Protein AF-A0A1V5LSP0-F1 (afdb_monomer)

Solvent-accessible surface area (backbone atoms only — not comparable to full-atom values): 58976 Å² total; per-residue (Å²): 106,69,56,71,67,40,45,65,32,50,76,68,56,72,33,45,42,66,52,48,55,48,39,50,50,51,32,50,50,46,52,75,67,46,90,52,98,79,43,70,65,44,68,56,27,50,60,49,43,65,68,49,28,74,51,46,77,42,59,65,34,43,52,50,34,53,50,49,37,61,77,66,66,50,91,67,58,68,72,57,53,54,51,51,53,52,44,36,53,51,34,68,76,53,71,60,82,82,79,64,68,86,62,90,72,53,74,62,57,54,49,52,53,46,50,59,33,48,79,65,73,30,54,68,42,46,40,18,41,35,44,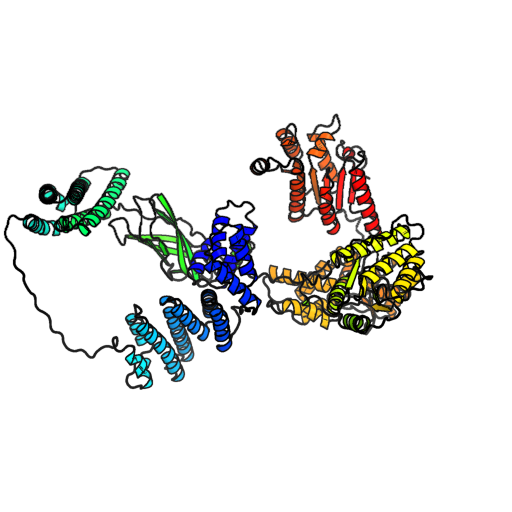38,32,18,70,72,65,66,42,63,64,36,32,52,54,31,19,56,43,22,52,74,71,68,35,58,66,58,19,49,53,30,47,48,50,52,48,52,53,49,51,56,50,49,55,64,73,35,74,85,51,78,79,51,73,68,55,50,52,55,50,50,55,49,53,41,50,46,45,50,46,36,66,75,68,69,50,87,62,54,68,58,54,46,56,52,49,47,69,75,46,51,75,59,64,39,84,89,42,76,86,24,51,64,48,43,65,65,45,54,90,77,49,87,71,87,82,79,87,91,84,88,87,88,91,87,89,86,88,88,86,81,89,84,49,74,67,49,60,43,54,56,48,48,63,56,47,72,71,39,63,35,56,77,58,42,51,86,43,44,70,61,49,51,55,53,47,51,61,50,32,76,74,44,58,69,71,58,22,55,50,43,50,51,46,48,51,48,53,54,52,60,55,43,60,82,76,54,90,60,55,74,72,58,45,43,53,51,48,38,54,48,35,50,50,52,45,52,44,48,53,49,31,78,73,33,80,90,36,48,81,46,45,61,55,55,51,37,51,50,46,22,49,49,47,49,33,66,75,68,66,69,66,52,67,74,38,68,48,78,55,39,69,58,54,42,47,59,82,45,56,68,54,56,51,27,42,40,38,33,26,78,27,60,53,50,38,29,62,30,34,34,40,43,34,53,87,76,36,38,38,48,77,45,67,22,77,43,71,66,43,53,49,78,36,73,48,78,46,58,30,38,24,37,41,46,68,64,97,80,57,66,58,45,67,29,42,34,43,36,36,28,27,48,73,73,49,66,78,44,73,50,77,48,78,35,51,34,43,50,32,48,44,72,55,56,31,44,77,69,77,46,64,98,70,60,68,82,73,83,56,68,55,103,62,66,63,50,74,91,82,45,66,67,50,61,71,58,69,64,62,68,59,52,49,47,49,48,56,47,65,71,67,75,52,85,79,87,44,40,44,32,44,24,29,60,68,66,49,48,64,65,31,48,50,49,52,49,39,54,58,35,48,77,66,66,31,48,58,42,72,34,75,44,79,94,52,47,66,89,84,41,55,74,39,44,50,49,19,54,52,38,43,49,49,48,56,51,42,37,76,78,40,62,90,53,68,83,67,71,57,42,57,68,79,47,92,59,43,66,61,44,46,54,50,45,44,46,59,51,31,67,70,42,58,93,44,48,46,33,40,37,33,36,50,45,60,48,70,59,37,81,82,34,43,70,59,45,40,47,53,43,49,38,40,72,70,66,38,31,40,51,40,34,29,27,58,61,51,70,67,58,53,39,68,40,35,70,87,42,80,57,57,68,43,78,42,80,49,66,62,41,53,66,72,38,47,43,41,41,66,41,58,69,34,73,84,68,73,56,46,74,48,68,63,26,44,54,41,47,32,49,35,33,45,21,32,51,43,53,47,29,44,50,51,37,52,49,50,53,46,24,46,76,66,75,48,53,62,56,46,42,65,59,49,54,54,52,40,54,54,50,30,69,43,64,66,66,40,45,77,32,82,62,11,57,71,79,38,53,74,68,56,51,52,40,53,38,58,53,33,68,75,46,54,92,89,43,66,62,40,40,53,71,59,48,34,72,72,56,33,61,69,51,50,51,51,39,40,75,62,64,46,34,44,81,50,96,79,24,35,25,59,56,14,50,29,56,39,49,27,42,41,52,68,65,68,49,71,93,56,73,77,75,75,67,74,60,38,35,19,25,39,41,33,38,47,73,64,41,69,84,65,60,56,98,88,60,51,71,43,55,32,47,36,27,44,52,56,50,47,44,74,69,19,43,69,73,42,44,42,35,23,34,48,59,88,79,42,99,52,42,69,60,53,47,50,36,37,47,75,45,66,34,48,75,50,61,80,52,75,69,58,62,67,74,49,85,82,72,88,85,63,67,35,58,54,53,45,54,47,50,57,50,52,39,51,74,74,67,51,44,49,30,41,35,40,35,44,74,63,80,82,51,48,69,57,52,50,55,43,46,75,73,70,32,32,39,38,37,30,35,61,71,88,44,91,57,68,39,51,52,53,46,52,48,34,51,48,50,34,50,50,30,46,75,58,47,40,97,61,63,51,54,47,83,43,49,36,67,68,36,45,42,80,95,81,75,84,82,133

Radius of gyration: 42.9 Å; Cα contacts (8 Å, |Δi|>4): 1505; chains: 1; bounding box: 105×69×134 Å

pLDDT: mean 80.92, std 13.51, range [28.81, 97.44]

Foldseek 3Di:
DLLVFLVVCLVVLNDAPLSLVVSLVVLVVLCVPCPDCPDPSVVVSLVSLLVRLLLDLDLVSLVVNVVSCVVVVPDDDPVVNVLSVVSSVVCVVPPQDDDDLPDDDDLVRLVVSCVVCVVSVSLSSNLNHLNSSCVVPVDLSSLCVNLVSCVVVVVLVSNLVSLVSSLVVLLVVQCVVQVPHDGDPVSLVVSLVSLLVNLVSCVVVVDPPSLVVCVVVCVSCVVLCPPVDPSSVSVCVSCVVNPDDPDDDDDDDDDDDDDDDDDDDLLVLLVVVLVQLVPQQALVSLLVCLVVVLVSLCVLLVVDDPVLVVLSVLLNVLSVLRNCLVVDPDDPVVNQVSLLVSLQSLLVSCVSCVPDVSCVSCNSVSVSSLSRSVSVCVVVVRFWDKDWDQAWPAAAAPPDQKGKTKIKIATQDDFKKAFKWKWKDLPPFWGFPGIWTDGMDGHGDIDMTITIIGGDQDPVQAWGWMKMWMFIDDRSDHRDIDIDTYTHGYDNVQVVCVVVVHHSAQQPQQFDFPDADDPVPGDPLLDFDPVVVLVVLCVQPVVPDQPLAAAEEAAWPQQRPRNVLNVSCVVCVVSLAHEFEAELPPQACVPDPLLRNQQVRQVRRVVRVCVVPVVCVPQHGQDSPDPCSLVVSLVSLQVQLVVCPPHAYEYEYEACLNCAAAPSQSVLVSLSVCSVVSSHGYHYYHHDDVVVSCVRYVPHPRDYDYDYSDADDLVRLVSSLDVVCVPSLAAEDSLLSVLQCQAQVRRSNSSSVLSSQQSVVCSVVVHRYRDSVSSVVVLLVLLQDCCNCCLILLDCLLDPPLLLVLLLQVLVVQDDPRQFDAAVVNCVRRHPVSVVSSVSSQQWDADVRHIGGSHPSPSSSSVVVVPPDPDVPPPPQFFEEAEFEAPLQCVVVQDDPFDLLLLLLLLVVVRCVRGHHPHAEYFYECVSDPHSVVNVVSNVVSPHDYDYDDPVRVVVCPDDDPCPRVVVSLVSVVVCCVPVNTLEYEYERDDPVCVVVVVVCVVVVHAYEYEDACPDDDRVVVLVVVQVVQVVVVVSRVHPDGSYYYHYSVCSSDDPDDDDD

Mean predicted aligned error: 21.15 Å

Secondary structure (DSSP, 8-state):
-HHHHHHHHHHTT-S-HHHHHHHHHHHHHHHHH-SSTT-HHHHHHHHHHHHHGGGS--HHHHHHHHHHHHHTT----HHHHHHHHHHHHHHHHSPPPPPPTTS---HHHHHHHHHHHHTTT-HHHHHHHHHHHHHHH--HHHHHHHHHHHHHTT-HHHHHHHHHHHHHHHHHHHHHHHTTSPPPHHHHHHHHHHHHHHHHHHHHHT-TTHHHHHHHHHHH-GGGG-TT-GGGHHHHHHSTTTS-PPPPPP------------TTSHHHHHHHHHHHHTT--SHHHHGGGHHHHHHHHHHHHTTS-HHHHHHHHHHHHHHHHHHHTTT----HHHHHHHHHHHHHHHHHHHHHHHH-GGGGGGHHHHHHHHHHHHHHHHHHT-S---EE-SB-SSPEESS-SEEEEEEEEEE-SSS-EEEEEEEEE-SSSEEESS-EEEEEE-TTEEEEEEEEEEE---TT-PPEEEEEEEEEEETTEEEEEEEEEEEE-EE-HHHHHHHTT--TTPPP-----SS---TTTS-GGGS---HHHHHHHHHHHHT----SS-EEEE--TTSSHHHHHHHHHHHHHTTTEEEEEEE-TT--TTTS-HHHHHHHHHHHHHHHHHHH-GGGTTPPPPPTT-TTHHHHHHHHHHHHHHHHTTSEEEEEEETGGGG-STT-HHHHHHHHHHHHTTS-EEEEEESS-HHHHHHHSTT-----EEEE--PPPHHHHHHHHHGGGTTTT-B--HHHHHHHHHHHTT-HHHHHHHHHHHHHHHHHHT-SB--HHHHHHHHHHHTT-HHHHHTTTT-TTT--HHHHHHHHHHHHT--TT---B-HHHHHHHH-HHHHHHHHHTTSEEEETTEEEES-HHHHHHHHHHHHS---SS------EEEEEEEHHHHHTTS-TT--HHHHHHHHHHHHHTTSEEEEEEEE--GGG-SSHHHHHHHHHHHTPEEE---HHHHHH-SS--S-HHHHHHHHHHHHHHHHT--SEEEEES--GGGHHHHHHHHHTT-EEEEEE-TTSTTHHHHHHHHHHHHHHHHHHTT-SS-SEEEEEHHHHHS-S-S---

Nearest PDB structures (foldseek):
  1in8-assembly1_A  TM=5.713E-01  e=1.793E-08  Thermotoga maritima
  1in4-assembly1_A  TM=5.780E-01  e=2.567E-08  Thermotoga maritima
  1in7-assembly1_A  TM=5.889E-01  e=1.078E-07  Thermotoga maritima
  1in6-assembly1_A  TM=5.739E-01  e=1.349E-07  Thermotoga maritima
  8efv-assembly1_D  TM=5.170E-01  e=1.015E-06  Thermus thermophilus HB8

Structure (mmCIF, N/CA/C/O backbone):
data_AF-A0A1V5LSP0-F1
#
_entry.id   AF-A0A1V5LSP0-F1
#
loop_
_atom_site.group_PDB
_atom_site.id
_atom_site.type_symbol
_atom_site.label_atom_id
_atom_site.label_alt_id
_atom_site.label_comp_id
_atom_site.label_asym_id
_atom_site.label_entity_id
_atom_site.label_seq_id
_atom_site.pdbx_PDB_ins_code
_atom_site.Cartn_x
_atom_site.Cartn_y
_atom_site.Cartn_z
_atom_site.occupancy
_atom_site.B_iso_or_equiv
_atom_site.auth_seq_id
_atom_site.auth_comp_id
_atom_site.auth_asym_id
_atom_site.auth_atom_id
_atom_site.pdbx_PDB_model_num
ATOM 1 N N . MET A 1 1 ? -0.555 7.282 19.817 1.00 49.41 1 MET A N 1
ATOM 2 C CA . MET A 1 1 ? -1.909 7.700 20.245 1.00 49.41 1 MET A CA 1
ATOM 3 C C . MET A 1 1 ? -2.986 6.861 19.567 1.00 49.41 1 MET A C 1
ATOM 5 O O . MET A 1 1 ? -3.633 6.109 20.279 1.00 49.41 1 MET A O 1
ATOM 9 N N . ALA A 1 2 ? -3.096 6.872 18.230 1.00 53.12 2 ALA A N 1
ATOM 10 C CA . ALA A 1 2 ? -4.055 6.049 17.473 1.00 53.12 2 ALA A CA 1
ATOM 11 C C . ALA A 1 2 ? -4.094 4.565 17.903 1.00 53.12 2 ALA A C 1
ATOM 13 O O . ALA A 1 2 ? -5.159 4.033 18.190 1.00 53.12 2 ALA A O 1
ATOM 14 N N . LEU A 1 3 ? -2.934 3.916 18.073 1.00 60.88 3 LEU A N 1
ATOM 15 C CA . LEU A 1 3 ? -2.883 2.522 18.538 1.00 60.88 3 LEU A CA 1
ATOM 16 C C . LEU A 1 3 ? -3.519 2.309 19.927 1.00 60.88 3 LEU A C 1
ATOM 18 O O . LEU A 1 3 ? -4.172 1.296 20.155 1.00 60.88 3 LEU A O 1
ATOM 22 N N . ASN A 1 4 ? -3.371 3.271 20.843 1.00 56.50 4 ASN A N 1
ATOM 23 C CA . ASN A 1 4 ? -3.965 3.200 22.182 1.00 56.50 4 ASN A CA 1
ATOM 24 C C . ASN A 1 4 ? -5.482 3.429 22.150 1.00 56.50 4 ASN A C 1
ATOM 26 O O . ASN A 1 4 ? -6.186 2.883 22.992 1.00 56.50 4 ASN A O 1
ATOM 30 N N . VAL A 1 5 ? -5.978 4.192 21.170 1.00 53.94 5 VAL A N 1
ATOM 31 C CA . VAL A 1 5 ? -7.415 4.404 20.932 1.00 53.94 5 VAL A CA 1
ATOM 32 C C . VAL A 1 5 ? -8.064 3.133 20.377 1.00 53.94 5 VAL A C 1
ATOM 34 O O . VAL A 1 5 ? -9.147 2.744 20.803 1.00 53.94 5 VAL A O 1
ATOM 37 N N . LEU A 1 6 ? -7.391 2.453 19.447 1.00 59.16 6 LEU A N 1
ATOM 38 C CA . LEU A 1 6 ? -7.971 1.321 18.716 1.00 59.16 6 LEU A CA 1
ATOM 39 C C . LEU A 1 6 ? -7.856 -0.004 19.470 1.00 59.16 6 LEU A C 1
ATOM 41 O O . LEU A 1 6 ? -8.764 -0.834 19.392 1.00 59.16 6 LEU A O 1
ATOM 45 N N . ARG A 1 7 ? -6.765 -0.195 20.225 1.00 64.69 7 ARG A N 1
ATOM 46 C CA . ARG A 1 7 ? -6.451 -1.454 20.917 1.00 64.69 7 ARG A CA 1
ATOM 47 C C . ARG A 1 7 ? -7.597 -1.982 21.792 1.00 64.69 7 ARG A C 1
ATOM 49 O O . ARG A 1 7 ? -7.926 -3.155 21.657 1.00 64.69 7 ARG A O 1
ATOM 56 N N . PRO A 1 8 ? -8.266 -1.185 22.646 1.00 60.09 8 PRO A N 1
ATOM 57 C CA . PRO A 1 8 ? -9.366 -1.695 23.470 1.00 60.09 8 PRO A CA 1
ATOM 58 C C . PRO A 1 8 ? -10.531 -2.254 22.637 1.00 60.09 8 PRO A C 1
ATOM 60 O O . PRO A 1 8 ? -11.122 -3.280 22.985 1.00 60.09 8 PRO A O 1
ATOM 63 N N . GLY A 1 9 ? -10.844 -1.610 21.509 1.00 60.53 9 GLY A N 1
ATOM 64 C CA . GLY A 1 9 ? -11.894 -2.051 20.593 1.00 60.53 9 GLY A CA 1
ATOM 65 C C . GLY A 1 9 ? -11.521 -3.330 19.839 1.00 60.53 9 GLY A C 1
ATOM 66 O O . GLY A 1 9 ? -12.354 -4.229 19.704 1.00 60.53 9 GLY A O 1
ATOM 67 N N . THR A 1 10 ? -10.267 -3.450 19.392 1.00 65.75 10 THR A N 1
ATOM 68 C CA . THR A 1 10 ? -9.785 -4.653 18.696 1.00 65.75 10 THR A CA 1
ATOM 69 C C . THR A 1 10 ? -9.657 -5.840 19.648 1.00 65.75 10 THR A C 1
ATOM 71 O O . THR A 1 10 ? -10.126 -6.928 19.321 1.00 65.75 10 THR A O 1
ATOM 74 N N . THR A 1 11 ? -9.128 -5.635 20.859 1.00 66.88 11 THR A N 1
ATOM 75 C CA . THR A 1 11 ? -8.982 -6.690 21.877 1.00 66.88 11 THR A CA 1
ATOM 76 C C . THR A 1 11 ? -10.339 -7.190 22.383 1.00 66.88 11 THR A C 1
ATOM 78 O O . THR A 1 11 ? -10.502 -8.380 22.643 1.00 66.88 11 THR A O 1
ATOM 81 N N . SER A 1 12 ? -11.345 -6.313 22.479 1.00 66.81 12 SER A N 1
ATOM 82 C CA . SER A 1 12 ? -12.712 -6.708 22.855 1.00 66.81 12 SER A CA 1
ATOM 83 C C . SER A 1 12 ? -13.528 -7.323 21.710 1.00 66.81 12 SER A C 1
ATOM 85 O O . SER A 1 12 ? -14.652 -7.761 21.956 1.00 66.81 12 SER A O 1
ATOM 87 N N . LEU A 1 13 ? -12.974 -7.391 20.488 1.00 67.62 13 LEU A N 1
ATOM 88 C CA . LEU A 1 13 ? -13.640 -7.880 19.267 1.00 67.62 13 LEU A CA 1
ATOM 89 C C . LEU A 1 13 ? -14.915 -7.092 18.911 1.00 67.62 13 LEU A C 1
ATOM 91 O O . LEU A 1 13 ? -15.842 -7.635 18.310 1.00 67.62 13 LEU A O 1
ATOM 95 N N . LYS A 1 14 ? -14.966 -5.818 19.314 1.00 62.19 14 LYS A N 1
ATOM 96 C CA . LYS A 1 14 ? -16.103 -4.906 19.098 1.00 62.19 14 LYS A CA 1
ATOM 97 C C . LYS A 1 14 ? -15.792 -3.780 18.115 1.00 62.19 14 LYS A C 1
ATOM 99 O O . LYS A 1 14 ? -16.703 -3.067 17.709 1.00 62.19 14 LYS A O 1
ATOM 104 N N . ALA A 1 15 ? -14.524 -3.590 17.754 1.00 62.12 15 ALA A N 1
ATOM 105 C CA . ALA A 1 15 ? -14.147 -2.620 16.735 1.00 62.12 15 ALA A CA 1
ATOM 106 C C . ALA A 1 15 ? -14.520 -3.115 15.324 1.00 62.12 15 ALA A C 1
ATOM 108 O O . ALA A 1 15 ? -14.471 -4.321 15.080 1.00 62.12 15 ALA A O 1
ATOM 109 N N . PRO A 1 16 ? -14.835 -2.197 14.392 1.00 66.19 16 PRO A N 1
ATOM 110 C CA . PRO A 1 16 ? -14.891 -2.479 12.962 1.00 66.19 16 PRO A CA 1
ATOM 111 C C . PRO A 1 16 ? -13.646 -3.218 12.457 1.00 66.19 16 PRO A C 1
ATOM 113 O O . PRO A 1 16 ? -12.538 -3.047 12.974 1.00 66.19 16 PRO A O 1
ATOM 116 N N . PHE A 1 17 ? -13.806 -4.009 11.401 1.00 68.19 17 PHE A N 1
ATOM 117 C CA . PHE A 1 17 ? -12.698 -4.718 10.769 1.00 68.19 17 PHE A CA 1
ATOM 118 C C . PHE A 1 17 ? -11.671 -3.744 10.186 1.00 68.19 17 PHE A C 1
ATOM 120 O O . PHE A 1 17 ? -10.469 -3.968 10.336 1.00 68.19 17 PHE A O 1
ATOM 127 N N . SER A 1 18 ? -12.126 -2.613 9.638 1.00 59.34 18 SER A N 1
ATOM 128 C CA . SER A 1 18 ? -11.239 -1.539 9.172 1.00 59.34 18 SER A CA 1
ATOM 129 C C . SER A 1 18 ? -10.341 -0.987 10.287 1.00 59.34 18 SER A C 1
ATOM 131 O O . SER A 1 18 ? -9.150 -0.786 10.075 1.00 59.34 18 SER A O 1
ATOM 133 N N . HIS A 1 19 ? -10.855 -0.850 11.515 1.00 64.88 19 HIS A N 1
ATOM 134 C CA . HIS A 1 19 ? -10.066 -0.370 12.657 1.00 64.88 19 HIS A CA 1
ATOM 135 C C . HIS A 1 19 ? -8.940 -1.336 13.025 1.00 64.88 19 HIS A C 1
ATOM 137 O O . HIS A 1 19 ? -7.864 -0.907 13.437 1.00 64.88 19 HIS A O 1
ATOM 143 N N . LEU A 1 20 ? -9.173 -2.641 12.874 1.00 67.50 20 LEU A N 1
ATOM 144 C CA . LEU A 1 20 ? -8.132 -3.638 13.073 1.00 67.50 20 LEU A CA 1
ATOM 145 C C . LEU A 1 20 ? -7.056 -3.533 11.978 1.00 67.50 20 LEU A C 1
ATOM 147 O O . LEU A 1 20 ? -5.871 -3.561 12.309 1.00 67.50 20 LEU A O 1
ATOM 151 N N . GLN A 1 21 ? -7.444 -3.383 10.705 1.00 63.09 21 GLN A N 1
ATOM 152 C CA . GLN A 1 21 ? -6.495 -3.191 9.592 1.00 63.09 21 GLN A CA 1
ATOM 153 C C . GLN A 1 21 ? -5.626 -1.958 9.831 1.00 63.09 21 GLN A C 1
ATOM 155 O O . GLN A 1 21 ? -4.400 -2.011 9.735 1.00 63.09 21 GLN A O 1
ATOM 160 N N . PHE A 1 22 ? -6.267 -0.865 10.222 1.00 61.72 22 PHE A N 1
ATOM 161 C CA . PHE A 1 22 ? -5.614 0.398 10.493 1.00 61.72 22 PHE A CA 1
ATOM 162 C C . PHE A 1 22 ? -4.706 0.347 11.732 1.00 61.72 22 PHE A C 1
ATOM 164 O O . PHE A 1 22 ? -3.578 0.840 11.695 1.00 61.72 22 PHE A O 1
ATOM 171 N N . ALA A 1 23 ? -5.125 -0.317 12.814 1.00 66.06 23 ALA A N 1
ATOM 172 C CA . ALA A 1 23 ? -4.285 -0.519 13.997 1.00 66.06 23 ALA A CA 1
ATOM 173 C C . ALA A 1 23 ? -3.028 -1.351 13.689 1.00 66.06 23 ALA A C 1
ATOM 175 O O . ALA A 1 23 ? -1.944 -1.049 14.202 1.00 66.06 23 ALA A O 1
ATOM 176 N N . LEU A 1 24 ? -3.150 -2.373 12.835 1.00 69.62 24 LEU A N 1
ATOM 177 C CA . LEU A 1 24 ? -2.006 -3.145 12.349 1.00 69.62 24 LEU A CA 1
ATOM 178 C C . LEU A 1 24 ? -1.078 -2.275 11.502 1.00 69.62 24 LEU A C 1
ATOM 180 O O . LEU A 1 24 ? 0.123 -2.255 11.762 1.00 69.62 24 LEU A O 1
ATOM 184 N N . TYR A 1 25 ? -1.628 -1.501 10.564 1.00 67.50 25 TYR A N 1
ATOM 185 C CA . TYR A 1 25 ? -0.852 -0.565 9.751 1.00 67.50 25 TYR A CA 1
ATOM 186 C C . TYR A 1 25 ? -0.081 0.433 10.625 1.00 67.50 25 TYR A C 1
ATOM 188 O O . TYR A 1 25 ? 1.133 0.565 10.493 1.00 67.50 25 TYR A O 1
ATOM 196 N N . CYS A 1 26 ? -0.752 1.074 11.585 1.00 62.91 26 CYS A N 1
ATOM 197 C CA . CYS A 1 26 ? -0.119 1.996 12.528 1.00 62.91 26 CYS A CA 1
ATOM 198 C C . CYS A 1 26 ? 1.015 1.334 13.305 1.00 62.91 26 CYS A C 1
ATOM 200 O O . CYS A 1 26 ? 2.066 1.936 13.493 1.00 62.91 26 CYS A O 1
ATOM 202 N N . SER A 1 27 ? 0.812 0.098 13.758 1.00 72.00 27 SER A N 1
ATOM 203 C CA . SER A 1 27 ? 1.843 -0.631 14.493 1.00 72.00 27 SER A CA 1
ATOM 204 C C . SER A 1 27 ? 3.057 -0.934 13.614 1.00 72.00 27 SER A C 1
ATOM 206 O O . SER A 1 27 ? 4.182 -0.787 14.082 1.00 72.00 27 SER A O 1
ATOM 208 N N . ILE A 1 28 ? 2.847 -1.283 12.339 1.00 69.69 28 ILE A N 1
ATOM 209 C CA . ILE A 1 28 ? 3.930 -1.481 11.365 1.00 69.69 28 ILE A CA 1
ATOM 210 C C . ILE A 1 28 ? 4.675 -0.165 11.130 1.00 69.69 28 ILE A C 1
ATOM 212 O O . ILE A 1 28 ? 5.893 -0.137 11.259 1.00 69.69 28 ILE A O 1
ATOM 216 N N . ARG A 1 29 ? 3.969 0.946 10.891 1.00 67.62 29 ARG A N 1
ATOM 217 C CA . ARG A 1 29 ? 4.595 2.266 10.695 1.00 67.62 29 ARG A CA 1
ATOM 218 C C . ARG A 1 29 ? 5.387 2.731 11.911 1.00 67.62 29 ARG A C 1
ATOM 220 O O . ARG A 1 29 ? 6.475 3.269 11.751 1.00 67.62 29 ARG A O 1
ATOM 227 N N . ILE A 1 30 ? 4.879 2.487 13.121 1.00 70.94 30 ILE A N 1
ATOM 228 C CA . ILE A 1 30 ? 5.608 2.768 14.366 1.00 70.94 30 ILE A CA 1
ATOM 229 C C . ILE A 1 30 ? 6.913 1.968 14.416 1.00 70.94 30 ILE A C 1
ATOM 231 O O . ILE A 1 30 ? 7.930 2.506 14.841 1.00 70.94 30 ILE A O 1
ATOM 235 N N . ILE A 1 31 ? 6.896 0.705 13.984 1.00 71.50 31 ILE A N 1
ATOM 236 C CA . ILE A 1 31 ? 8.101 -0.129 13.920 1.00 71.50 31 ILE A CA 1
ATOM 237 C C . ILE A 1 31 ? 9.068 0.370 12.843 1.00 71.50 31 ILE A C 1
ATOM 239 O O . ILE A 1 31 ? 10.255 0.489 13.128 1.00 71.50 31 ILE A O 1
ATOM 243 N N . GLU A 1 32 ? 8.577 0.705 11.649 1.00 65.81 32 GLU A N 1
ATOM 244 C CA . GLU A 1 32 ? 9.395 1.216 10.538 1.00 65.81 32 GLU A CA 1
ATOM 245 C C . GLU A 1 32 ? 10.066 2.557 10.867 1.00 65.81 32 GLU A C 1
ATOM 247 O O . GLU A 1 32 ? 11.209 2.784 10.487 1.00 65.81 32 GLU A O 1
ATOM 252 N N . GLN A 1 33 ? 9.364 3.447 11.574 1.00 62.88 33 GLN A N 1
ATOM 253 C CA . GLN A 1 33 ? 9.858 4.781 11.935 1.00 62.88 33 GLN A CA 1
ATOM 254 C C . GLN A 1 33 ? 10.711 4.793 13.208 1.00 62.88 33 GLN A C 1
ATOM 256 O O . GLN A 1 33 ? 11.392 5.783 13.488 1.00 62.88 33 GLN A O 1
ATOM 261 N N . ALA A 1 34 ? 10.672 3.731 14.015 1.00 68.50 34 ALA A N 1
ATOM 262 C CA . ALA A 1 34 ? 11.460 3.642 15.234 1.00 68.50 34 ALA A CA 1
ATOM 263 C C . ALA A 1 34 ? 12.937 3.376 14.898 1.00 68.50 34 ALA A C 1
ATOM 265 O O . ALA A 1 34 ? 13.427 2.256 15.012 1.00 68.50 34 ALA A O 1
ATOM 266 N N . ASN A 1 35 ? 13.675 4.439 14.565 1.00 47.28 35 ASN A N 1
ATOM 267 C CA . ASN A 1 35 ? 15.125 4.397 14.329 1.00 47.28 35 ASN A CA 1
ATOM 268 C C . ASN A 1 35 ? 15.955 3.998 15.569 1.00 47.28 35 ASN A C 1
ATOM 270 O O . ASN A 1 35 ? 17.159 3.807 15.456 1.00 47.28 35 ASN A O 1
ATOM 274 N N . ASN A 1 36 ? 15.336 3.823 16.743 1.00 51.22 36 ASN A N 1
ATOM 275 C CA . ASN A 1 36 ? 15.975 3.320 17.957 1.00 51.22 36 ASN A CA 1
ATOM 276 C C . ASN A 1 36 ? 15.036 2.350 18.690 1.00 51.22 36 ASN A C 1
ATOM 278 O O . ASN A 1 36 ? 13.905 2.705 19.029 1.00 51.22 36 ASN A O 1
ATOM 282 N N . ARG A 1 37 ? 15.530 1.140 18.994 1.00 53.00 37 ARG A N 1
ATOM 283 C CA . ARG A 1 37 ? 14.803 0.019 19.637 1.00 53.00 37 ARG A CA 1
ATOM 284 C C . ARG A 1 37 ? 14.240 0.309 21.048 1.00 53.00 37 ARG A C 1
ATOM 286 O O . ARG A 1 37 ? 13.671 -0.589 21.660 1.00 53.00 37 ARG A O 1
ATOM 293 N N . ASP A 1 38 ? 14.374 1.529 21.577 1.00 48.75 38 ASP A N 1
ATOM 294 C CA . ASP A 1 38 ? 14.086 1.858 22.986 1.00 48.75 38 ASP A CA 1
ATOM 295 C C . ASP A 1 38 ? 12.853 2.764 23.216 1.00 48.75 38 ASP A C 1
ATOM 297 O O . ASP A 1 38 ? 12.518 3.135 24.346 1.00 48.75 38 ASP A O 1
ATOM 301 N N . GLY A 1 39 ? 12.115 3.111 22.157 1.00 72.38 39 GLY A N 1
ATOM 302 C CA . GLY A 1 39 ? 10.894 3.914 22.273 1.00 72.38 39 GLY A CA 1
ATOM 303 C C . GLY A 1 39 ? 9.742 3.159 22.955 1.00 72.38 39 GLY A C 1
ATOM 304 O O . GLY A 1 39 ? 9.410 2.035 22.584 1.00 72.38 39 GLY A O 1
ATOM 305 N N . LYS A 1 40 ? 9.048 3.799 23.910 1.00 70.31 40 LYS A N 1
ATOM 306 C CA . LYS A 1 40 ? 7.802 3.277 24.522 1.00 70.31 40 LYS A CA 1
ATOM 307 C C . LYS A 1 40 ? 6.777 2.824 23.464 1.00 70.31 40 LYS A C 1
ATOM 309 O O . LYS A 1 40 ? 6.183 1.766 23.612 1.00 70.31 40 LYS A O 1
ATOM 314 N N . ALA A 1 41 ? 6.645 3.572 22.365 1.00 68.38 41 ALA A N 1
ATOM 315 C CA . ALA A 1 41 ? 5.748 3.238 21.256 1.00 68.38 41 ALA A CA 1
ATOM 316 C C . ALA A 1 41 ? 6.118 1.923 20.541 1.00 68.38 41 ALA A C 1
ATOM 318 O O . ALA A 1 41 ? 5.225 1.165 20.176 1.00 68.38 41 ALA A O 1
ATOM 319 N N . TYR A 1 42 ? 7.413 1.625 20.395 1.00 76.38 42 TYR A N 1
ATOM 320 C CA . TYR A 1 42 ? 7.903 0.370 19.818 1.00 76.38 42 TYR A CA 1
ATOM 321 C C . TYR A 1 42 ? 7.573 -0.823 20.728 1.00 76.38 42 TYR A C 1
ATOM 323 O O . TYR A 1 42 ? 7.005 -1.818 20.275 1.00 76.38 42 TYR A O 1
ATOM 331 N N . ARG A 1 43 ? 7.830 -0.677 22.040 1.00 77.31 43 ARG A N 1
ATOM 332 C CA . ARG A 1 43 ? 7.462 -1.676 23.063 1.00 77.31 43 ARG A CA 1
ATOM 333 C C . ARG A 1 43 ? 5.957 -1.929 23.135 1.00 77.31 43 ARG A C 1
ATOM 335 O O . ARG A 1 43 ? 5.552 -3.048 23.423 1.00 77.31 43 ARG A O 1
ATOM 342 N N . ASP A 1 44 ? 5.140 -0.919 22.850 1.00 73.62 44 ASP A N 1
ATOM 343 C CA . ASP A 1 44 ? 3.688 -1.068 22.804 1.00 73.62 44 ASP A CA 1
ATOM 344 C C . ASP A 1 44 ? 3.214 -1.709 21.485 1.00 73.62 44 ASP A C 1
ATOM 346 O O . ASP A 1 44 ? 2.279 -2.509 21.510 1.00 73.62 44 ASP A O 1
ATOM 350 N N . ALA A 1 45 ? 3.822 -1.390 20.338 1.00 80.31 45 ALA A N 1
ATOM 351 C CA . ALA A 1 45 ? 3.406 -1.884 19.019 1.00 80.31 45 ALA A CA 1
ATOM 352 C C . ALA A 1 45 ? 3.702 -3.378 18.799 1.00 80.31 45 ALA A C 1
ATOM 354 O O . ALA A 1 45 ? 2.885 -4.090 18.210 1.00 80.31 45 ALA A O 1
ATOM 355 N N . LEU A 1 46 ? 4.833 -3.869 19.307 1.00 83.12 46 LEU A N 1
ATOM 356 C CA . LEU A 1 46 ? 5.280 -5.252 19.116 1.00 83.12 46 LEU A CA 1
ATOM 357 C C . LEU A 1 46 ? 4.303 -6.309 19.674 1.00 83.12 46 LEU A C 1
ATOM 359 O O . LEU A 1 46 ? 3.870 -7.168 18.902 1.00 83.12 46 LEU A O 1
ATOM 363 N N . PRO A 1 47 ? 3.880 -6.254 20.957 1.00 82.88 47 PRO A N 1
ATOM 364 C CA . PRO A 1 47 ? 2.895 -7.193 21.493 1.00 82.88 47 PRO A CA 1
ATOM 365 C C . PRO A 1 47 ? 1.563 -7.136 20.746 1.00 82.88 47 PRO A C 1
ATOM 367 O O . PRO A 1 47 ? 0.924 -8.164 20.539 1.00 82.88 47 PRO A O 1
ATOM 370 N N . PHE A 1 48 ? 1.159 -5.943 20.296 1.00 84.44 48 PHE A N 1
ATOM 371 C CA . PHE A 1 48 ? -0.078 -5.775 19.542 1.00 84.44 48 PHE A CA 1
ATOM 372 C C . PHE A 1 48 ? -0.033 -6.532 18.210 1.00 84.44 48 PHE A C 1
ATOM 374 O O . PHE A 1 48 ? -0.949 -7.300 17.912 1.00 84.44 48 PHE A O 1
ATOM 381 N N . LEU A 1 49 ? 1.046 -6.370 17.437 1.00 84.31 49 LEU A N 1
ATOM 382 C CA . LEU A 1 49 ? 1.252 -7.107 16.188 1.00 84.31 49 LEU A CA 1
ATOM 383 C C . LEU A 1 49 ? 1.365 -8.613 16.425 1.00 84.31 49 LEU A C 1
ATOM 385 O O . LEU A 1 49 ? 0.750 -9.390 15.696 1.00 84.31 49 LEU A O 1
ATOM 389 N N . ALA A 1 50 ? 2.092 -9.029 17.464 1.00 83.75 50 ALA A N 1
ATOM 390 C CA . ALA A 1 50 ? 2.221 -10.436 17.828 1.00 83.75 50 ALA A CA 1
ATOM 391 C C . ALA A 1 50 ? 0.865 -11.074 18.188 1.00 83.75 50 ALA A C 1
ATOM 393 O O . ALA A 1 50 ? 0.621 -12.242 17.889 1.00 83.75 50 ALA A O 1
ATOM 394 N N . GLU A 1 51 ? -0.048 -10.323 18.794 1.00 85.12 51 GLU A N 1
ATOM 395 C CA . GLU A 1 51 ? -1.381 -10.824 19.125 1.00 85.12 51 GLU A CA 1
ATOM 396 C C . GLU A 1 51 ? -2.330 -10.830 17.910 1.00 85.12 51 GLU A C 1
ATOM 398 O O . GLU A 1 51 ? -3.123 -11.762 17.753 1.00 85.12 51 GLU A O 1
ATOM 403 N N . HIS A 1 52 ? -2.251 -9.820 17.035 1.00 86.00 52 HIS A N 1
ATOM 404 C CA . HIS A 1 52 ? -3.308 -9.541 16.056 1.00 86.00 52 HIS A CA 1
ATOM 405 C C . HIS A 1 52 ? -2.963 -9.902 14.601 1.00 86.00 52 HIS A C 1
ATOM 407 O O . HIS A 1 52 ? -3.883 -10.176 13.829 1.00 86.00 52 HIS A O 1
ATOM 413 N N . LEU A 1 53 ? -1.686 -9.973 14.203 1.00 84.31 53 LEU A N 1
ATOM 414 C CA . LEU A 1 53 ? -1.305 -10.401 12.844 1.00 84.31 53 LEU A CA 1
ATOM 415 C C . LEU A 1 53 ? -1.821 -11.805 12.475 1.00 84.31 53 LEU A C 1
ATOM 417 O O . LEU A 1 53 ? -2.338 -11.958 11.368 1.00 84.31 53 LEU A O 1
ATOM 421 N N . PRO A 1 54 ? -1.792 -12.823 13.365 1.00 85.81 54 PRO A N 1
ATOM 422 C CA . PRO A 1 54 ? -2.292 -14.162 13.035 1.00 85.81 54 PRO A CA 1
ATOM 423 C C . PRO A 1 54 ? -3.804 -14.234 12.791 1.00 85.81 54 PRO A C 1
ATOM 425 O O . PRO A 1 54 ? -4.315 -15.283 12.384 1.00 85.81 54 PRO A O 1
ATOM 428 N N . LEU A 1 55 ? -4.530 -13.153 13.088 1.00 84.12 55 LEU A N 1
ATOM 429 C CA . LEU A 1 55 ? -5.961 -13.038 12.833 1.00 84.12 55 LEU A CA 1
ATOM 430 C C . LEU A 1 55 ? -6.249 -12.682 11.366 1.00 84.12 55 LEU A C 1
ATOM 432 O O . LEU A 1 55 ? -7.389 -12.823 10.935 1.00 84.12 55 LEU A O 1
ATOM 436 N N . TYR A 1 56 ? -5.264 -12.255 10.574 1.00 81.56 56 TYR A N 1
ATOM 437 C CA . TYR A 1 56 ? -5.484 -11.964 9.156 1.00 81.56 56 TYR A CA 1
ATOM 438 C C . TYR A 1 56 ? -5.229 -13.189 8.286 1.00 81.56 56 TYR A C 1
ATOM 440 O O . TYR A 1 56 ? -4.145 -13.761 8.373 1.00 81.56 56 TYR A O 1
ATOM 448 N N . PRO A 1 57 ? -6.173 -13.573 7.406 1.00 80.12 57 PRO A N 1
ATOM 449 C CA . PRO A 1 57 ? -5.991 -14.671 6.461 1.00 80.12 57 PRO A CA 1
ATOM 450 C C . PRO A 1 57 ? -5.109 -14.272 5.266 1.00 80.12 57 PRO A C 1
ATOM 452 O O . PRO A 1 57 ? -5.431 -14.584 4.123 1.00 80.12 57 PRO A O 1
ATOM 455 N N . ASP A 1 58 ? -4.000 -13.581 5.524 1.00 75.38 58 ASP A N 1
ATOM 456 C CA . ASP A 1 58 ? -3.012 -13.189 4.522 1.00 75.38 58 ASP A CA 1
ATOM 457 C C . ASP A 1 58 ? -1.670 -13.869 4.848 1.00 75.38 58 ASP A C 1
ATOM 459 O O . ASP A 1 58 ? -1.161 -13.698 5.963 1.00 75.38 58 ASP A O 1
ATOM 463 N N . PRO A 1 59 ? -1.069 -14.634 3.914 1.00 65.75 59 PRO A N 1
ATOM 464 C CA . PRO A 1 59 ? 0.249 -15.238 4.103 1.00 65.75 59 PRO A CA 1
ATOM 465 C C . PRO A 1 59 ? 1.319 -14.260 4.603 1.00 65.75 59 PRO A C 1
ATOM 467 O O . PRO A 1 59 ? 2.146 -14.636 5.437 1.00 65.75 59 PRO A O 1
ATOM 470 N N . LEU A 1 60 ? 1.294 -13.005 4.142 1.00 65.88 60 LEU A N 1
ATOM 471 C CA . LEU A 1 60 ? 2.251 -11.975 4.543 1.00 65.88 60 LEU A CA 1
ATOM 472 C C . LEU A 1 60 ? 2.117 -11.617 6.024 1.00 65.88 60 LEU A C 1
ATOM 474 O O . LEU A 1 60 ? 3.132 -11.390 6.678 1.00 65.88 60 LEU A O 1
ATOM 478 N N . CYS A 1 61 ? 0.906 -11.634 6.586 1.00 72.38 61 CYS A N 1
ATOM 479 C CA . CYS A 1 61 ? 0.700 -11.372 8.011 1.00 72.38 61 CYS A CA 1
ATOM 480 C C . CYS A 1 61 ? 1.320 -12.465 8.889 1.00 72.38 61 CYS A C 1
ATOM 482 O O . CYS A 1 61 ? 1.923 -12.159 9.917 1.00 72.38 61 CYS A O 1
ATOM 484 N N . TYR A 1 62 ? 1.232 -13.732 8.479 1.00 76.31 62 TYR A N 1
ATOM 485 C CA . TYR A 1 62 ? 1.863 -14.837 9.205 1.00 76.31 62 TYR A CA 1
ATOM 486 C C . TYR A 1 62 ? 3.390 -14.816 9.079 1.00 76.31 62 TYR A C 1
ATOM 488 O O . TYR A 1 62 ? 4.083 -15.068 10.062 1.00 76.31 62 TYR A O 1
ATOM 496 N N . LEU A 1 63 ? 3.926 -14.479 7.901 1.00 67.25 63 LEU A N 1
ATOM 497 C CA . LEU A 1 63 ? 5.370 -14.306 7.707 1.00 67.25 63 LEU A CA 1
ATOM 498 C C . LEU A 1 63 ? 5.910 -13.143 8.547 1.00 67.25 63 LEU A C 1
ATOM 500 O O . LEU A 1 63 ? 6.889 -13.318 9.270 1.00 67.25 63 LEU A O 1
ATOM 504 N N . ALA A 1 64 ? 5.227 -11.996 8.523 1.00 71.62 64 ALA A N 1
ATOM 505 C CA . ALA A 1 64 ? 5.558 -10.845 9.357 1.00 71.62 64 ALA A CA 1
ATOM 506 C C . ALA A 1 64 ? 5.499 -11.200 10.847 1.00 71.62 64 ALA A C 1
ATOM 508 O O . ALA A 1 64 ? 6.389 -10.828 11.603 1.00 71.62 64 ALA A O 1
ATOM 509 N N . TRP A 1 65 ? 4.502 -11.979 11.273 1.00 89.06 65 TRP A N 1
ATOM 510 C CA . TRP A 1 65 ? 4.410 -12.455 12.650 1.00 89.06 65 TRP A CA 1
ATOM 511 C C . TRP A 1 65 ? 5.600 -13.338 13.053 1.00 89.06 65 TRP A C 1
ATOM 513 O O . TRP A 1 65 ? 6.145 -13.158 14.142 1.00 89.06 65 TRP A O 1
ATOM 523 N N . ILE A 1 66 ? 6.035 -14.264 12.188 1.00 79.94 66 ILE A N 1
ATOM 524 C CA . ILE A 1 66 ? 7.203 -15.125 12.450 1.00 79.94 66 ILE A CA 1
ATOM 525 C C . ILE A 1 66 ? 8.463 -14.268 12.600 1.00 79.94 66 ILE A C 1
ATOM 527 O O . ILE A 1 66 ? 9.224 -14.464 13.544 1.00 79.94 66 ILE A O 1
ATOM 531 N N . MET A 1 67 ? 8.660 -13.299 11.703 1.00 76.75 67 MET A N 1
ATOM 532 C CA . MET A 1 67 ? 9.800 -12.383 11.765 1.00 76.75 67 MET A CA 1
ATOM 533 C C . MET A 1 67 ? 9.775 -11.549 13.045 1.00 76.75 67 MET A C 1
ATOM 535 O O . MET A 1 67 ? 10.751 -11.541 13.783 1.00 76.75 67 MET A O 1
ATOM 539 N N . ILE A 1 68 ? 8.638 -10.922 13.356 1.00 80.00 68 ILE A N 1
ATOM 540 C CA . ILE A 1 68 ? 8.474 -10.063 14.534 1.00 80.00 68 ILE A CA 1
ATOM 541 C C . ILE A 1 68 ? 8.710 -10.844 15.826 1.00 80.00 68 ILE A C 1
ATOM 543 O O . ILE A 1 68 ? 9.444 -10.387 16.695 1.00 80.00 68 ILE A O 1
ATOM 547 N N . THR A 1 69 ? 8.105 -12.023 15.967 1.00 82.56 69 THR A N 1
ATOM 548 C CA . THR A 1 69 ? 8.246 -12.820 17.195 1.00 82.56 69 THR A CA 1
ATOM 549 C C . THR A 1 69 ? 9.659 -13.364 17.375 1.00 82.56 69 THR A C 1
ATOM 551 O O . THR A 1 69 ? 10.123 -13.456 18.510 1.00 82.56 69 THR A O 1
ATOM 554 N N . HIS A 1 70 ? 10.363 -13.662 16.279 1.00 78.06 70 HIS A N 1
ATOM 555 C CA . HIS A 1 70 ? 11.758 -14.087 16.314 1.00 78.06 70 HIS A CA 1
ATOM 556 C C . HIS A 1 70 ? 12.723 -12.929 16.611 1.00 78.06 70 HIS A C 1
ATOM 558 O O . HIS A 1 70 ? 13.539 -13.037 17.520 1.00 78.06 70 HIS A O 1
ATOM 564 N N . GLU A 1 71 ? 12.622 -11.819 15.876 1.00 75.62 71 GLU A N 1
ATOM 565 C CA . GLU A 1 71 ? 13.531 -10.672 15.998 1.00 75.62 71 GLU A CA 1
ATOM 566 C C . GLU A 1 71 ? 13.355 -9.901 17.308 1.00 75.62 71 GLU A C 1
ATOM 568 O O . GLU A 1 71 ? 14.327 -9.357 17.832 1.00 75.62 71 GLU A O 1
ATOM 573 N N . ALA A 1 72 ? 12.132 -9.847 17.841 1.00 74.69 72 ALA A N 1
ATOM 574 C CA . ALA A 1 72 ? 11.831 -9.156 19.091 1.00 74.69 72 ALA A CA 1
ATOM 575 C C . ALA A 1 72 ? 11.927 -10.058 20.335 1.00 74.69 72 ALA A C 1
ATOM 577 O O . ALA A 1 72 ? 11.542 -9.617 21.417 1.00 74.69 72 ALA A O 1
ATOM 578 N N . GLU A 1 73 ? 12.398 -11.304 20.186 1.00 79.81 73 GLU A N 1
ATOM 579 C CA . GLU A 1 73 ? 12.527 -12.294 21.270 1.00 79.81 73 GLU A CA 1
ATOM 580 C C . GLU A 1 73 ? 11.244 -12.441 22.113 1.00 79.81 73 GLU A C 1
ATOM 582 O O . GLU A 1 73 ? 11.282 -12.653 23.326 1.00 79.81 73 GLU A O 1
ATOM 587 N N . ILE A 1 74 ? 10.077 -12.318 21.472 1.00 81.12 74 ILE A N 1
ATOM 588 C CA . ILE A 1 74 ? 8.794 -12.467 22.159 1.00 81.12 74 ILE A CA 1
ATOM 589 C C . ILE A 1 74 ? 8.635 -13.946 22.502 1.00 81.12 74 ILE A C 1
ATOM 591 O O . ILE A 1 74 ? 8.639 -14.801 21.617 1.00 81.12 74 ILE A O 1
ATOM 595 N N . GLU A 1 75 ? 8.479 -14.257 23.788 1.00 78.38 75 GLU A N 1
ATOM 596 C CA . GLU A 1 75 ? 8.263 -15.631 24.228 1.00 78.38 75 GLU A CA 1
ATOM 597 C C . GLU A 1 75 ? 6.901 -16.119 23.720 1.00 78.38 75 GLU A C 1
ATOM 599 O O . GLU A 1 75 ? 5.842 -15.700 24.193 1.00 78.38 75 GLU A O 1
ATOM 604 N N . VAL A 1 76 ? 6.926 -16.996 22.715 1.00 81.44 76 VAL A N 1
ATOM 605 C CA . VAL A 1 76 ? 5.721 -17.611 22.165 1.00 81.44 76 VAL A CA 1
ATOM 606 C C . VAL A 1 76 ? 5.680 -19.082 22.545 1.00 81.44 76 VAL A C 1
ATOM 608 O O . VAL A 1 76 ? 6.622 -19.833 22.300 1.00 81.44 76 VAL A O 1
ATOM 611 N N . GLU A 1 77 ? 4.545 -19.516 23.090 1.00 82.19 77 GLU A N 1
ATOM 612 C CA . GLU A 1 77 ? 4.292 -20.926 23.361 1.00 82.19 77 GLU A CA 1
ATOM 613 C C . GLU A 1 77 ? 4.451 -21.756 22.073 1.00 82.19 77 GLU A C 1
ATOM 615 O O . GLU A 1 77 ? 3.847 -21.456 21.039 1.00 82.19 77 GLU A O 1
ATOM 620 N N . PHE A 1 78 ? 5.215 -22.848 22.137 1.00 71.44 78 PHE A N 1
ATOM 621 C CA . PHE A 1 78 ? 5.477 -23.728 20.990 1.00 71.44 78 PHE A CA 1
ATOM 622 C C . PHE A 1 78 ? 4.190 -24.197 20.280 1.00 71.44 78 PHE A C 1
ATOM 624 O O . PHE A 1 78 ? 4.125 -24.265 19.051 1.00 71.44 78 PHE A O 1
ATOM 631 N N . GLY A 1 79 ? 3.116 -24.445 21.038 1.00 72.44 79 GLY A N 1
ATOM 632 C CA . GLY A 1 79 ? 1.806 -24.791 20.480 1.00 72.44 79 GLY A CA 1
ATOM 633 C C . GLY A 1 79 ? 1.168 -23.666 19.654 1.00 72.44 79 GLY A C 1
ATOM 634 O O . GLY A 1 79 ? 0.475 -23.931 18.672 1.00 72.44 79 GLY A O 1
ATOM 635 N N . MET A 1 80 ? 1.403 -22.398 20.000 1.00 79.25 80 MET A N 1
ATOM 636 C CA . MET A 1 80 ? 0.964 -21.255 19.197 1.00 79.25 80 MET A CA 1
ATOM 637 C C . MET A 1 80 ? 1.776 -21.135 17.905 1.00 79.25 80 MET A C 1
ATOM 639 O O . MET A 1 80 ? 1.168 -20.972 16.849 1.00 79.25 80 MET A O 1
ATOM 643 N N . GLN A 1 81 ? 3.099 -21.308 17.957 1.00 76.69 81 GLN A N 1
ATOM 644 C CA . GLN A 1 81 ? 3.953 -21.302 16.760 1.00 76.69 81 GLN A CA 1
ATOM 645 C C . GLN A 1 81 ? 3.538 -22.383 15.753 1.00 76.69 81 GLN A C 1
ATOM 647 O O . GLN A 1 81 ? 3.347 -22.087 14.575 1.00 76.69 81 GLN A O 1
ATOM 652 N N . LEU A 1 82 ? 3.311 -23.618 16.216 1.00 73.88 82 LEU A N 1
ATOM 653 C CA . LEU A 1 82 ? 2.838 -24.708 15.356 1.00 73.88 82 LEU A CA 1
ATOM 654 C C . LEU A 1 82 ? 1.467 -24.415 14.736 1.00 73.88 82 LEU A C 1
ATOM 656 O O . LEU A 1 82 ? 1.259 -24.691 13.556 1.00 73.88 82 LEU A O 1
ATOM 660 N N . ARG A 1 83 ? 0.539 -23.825 15.502 1.00 81.88 83 ARG A N 1
ATOM 661 C CA . ARG A 1 83 ? -0.770 -23.410 14.972 1.00 81.88 83 ARG A CA 1
ATOM 662 C C . ARG A 1 83 ? -0.631 -22.334 13.899 1.00 81.88 83 ARG A C 1
ATOM 664 O O . ARG A 1 83 ? -1.301 -22.426 12.877 1.00 81.88 83 ARG A O 1
ATOM 671 N N . VAL A 1 84 ? 0.223 -21.334 14.111 1.00 80.19 84 VAL A N 1
ATOM 672 C CA . VAL A 1 84 ? 0.460 -20.259 13.137 1.00 80.19 84 VAL A CA 1
ATOM 673 C C . VAL A 1 84 ? 1.092 -20.804 11.854 1.00 80.19 84 VAL A C 1
ATOM 675 O O . VAL A 1 84 ? 0.618 -20.490 10.766 1.00 80.19 84 VAL A O 1
ATOM 678 N N . LEU A 1 85 ? 2.096 -21.675 11.967 1.00 73.38 85 LEU A N 1
ATOM 679 C CA . LEU A 1 85 ? 2.725 -22.321 10.811 1.00 73.38 85 LEU A CA 1
ATOM 680 C C . LEU A 1 85 ? 1.747 -23.217 10.043 1.00 73.38 85 LEU A C 1
ATOM 682 O O . LEU A 1 85 ? 1.710 -23.164 8.815 1.00 73.38 85 LEU A O 1
ATOM 686 N N . GLY A 1 86 ? 0.922 -23.995 10.751 1.00 74.88 86 GLY A N 1
ATOM 687 C CA . GLY A 1 86 ? -0.139 -24.792 10.133 1.00 74.88 86 GLY A CA 1
ATOM 688 C C . GLY A 1 86 ? -1.114 -23.923 9.337 1.00 74.88 86 GLY A C 1
ATOM 689 O O . GLY A 1 86 ? -1.370 -24.198 8.167 1.00 74.88 86 GLY A O 1
ATOM 690 N N . LYS A 1 87 ? -1.565 -22.808 9.927 1.00 81.06 87 LYS A N 1
ATOM 691 C CA . LYS A 1 87 ? -2.444 -21.840 9.256 1.00 81.06 87 LYS A CA 1
ATOM 692 C C . LYS A 1 87 ? -1.795 -21.199 8.032 1.00 81.06 87 LYS A C 1
ATOM 694 O O . LYS A 1 87 ? -2.450 -21.090 7.002 1.00 81.06 87 LYS A O 1
ATOM 699 N N . LEU A 1 88 ? -0.521 -20.813 8.107 1.00 76.38 88 LEU A N 1
ATOM 700 C CA . LEU A 1 88 ? 0.209 -20.277 6.955 1.00 76.38 88 LEU A CA 1
ATOM 701 C C . LEU A 1 88 ? 0.204 -21.275 5.787 1.00 76.38 88 LEU A C 1
ATOM 703 O O . LEU A 1 88 ? -0.095 -20.890 4.659 1.00 76.38 88 LEU A O 1
ATOM 707 N N . VAL A 1 89 ? 0.478 -22.557 6.050 1.00 72.94 89 VAL A N 1
ATOM 708 C CA . VAL A 1 89 ? 0.445 -23.608 5.018 1.00 72.94 89 VAL A CA 1
ATOM 709 C C . VAL A 1 89 ? -0.960 -23.765 4.431 1.00 72.94 89 VAL A C 1
ATOM 711 O O . VAL A 1 89 ? -1.106 -23.847 3.212 1.00 72.94 89 VAL A O 1
ATOM 714 N N . GLU A 1 90 ? -1.998 -23.762 5.267 1.00 80.00 90 GLU A N 1
ATOM 715 C CA . GLU A 1 90 ? -3.393 -23.862 4.819 1.00 80.00 90 GLU A CA 1
ATOM 716 C C . GLU A 1 90 ? -3.829 -22.666 3.958 1.00 80.00 90 GLU A C 1
ATOM 718 O O . GLU A 1 90 ? -4.487 -22.854 2.931 1.00 80.00 90 GLU A O 1
ATOM 723 N N . VAL A 1 91 ? -3.452 -21.442 4.342 1.00 73.44 91 VAL A N 1
ATOM 724 C CA . VAL A 1 91 ? -3.773 -20.216 3.593 1.00 73.44 91 VAL A CA 1
ATOM 725 C C . VAL A 1 91 ? -2.967 -20.139 2.293 1.00 73.44 91 VAL A C 1
ATOM 727 O O . VAL A 1 91 ? -3.511 -19.726 1.275 1.00 73.44 91 VAL A O 1
ATOM 730 N N . LEU A 1 92 ? -1.711 -20.596 2.273 1.00 65.75 92 LEU A N 1
ATOM 731 C CA . LEU A 1 92 ? -0.930 -20.706 1.034 1.00 65.75 92 LEU A CA 1
ATOM 732 C C . LEU A 1 92 ? -1.516 -21.746 0.070 1.00 65.75 92 LEU A C 1
ATOM 734 O O . LEU A 1 92 ? -1.541 -21.516 -1.138 1.00 65.75 92 LEU A O 1
ATOM 738 N N . ALA A 1 93 ? -1.991 -22.881 0.590 1.00 73.81 93 ALA A N 1
ATOM 739 C CA . ALA A 1 93 ? -2.578 -23.946 -0.221 1.00 73.81 93 ALA A CA 1
ATOM 740 C C . ALA A 1 93 ? -3.954 -23.563 -0.788 1.00 73.81 93 ALA A C 1
ATOM 742 O O . ALA A 1 93 ? -4.296 -23.949 -1.905 1.00 73.81 93 ALA A O 1
ATOM 743 N N . SER A 1 94 ? -4.746 -22.808 -0.027 1.00 77.50 94 SER A N 1
ATOM 744 C CA . SER A 1 94 ? -6.050 -22.308 -0.454 1.00 77.50 94 SER A CA 1
ATOM 745 C C . SER A 1 94 ? -6.260 -20.889 0.081 1.00 77.50 94 SER A C 1
ATOM 747 O O . SER A 1 94 ? -6.853 -20.739 1.159 1.00 77.50 94 SER A O 1
ATOM 749 N N . PRO A 1 95 ? -5.828 -19.865 -0.682 1.00 78.75 95 PRO A N 1
ATOM 750 C CA . PRO A 1 95 ? -5.981 -18.464 -0.307 1.00 78.75 95 PRO A CA 1
ATOM 751 C C . PRO A 1 95 ? -7.440 -18.103 -0.045 1.00 78.75 95 PRO A C 1
ATOM 753 O O . PRO A 1 95 ? -8.339 -18.566 -0.749 1.00 78.75 95 PRO A O 1
ATOM 756 N N . ILE A 1 96 ? -7.670 -17.263 0.963 1.00 81.81 96 ILE A N 1
ATOM 757 C CA . ILE A 1 96 ? -8.993 -16.723 1.273 1.00 81.81 96 ILE A CA 1
ATOM 758 C C . ILE A 1 96 ? -9.032 -15.289 0.767 1.00 81.81 96 ILE A C 1
ATOM 760 O O . ILE A 1 96 ? -8.244 -14.449 1.195 1.00 81.81 96 ILE A O 1
ATOM 764 N N . THR A 1 97 ? -9.961 -14.988 -0.132 1.00 76.00 97 THR A N 1
ATOM 765 C CA . THR A 1 97 ? -10.211 -13.606 -0.543 1.00 76.00 97 THR A CA 1
ATOM 766 C C . THR A 1 97 ? -11.189 -12.972 0.436 1.00 76.00 97 THR A C 1
ATOM 768 O O . THR A 1 97 ? -12.333 -13.410 0.536 1.00 76.00 97 THR A O 1
ATOM 771 N N . MET A 1 98 ? -10.743 -11.944 1.161 1.00 81.12 98 MET A N 1
ATOM 772 C CA . MET A 1 98 ? -11.616 -11.175 2.048 1.00 81.12 98 MET A CA 1
ATOM 773 C C . MET A 1 98 ? -12.628 -10.373 1.215 1.00 81.12 98 MET A C 1
ATOM 775 O O . MET A 1 98 ? -12.207 -9.576 0.372 1.00 81.12 98 MET A O 1
ATOM 779 N N . PRO A 1 99 ? -13.946 -10.544 1.423 1.00 78.00 99 PRO A N 1
ATOM 780 C CA . PRO A 1 99 ? -14.940 -9.740 0.734 1.00 78.00 99 PRO A CA 1
ATOM 781 C C . PRO A 1 99 ? -14.882 -8.274 1.197 1.00 78.00 99 PRO A C 1
ATOM 783 O O . PRO A 1 99 ? -14.593 -7.972 2.358 1.00 78.00 99 PRO A O 1
ATOM 786 N N . LEU A 1 100 ? -15.176 -7.355 0.275 1.00 70.50 100 LEU A N 1
ATOM 787 C CA . LEU A 1 100 ? -15.268 -5.920 0.536 1.00 70.50 100 LEU A CA 1
ATOM 788 C C . LEU A 1 100 ? -16.456 -5.611 1.455 1.00 70.50 100 LEU A C 1
ATOM 790 O O . LEU A 1 100 ? -17.581 -6.024 1.190 1.00 70.50 100 LEU A O 1
ATOM 794 N N . LEU A 1 101 ? -16.248 -4.792 2.485 1.00 73.25 101 LEU A N 1
ATOM 795 C CA . LEU A 1 101 ? -17.303 -4.425 3.442 1.00 73.25 101 LEU A CA 1
ATOM 796 C C . LEU A 1 101 ? -18.480 -3.654 2.812 1.00 73.25 101 LEU A C 1
ATOM 798 O O . LEU A 1 101 ? -19.569 -3.612 3.377 1.00 73.25 101 LEU A O 1
ATOM 802 N N . THR A 1 102 ? -18.275 -3.050 1.640 1.00 71.12 102 THR A N 1
ATOM 803 C CA . THR A 1 102 ? -19.298 -2.322 0.871 1.00 71.12 102 THR A CA 1
ATOM 804 C C . THR A 1 102 ? -20.048 -3.202 -0.133 1.00 71.12 102 THR A C 1
ATOM 806 O O . THR A 1 102 ? -21.021 -2.751 -0.744 1.00 71.12 102 THR A O 1
ATOM 809 N N . GLY A 1 103 ? -19.620 -4.454 -0.321 1.00 72.00 103 GLY A N 1
ATOM 810 C CA . GLY A 1 103 ? -20.231 -5.383 -1.264 1.00 72.00 103 GLY A CA 1
ATOM 811 C C . GLY A 1 103 ? -21.638 -5.821 -0.848 1.00 72.00 103 GLY A C 1
ATOM 812 O O . GLY A 1 103 ? -21.995 -5.854 0.329 1.00 72.00 103 GLY A O 1
ATOM 813 N N . ARG A 1 104 ? -22.469 -6.201 -1.822 1.00 82.56 104 ARG A N 1
ATOM 814 C CA . ARG A 1 104 ? -23.737 -6.894 -1.553 1.00 82.56 104 ARG A CA 1
ATOM 815 C C . ARG A 1 104 ? -23.535 -8.383 -1.763 1.00 82.56 104 ARG A C 1
ATOM 817 O O . ARG A 1 104 ? -23.360 -8.803 -2.901 1.00 82.56 104 ARG A O 1
ATOM 824 N N . TYR A 1 105 ? -23.596 -9.145 -0.679 1.00 90.62 105 TYR A N 1
ATOM 825 C CA . TYR A 1 105 ? -23.435 -10.593 -0.705 1.00 90.62 105 TYR A CA 1
ATOM 826 C C . TYR A 1 105 ? -24.771 -11.283 -0.467 1.00 90.62 105 TYR A C 1
ATOM 828 O O . TYR A 1 105 ? -25.607 -10.819 0.311 1.00 90.62 105 TYR A O 1
ATOM 836 N N . SER A 1 106 ? -24.974 -12.394 -1.159 1.00 92.94 106 SER A N 1
ATOM 837 C CA . SER A 1 106 ? -26.072 -13.310 -0.897 1.00 92.94 106 SER A CA 1
ATOM 838 C C . SER A 1 106 ? -25.879 -14.039 0.434 1.00 92.94 106 SER A C 1
ATOM 840 O O . SER A 1 106 ? -24.763 -14.204 0.932 1.00 92.94 106 SER A O 1
ATOM 842 N N . ASP A 1 107 ? -26.981 -14.541 0.991 1.00 92.56 107 ASP A N 1
ATOM 843 C CA . ASP A 1 107 ? -26.967 -15.345 2.217 1.00 92.56 107 ASP A CA 1
ATOM 844 C C . ASP A 1 107 ? -26.036 -16.566 2.101 1.00 92.56 107 ASP A C 1
ATOM 846 O O . ASP A 1 107 ? -25.400 -16.956 3.083 1.00 92.56 107 ASP A O 1
ATOM 850 N N . GLN A 1 108 ? -25.937 -17.152 0.900 1.00 91.62 108 GLN A N 1
ATOM 851 C CA . GLN A 1 108 ? -25.059 -18.289 0.633 1.00 91.62 108 GLN A CA 1
ATOM 852 C C . GLN A 1 108 ? -23.588 -17.870 0.640 1.00 91.62 108 GLN A C 1
ATOM 854 O O . GLN A 1 108 ? -22.801 -18.503 1.332 1.00 91.62 108 GLN A O 1
ATOM 859 N N . GLU A 1 109 ? -23.223 -16.778 -0.037 1.00 91.25 109 GLU A N 1
ATOM 860 C CA . GLU A 1 109 ? -21.838 -16.279 -0.054 1.00 91.25 109 GLU A CA 1
ATOM 861 C C . GLU A 1 109 ? -21.338 -15.931 1.352 1.00 91.25 109 GLU A C 1
ATOM 863 O O . GLU A 1 109 ? -20.210 -16.269 1.707 1.00 91.25 109 GLU A O 1
ATOM 868 N N . LEU A 1 110 ? -22.187 -15.318 2.187 1.00 92.81 110 LEU A N 1
ATOM 869 C CA . LEU A 1 110 ? -21.852 -15.037 3.588 1.00 92.81 110 LEU A CA 1
ATOM 870 C C . LEU A 1 110 ? -21.651 -16.321 4.402 1.00 92.81 110 LEU A C 1
ATOM 872 O O . LEU A 1 110 ? -20.760 -16.383 5.249 1.00 92.81 110 LEU A O 1
ATOM 876 N N . THR A 1 111 ? -22.467 -17.345 4.149 1.00 92.56 111 THR A N 1
ATOM 877 C CA . THR A 1 111 ? -22.367 -18.642 4.833 1.00 92.56 111 THR A CA 1
ATOM 878 C C . THR A 1 111 ? -21.110 -19.396 4.400 1.00 92.56 111 THR A C 1
ATOM 880 O O . THR A 1 111 ? -20.377 -19.899 5.251 1.00 92.56 111 THR A O 1
ATOM 883 N N . ASP A 1 112 ? -20.815 -19.417 3.100 1.00 91.56 112 ASP A N 1
ATOM 884 C CA . ASP A 1 112 ? -19.620 -20.049 2.539 1.00 91.56 112 ASP A CA 1
ATOM 885 C C . ASP A 1 112 ? -18.354 -19.363 3.055 1.00 91.56 112 ASP A C 1
ATOM 887 O O . ASP A 1 112 ? -17.400 -20.029 3.460 1.00 91.56 112 ASP A O 1
ATOM 891 N N . PHE A 1 113 ? -18.351 -18.029 3.094 1.00 93.25 113 PHE A N 1
ATOM 892 C CA . PHE A 1 113 ? -17.234 -17.257 3.624 1.00 93.25 113 PHE A CA 1
ATOM 893 C C . PHE A 1 113 ? -17.041 -17.486 5.129 1.00 93.25 113 PHE A C 1
ATOM 895 O O . PHE A 1 113 ? -15.916 -17.733 5.571 1.00 93.25 113 PHE A O 1
ATOM 902 N N . SER A 1 114 ? -18.132 -17.512 5.906 1.00 94.75 114 SER A N 1
ATOM 903 C CA . SER A 1 114 ? -18.091 -17.918 7.314 1.00 94.75 114 SER A CA 1
ATOM 904 C C . SER A 1 114 ? -17.434 -19.287 7.454 1.00 94.75 114 SER A C 1
ATOM 906 O O . SER A 1 114 ? -16.435 -19.431 8.154 1.00 94.75 114 SER A O 1
ATOM 908 N N . GLN A 1 115 ? -17.927 -20.289 6.725 1.00 93.25 115 GLN A N 1
ATOM 909 C CA . GLN A 1 115 ? -17.424 -21.654 6.813 1.00 93.25 115 GLN A CA 1
ATOM 910 C C . GLN A 1 115 ? -15.935 -21.738 6.462 1.00 93.25 115 GLN A C 1
ATOM 912 O O . GLN A 1 115 ? -15.185 -22.390 7.187 1.00 93.25 115 GLN A O 1
ATOM 917 N N . GLN A 1 116 ? -15.486 -21.032 5.423 1.00 91.12 116 GLN A N 1
ATOM 918 C CA . GLN A 1 116 ? -14.074 -20.975 5.040 1.00 91.12 116 GLN A CA 1
ATOM 919 C C . GLN A 1 116 ? -13.173 -20.459 6.170 1.00 91.12 116 GLN A C 1
ATOM 921 O O . GLN A 1 116 ? -12.107 -21.041 6.406 1.00 91.12 116 GLN A O 1
ATOM 926 N N . LEU A 1 117 ? -13.584 -19.405 6.879 1.00 89.81 117 LEU A N 1
ATOM 927 C CA . LEU A 1 117 ? -12.829 -18.866 8.014 1.00 89.81 117 LEU A CA 1
ATOM 928 C C . LEU A 1 117 ? -12.866 -19.810 9.221 1.00 89.81 117 LEU A C 1
ATOM 930 O O . LEU A 1 117 ? -11.832 -20.080 9.834 1.00 89.81 117 LEU A O 1
ATOM 934 N N . LEU A 1 118 ? -14.035 -20.369 9.530 1.00 89.56 118 LEU A N 1
ATOM 935 C CA . LEU A 1 118 ? -14.220 -21.269 10.671 1.00 89.56 118 LEU A CA 1
ATOM 936 C C . LEU A 1 118 ? -13.430 -22.568 10.524 1.00 89.56 118 LEU A C 1
ATOM 938 O O . LEU A 1 118 ? -12.794 -23.010 11.478 1.00 89.56 118 LEU A O 1
ATOM 942 N N . THR A 1 119 ? -13.384 -23.149 9.322 1.00 89.38 119 THR A N 1
ATOM 943 C CA . THR A 1 119 ? -12.584 -24.361 9.065 1.00 89.38 119 THR A CA 1
ATOM 944 C C . THR A 1 119 ? -11.086 -24.161 9.291 1.00 89.38 119 THR A C 1
ATOM 946 O O . THR A 1 119 ? -10.379 -25.139 9.499 1.00 89.38 119 THR A O 1
ATOM 949 N N . ARG A 1 120 ? -10.617 -22.908 9.297 1.00 85.69 120 ARG A N 1
ATOM 950 C CA . ARG A 1 120 ? -9.213 -22.523 9.511 1.00 85.69 120 ARG A CA 1
ATOM 951 C C . ARG A 1 120 ? -8.974 -21.907 10.897 1.00 85.69 120 ARG A C 1
ATOM 953 O O . ARG A 1 120 ? -7.914 -21.339 11.167 1.00 85.69 120 ARG A O 1
ATOM 960 N N . GLY A 1 121 ? -9.967 -21.981 11.790 1.00 85.62 121 GLY A N 1
ATOM 961 C CA . GLY A 1 121 ? -9.895 -21.430 13.146 1.00 85.62 121 GLY A CA 1
ATOM 962 C C . GLY A 1 121 ? -9.688 -19.913 13.174 1.00 85.62 121 GLY A C 1
ATOM 963 O O . GLY A 1 121 ? -8.873 -19.415 13.961 1.00 85.62 121 GLY A O 1
ATOM 964 N N . LEU A 1 122 ? -10.337 -19.190 12.254 1.00 87.94 122 LEU A N 1
ATOM 965 C CA . LEU A 1 122 ? -10.344 -17.724 12.151 1.00 87.94 122 LEU A CA 1
ATOM 966 C C . LEU A 1 122 ? -11.669 -17.133 12.658 1.00 87.94 122 LEU A C 1
ATOM 968 O O . LEU A 1 122 ? -12.232 -16.206 12.075 1.00 87.94 122 LEU A O 1
ATOM 972 N N . ASP A 1 123 ? -12.175 -17.675 13.764 1.00 89.12 123 ASP A N 1
ATOM 973 C CA . ASP A 1 123 ? -13.455 -17.306 14.375 1.00 89.12 123 ASP A CA 1
ATOM 974 C C . ASP A 1 123 ? -13.507 -15.823 14.763 1.00 89.12 123 ASP A C 1
ATOM 976 O O . ASP A 1 123 ? -14.478 -15.128 14.467 1.00 89.12 123 ASP A O 1
ATOM 980 N N . LYS A 1 124 ? -12.414 -15.311 15.345 1.00 87.12 124 LYS A N 1
ATOM 981 C CA . LYS A 1 124 ? -12.282 -13.896 15.724 1.00 87.12 124 LYS A CA 1
ATOM 982 C C . LYS A 1 124 ? -12.367 -12.973 14.508 1.00 87.12 124 LYS A C 1
ATOM 984 O O . LYS A 1 124 ? -13.066 -11.966 14.546 1.00 87.12 124 LYS A O 1
ATOM 989 N N . THR A 1 125 ? -11.689 -13.332 13.422 1.00 86.06 125 THR A N 1
ATOM 990 C CA . THR A 1 125 ? -11.697 -12.587 12.157 1.00 86.06 125 THR A CA 1
ATOM 991 C C . THR A 1 125 ? -13.095 -12.542 11.571 1.00 86.06 125 THR A C 1
ATOM 993 O O . THR A 1 125 ? -13.573 -11.472 11.200 1.00 86.06 125 THR A O 1
ATOM 996 N N . TRP A 1 126 ? -13.770 -13.695 11.545 1.00 92.81 126 TRP A N 1
ATOM 997 C CA . TRP A 1 126 ? -15.153 -13.787 11.104 1.00 92.81 126 TRP A CA 1
ATOM 998 C C . TRP A 1 126 ? -16.058 -12.879 11.933 1.00 92.81 126 TRP A C 1
ATOM 1000 O O . TRP A 1 126 ? -16.815 -12.105 11.359 1.00 92.81 126 TRP A O 1
ATOM 1010 N N . ARG A 1 127 ? -15.947 -12.928 13.265 1.00 89.19 127 ARG A N 1
ATOM 1011 C CA . ARG A 1 127 ? -16.768 -12.125 14.178 1.00 89.19 127 ARG A CA 1
ATOM 1012 C C . ARG A 1 127 ? -16.600 -10.624 13.955 1.00 89.19 127 ARG A C 1
ATOM 1014 O O . ARG A 1 127 ? -17.601 -9.919 13.864 1.00 89.19 127 ARG A O 1
ATOM 1021 N N . ILE A 1 128 ? -15.361 -10.147 13.852 1.00 83.62 128 ILE A N 1
ATOM 1022 C CA . ILE A 1 128 ? -15.071 -8.727 13.611 1.00 83.62 128 ILE A CA 1
ATOM 1023 C C . ILE A 1 128 ? -15.605 -8.306 12.235 1.00 83.62 128 ILE A C 1
ATOM 1025 O O . ILE A 1 128 ? -16.263 -7.275 12.110 1.00 83.62 128 ILE A O 1
ATOM 1029 N N . TRP A 1 129 ? -15.358 -9.117 11.202 1.00 89.75 129 TRP A N 1
ATOM 1030 C CA . TRP A 1 129 ? -15.777 -8.797 9.839 1.00 89.75 129 TRP A CA 1
ATOM 1031 C C . TRP A 1 129 ? -17.302 -8.780 9.690 1.00 89.75 129 TRP A C 1
ATOM 1033 O O . TRP A 1 129 ? -17.853 -7.829 9.140 1.00 89.75 129 TRP A O 1
ATOM 1043 N N . ILE A 1 130 ? -18.003 -9.796 10.207 1.00 93.06 130 ILE A N 1
ATOM 1044 C CA . ILE A 1 130 ? -19.460 -9.895 10.058 1.00 93.06 130 ILE A CA 1
ATOM 1045 C C . ILE A 1 130 ? -20.192 -8.817 10.857 1.00 93.06 130 ILE A C 1
ATOM 1047 O O . ILE A 1 130 ? -21.238 -8.355 10.409 1.00 93.06 130 ILE A O 1
ATOM 1051 N N . TYR A 1 131 ? -19.632 -8.380 11.989 1.00 87.81 131 TYR A N 1
ATOM 1052 C CA . TYR A 1 131 ? -20.143 -7.235 12.739 1.00 87.81 131 TYR A CA 1
ATOM 1053 C C . TYR A 1 131 ? -20.106 -5.953 11.903 1.00 87.81 131 TYR A C 1
ATOM 1055 O O . TYR A 1 131 ? -21.139 -5.316 11.701 1.00 87.81 131 TYR A O 1
ATOM 1063 N N . ASP A 1 132 ? -18.931 -5.615 11.366 1.00 80.94 132 ASP A N 1
ATOM 1064 C CA . ASP A 1 132 ? -18.721 -4.409 10.557 1.00 80.94 132 ASP A CA 1
ATOM 1065 C C . ASP A 1 132 ? -19.599 -4.431 9.294 1.00 80.94 132 ASP A C 1
ATOM 1067 O O . ASP A 1 132 ? -20.291 -3.465 8.960 1.00 80.94 132 ASP A O 1
ATOM 1071 N N . TYR A 1 133 ? -19.672 -5.591 8.637 1.00 85.44 133 TYR A N 1
ATOM 1072 C CA . TYR A 1 133 ? -20.553 -5.794 7.494 1.00 85.44 133 TYR A CA 1
ATOM 1073 C C . TYR A 1 133 ? -22.039 -5.608 7.848 1.00 85.44 133 TYR A C 1
ATOM 1075 O O . TYR A 1 133 ? -22.785 -4.961 7.101 1.00 85.44 133 TYR A O 1
ATOM 1083 N N . ALA A 1 134 ? -22.489 -6.157 8.981 1.00 86.50 134 ALA A N 1
ATOM 1084 C CA . ALA A 1 134 ? -23.873 -6.055 9.436 1.00 86.50 134 ALA A CA 1
ATOM 1085 C C . ALA A 1 134 ? -24.262 -4.610 9.787 1.00 86.50 134 ALA A C 1
ATOM 1087 O O . ALA A 1 134 ? -25.344 -4.164 9.393 1.00 86.50 134 ALA A O 1
ATOM 1088 N N . GLU A 1 135 ? -23.375 -3.865 10.452 1.00 81.25 135 GLU A N 1
ATOM 1089 C CA . GLU A 1 135 ? -23.563 -2.444 10.771 1.00 81.25 135 GLU A CA 1
ATOM 1090 C C . GLU A 1 135 ? -23.689 -1.586 9.503 1.00 81.25 135 GLU A C 1
ATOM 1092 O O . GLU A 1 135 ? -24.629 -0.798 9.382 1.00 81.25 135 GLU A O 1
ATOM 1097 N N . ARG A 1 136 ? -22.810 -1.784 8.511 1.00 77.88 136 ARG A N 1
ATOM 1098 C CA . ARG A 1 136 ? -22.792 -0.970 7.279 1.00 77.88 136 ARG A CA 1
ATOM 1099 C C . ARG A 1 136 ? -23.953 -1.251 6.335 1.00 77.88 136 ARG A C 1
ATOM 1101 O O . ARG A 1 136 ? -24.490 -0.336 5.713 1.00 77.88 136 ARG A O 1
ATOM 1108 N N . THR A 1 137 ? -24.318 -2.519 6.174 1.00 79.56 137 THR A N 1
ATOM 1109 C CA . THR A 1 137 ? -25.303 -2.928 5.158 1.00 79.56 137 THR A CA 1
ATOM 1110 C C . THR A 1 137 ? -26.713 -3.072 5.714 1.00 79.56 137 THR A C 1
ATOM 1112 O O . THR A 1 137 ? -27.682 -3.066 4.950 1.00 79.56 137 THR A O 1
ATOM 1115 N N . ASN A 1 138 ? -26.839 -3.206 7.037 1.00 80.19 138 ASN A N 1
ATOM 1116 C CA . ASN A 1 138 ? -28.081 -3.512 7.737 1.00 80.19 138 ASN A CA 1
ATOM 1117 C C . ASN A 1 138 ? -28.807 -4.757 7.178 1.00 80.19 138 ASN A C 1
ATOM 1119 O O . ASN A 1 138 ? -30.038 -4.852 7.194 1.00 80.19 138 ASN A O 1
ATOM 1123 N N . VAL A 1 139 ? -28.048 -5.718 6.641 1.00 87.56 139 VAL A N 1
ATOM 1124 C CA . VAL A 1 139 ? -28.577 -6.973 6.096 1.00 87.56 139 VAL A CA 1
ATOM 1125 C C . VAL A 1 139 ? -28.950 -7.907 7.247 1.00 87.56 139 VAL A C 1
ATOM 1127 O O . VAL A 1 139 ? -28.119 -8.252 8.083 1.00 87.56 139 VAL A O 1
ATOM 1130 N N . PHE A 1 140 ? -30.205 -8.370 7.284 1.00 89.06 140 PHE A N 1
ATOM 1131 C CA . PHE A 1 140 ? -30.701 -9.225 8.373 1.00 89.06 140 PHE A CA 1
ATOM 1132 C C . PHE A 1 140 ? -29.901 -10.517 8.546 1.00 89.06 140 PHE A C 1
ATOM 1134 O O . PHE A 1 140 ? -29.660 -10.933 9.677 1.00 89.06 140 PHE A O 1
ATOM 1141 N N . LYS A 1 141 ? -29.483 -11.141 7.438 1.00 92.44 141 LYS A N 1
ATOM 1142 C CA . LYS A 1 141 ? -28.680 -12.363 7.488 1.00 92.44 141 LYS A CA 1
ATOM 1143 C C . LYS A 1 141 ? -27.318 -12.126 8.137 1.00 92.44 141 LYS A C 1
ATOM 1145 O O . LYS A 1 141 ? -26.860 -12.970 8.897 1.00 92.44 141 LYS A O 1
ATOM 1150 N N . ALA A 1 142 ? -26.705 -10.968 7.899 1.00 92.50 142 ALA A N 1
ATOM 1151 C CA . ALA A 1 142 ? -25.439 -10.608 8.524 1.00 92.50 142 ALA A CA 1
ATOM 1152 C C . ALA A 1 142 ? -25.585 -10.472 10.048 1.00 92.50 142 ALA A C 1
ATOM 1154 O O . ALA A 1 142 ? -24.797 -11.051 10.788 1.00 92.50 142 ALA A O 1
ATOM 1155 N N . TRP A 1 143 ? -26.649 -9.816 10.522 1.00 93.88 143 TRP A N 1
ATOM 1156 C CA . TRP A 1 143 ? -26.958 -9.729 11.955 1.00 93.88 143 TRP A CA 1
ATOM 1157 C C . TRP A 1 143 ? -27.263 -11.088 12.602 1.00 93.88 143 TRP A C 1
ATOM 1159 O O . TRP A 1 143 ? -26.883 -11.323 13.747 1.00 93.88 143 TRP A O 1
ATOM 1169 N N . GLU A 1 144 ? -27.934 -11.994 11.885 1.00 93.50 144 GLU A N 1
ATOM 1170 C CA . GLU A 1 144 ? -28.172 -13.368 12.351 1.00 93.50 144 GLU A CA 1
ATOM 1171 C C . GLU A 1 144 ? -26.846 -14.119 12.518 1.00 93.50 144 GLU A C 1
ATOM 1173 O O . GLU A 1 144 ? -26.573 -14.672 13.581 1.00 93.50 144 GLU A O 1
ATOM 1178 N N . LEU A 1 145 ? -25.995 -14.079 11.493 1.00 94.19 145 LEU A N 1
ATOM 1179 C CA . LEU A 1 145 ? -24.681 -14.716 11.510 1.00 94.19 145 LEU A CA 1
ATOM 1180 C C . LEU A 1 145 ? -23.743 -14.109 12.567 1.00 94.19 145 LEU A C 1
ATOM 1182 O O . LEU A 1 145 ? -22.951 -14.833 13.173 1.00 94.19 145 LEU A O 1
ATOM 1186 N N . TYR A 1 146 ? -23.843 -12.801 12.818 1.00 94.19 146 TYR A N 1
ATOM 1187 C CA . TYR A 1 146 ? -23.122 -12.138 13.901 1.00 94.19 146 TYR A CA 1
ATOM 1188 C C . TYR A 1 146 ? -23.616 -12.604 15.276 1.00 94.19 146 TYR A C 1
ATOM 1190 O O . TYR A 1 146 ? -22.798 -12.969 16.118 1.00 94.19 146 TYR A O 1
ATOM 1198 N N . SER A 1 147 ? -24.934 -12.710 15.484 1.00 94.62 147 SER A N 1
ATOM 1199 C CA . SER A 1 147 ? -25.496 -13.285 16.715 1.00 94.62 147 SER A CA 1
ATOM 1200 C C . SER A 1 147 ? -24.983 -14.704 16.963 1.00 94.62 147 SER A C 1
ATOM 1202 O O . SER A 1 147 ? -24.595 -15.035 18.081 1.00 94.62 147 SER A O 1
ATOM 1204 N N . GLU A 1 148 ? -24.954 -15.546 15.929 1.00 93.88 148 GLU A N 1
ATOM 1205 C CA . GLU A 1 148 ? -24.434 -16.915 16.016 1.00 93.88 148 GLU A CA 1
ATOM 1206 C C . GLU A 1 148 ? -22.926 -16.952 16.310 1.00 93.88 148 GLU A C 1
ATOM 1208 O O . GLU A 1 148 ? -22.451 -17.843 17.018 1.00 93.88 148 GLU A O 1
ATOM 1213 N N . ALA A 1 149 ? -22.152 -16.000 15.780 1.00 92.19 149 ALA A N 1
ATOM 1214 C CA . ALA A 1 149 ? -20.737 -15.850 16.114 1.00 92.19 149 ALA A CA 1
ATOM 1215 C C . ALA A 1 149 ? -20.545 -15.441 17.586 1.00 92.19 149 ALA A C 1
ATOM 1217 O O . ALA A 1 149 ? -19.752 -16.062 18.289 1.00 92.19 149 ALA A O 1
ATOM 1218 N N . CYS A 1 150 ? -21.322 -14.473 18.079 1.00 89.94 150 CYS A N 1
ATOM 1219 C CA . CYS A 1 150 ? -21.307 -14.055 19.481 1.00 89.94 150 CYS A CA 1
ATOM 1220 C C . CYS A 1 150 ? -21.685 -15.192 20.441 1.00 89.94 150 CYS A C 1
ATOM 1222 O O . CYS A 1 150 ? -21.007 -15.385 21.448 1.00 89.94 150 CYS A O 1
ATOM 1224 N N . GLU A 1 151 ? -22.716 -15.987 20.126 1.00 91.44 151 GLU A N 1
ATOM 1225 C CA . GLU A 1 151 ? -23.101 -17.138 20.959 1.00 91.44 151 GLU A CA 1
ATOM 1226 C C . GLU A 1 151 ? -21.979 -18.177 21.065 1.00 91.44 151 GLU A C 1
ATOM 1228 O O . GLU A 1 151 ? -21.737 -18.703 22.153 1.00 91.44 151 GLU A O 1
ATOM 1233 N N . ARG A 1 152 ? -21.268 -18.453 19.964 1.00 90.56 152 ARG A N 1
ATOM 1234 C CA . ARG A 1 152 ? -20.132 -19.392 19.961 1.00 90.56 152 ARG A CA 1
ATOM 1235 C C . ARG A 1 152 ? -18.962 -18.906 20.809 1.00 90.56 152 ARG A C 1
ATOM 1237 O O . ARG A 1 152 ? -18.337 -19.719 21.483 1.00 90.56 152 ARG A O 1
ATOM 1244 N N . ASP A 1 153 ? -18.733 -17.599 20.833 1.00 85.31 153 ASP A N 1
ATOM 1245 C CA . ASP A 1 153 ? -17.700 -16.954 21.648 1.00 85.31 153 ASP A CA 1
ATOM 1246 C C . ASP A 1 153 ? -18.137 -16.702 23.105 1.00 85.31 153 ASP A C 1
ATOM 1248 O O . ASP A 1 153 ? -17.415 -16.050 23.862 1.00 85.31 153 ASP A O 1
ATOM 1252 N N . ALA A 1 154 ? -19.318 -17.187 23.507 1.00 89.25 154 ALA A N 1
ATOM 1253 C CA . ALA A 1 154 ? -19.945 -16.915 24.802 1.00 89.25 154 ALA A CA 1
ATOM 1254 C C . ALA A 1 154 ? -20.181 -15.414 25.100 1.00 89.25 154 ALA A C 1
ATOM 1256 O O . ALA A 1 154 ? -20.406 -15.032 26.250 1.00 89.25 154 ALA A O 1
ATOM 1257 N N . ASP A 1 155 ? -20.203 -14.561 24.071 1.00 87.81 155 ASP A N 1
ATOM 1258 C CA . ASP A 1 155 ? -20.613 -13.156 24.158 1.00 87.81 155 ASP A CA 1
ATOM 1259 C C . ASP A 1 155 ? -22.139 -13.052 24.084 1.00 87.81 155 ASP A C 1
ATOM 1261 O O . ASP A 1 155 ? -22.739 -12.708 23.062 1.00 87.81 155 ASP A O 1
ATOM 1265 N N . LEU A 1 156 ? -22.784 -13.401 25.195 1.00 92.31 156 LEU A N 1
ATOM 1266 C CA . LEU A 1 156 ? -24.242 -13.448 25.268 1.00 92.31 156 LEU A CA 1
ATOM 1267 C C . LEU A 1 156 ? -24.874 -12.059 25.085 1.00 92.31 156 LEU A C 1
ATOM 1269 O O . LEU A 1 156 ? -25.964 -11.964 24.533 1.00 92.31 156 LEU A O 1
ATOM 1273 N N . ASP A 1 157 ? -24.195 -10.994 25.518 1.00 87.25 157 ASP A N 1
ATOM 1274 C CA . ASP A 1 157 ? -24.666 -9.612 25.364 1.00 87.25 157 ASP A CA 1
ATOM 1275 C C . ASP A 1 157 ? -24.654 -9.179 23.890 1.00 87.25 157 ASP A C 1
ATOM 1277 O O . ASP A 1 157 ? -25.644 -8.642 23.393 1.00 87.25 157 ASP A O 1
ATOM 1281 N N . GLY A 1 158 ? -23.578 -9.482 23.154 1.00 86.56 158 GLY A N 1
ATOM 1282 C CA . GLY A 1 158 ? -23.503 -9.220 21.713 1.00 86.56 158 GLY A CA 1
ATOM 1283 C C . GLY A 1 158 ? -24.552 -9.993 20.906 1.00 86.56 158 GLY A C 1
ATOM 1284 O O . GLY A 1 158 ? -25.204 -9.424 20.024 1.00 86.56 158 GLY A O 1
ATOM 1285 N N . ALA A 1 159 ? -24.784 -11.265 21.246 1.00 92.25 159 ALA A N 1
ATOM 1286 C CA . ALA A 1 159 ? -25.826 -12.078 20.615 1.00 92.25 159 ALA A CA 1
ATOM 1287 C C . ALA A 1 159 ? -27.227 -11.490 20.846 1.00 92.25 159 ALA A C 1
ATOM 1289 O O . ALA A 1 159 ? -28.024 -11.337 19.918 1.00 92.25 159 ALA A O 1
ATOM 1290 N N . GLU A 1 160 ? -27.504 -11.093 22.085 1.00 94.19 160 GLU A N 1
ATOM 1291 C CA . GLU A 1 160 ? -28.768 -10.487 22.481 1.00 94.19 160 GLU A CA 1
ATOM 1292 C C . GLU A 1 160 ? -29.047 -9.184 21.727 1.00 94.19 160 GLU A C 1
ATOM 1294 O O . GLU A 1 160 ? -30.098 -9.051 21.086 1.00 94.19 160 GLU A O 1
ATOM 1299 N N . LYS A 1 161 ? -28.069 -8.271 21.716 1.00 90.75 161 LYS A N 1
ATOM 1300 C CA . LYS A 1 161 ? -28.153 -6.979 21.023 1.00 90.75 161 LYS A CA 1
ATOM 1301 C C . LYS A 1 161 ? -28.411 -7.153 19.531 1.00 90.75 161 LYS A C 1
ATOM 1303 O O . LYS A 1 161 ? -29.248 -6.453 18.963 1.00 90.75 161 LYS A O 1
ATOM 1308 N N . SER A 1 162 ? -27.757 -8.129 18.910 1.00 91.19 162 SER A N 1
ATOM 1309 C CA . SER A 1 162 ? -27.932 -8.455 17.490 1.00 91.19 162 SER A CA 1
ATOM 1310 C C . SER A 1 162 ? -29.356 -8.919 17.181 1.00 91.19 162 SER A C 1
ATOM 1312 O O . SER A 1 162 ? -29.998 -8.421 16.252 1.00 91.19 162 SER A O 1
ATOM 1314 N N . LEU A 1 163 ? -29.899 -9.827 17.997 1.00 93.75 163 LEU A N 1
ATOM 1315 C CA . LEU A 1 163 ? -31.276 -10.307 17.854 1.00 93.75 163 LEU A CA 1
ATOM 1316 C C . LEU A 1 163 ? -32.297 -9.182 18.066 1.00 93.75 163 LEU A C 1
ATOM 1318 O O . LEU A 1 163 ? -33.270 -9.088 17.309 1.00 93.75 163 LEU A O 1
ATOM 1322 N N . ARG A 1 164 ? -32.069 -8.295 19.043 1.00 93.00 164 ARG A N 1
ATOM 1323 C CA . ARG A 1 164 ? -32.903 -7.100 19.239 1.00 93.00 164 ARG A CA 1
ATOM 1324 C C . ARG A 1 164 ? -32.859 -6.171 18.035 1.00 93.00 164 ARG A C 1
ATOM 1326 O O . ARG A 1 164 ? -33.918 -5.776 17.547 1.00 93.00 164 ARG A O 1
ATOM 1333 N N . ARG A 1 165 ? -31.667 -5.889 17.505 1.00 91.50 165 ARG A N 1
ATOM 1334 C CA . ARG A 1 165 ? -31.460 -5.012 16.344 1.00 91.50 165 ARG A CA 1
ATOM 1335 C C . ARG A 1 165 ? -32.236 -5.492 15.119 1.00 91.50 165 ARG A C 1
ATOM 1337 O O . ARG A 1 165 ? -32.874 -4.678 14.444 1.00 91.50 165 ARG A O 1
ATOM 1344 N N . ILE A 1 166 ? -32.261 -6.807 14.872 1.00 92.19 166 ILE A N 1
ATOM 1345 C CA . ILE A 1 166 ? -33.071 -7.431 13.810 1.00 92.19 166 ILE A CA 1
ATOM 1346 C C . ILE A 1 166 ? -34.558 -7.118 14.016 1.00 92.19 166 ILE A C 1
ATOM 1348 O O . ILE A 1 166 ? -35.228 -6.646 13.092 1.00 92.19 166 ILE A O 1
ATOM 1352 N N . ILE A 1 167 ? -35.082 -7.368 15.221 1.00 92.56 167 ILE A N 1
ATOM 1353 C CA . ILE A 1 167 ? -36.501 -7.169 15.548 1.00 92.56 167 ILE A CA 1
ATOM 1354 C C . ILE A 1 167 ? -36.878 -5.688 15.430 1.00 92.56 167 ILE A C 1
ATOM 1356 O O . ILE A 1 167 ? -37.869 -5.353 14.783 1.00 92.56 167 ILE A O 1
ATOM 1360 N N . GLU A 1 168 ? -36.083 -4.791 16.005 1.00 90.50 168 GLU A N 1
ATOM 1361 C CA . GLU A 1 168 ? -36.317 -3.344 15.986 1.00 90.50 168 GLU A CA 1
ATOM 1362 C C . GLU A 1 168 ? -36.314 -2.781 14.565 1.00 90.50 168 GLU A C 1
ATOM 1364 O O . GLU A 1 168 ? -37.219 -2.032 14.187 1.00 90.50 168 GLU A O 1
ATOM 1369 N N . THR A 1 169 ? -35.356 -3.206 13.741 1.00 87.38 169 THR A N 1
ATOM 1370 C CA . THR A 1 169 ? -35.268 -2.806 12.331 1.00 87.38 169 THR A CA 1
ATOM 1371 C C . THR A 1 169 ? -36.488 -3.288 11.544 1.00 87.38 169 THR A C 1
ATOM 1373 O O . THR A 1 169 ? -37.057 -2.529 10.752 1.00 87.38 169 THR A O 1
ATOM 1376 N N . GLN A 1 170 ? -36.964 -4.513 11.797 1.00 87.50 170 GLN A N 1
ATOM 1377 C CA . GLN A 1 170 ? -38.193 -5.023 11.181 1.00 87.50 170 GLN A CA 1
ATOM 1378 C C . GLN A 1 170 ? -39.433 -4.253 11.632 1.00 87.50 170 GLN A C 1
ATOM 1380 O O . GLN A 1 170 ? -40.261 -3.898 10.791 1.00 87.50 170 GLN A O 1
ATOM 1385 N N . ILE A 1 171 ? -39.554 -3.944 12.926 1.00 86.94 171 ILE A N 1
ATOM 1386 C CA . ILE A 1 171 ? -40.657 -3.133 13.459 1.00 86.94 171 ILE A CA 1
ATOM 1387 C C . ILE A 1 171 ? -40.657 -1.751 12.801 1.00 86.94 171 ILE A C 1
ATOM 1389 O O . ILE A 1 171 ? -41.702 -1.290 12.337 1.00 86.94 171 ILE A O 1
ATOM 1393 N N . ALA A 1 172 ? -39.499 -1.094 12.723 1.00 85.69 172 ALA A N 1
ATOM 1394 C CA . ALA A 1 172 ? -39.368 0.227 12.118 1.00 85.69 172 ALA A CA 1
ATOM 1395 C C . ALA A 1 172 ? -39.711 0.215 10.618 1.00 85.69 172 ALA A C 1
ATOM 1397 O O . ALA A 1 172 ? -40.384 1.130 10.134 1.00 85.69 172 ALA A O 1
ATOM 1398 N N . SER A 1 173 ? -39.282 -0.818 9.886 1.00 83.62 173 SER A N 1
ATOM 1399 C CA . SER A 1 173 ? -39.593 -1.003 8.463 1.00 83.62 173 SER A CA 1
ATOM 1400 C C . SER A 1 173 ? -41.088 -1.247 8.232 1.00 83.62 173 SER A C 1
ATOM 1402 O O . SER A 1 173 ? -41.723 -0.555 7.433 1.00 83.62 173 SER A O 1
ATOM 1404 N N . ALA A 1 174 ? -41.697 -2.151 9.000 1.00 83.12 174 ALA A N 1
ATOM 1405 C CA . ALA A 1 174 ? -43.109 -2.483 8.853 1.00 83.12 174 ALA A CA 1
ATOM 1406 C C . ALA A 1 174 ? -44.031 -1.327 9.272 1.00 83.12 174 ALA A C 1
ATOM 1408 O O . ALA A 1 174 ? -45.021 -1.055 8.595 1.00 83.12 174 ALA A O 1
ATOM 1409 N N . LYS A 1 175 ? -43.685 -0.570 10.325 1.00 82.62 175 LYS A N 1
ATOM 1410 C CA . LYS A 1 175 ? -44.423 0.649 10.708 1.00 82.62 175 LYS A CA 1
ATOM 1411 C C . LYS A 1 175 ? -44.384 1.713 9.609 1.00 82.62 175 LYS A C 1
ATOM 1413 O O . LYS A 1 175 ? -45.408 2.344 9.341 1.00 82.62 175 LYS A O 1
ATOM 1418 N N . ARG A 1 176 ? -43.236 1.884 8.937 1.00 81.12 176 ARG A N 1
ATOM 1419 C CA . ARG A 1 176 ? -43.110 2.778 7.771 1.00 81.12 176 ARG A CA 1
ATOM 1420 C C . ARG A 1 176 ? -43.973 2.309 6.599 1.00 81.12 176 ARG A C 1
ATOM 1422 O O . ARG A 1 176 ? -44.663 3.129 5.994 1.00 81.12 176 ARG A O 1
ATOM 1429 N N . ALA A 1 177 ? -43.981 1.009 6.310 1.00 78.25 177 ALA A N 1
ATOM 1430 C CA . ALA A 1 177 ? -44.785 0.431 5.234 1.00 78.25 177 ALA A CA 1
ATOM 1431 C C . ALA A 1 177 ? -46.298 0.525 5.505 1.00 78.25 177 ALA A C 1
ATOM 1433 O O . ALA A 1 177 ? -47.078 0.809 4.596 1.00 78.25 177 ALA A O 1
ATOM 1434 N N . ALA A 1 178 ? -46.719 0.340 6.758 1.00 80.00 178 ALA A N 1
ATOM 1435 C CA . ALA A 1 178 ? -48.128 0.265 7.122 1.00 80.00 178 ALA A CA 1
ATOM 1436 C C . ALA A 1 178 ? -48.849 1.629 7.157 1.00 80.00 178 ALA A C 1
ATOM 1438 O O . ALA A 1 178 ? -50.076 1.658 7.082 1.00 80.00 178 ALA A O 1
ATOM 1439 N N . ARG A 1 179 ? -48.133 2.764 7.254 1.00 79.81 179 ARG A N 1
ATOM 1440 C CA . ARG A 1 179 ? -48.709 4.133 7.316 1.00 79.81 179 ARG A CA 1
ATOM 1441 C C . ARG A 1 179 ? -49.905 4.259 8.285 1.00 79.81 179 ARG A C 1
ATOM 1443 O O . ARG A 1 179 ? -50.923 4.861 7.953 1.00 79.81 179 ARG A O 1
ATOM 1450 N N . GLY A 1 180 ? -49.806 3.648 9.468 1.00 72.56 180 GLY A N 1
ATOM 1451 C CA . GLY A 1 180 ? -50.869 3.661 10.486 1.00 72.56 180 GLY A CA 1
ATOM 1452 C C . GLY A 1 180 ? -51.964 2.596 10.321 1.00 72.56 180 GLY A C 1
ATOM 1453 O O . GLY A 1 180 ? -52.917 2.588 11.095 1.00 72.56 180 GLY A O 1
ATOM 1454 N N . ARG A 1 181 ? -51.848 1.687 9.345 1.00 75.12 181 ARG A N 1
ATOM 1455 C CA . ARG A 1 181 ? -52.680 0.476 9.242 1.00 75.12 181 ARG A CA 1
ATOM 1456 C C . ARG A 1 181 ? -52.121 -0.648 10.133 1.00 75.12 181 ARG A C 1
ATOM 1458 O O . ARG A 1 181 ? -50.932 -0.620 10.454 1.00 75.12 181 ARG A O 1
ATOM 1465 N N . PRO A 1 182 ? -52.945 -1.635 10.529 1.00 75.75 182 PRO A N 1
ATOM 1466 C CA . PRO A 1 182 ? -52.451 -2.845 11.184 1.00 75.75 182 PRO A CA 1
ATOM 1467 C C . PRO A 1 182 ? -51.432 -3.582 10.299 1.00 75.75 182 PRO A C 1
ATOM 1469 O O . PRO A 1 182 ? -51.505 -3.514 9.068 1.00 75.75 182 PRO A O 1
ATOM 1472 N N . LEU A 1 183 ? -50.476 -4.261 10.940 1.00 79.62 183 LEU A N 1
ATOM 1473 C CA . LEU A 1 183 ? -49.407 -5.007 10.271 1.00 79.62 183 LEU A CA 1
ATOM 1474 C C . LEU A 1 183 ? -49.985 -6.083 9.342 1.00 79.62 183 LEU A C 1
ATOM 1476 O O . LEU A 1 183 ? -51.010 -6.699 9.639 1.00 79.62 183 LEU A O 1
ATOM 1480 N N . SER A 1 184 ? -49.320 -6.331 8.210 1.00 84.19 184 SER A N 1
ATOM 1481 C CA . SER A 1 184 ? -49.724 -7.426 7.328 1.00 84.19 184 SER A CA 1
ATOM 1482 C C . SER A 1 184 ? -49.459 -8.781 7.998 1.00 84.19 184 SER A C 1
ATOM 1484 O O . SER A 1 184 ? -48.537 -8.918 8.806 1.00 84.19 184 SER A O 1
ATOM 1486 N N . GLN A 1 185 ? -50.217 -9.820 7.625 1.00 82.00 185 GLN A N 1
ATOM 1487 C CA . GLN A 1 185 ? -49.953 -11.181 8.121 1.00 82.00 185 GLN A CA 1
ATOM 1488 C C . GLN A 1 185 ? -48.530 -11.661 7.784 1.00 82.00 185 GLN A C 1
ATOM 1490 O O . GLN A 1 185 ? -47.942 -12.431 8.542 1.00 82.00 185 GLN A O 1
ATOM 1495 N N . GLN A 1 186 ? -47.956 -11.197 6.668 1.00 82.81 186 GLN A N 1
ATOM 1496 C CA . GLN A 1 186 ? -46.596 -11.546 6.263 1.00 82.81 186 GLN A CA 1
ATOM 1497 C C . GLN A 1 186 ? -45.542 -10.881 7.166 1.00 82.81 186 GLN A C 1
ATOM 1499 O O . GLN A 1 186 ? -44.560 -11.529 7.536 1.00 82.81 186 GLN A O 1
ATOM 1504 N N . ASP A 1 187 ? -45.766 -9.630 7.574 1.00 83.31 187 ASP A N 1
ATOM 1505 C CA . ASP A 1 187 ? -44.896 -8.922 8.522 1.00 83.31 187 ASP A CA 1
ATOM 1506 C C . ASP A 1 187 ? -44.989 -9.537 9.920 1.00 83.31 187 ASP A C 1
ATOM 1508 O O . ASP A 1 187 ? -43.961 -9.809 10.542 1.00 83.31 187 ASP A O 1
ATOM 1512 N N . GLN A 1 188 ? -46.206 -9.855 10.378 1.00 85.62 188 GLN A N 1
ATOM 1513 C CA . GLN A 1 188 ? -46.426 -10.565 11.641 1.00 85.62 188 GLN A CA 1
ATOM 1514 C C . GLN A 1 188 ? -45.728 -11.930 11.648 1.00 85.62 188 GLN A C 1
ATOM 1516 O O . GLN A 1 188 ? -45.096 -12.290 12.639 1.00 85.62 188 GLN A O 1
ATOM 1521 N N . PHE A 1 189 ? -45.782 -12.681 10.542 1.00 86.56 189 PHE A N 1
ATOM 1522 C CA . PHE A 1 189 ? -45.090 -13.966 10.419 1.00 86.56 189 PHE A CA 1
ATOM 1523 C C . PHE A 1 189 ? -43.564 -13.821 10.544 1.00 86.56 189 PHE A C 1
ATOM 1525 O O . PHE A 1 189 ? -42.942 -14.568 11.303 1.00 86.56 189 PHE A O 1
ATOM 1532 N N . ARG A 1 190 ? -42.961 -12.845 9.851 1.00 84.75 190 ARG A N 1
ATOM 1533 C CA . ARG A 1 190 ? -41.511 -12.579 9.915 1.00 84.75 190 ARG A CA 1
ATOM 1534 C C . ARG A 1 190 ? -41.070 -12.129 11.310 1.00 84.75 190 ARG A C 1
ATOM 1536 O O . ARG A 1 190 ? -40.124 -12.697 11.853 1.00 84.75 190 ARG A O 1
ATOM 1543 N N . MET A 1 191 ? -41.790 -11.180 11.915 1.00 89.06 191 MET A N 1
ATOM 1544 C CA . MET A 1 191 ? -41.502 -10.699 13.272 1.00 89.06 191 MET A CA 1
ATOM 1545 C C . MET A 1 191 ? -41.611 -11.821 14.301 1.00 89.06 191 MET A C 1
ATOM 1547 O O . MET A 1 191 ? -40.726 -11.973 15.140 1.00 89.06 191 MET A O 1
ATOM 1551 N N . ARG A 1 192 ? -42.655 -12.654 14.205 1.00 92.12 192 ARG A N 1
ATOM 1552 C CA . ARG A 1 192 ? -42.849 -13.811 15.087 1.00 92.12 192 ARG A CA 1
ATOM 1553 C C . ARG A 1 192 ? -41.639 -14.742 15.065 1.00 92.12 192 ARG A C 1
ATOM 1555 O O . ARG A 1 192 ? -41.213 -15.190 16.123 1.00 92.12 192 ARG A O 1
ATOM 1562 N N . GLY A 1 193 ? -41.066 -15.006 13.889 1.00 90.94 193 GLY A N 1
ATOM 1563 C CA . GLY A 1 193 ? -39.862 -15.831 13.751 1.00 90.94 193 GLY A CA 1
ATOM 1564 C C . GLY A 1 193 ? -38.673 -15.296 14.556 1.00 90.94 193 GLY A C 1
ATOM 1565 O O . GLY A 1 193 ? -38.054 -16.045 15.310 1.00 90.94 193 GLY A O 1
ATOM 1566 N N . ASN A 1 194 ? -38.397 -13.996 14.463 1.00 91.94 194 ASN A N 1
ATOM 1567 C CA . ASN A 1 194 ? -37.263 -13.378 15.156 1.00 91.94 194 ASN A CA 1
ATOM 1568 C C . ASN A 1 194 ? -37.510 -13.173 16.656 1.00 91.94 194 ASN A C 1
ATOM 1570 O O . ASN A 1 194 ? -36.622 -13.437 17.463 1.00 91.94 194 ASN A O 1
ATOM 1574 N N . VAL A 1 195 ? -38.732 -12.809 17.053 1.00 94.00 195 VAL A N 1
ATOM 1575 C CA . VAL A 1 195 ? -39.120 -12.723 18.471 1.00 94.00 195 VAL A CA 1
ATOM 1576 C C . VAL A 1 195 ? -39.043 -14.105 19.133 1.00 94.00 195 VAL A C 1
ATOM 1578 O O . VAL A 1 195 ? -38.505 -14.234 20.231 1.00 94.00 195 VAL A O 1
ATOM 1581 N N . ASN A 1 196 ? -39.486 -15.164 18.446 1.00 94.56 196 ASN A N 1
ATOM 1582 C CA . ASN A 1 196 ? -39.305 -16.540 18.913 1.00 94.56 196 ASN A CA 1
ATOM 1583 C C . ASN A 1 196 ? -37.831 -16.884 19.134 1.00 94.56 196 ASN A C 1
ATOM 1585 O O . ASN A 1 196 ? -37.509 -17.529 20.129 1.00 94.56 196 ASN A O 1
ATOM 1589 N N . ARG A 1 197 ? -36.940 -16.467 18.226 1.00 94.06 197 ARG A N 1
ATOM 1590 C CA . ARG A 1 197 ? -35.494 -16.690 18.365 1.00 94.06 197 ARG A CA 1
ATOM 1591 C C . ARG A 1 197 ? -34.922 -15.972 19.582 1.00 94.06 197 ARG A C 1
ATOM 1593 O O . ARG A 1 197 ? -34.217 -16.618 20.348 1.00 94.06 197 ARG A O 1
ATOM 1600 N N . LEU A 1 198 ? -35.284 -14.708 19.810 1.00 95.19 198 LEU A N 1
ATOM 1601 C CA . LEU A 1 198 ? -34.839 -13.946 20.982 1.00 95.19 198 LEU A CA 1
ATOM 1602 C C . LEU A 1 198 ? -35.303 -14.585 22.304 1.00 95.19 198 LEU A C 1
ATOM 1604 O O . LEU A 1 198 ? -34.500 -14.798 23.207 1.00 95.19 198 LEU A O 1
ATOM 1608 N N . PHE A 1 199 ? -36.578 -14.960 22.426 1.00 95.50 199 PHE A N 1
ATOM 1609 C CA . PHE A 1 199 ? -37.064 -15.589 23.663 1.00 95.50 199 PHE A CA 1
ATOM 1610 C C . PHE A 1 199 ? -36.584 -17.035 23.837 1.00 95.50 199 PHE A C 1
ATOM 1612 O O . PHE A 1 199 ? -36.399 -17.491 24.966 1.00 95.50 199 PHE A O 1
ATOM 1619 N N . ALA A 1 200 ? -36.327 -17.758 22.743 1.00 93.94 200 ALA A N 1
ATOM 1620 C CA . ALA A 1 200 ? -35.651 -19.049 22.808 1.00 93.94 200 ALA A CA 1
ATOM 1621 C C . ALA A 1 200 ? -34.195 -18.888 23.270 1.00 93.94 200 ALA A C 1
ATOM 1623 O O . ALA A 1 200 ? -33.743 -19.693 24.085 1.00 93.94 200 ALA A O 1
ATOM 1624 N N . PHE A 1 201 ? -33.500 -17.842 22.803 1.00 94.75 201 PHE A N 1
ATOM 1625 C CA . PHE A 1 201 ? -32.172 -17.448 23.274 1.00 94.75 201 PHE A CA 1
ATOM 1626 C C . PHE A 1 201 ? -32.184 -17.188 24.784 1.00 94.75 201 PHE A C 1
ATOM 1628 O O . PHE A 1 201 ? -31.498 -17.889 25.521 1.00 94.75 201 PHE A O 1
ATOM 1635 N N . TYR A 1 202 ? -33.054 -16.300 25.268 1.00 94.88 202 TYR A N 1
ATOM 1636 C CA . TYR A 1 202 ? -33.189 -16.013 26.699 1.00 94.88 202 TYR A CA 1
ATOM 1637 C C . TYR A 1 202 ? -33.417 -17.256 27.554 1.00 94.88 202 TYR A C 1
ATOM 1639 O O . TYR A 1 202 ? -32.802 -17.418 28.607 1.00 94.88 202 TYR A O 1
ATOM 1647 N N . ARG A 1 203 ? -34.286 -18.159 27.090 1.00 92.38 203 ARG A N 1
ATOM 1648 C CA . ARG A 1 203 ? -34.588 -19.393 27.813 1.00 92.38 203 ARG A CA 1
ATOM 1649 C C . ARG A 1 203 ? -33.408 -20.366 27.831 1.00 92.38 203 ARG A C 1
ATOM 1651 O O . ARG A 1 203 ? -33.206 -21.013 28.854 1.00 92.38 203 ARG A O 1
ATOM 1658 N N . ARG A 1 204 ? -32.655 -20.505 26.730 1.00 93.62 204 ARG A N 1
ATOM 1659 C CA . ARG A 1 204 ? -31.507 -21.432 26.667 1.00 93.62 204 ARG A CA 1
ATOM 1660 C C . ARG A 1 204 ? -30.295 -20.921 27.447 1.00 93.62 204 ARG A C 1
ATOM 1662 O O . ARG A 1 204 ? -29.572 -21.736 28.004 1.00 93.62 204 ARG A O 1
ATOM 1669 N N . THR A 1 205 ? -30.080 -19.606 27.491 1.00 91.56 205 THR A N 1
ATOM 1670 C CA . THR A 1 205 ? -28.896 -18.995 28.120 1.00 91.56 205 THR A CA 1
ATOM 1671 C C . THR A 1 205 ? -29.137 -18.509 29.547 1.00 91.56 205 THR A C 1
ATOM 1673 O O . THR A 1 205 ? -28.181 -18.155 30.230 1.00 91.56 205 THR A O 1
ATOM 1676 N N . ASN A 1 206 ? -30.393 -18.500 30.013 1.00 89.94 206 ASN A N 1
ATOM 1677 C CA . ASN A 1 206 ? -30.795 -17.907 31.292 1.00 89.94 206 ASN A CA 1
ATOM 1678 C C . ASN A 1 206 ? -30.339 -16.437 31.424 1.00 89.94 206 ASN A C 1
ATOM 1680 O O . ASN A 1 206 ? -29.862 -16.006 32.474 1.00 89.94 206 ASN A O 1
ATOM 1684 N N . PHE A 1 207 ? -30.441 -15.684 30.325 1.00 90.00 207 PHE A N 1
ATOM 1685 C CA . PHE A 1 207 ? -29.946 -14.311 30.233 1.00 90.00 207 PHE A CA 1
ATOM 1686 C C . PHE A 1 207 ? -30.697 -13.368 31.196 1.00 90.00 207 PHE A C 1
ATOM 1688 O O . PHE A 1 207 ? -31.926 -13.433 31.266 1.00 90.00 207 PHE A O 1
ATOM 1695 N N . PRO A 1 208 ? -30.022 -12.465 31.927 1.00 83.31 208 PRO A N 1
ATOM 1696 C CA . PRO A 1 208 ? -30.694 -11.485 32.779 1.00 83.31 208 PRO A CA 1
ATOM 1697 C C . PRO A 1 208 ? -31.467 -10.446 31.941 1.00 83.31 208 PRO A C 1
ATOM 1699 O O . PRO A 1 208 ? -31.006 -10.019 30.892 1.00 83.31 208 PRO A O 1
ATOM 1702 N N . GLY A 1 209 ? -32.652 -10.015 32.392 1.00 82.94 209 GLY A N 1
ATOM 1703 C CA . GLY A 1 209 ? -33.433 -8.962 31.711 1.00 82.94 209 GLY A CA 1
ATOM 1704 C C . GLY A 1 209 ? -34.548 -9.439 30.765 1.00 82.94 209 GLY A C 1
ATOM 1705 O O . GLY A 1 209 ? -35.206 -8.614 30.129 1.00 82.94 209 GLY A O 1
ATOM 1706 N N . VAL A 1 210 ? -34.840 -10.747 30.718 1.00 90.94 210 VAL A N 1
ATOM 1707 C CA . VAL A 1 210 ? -35.955 -11.323 29.924 1.00 90.94 210 VAL A CA 1
ATOM 1708 C C . VAL A 1 210 ? -37.296 -10.646 30.214 1.00 90.94 210 VAL A C 1
ATOM 1710 O O . VAL A 1 210 ? -38.101 -10.441 29.308 1.00 90.94 210 VAL A O 1
ATOM 1713 N N . GLU A 1 211 ? -37.550 -10.293 31.477 1.00 90.50 211 GLU A N 1
ATOM 1714 C CA . GLU A 1 211 ? -38.804 -9.660 31.891 1.00 90.50 211 GLU A CA 1
ATOM 1715 C C . GLU A 1 211 ? -38.970 -8.259 31.283 1.00 90.50 211 GLU A C 1
ATOM 1717 O O . GLU A 1 211 ? -40.068 -7.893 30.857 1.00 90.50 211 GLU A O 1
ATOM 1722 N N . GLU A 1 212 ? -37.892 -7.478 31.197 1.00 89.81 212 GLU A N 1
ATOM 1723 C CA . GLU A 1 212 ? 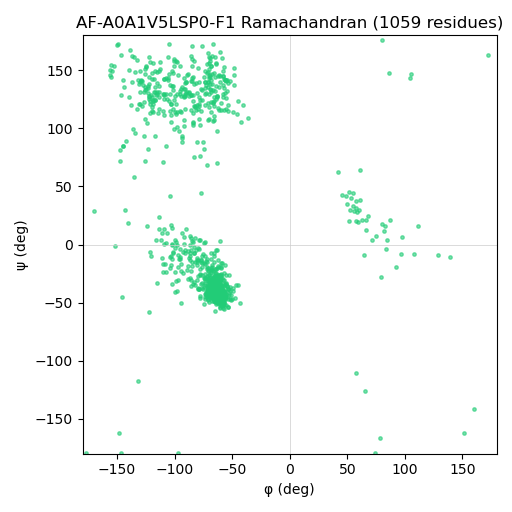-37.926 -6.151 30.580 1.00 89.81 212 GLU A CA 1
ATOM 1724 C C . GLU A 1 212 ? -38.122 -6.247 29.070 1.00 89.81 212 GLU A C 1
ATOM 1726 O O . GLU A 1 212 ? -38.984 -5.559 28.516 1.00 89.81 212 GLU A O 1
ATOM 1731 N N . ALA A 1 213 ? -37.399 -7.160 28.414 1.00 89.31 213 ALA A N 1
ATOM 1732 C CA . ALA A 1 213 ? -37.576 -7.442 26.994 1.00 89.31 213 ALA A CA 1
ATOM 1733 C C . ALA A 1 213 ? -39.012 -7.901 26.690 1.00 89.31 213 ALA A C 1
ATOM 1735 O O . ALA A 1 213 ? -39.634 -7.426 25.737 1.00 89.31 213 ALA A O 1
ATOM 1736 N N . PHE A 1 214 ? -39.581 -8.768 27.535 1.00 94.25 214 PHE A N 1
ATOM 1737 C CA . PHE A 1 214 ? -40.982 -9.175 27.450 1.00 94.25 214 PHE A CA 1
ATOM 1738 C C . PHE A 1 214 ? -41.923 -7.977 27.555 1.00 94.25 214 PHE A C 1
ATOM 1740 O O . PHE A 1 214 ? -42.733 -7.774 26.653 1.00 94.25 214 PHE A O 1
ATOM 1747 N N . LYS A 1 215 ? -41.796 -7.144 28.595 1.00 91.81 215 LYS A N 1
ATOM 1748 C CA . LYS A 1 215 ? -42.632 -5.942 28.764 1.00 91.81 215 LYS A CA 1
ATOM 1749 C C . LYS A 1 215 ? -42.537 -5.009 27.553 1.00 91.81 215 LYS A C 1
ATOM 1751 O O . LYS A 1 215 ? -43.559 -4.475 27.115 1.00 91.81 215 LYS A O 1
ATOM 1756 N N . HIS A 1 216 ? -41.338 -4.835 27.001 1.00 93.38 216 HIS A N 1
ATOM 1757 C CA . HIS A 1 216 ? -41.086 -3.993 25.836 1.00 93.38 216 HIS A CA 1
ATOM 1758 C C . HIS A 1 216 ? -41.778 -4.530 24.571 1.00 93.38 216 HIS A C 1
ATOM 1760 O O . HIS A 1 216 ? -42.616 -3.838 23.984 1.00 93.38 216 HIS A O 1
ATOM 1766 N N . TYR A 1 217 ? -41.500 -5.775 24.173 1.00 93.62 217 TYR A N 1
ATOM 1767 C CA . TYR A 1 217 ? -42.056 -6.345 22.940 1.00 93.62 217 TYR A CA 1
ATOM 1768 C C . TYR A 1 217 ? -43.544 -6.690 23.054 1.00 93.62 217 TYR A C 1
ATOM 1770 O O . TYR A 1 217 ? -44.268 -6.532 22.073 1.00 93.62 217 TYR A O 1
ATOM 1778 N N . TYR A 1 218 ? -44.037 -7.060 24.238 1.00 92.81 218 TYR A N 1
ATOM 1779 C CA . TYR A 1 218 ? -45.468 -7.258 24.485 1.00 92.81 218 TYR A CA 1
ATOM 1780 C C . TYR A 1 218 ? -46.262 -5.958 24.293 1.00 92.81 218 TYR A C 1
ATOM 1782 O O . TYR A 1 218 ? -47.356 -5.973 23.732 1.00 92.81 218 TYR A O 1
ATOM 1790 N N . ARG A 1 219 ? -45.700 -4.811 24.706 1.00 91.31 219 ARG A N 1
ATOM 1791 C CA . ARG A 1 219 ? -46.305 -3.492 24.469 1.00 91.31 219 ARG A CA 1
ATOM 1792 C C . ARG A 1 219 ? -46.272 -3.104 22.989 1.00 91.31 219 ARG A C 1
ATOM 1794 O O . ARG A 1 219 ? -47.229 -2.506 22.504 1.00 91.31 219 ARG A O 1
ATOM 1801 N N . LEU A 1 220 ? -45.178 -3.399 22.286 1.00 88.81 220 LEU A N 1
ATOM 1802 C CA . LEU A 1 220 ? -45.007 -3.017 20.881 1.00 88.81 220 LEU A CA 1
ATOM 1803 C C . LEU A 1 220 ? -45.787 -3.900 19.902 1.00 88.81 220 LEU A C 1
ATOM 1805 O O . LEU A 1 220 ? -46.225 -3.396 18.870 1.00 88.81 220 LEU A O 1
ATOM 1809 N N . LEU A 1 221 ? -45.927 -5.191 20.205 1.00 91.12 221 LEU A N 1
ATOM 1810 C CA . LEU A 1 221 ? -46.497 -6.214 19.327 1.00 91.12 221 LEU A CA 1
ATOM 1811 C C . LEU A 1 221 ? -47.486 -7.120 20.093 1.00 91.12 221 LEU A C 1
ATOM 1813 O O . LEU A 1 221 ? -47.300 -8.339 20.127 1.00 91.12 221 LEU A O 1
ATOM 1817 N N . PRO A 1 222 ? -48.557 -6.569 20.700 1.00 90.00 222 PRO A N 1
ATOM 1818 C CA . PRO A 1 222 ? -49.490 -7.348 21.526 1.00 90.00 222 PRO A CA 1
ATOM 1819 C C . PRO A 1 222 ? -50.182 -8.479 20.744 1.00 90.00 222 PRO A C 1
ATOM 1821 O O . PRO A 1 222 ? -50.544 -9.512 21.304 1.00 90.00 222 PRO A O 1
ATOM 1824 N N . GLU A 1 223 ? -50.313 -8.306 19.429 1.00 89.00 223 GLU A N 1
ATOM 1825 C CA . GLU A 1 223 ? -50.874 -9.267 18.475 1.00 89.00 223 GLU A CA 1
ATOM 1826 C C . GLU A 1 223 ? -50.155 -10.627 18.514 1.00 89.00 223 GLU A C 1
ATOM 1828 O O . GLU A 1 223 ? -50.805 -11.667 18.416 1.00 89.00 223 GLU A O 1
ATOM 1833 N N . LEU A 1 224 ? -48.832 -10.635 18.737 1.00 91.81 224 LEU A N 1
ATOM 1834 C CA . LEU A 1 224 ? -48.016 -11.856 18.786 1.00 91.81 224 LEU A CA 1
ATOM 1835 C C . LEU A 1 224 ? -48.256 -12.705 20.046 1.00 91.81 224 LEU A C 1
ATOM 1837 O O . LEU A 1 224 ? -47.837 -13.860 20.095 1.00 91.81 224 LEU A O 1
ATOM 1841 N N . TRP A 1 225 ? -48.951 -12.165 21.050 1.00 92.94 225 TRP A N 1
ATOM 1842 C CA . TRP A 1 225 ? -49.331 -12.877 22.275 1.00 92.94 225 TRP A CA 1
ATOM 1843 C C . TRP A 1 225 ? -50.832 -13.172 22.359 1.00 92.94 225 TRP A C 1
ATOM 1845 O O . TRP A 1 225 ? -51.333 -13.593 23.408 1.00 92.94 225 TRP A O 1
ATOM 1855 N N . ASN A 1 226 ? -51.566 -13.016 21.254 1.00 88.31 226 ASN A N 1
ATOM 1856 C CA . ASN A 1 226 ? -52.971 -13.384 21.211 1.00 88.31 226 ASN A CA 1
ATOM 1857 C C . ASN A 1 226 ? -53.143 -14.913 21.298 1.00 88.31 226 ASN A C 1
ATOM 1859 O O . ASN A 1 226 ? -52.781 -15.647 20.375 1.00 88.31 226 ASN A O 1
ATOM 1863 N N . ARG A 1 227 ? -53.750 -15.385 22.396 1.00 87.56 227 ARG A N 1
ATOM 1864 C CA . ARG A 1 227 ? -54.011 -16.812 22.661 1.00 87.56 227 ARG A CA 1
ATOM 1865 C C . ARG A 1 227 ? -54.967 -17.464 21.661 1.00 87.56 227 ARG A C 1
ATOM 1867 O O . ARG A 1 227 ? -54.963 -18.688 21.560 1.00 87.56 227 ARG A O 1
ATOM 1874 N N . SER A 1 228 ? -55.787 -16.694 20.941 1.00 85.31 228 SER A N 1
ATOM 1875 C CA . SER A 1 228 ? -56.705 -17.255 19.942 1.00 85.31 228 SER A CA 1
ATOM 1876 C C . SER A 1 228 ? -55.995 -17.700 18.659 1.00 85.31 228 SER A C 1
ATOM 1878 O O . SER A 1 228 ? -56.575 -18.444 17.870 1.00 85.31 228 SER A O 1
ATOM 1880 N N . GLU A 1 229 ? -54.755 -17.261 18.427 1.00 86.75 229 GLU A N 1
ATOM 1881 C CA . GLU A 1 229 ? -53.997 -17.571 17.217 1.00 86.75 229 GLU A CA 1
ATOM 1882 C C . GLU A 1 229 ? -53.003 -18.718 17.473 1.00 86.75 229 GLU A C 1
ATOM 1884 O O . GLU A 1 229 ? -52.046 -18.589 18.238 1.00 86.75 229 GLU A O 1
ATOM 1889 N N . ARG A 1 230 ? -53.214 -19.870 16.821 1.00 87.19 230 ARG A N 1
ATOM 1890 C CA . ARG A 1 230 ? -52.398 -21.084 17.042 1.00 87.19 230 ARG A CA 1
ATOM 1891 C C . ARG A 1 230 ? -50.915 -20.905 16.709 1.00 87.19 230 ARG A C 1
ATOM 1893 O O . ARG A 1 230 ? -50.068 -21.563 17.302 1.00 87.19 230 ARG A O 1
ATOM 1900 N N . SER A 1 231 ? -50.580 -20.020 15.777 1.00 86.81 231 SER A N 1
ATOM 1901 C CA . SER A 1 231 ? -49.192 -19.700 15.422 1.00 86.81 231 SER A CA 1
ATOM 1902 C C . SER A 1 231 ? -48.415 -19.037 16.566 1.00 86.81 231 SER A C 1
ATOM 1904 O O . SER A 1 231 ? -47.188 -19.115 16.575 1.00 86.81 231 SER A O 1
ATOM 1906 N N . ASN A 1 232 ? -49.092 -18.439 17.553 1.00 91.88 232 ASN A N 1
ATOM 1907 C CA . ASN A 1 232 ? -48.457 -17.777 18.698 1.00 91.88 232 ASN A CA 1
ATOM 1908 C C . ASN A 1 232 ? -48.146 -18.741 19.856 1.00 91.88 232 ASN A C 1
ATOM 1910 O O . ASN A 1 232 ? -47.474 -18.355 20.812 1.00 91.88 232 ASN A O 1
ATOM 1914 N N . SER A 1 233 ? -48.600 -20.000 19.798 1.00 90.00 233 SER A N 1
ATOM 1915 C CA . SER A 1 233 ? -48.481 -20.947 20.917 1.00 90.00 233 SER A CA 1
ATOM 1916 C C . SER A 1 233 ? -47.037 -21.182 21.371 1.00 90.00 233 SER A C 1
ATOM 1918 O O . SER A 1 233 ? -46.798 -21.314 22.569 1.00 90.00 233 SER A O 1
ATOM 1920 N N . TYR A 1 234 ? -46.074 -21.186 20.444 1.00 94.62 234 TYR A N 1
ATOM 1921 C CA . TYR A 1 234 ? -44.657 -21.348 20.782 1.00 94.62 234 TYR A CA 1
ATOM 1922 C C . TYR A 1 234 ? -44.114 -20.147 21.570 1.00 94.62 234 TYR A C 1
ATOM 1924 O O . TYR A 1 234 ? -43.537 -20.333 22.639 1.00 94.62 234 TYR A O 1
ATOM 1932 N N . LEU A 1 235 ? -44.378 -18.922 21.100 1.00 94.25 235 LEU A N 1
ATOM 1933 C CA . LEU A 1 235 ? -43.967 -17.694 21.785 1.00 94.25 235 LEU A CA 1
ATOM 1934 C C . LEU A 1 235 ? -44.589 -17.592 23.179 1.00 94.25 235 LEU A C 1
ATOM 1936 O O . LEU A 1 235 ? -43.897 -17.339 24.161 1.00 94.25 235 LEU A O 1
ATOM 1940 N N . ILE A 1 236 ? -45.894 -17.861 23.272 1.00 92.88 236 ILE A N 1
ATOM 1941 C CA . ILE A 1 236 ? -46.638 -17.865 24.535 1.00 92.88 236 ILE A CA 1
ATOM 1942 C C . ILE A 1 236 ? -46.046 -18.892 25.509 1.00 92.88 236 ILE A C 1
ATOM 1944 O O . ILE A 1 236 ? -45.949 -18.611 26.701 1.00 92.88 236 ILE A O 1
ATOM 1948 N N . GLY A 1 237 ? -45.622 -20.058 25.014 1.00 91.88 237 GLY A N 1
ATOM 1949 C CA . GLY A 1 237 ? -44.938 -21.074 25.814 1.00 91.88 237 GLY A CA 1
ATOM 1950 C C . GLY A 1 237 ? -43.539 -20.657 26.282 1.00 91.88 237 GLY A C 1
ATOM 1951 O O . GLY A 1 237 ? -43.122 -21.059 27.365 1.00 91.88 237 GLY A O 1
ATOM 1952 N N . LEU A 1 238 ? -42.817 -19.842 25.506 1.00 92.94 238 LEU A N 1
ATOM 1953 C CA . LEU A 1 238 ? -41.521 -19.282 25.911 1.00 92.94 238 LEU A CA 1
ATOM 1954 C C . LEU A 1 238 ? -41.659 -18.188 26.980 1.00 92.94 238 LEU A C 1
ATOM 1956 O O . LEU A 1 238 ? -40.754 -18.031 27.794 1.00 92.94 238 LEU A O 1
ATOM 1960 N N . THR A 1 239 ? -42.777 -17.457 27.004 1.00 94.12 239 THR A N 1
ATOM 1961 C CA . THR A 1 239 ? -42.981 -16.302 27.897 1.00 94.12 239 THR A CA 1
ATOM 1962 C C . THR A 1 239 ? -44.061 -16.519 28.960 1.00 94.12 239 THR A C 1
ATOM 1964 O O . THR A 1 239 ? -44.528 -15.556 29.569 1.00 94.12 239 THR A O 1
ATOM 1967 N N . SER A 1 240 ? -44.519 -17.756 29.177 1.00 88.69 240 SER A N 1
ATOM 1968 C CA . SER A 1 240 ? -45.693 -18.043 30.016 1.00 88.69 240 SER A CA 1
ATOM 1969 C C . SER A 1 240 ? -45.535 -17.608 31.473 1.00 88.69 240 SER A C 1
ATOM 1971 O O . SER A 1 240 ? -46.526 -17.303 32.128 1.00 88.69 240 SER A O 1
ATOM 1973 N N . THR A 1 241 ? -44.300 -17.563 31.968 1.00 88.25 241 THR A N 1
ATOM 1974 C CA . THR A 1 241 ? -43.932 -17.118 33.320 1.00 88.25 241 THR A CA 1
ATOM 1975 C C . THR A 1 241 ? -44.113 -15.617 33.540 1.00 88.25 241 THR A C 1
ATOM 1977 O O . THR A 1 241 ? -44.274 -15.201 34.681 1.00 88.25 241 THR A O 1
ATOM 1980 N N . TYR A 1 242 ? -44.111 -14.816 32.470 1.00 88.75 242 TYR A N 1
ATOM 1981 C CA . TYR A 1 242 ? -44.210 -13.351 32.529 1.00 88.75 242 TYR A CA 1
ATOM 1982 C C . TYR A 1 242 ? -45.594 -12.827 32.136 1.00 88.75 242 TYR A C 1
ATOM 1984 O O . TYR A 1 242 ? -45.894 -11.647 32.319 1.00 88.75 242 TYR A O 1
ATOM 1992 N N . LEU A 1 243 ? -46.451 -13.691 31.585 1.00 85.06 243 LEU A N 1
ATOM 1993 C CA . LEU A 1 243 ? -47.827 -13.321 31.289 1.00 85.06 243 LEU A CA 1
ATOM 1994 C C . LEU A 1 243 ? -48.587 -13.084 32.602 1.00 85.06 243 LEU A C 1
ATOM 1996 O O . LEU A 1 243 ? -48.449 -13.889 33.526 1.00 85.06 243 LEU A O 1
ATOM 2000 N N . PRO A 1 244 ? -49.424 -12.033 32.687 1.00 72.12 244 PRO A N 1
ATOM 2001 C CA . PRO A 1 244 ? -50.254 -11.792 33.859 1.00 72.12 244 PRO A CA 1
ATOM 2002 C C . PRO A 1 244 ? -51.066 -13.051 34.176 1.00 72.12 244 PRO A C 1
ATOM 2004 O O . PRO A 1 244 ? -51.895 -13.484 33.367 1.00 72.12 244 PRO A O 1
ATOM 2007 N N . GLN A 1 245 ? -50.804 -13.675 35.327 1.00 57.66 245 GLN A N 1
ATOM 2008 C CA . GLN A 1 245 ? -51.668 -14.745 35.804 1.00 57.66 245 GLN A CA 1
ATOM 2009 C C . GLN A 1 245 ? -53.013 -14.133 36.216 1.00 57.66 245 GLN A C 1
ATOM 2011 O O . GLN A 1 245 ? -53.028 -13.075 36.846 1.00 57.66 245 GLN A O 1
ATOM 2016 N N . PRO A 1 246 ? -54.149 -14.767 35.886 1.00 46.28 246 PRO A N 1
ATOM 2017 C CA . PRO A 1 246 ? -55.421 -14.393 36.484 1.00 46.28 246 PRO A CA 1
ATOM 2018 C C . PRO A 1 246 ? -55.327 -14.639 37.999 1.00 46.28 246 PRO A C 1
ATOM 2020 O O . PRO A 1 246 ? -55.074 -15.757 38.441 1.00 46.28 246 PRO A O 1
ATOM 2023 N N . SER A 1 247 ? -55.447 -13.571 38.783 1.00 36.72 247 SER A N 1
ATOM 2024 C CA . SER A 1 247 ? -55.115 -13.514 40.210 1.00 36.72 247 SER A CA 1
ATOM 2025 C C . SER A 1 247 ? -55.861 -14.537 41.086 1.00 36.72 247 SER A C 1
ATOM 2027 O O . SER A 1 247 ? -57.090 -14.589 41.033 1.00 36.72 247 SER A O 1
ATOM 2029 N N . PRO A 1 248 ? -55.168 -15.238 42.005 1.00 45.44 248 PRO A N 1
ATOM 2030 C CA . PRO A 1 248 ? -55.740 -15.730 43.259 1.00 45.44 248 PRO A CA 1
ATOM 2031 C C . PRO A 1 248 ? -55.434 -14.761 44.426 1.00 45.44 248 PRO A C 1
ATOM 2033 O O . PRO A 1 248 ? -54.385 -14.123 44.462 1.00 45.44 248 PRO A O 1
ATOM 2036 N N . GLN A 1 249 ? -56.371 -14.635 45.372 1.00 38.66 249 GLN A N 1
ATOM 2037 C CA . GLN A 1 249 ? -56.351 -13.722 46.535 1.00 38.66 249 GLN A CA 1
ATOM 2038 C C . GLN A 1 249 ? -55.219 -14.004 47.562 1.00 38.66 249 GLN A C 1
ATOM 2040 O O . GLN A 1 249 ? -54.766 -15.144 47.656 1.00 38.66 249 GLN A O 1
ATOM 2045 N N . PRO A 1 250 ? -54.790 -13.012 48.381 1.00 42.84 250 PRO A N 1
ATOM 2046 C CA . PRO A 1 250 ? -53.626 -13.139 49.270 1.00 42.84 250 PRO A CA 1
ATOM 2047 C C . PRO A 1 250 ? -53.950 -13.645 50.696 1.00 42.84 250 PRO A C 1
ATOM 2049 O O . PRO A 1 250 ? -54.939 -13.231 51.300 1.00 42.84 250 PRO A O 1
ATOM 2052 N N . GLN A 1 251 ? -53.054 -14.460 51.277 1.00 38.53 251 GLN A N 1
ATOM 2053 C CA . GLN A 1 251 ? -52.976 -14.779 52.717 1.00 38.53 251 GLN A CA 1
ATOM 2054 C C . GLN A 1 251 ? -51.538 -14.581 53.254 1.00 38.53 251 GLN A C 1
ATOM 2056 O O . GLN A 1 251 ? -50.566 -14.862 52.557 1.00 38.53 251 GLN A O 1
ATOM 2061 N N . GLN A 1 252 ? -51.426 -14.067 54.487 1.00 39.84 252 GLN A N 1
ATOM 2062 C CA . GLN A 1 252 ? -50.196 -13.712 55.230 1.00 39.84 252 GLN A CA 1
ATOM 2063 C C . GLN A 1 252 ? -49.566 -14.909 55.989 1.00 39.84 252 GLN A C 1
ATOM 2065 O O . GLN A 1 252 ? -50.307 -15.830 56.336 1.00 39.84 252 GLN A O 1
ATOM 2070 N N . PRO A 1 253 ? -48.261 -14.880 56.361 1.00 42.09 253 PRO A N 1
ATOM 2071 C CA . PRO A 1 253 ? -47.657 -15.871 57.262 1.00 42.09 253 PRO A CA 1
ATOM 2072 C C . PRO A 1 253 ? -47.377 -15.355 58.704 1.00 42.09 253 PRO A C 1
ATOM 2074 O O . PRO A 1 253 ? -47.301 -14.142 58.914 1.00 42.09 253 PRO A O 1
ATOM 2077 N N . PRO A 1 254 ? -47.198 -16.261 59.698 1.00 40.56 254 PRO A N 1
ATOM 2078 C CA . PRO A 1 254 ? -47.078 -15.939 61.125 1.00 40.56 254 PRO A CA 1
ATOM 2079 C C . PRO A 1 254 ? -45.630 -15.923 61.667 1.00 40.56 254 PRO A C 1
ATOM 2081 O O . PRO A 1 254 ? -44.719 -16.539 61.117 1.00 40.56 254 PRO A O 1
ATOM 2084 N N . SER A 1 255 ? -45.452 -15.237 62.796 1.00 35.06 255 SER A N 1
ATOM 2085 C CA . SER A 1 255 ? -44.210 -14.985 63.542 1.00 35.06 255 SER A CA 1
ATOM 2086 C C . SER A 1 255 ? -43.874 -16.066 64.592 1.00 35.06 255 SER A C 1
ATOM 2088 O O . SER A 1 255 ? -44.764 -16.600 65.250 1.00 35.06 255 SER A O 1
ATOM 2090 N N . GLN A 1 256 ? -42.578 -16.351 64.800 1.00 36.47 256 GLN A N 1
ATOM 2091 C CA . GLN A 1 256 ? -42.049 -17.217 65.873 1.00 36.47 256 GLN A CA 1
ATOM 2092 C C . GLN A 1 256 ? -41.038 -16.464 66.764 1.00 36.47 256 GLN A C 1
ATOM 2094 O O . GLN A 1 256 ? -40.205 -15.711 66.266 1.00 36.47 256 GLN A O 1
ATOM 2099 N N . GLN A 1 257 ? -41.130 -16.682 68.083 1.00 35.19 257 GLN A N 1
ATOM 2100 C CA . GLN A 1 257 ?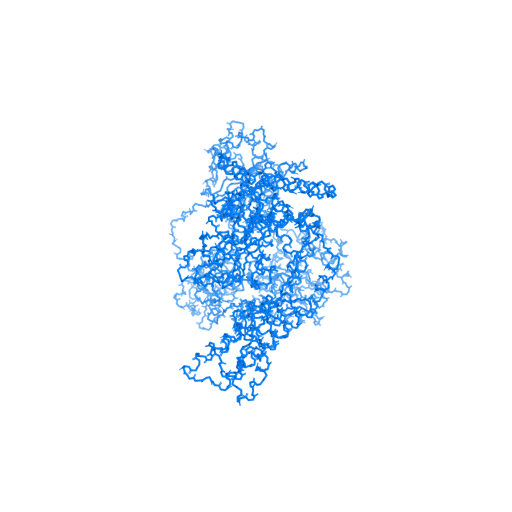 -40.290 -16.122 69.157 1.00 35.19 257 GLN A CA 1
ATOM 2101 C C . GLN A 1 257 ? -39.237 -17.141 69.642 1.00 35.19 257 GLN A C 1
ATOM 2103 O O . GLN A 1 257 ? -39.526 -18.334 69.702 1.00 35.19 257 GLN A O 1
ATOM 2108 N N . LEU A 1 258 ? -38.054 -16.668 70.064 1.00 36.12 258 LEU A N 1
ATOM 2109 C CA . LEU A 1 258 ? -36.971 -17.463 70.672 1.00 36.12 258 LEU A CA 1
ATOM 2110 C C . LEU A 1 258 ? -36.447 -16.804 71.967 1.00 36.12 258 LEU A C 1
ATOM 2112 O O . LEU A 1 258 ? -36.346 -15.583 72.061 1.00 36.12 258 LEU A O 1
ATOM 2116 N N . SER A 1 259 ? -36.147 -17.649 72.958 1.00 38.59 259 SER A N 1
ATOM 2117 C CA . SER A 1 259 ? -35.805 -17.386 74.370 1.00 38.59 259 SER A CA 1
ATOM 2118 C C . SER A 1 259 ? -34.318 -17.071 74.644 1.00 38.59 259 SER A C 1
ATOM 2120 O O . SER A 1 259 ? -33.442 -17.543 73.925 1.00 38.59 259 SER A O 1
ATOM 2122 N N . SER A 1 260 ? -34.032 -16.328 75.725 1.00 35.31 260 SER A N 1
ATOM 2123 C CA . SER A 1 260 ? -32.720 -15.764 76.118 1.00 35.31 260 SER A CA 1
ATOM 2124 C C . SER A 1 260 ? -31.909 -16.574 77.176 1.00 35.31 260 SER A C 1
ATOM 2126 O O . SER A 1 260 ? -32.519 -17.313 77.950 1.00 35.31 260 SER A O 1
ATOM 2128 N N . PRO A 1 261 ? -30.554 -16.428 77.262 1.00 42.12 261 PRO A N 1
ATOM 2129 C CA . PRO A 1 261 ? -29.650 -17.145 78.195 1.00 42.12 261 PRO A CA 1
ATOM 2130 C C . PRO A 1 261 ? -29.129 -16.295 79.404 1.00 42.12 261 PRO A C 1
ATOM 2132 O O . PRO A 1 261 ? -29.389 -15.091 79.448 1.00 42.12 261 PRO A O 1
ATOM 2135 N N . PRO A 1 262 ? -28.411 -16.890 80.400 1.00 42.97 262 PRO A N 1
ATOM 2136 C CA . PRO A 1 262 ? -28.129 -16.299 81.729 1.00 42.97 262 PRO A CA 1
ATOM 2137 C C . PRO A 1 262 ? -26.887 -15.368 81.810 1.00 42.97 262 PRO A C 1
ATOM 2139 O O . PRO A 1 262 ? -26.018 -15.435 80.941 1.00 42.97 262 PRO A O 1
ATOM 2142 N N . PRO A 1 263 ? -26.762 -14.513 82.858 1.00 41.22 263 PRO A N 1
ATOM 2143 C CA . PRO A 1 263 ? -25.831 -13.378 82.907 1.00 41.22 263 PRO A CA 1
ATOM 2144 C C . PRO A 1 263 ? -24.429 -13.733 83.438 1.00 41.22 263 PRO A C 1
ATOM 2146 O O . PRO A 1 263 ? -24.296 -14.331 84.502 1.00 41.22 263 PRO A O 1
ATOM 2149 N N . GLY A 1 264 ? -23.380 -13.311 82.718 1.00 52.34 264 GLY A N 1
ATOM 2150 C CA . GLY A 1 264 ? -21.969 -13.434 83.135 1.00 52.34 264 GLY A CA 1
ATOM 2151 C C . GLY A 1 264 ? -20.991 -13.840 82.025 1.00 52.34 264 GLY A C 1
ATOM 2152 O O . GLY A 1 264 ? -19.781 -13.757 82.204 1.00 52.34 264 GLY A O 1
ATOM 2153 N N . VAL A 1 265 ? -21.502 -14.251 80.866 1.00 59.44 265 VAL A N 1
ATOM 2154 C CA . VAL A 1 265 ? -20.712 -14.592 79.673 1.00 59.44 265 VAL A CA 1
ATOM 2155 C C . VAL A 1 265 ? -20.406 -13.300 78.890 1.00 59.44 265 VAL A C 1
ATOM 2157 O O . VAL A 1 265 ? -21.286 -12.434 78.848 1.00 59.44 265 VAL A O 1
ATOM 2160 N N . PRO A 1 266 ? -19.222 -13.131 78.256 1.00 60.66 266 PRO A N 1
ATOM 2161 C CA . PRO A 1 266 ? -18.912 -11.976 77.399 1.00 60.66 266 PRO A CA 1
ATOM 2162 C C . PRO A 1 266 ? -20.044 -11.613 76.425 1.00 60.66 266 PRO A C 1
ATOM 2164 O O . PRO A 1 266 ? -20.347 -10.437 76.235 1.00 60.66 266 PRO A O 1
ATOM 2167 N N . SER A 1 267 ? -20.762 -12.621 75.925 1.00 63.53 267 SER A N 1
ATOM 2168 C CA . SER A 1 267 ? -21.939 -12.476 75.066 1.00 63.53 267 SER A CA 1
ATOM 2169 C C . SER A 1 267 ? -23.094 -11.669 75.678 1.00 63.53 267 SER A C 1
ATOM 2171 O O . SER A 1 267 ? -23.826 -11.020 74.942 1.00 63.53 267 SER A O 1
ATOM 2173 N N . VAL A 1 268 ? -23.269 -11.640 77.005 1.00 68.69 268 VAL A N 1
ATOM 2174 C CA . VAL A 1 268 ? -24.333 -10.865 77.680 1.00 68.69 268 VAL A CA 1
ATOM 2175 C C . VAL A 1 268 ? -23.961 -9.389 77.800 1.00 68.69 268 VAL A C 1
ATOM 2177 O O . VAL A 1 268 ? -24.810 -8.515 77.613 1.00 68.69 268 VAL A O 1
ATOM 2180 N N . VAL A 1 269 ? -22.684 -9.104 78.074 1.00 75.94 269 VAL A N 1
ATOM 2181 C CA . VAL A 1 269 ? -22.149 -7.733 78.060 1.00 75.94 269 VAL A CA 1
ATOM 2182 C C . VAL A 1 269 ? -22.234 -7.171 76.639 1.00 75.94 269 VAL A C 1
ATOM 2184 O O . VAL A 1 269 ? -22.751 -6.067 76.452 1.00 75.94 269 VAL A O 1
ATOM 2187 N N . TRP A 1 270 ? -21.843 -7.968 75.639 1.00 82.19 270 TRP A N 1
ATOM 2188 C CA . TRP A 1 270 ? -21.984 -7.628 74.224 1.00 82.19 270 TRP A CA 1
ATOM 2189 C C . TRP A 1 270 ? -23.440 -7.507 73.777 1.00 82.19 270 TRP A C 1
ATOM 2191 O O . TRP A 1 270 ? -23.744 -6.572 73.053 1.00 82.19 270 TRP A O 1
ATOM 2201 N N . ALA A 1 271 ? -24.371 -8.342 74.247 1.00 77.44 271 ALA A N 1
ATOM 2202 C CA . ALA A 1 271 ? -25.792 -8.227 73.898 1.00 77.44 271 ALA A CA 1
ATOM 2203 C C . ALA A 1 271 ? -26.421 -6.909 74.382 1.00 77.44 271 ALA A C 1
ATOM 2205 O O . ALA A 1 271 ? -27.239 -6.314 73.679 1.00 77.44 271 ALA A O 1
ATOM 2206 N N . ARG A 1 272 ? -26.026 -6.423 75.567 1.00 81.44 272 ARG A N 1
ATOM 2207 C CA . ARG A 1 272 ? -26.474 -5.117 76.075 1.00 81.44 272 ARG A CA 1
ATOM 2208 C C . ARG A 1 272 ? -25.823 -3.964 75.312 1.00 81.44 272 ARG A C 1
ATOM 2210 O O . ARG A 1 272 ? -26.521 -3.038 74.913 1.00 81.44 272 ARG A O 1
ATOM 2217 N N . LEU A 1 273 ? -24.513 -4.042 75.070 1.00 85.00 273 LEU A N 1
ATOM 2218 C CA . LEU A 1 273 ? -23.794 -3.049 74.266 1.00 85.00 273 LEU A CA 1
ATOM 2219 C C . LEU A 1 273 ? -24.291 -3.017 72.818 1.00 85.00 273 LEU A C 1
ATOM 2221 O O . LEU A 1 273 ? -24.358 -1.946 72.240 1.00 85.00 273 LEU A O 1
ATOM 2225 N N . TYR A 1 274 ? -24.709 -4.149 72.254 1.00 85.94 274 TYR A N 1
ATOM 2226 C CA . TYR A 1 274 ? -25.276 -4.247 70.910 1.00 85.94 274 TYR A CA 1
ATOM 2227 C C . TYR A 1 274 ? -26.530 -3.381 70.763 1.00 85.94 274 TYR A C 1
ATOM 2229 O O . TYR A 1 274 ? -26.647 -2.627 69.802 1.00 85.94 274 TYR A O 1
ATOM 2237 N N . GLN A 1 275 ? -27.448 -3.443 71.734 1.00 83.25 275 GLN A N 1
ATOM 2238 C CA . GLN A 1 275 ? -28.660 -2.614 71.731 1.00 83.25 275 GLN A CA 1
ATOM 2239 C C . GLN A 1 275 ? -28.330 -1.117 71.777 1.00 83.25 275 GLN A C 1
ATOM 2241 O O . GLN A 1 275 ? -28.975 -0.322 71.101 1.00 83.25 275 GLN A O 1
ATOM 2246 N N . GLU A 1 276 ? -27.302 -0.737 72.534 1.00 86.62 276 GLU A N 1
ATOM 2247 C CA . GLU A 1 276 ? -26.843 0.652 72.621 1.00 86.62 276 GLU A CA 1
ATOM 2248 C C . GLU A 1 276 ? -26.114 1.088 71.332 1.00 86.62 276 GLU A C 1
ATOM 2250 O O . GLU A 1 276 ? -26.402 2.156 70.797 1.00 86.62 276 GLU A O 1
ATOM 2255 N N . LEU A 1 277 ? -25.254 0.231 70.766 1.00 89.06 277 LEU A N 1
ATOM 2256 C CA . LEU A 1 277 ? -24.520 0.448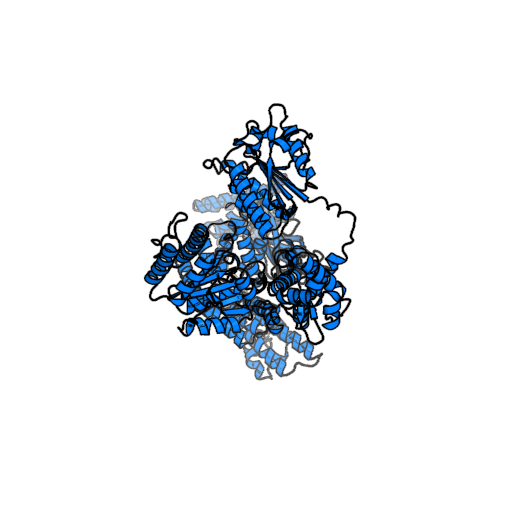 69.509 1.00 89.06 277 LEU A CA 1
ATOM 2257 C C . LEU A 1 277 ? -25.442 0.606 68.292 1.00 89.06 277 LEU A C 1
ATOM 2259 O O . LEU A 1 277 ? -25.088 1.317 67.353 1.00 89.06 277 LEU A O 1
ATOM 2263 N N . MET A 1 278 ? -26.619 -0.026 68.301 1.00 85.44 278 MET A N 1
ATOM 2264 C CA . MET A 1 278 ? -27.634 0.127 67.250 1.00 85.44 278 MET A CA 1
ATOM 2265 C C . MET A 1 278 ? -28.211 1.548 67.177 1.00 85.44 278 MET A C 1
ATOM 2267 O O . MET A 1 278 ? -28.663 1.962 66.110 1.00 85.44 278 MET A O 1
ATOM 2271 N N . GLY A 1 279 ? -28.199 2.288 68.291 1.00 85.19 279 GLY A N 1
ATOM 2272 C CA . GLY A 1 279 ? -28.658 3.677 68.357 1.00 85.19 279 GLY A CA 1
ATOM 2273 C C . GLY A 1 279 ? -27.590 4.711 67.992 1.00 85.19 279 GLY A C 1
ATOM 2274 O O . GLY A 1 279 ? -27.918 5.885 67.834 1.00 85.19 279 GLY A O 1
ATOM 2275 N N . VAL A 1 280 ? -26.327 4.302 67.851 1.00 91.56 280 VAL A N 1
ATOM 2276 C CA . VAL A 1 280 ? -25.210 5.205 67.551 1.00 91.56 280 VAL A CA 1
ATOM 2277 C C . VAL A 1 280 ? -25.182 5.526 66.057 1.00 91.56 280 VAL A C 1
ATOM 2279 O O . VAL A 1 280 ? -25.025 4.630 65.229 1.00 91.56 280 VAL A O 1
ATOM 2282 N N . GLN A 1 281 ? -25.313 6.812 65.725 1.00 87.94 281 GLN A N 1
ATOM 2283 C CA . GLN A 1 281 ? -25.286 7.317 64.345 1.00 87.94 281 GLN A CA 1
ATOM 2284 C C . GLN A 1 281 ? -24.023 8.133 64.033 1.00 87.94 281 GLN A C 1
ATOM 2286 O O . GLN A 1 281 ? -23.622 8.228 62.880 1.00 87.94 281 GLN A O 1
ATOM 2291 N N . ASP A 1 282 ? -23.376 8.701 65.050 1.00 90.25 282 ASP A N 1
ATOM 2292 C CA . ASP A 1 282 ? -22.227 9.591 64.904 1.00 90.25 282 ASP A CA 1
ATOM 2293 C C . ASP A 1 282 ? -21.237 9.445 66.078 1.00 90.25 282 ASP A C 1
ATOM 2295 O O . ASP A 1 282 ? -21.427 8.647 67.003 1.00 90.25 282 ASP A O 1
ATOM 2299 N N . ILE A 1 283 ? -20.153 10.226 66.041 1.00 90.06 283 ILE A N 1
ATOM 2300 C CA . ILE A 1 283 ? -19.110 10.206 67.077 1.00 90.06 283 ILE A CA 1
ATOM 2301 C C . ILE A 1 283 ? -19.675 10.658 68.436 1.00 90.06 283 ILE A C 1
ATOM 2303 O O . ILE A 1 283 ? -19.251 10.153 69.478 1.00 90.06 283 ILE A O 1
ATOM 2307 N N . GLN A 1 284 ? -20.667 11.557 68.450 1.00 87.44 284 GLN A N 1
ATOM 2308 C CA . GLN A 1 284 ? -21.278 12.050 69.688 1.00 87.44 284 GLN A CA 1
ATOM 2309 C C . GLN A 1 284 ? -22.045 10.945 70.414 1.00 87.44 284 GLN A C 1
ATOM 2311 O O . GLN A 1 284 ? -21.957 10.849 71.638 1.00 87.44 284 GLN A O 1
ATOM 2316 N N . GLY A 1 285 ? -22.741 10.083 69.671 1.00 88.00 285 GLY A N 1
ATOM 2317 C CA . GLY A 1 285 ? -23.395 8.893 70.209 1.00 88.00 285 GLY A CA 1
ATOM 2318 C C . GLY A 1 285 ? -22.413 7.808 70.663 1.00 88.00 285 GLY A C 1
ATOM 2319 O O . GLY A 1 285 ? -22.711 7.073 71.604 1.00 88.00 285 GLY A O 1
ATOM 2320 N N . LEU A 1 286 ? -21.234 7.716 70.036 1.00 91.19 286 LEU A N 1
ATOM 2321 C CA . LEU A 1 286 ? -20.216 6.711 70.364 1.00 91.19 286 LEU A CA 1
ATOM 2322 C C . LEU A 1 286 ? -19.406 7.066 71.622 1.00 91.19 286 LEU A C 1
ATOM 2324 O O . LEU A 1 286 ? -19.093 6.187 72.427 1.00 91.19 286 LEU A O 1
ATOM 2328 N N . ASN A 1 287 ? -19.082 8.347 71.810 1.00 88.69 287 ASN A N 1
ATOM 2329 C CA . ASN A 1 287 ? -18.197 8.825 72.878 1.00 88.69 287 ASN A CA 1
ATOM 2330 C C . ASN A 1 287 ? -18.603 8.372 74.299 1.00 88.69 287 ASN A C 1
ATOM 2332 O O . ASN A 1 287 ? -17.741 7.850 75.009 1.00 88.69 287 ASN A O 1
ATOM 2336 N N . PRO A 1 288 ? -19.882 8.464 74.724 1.00 89.31 288 PRO A N 1
ATOM 2337 C CA . PRO A 1 288 ? -20.322 7.999 76.045 1.00 89.31 288 PRO A CA 1
ATOM 2338 C C . PRO A 1 288 ? -20.144 6.491 76.277 1.00 89.31 288 PRO A C 1
ATOM 2340 O O . PRO A 1 288 ? -20.170 6.031 77.420 1.00 89.31 288 PRO A O 1
ATOM 2343 N N . LEU A 1 289 ? -19.995 5.707 75.205 1.00 91.31 289 LEU A N 1
ATOM 2344 C CA . LEU A 1 289 ? -19.831 4.255 75.258 1.00 91.31 289 LEU A CA 1
ATOM 2345 C C . LEU A 1 289 ? -18.361 3.822 75.205 1.00 91.31 289 LEU A C 1
ATOM 2347 O O . LEU A 1 289 ? -18.076 2.663 75.502 1.00 91.31 289 LEU A O 1
ATOM 2351 N N . CYS A 1 290 ? -17.435 4.724 74.861 1.00 90.50 290 CYS A N 1
ATOM 2352 C CA . CYS A 1 290 ? -16.037 4.403 74.569 1.00 90.50 290 CYS A CA 1
ATOM 2353 C C . CYS A 1 290 ? -15.359 3.608 75.700 1.00 90.50 290 CYS A C 1
ATOM 2355 O O . CYS A 1 290 ? -14.891 2.497 75.464 1.00 90.50 290 CYS A O 1
ATOM 2357 N N . ASP A 1 291 ? -15.398 4.098 76.944 1.00 87.81 291 ASP A N 1
ATOM 2358 C CA . ASP A 1 291 ? -14.754 3.425 78.087 1.00 87.81 291 ASP A CA 1
ATOM 2359 C C . ASP A 1 291 ? -15.344 2.032 78.367 1.00 87.81 291 ASP A C 1
ATOM 2361 O O . ASP A 1 291 ? -14.624 1.086 78.696 1.00 87.81 291 ASP A O 1
ATOM 2365 N N . ARG A 1 292 ? -16.663 1.875 78.183 1.00 91.25 292 ARG A N 1
ATOM 2366 C CA . ARG A 1 292 ? -17.363 0.592 78.358 1.00 91.25 292 ARG A CA 1
ATOM 2367 C C . ARG A 1 292 ? -17.024 -0.397 77.244 1.00 91.25 292 ARG A C 1
ATOM 2369 O O . ARG A 1 292 ? -16.875 -1.586 77.519 1.00 91.25 292 ARG A O 1
ATOM 2376 N N . LEU A 1 293 ? -16.897 0.083 76.008 1.00 91.56 293 LEU A N 1
ATOM 2377 C CA . LEU A 1 293 ? -16.494 -0.717 74.851 1.00 91.56 293 LEU A CA 1
ATOM 2378 C C . LEU A 1 293 ? -15.031 -1.157 74.970 1.00 91.56 293 LEU A C 1
ATOM 2380 O O . LEU A 1 293 ? -14.743 -2.325 74.735 1.00 91.56 293 LEU A O 1
ATOM 2384 N N . LEU A 1 294 ? -14.124 -0.280 75.415 1.00 90.75 294 LEU A N 1
ATOM 2385 C CA . LEU A 1 294 ? -12.722 -0.629 75.674 1.00 90.75 294 LEU A CA 1
ATOM 2386 C C . LEU A 1 294 ? -12.603 -1.755 76.712 1.00 90.75 294 LEU A C 1
ATOM 2388 O O . LEU A 1 294 ? -11.911 -2.741 76.465 1.00 90.75 294 LEU A O 1
ATOM 2392 N N . ALA A 1 295 ? -13.338 -1.655 77.825 1.00 86.75 295 ALA A N 1
ATOM 2393 C CA . ALA A 1 295 ? -13.380 -2.708 78.840 1.00 86.75 295 ALA A CA 1
ATOM 2394 C C . ALA A 1 295 ? -13.970 -4.030 78.301 1.00 86.75 295 ALA A C 1
ATOM 2396 O O . ALA A 1 295 ? -13.502 -5.109 78.661 1.00 86.75 295 ALA A O 1
ATOM 2397 N N . ALA A 1 296 ? -14.974 -3.965 77.419 1.00 87.19 296 ALA A N 1
ATOM 2398 C CA . ALA A 1 296 ? -15.564 -5.148 76.789 1.00 87.19 296 ALA A CA 1
ATOM 2399 C C . ALA A 1 296 ? -14.623 -5.822 75.774 1.00 87.19 296 ALA A C 1
ATOM 2401 O O . ALA A 1 296 ? -14.594 -7.051 75.694 1.00 87.19 296 ALA A O 1
ATOM 2402 N N . ILE A 1 297 ? -13.823 -5.043 75.036 1.00 89.69 297 ILE A N 1
ATOM 2403 C CA . ILE A 1 297 ? -12.791 -5.570 74.133 1.00 89.69 297 ILE A CA 1
ATOM 2404 C C . ILE A 1 297 ? -11.712 -6.308 74.932 1.00 89.69 297 ILE A C 1
ATOM 2406 O O . ILE A 1 297 ? -11.351 -7.421 74.557 1.00 89.69 297 ILE A O 1
ATOM 2410 N N . ASP A 1 298 ? -11.267 -5.755 76.066 1.00 87.56 298 ASP A N 1
ATOM 2411 C CA . ASP A 1 298 ? -10.276 -6.401 76.940 1.00 87.56 298 ASP A CA 1
ATOM 2412 C C . ASP A 1 298 ? -10.758 -7.762 77.471 1.00 87.56 298 ASP A C 1
ATOM 2414 O O . ASP A 1 298 ? -9.968 -8.701 77.587 1.00 87.56 298 ASP A O 1
ATOM 2418 N N . LEU A 1 299 ? -12.058 -7.913 77.745 1.00 85.00 299 LEU A N 1
ATOM 2419 C CA . LEU A 1 299 ? -12.639 -9.195 78.165 1.00 85.00 299 LEU A CA 1
ATOM 2420 C C . LEU A 1 299 ? -12.557 -10.270 77.071 1.00 85.00 299 LEU A C 1
ATOM 2422 O O . LEU A 1 299 ? -12.310 -11.432 77.390 1.00 85.00 299 LEU A O 1
ATOM 2426 N N . VAL A 1 300 ? -12.736 -9.899 75.800 1.00 82.25 300 VAL A N 1
ATOM 2427 C CA . VAL A 1 300 ? -12.616 -10.835 74.667 1.00 82.25 300 VAL A CA 1
ATOM 2428 C C . VAL A 1 300 ? -11.147 -11.103 74.336 1.00 82.25 300 VAL A C 1
ATOM 2430 O O . VAL A 1 300 ? -10.752 -12.256 74.190 1.00 82.25 300 VAL A O 1
ATOM 2433 N N . ALA A 1 301 ? -10.313 -10.061 74.301 1.00 83.88 301 ALA A N 1
ATOM 2434 C CA . ALA A 1 301 ? -8.889 -10.157 73.988 1.00 83.88 301 ALA A CA 1
ATOM 2435 C C . ALA A 1 301 ? -8.117 -11.031 74.995 1.00 83.88 301 ALA A C 1
ATOM 2437 O O . ALA A 1 301 ? -7.215 -11.773 74.613 1.00 83.88 301 ALA A O 1
ATOM 2438 N N . ASN A 1 302 ? -8.481 -10.988 76.282 1.00 83.94 302 ASN A N 1
ATOM 2439 C CA . ASN A 1 302 ? -7.852 -11.813 77.320 1.00 83.94 302 ASN A CA 1
ATOM 2440 C C . ASN A 1 302 ? -8.246 -13.299 77.257 1.00 83.94 302 ASN A C 1
ATOM 2442 O O . ASN A 1 302 ? -7.555 -14.125 77.850 1.00 83.94 302 ASN A O 1
ATOM 2446 N N . ALA A 1 303 ? -9.329 -13.637 76.552 1.00 79.19 303 ALA A N 1
ATOM 2447 C CA . ALA A 1 303 ? -9.812 -15.006 76.379 1.00 79.19 303 ALA A CA 1
ATOM 2448 C C . ALA A 1 303 ? -9.448 -15.618 75.009 1.00 79.19 303 ALA A C 1
ATOM 2450 O O . ALA A 1 303 ? -9.691 -16.806 74.798 1.00 79.19 303 ALA A O 1
ATOM 2451 N N . ALA A 1 304 ? -8.882 -14.831 74.087 1.00 85.19 304 ALA A N 1
ATOM 2452 C CA . ALA A 1 304 ? -8.655 -15.216 72.695 1.00 85.19 304 ALA A CA 1
ATOM 2453 C C . ALA A 1 304 ? -7.207 -15.691 72.408 1.00 85.19 304 ALA A C 1
ATOM 2455 O O . ALA A 1 304 ? -6.274 -15.329 73.134 1.00 85.19 304 ALA A O 1
ATOM 2456 N N . PRO A 1 305 ? -6.986 -16.478 71.333 1.00 86.38 305 PRO A N 1
ATOM 2457 C CA . PRO A 1 305 ? -5.653 -16.808 70.817 1.00 86.38 305 PRO A CA 1
ATOM 2458 C C . PRO A 1 305 ? -4.850 -15.559 70.426 1.00 86.38 305 PRO A C 1
ATOM 2460 O O . PRO A 1 305 ? -5.424 -14.502 70.179 1.00 86.38 305 PRO A O 1
ATOM 2463 N N . ARG A 1 306 ? -3.519 -15.684 70.321 1.00 87.44 306 ARG A N 1
ATOM 2464 C CA . ARG A 1 306 ? -2.602 -14.553 70.068 1.00 87.44 306 ARG A CA 1
ATOM 2465 C C . ARG A 1 306 ? -3.011 -13.689 68.866 1.00 87.44 306 ARG A C 1
ATOM 2467 O O . ARG A 1 306 ? -3.116 -12.481 69.023 1.00 87.44 306 ARG A O 1
ATOM 2474 N N . ASP A 1 307 ? -3.321 -14.299 67.726 1.00 86.31 307 ASP A N 1
ATOM 2475 C CA . ASP A 1 307 ? -3.669 -13.560 66.502 1.00 86.31 307 ASP A CA 1
ATOM 2476 C C . ASP A 1 307 ? -4.993 -12.784 66.645 1.00 86.31 307 ASP A C 1
ATOM 2478 O O . ASP A 1 307 ? -5.103 -11.632 66.227 1.00 86.31 307 ASP A O 1
ATOM 2482 N N . ALA A 1 308 ? -5.986 -13.384 67.310 1.00 86.94 308 ALA A N 1
ATOM 2483 C CA . ALA A 1 308 ? -7.257 -12.730 67.620 1.00 86.94 308 ALA A CA 1
ATOM 2484 C C . ALA A 1 308 ? -7.092 -11.634 68.687 1.00 86.94 308 ALA A C 1
ATOM 2486 O O . ALA A 1 308 ? -7.779 -10.616 68.639 1.00 86.94 308 ALA A O 1
ATOM 2487 N N . ARG A 1 309 ? -6.156 -11.801 69.627 1.00 89.50 309 ARG A N 1
ATOM 2488 C CA . ARG A 1 309 ? -5.798 -10.778 70.617 1.00 89.50 309 ARG A CA 1
ATOM 2489 C C . ARG A 1 309 ? -5.137 -9.566 69.963 1.00 89.50 309 ARG A C 1
ATOM 2491 O O . ARG A 1 309 ? -5.511 -8.442 70.287 1.00 89.50 309 ARG A O 1
ATOM 2498 N N . ASP A 1 310 ? -4.215 -9.787 69.032 1.00 89.25 310 ASP A N 1
ATOM 2499 C CA . ASP A 1 310 ? -3.547 -8.717 68.285 1.00 89.25 310 ASP A CA 1
ATOM 2500 C C . ASP A 1 310 ? -4.562 -7.947 67.415 1.00 89.25 310 ASP A C 1
ATOM 2502 O O . ASP A 1 310 ? -4.582 -6.714 67.416 1.00 89.25 310 ASP A O 1
ATOM 2506 N N . ALA A 1 311 ? -5.487 -8.655 66.756 1.00 89.56 311 ALA A N 1
ATOM 2507 C CA . ALA A 1 311 ? -6.593 -8.042 66.017 1.00 89.56 311 ALA A CA 1
ATOM 2508 C C . ALA A 1 311 ? -7.577 -7.279 66.928 1.00 89.56 311 ALA A C 1
ATOM 2510 O O . ALA A 1 311 ? -8.017 -6.180 66.581 1.00 89.56 311 ALA A O 1
ATOM 2511 N N . ALA A 1 312 ? -7.896 -7.808 68.113 1.00 89.38 312 ALA A N 1
ATOM 2512 C CA . ALA A 1 312 ? -8.722 -7.119 69.105 1.00 89.38 312 ALA A CA 1
ATOM 2513 C C . ALA A 1 312 ? -8.055 -5.832 69.624 1.00 89.38 312 ALA A C 1
ATOM 2515 O O . ALA A 1 312 ? -8.727 -4.809 69.763 1.00 89.38 312 ALA A O 1
ATOM 2516 N N . GLU A 1 313 ? -6.739 -5.841 69.858 1.00 91.88 313 GLU A N 1
ATOM 2517 C CA . GLU A 1 313 ? -5.994 -4.640 70.260 1.00 91.88 313 GLU A CA 1
ATOM 2518 C C . GLU A 1 313 ? -5.928 -3.610 69.117 1.00 91.88 313 GLU A C 1
ATOM 2520 O O . GLU A 1 313 ? -6.045 -2.407 69.361 1.00 91.88 313 GLU A O 1
ATOM 2525 N N . ALA A 1 314 ? -5.851 -4.052 67.856 1.00 90.94 314 ALA A N 1
ATOM 2526 C CA . ALA A 1 314 ? -5.974 -3.166 66.697 1.00 90.94 314 ALA A CA 1
ATOM 2527 C C . ALA A 1 314 ? -7.365 -2.501 66.621 1.00 90.94 314 ALA A C 1
ATOM 2529 O O . ALA A 1 314 ? -7.452 -1.285 66.432 1.00 90.94 314 ALA A O 1
ATOM 2530 N N . ILE A 1 315 ? -8.450 -3.254 66.858 1.00 92.75 315 ILE A N 1
ATOM 2531 C CA . ILE A 1 315 ? -9.825 -2.718 66.947 1.00 92.75 315 ILE A CA 1
ATOM 2532 C C . ILE A 1 315 ? -9.955 -1.736 68.121 1.00 92.75 315 ILE A C 1
ATOM 2534 O O . ILE A 1 315 ? -10.609 -0.698 68.008 1.00 92.75 315 ILE A O 1
ATOM 2538 N N . LYS A 1 316 ? -9.299 -2.022 69.248 1.00 93.50 316 LYS A N 1
ATOM 2539 C CA . LYS A 1 316 ? -9.256 -1.140 70.421 1.00 93.50 316 LYS A CA 1
ATOM 2540 C C . LYS A 1 316 ? -8.552 0.182 70.119 1.00 93.50 316 LYS A C 1
ATOM 2542 O O . LYS A 1 316 ? -9.048 1.249 70.484 1.00 93.50 316 LYS A O 1
ATOM 2547 N N . HIS A 1 317 ? -7.410 0.125 69.438 1.00 92.94 317 HIS A N 1
ATOM 2548 C CA . HIS A 1 317 ? -6.687 1.309 68.982 1.00 92.94 317 HIS A CA 1
ATOM 2549 C C . HIS A 1 317 ? -7.529 2.120 67.990 1.00 92.94 317 HIS A C 1
ATOM 2551 O O . HIS A 1 317 ? -7.630 3.341 68.111 1.00 92.94 317 HIS A O 1
ATOM 2557 N N . LEU A 1 318 ? -8.204 1.436 67.068 1.00 93.31 318 LEU A N 1
ATOM 2558 C CA . LEU A 1 318 ? -9.123 2.042 66.115 1.00 93.31 318 LEU A CA 1
ATOM 2559 C C . LEU A 1 318 ? -10.286 2.773 66.806 1.00 93.31 318 LEU A C 1
ATOM 2561 O O . LEU A 1 318 ? -10.546 3.927 66.478 1.00 93.31 318 LEU A O 1
ATOM 2565 N N . LEU A 1 319 ? -10.934 2.156 67.802 1.00 93.44 319 LEU A N 1
ATOM 2566 C CA . LEU A 1 319 ? -11.994 2.790 68.597 1.00 93.44 319 LEU A CA 1
ATOM 2567 C C . LEU A 1 319 ? -11.505 4.091 69.255 1.00 93.44 319 LEU A C 1
ATOM 2569 O O . LEU A 1 319 ? -12.186 5.112 69.174 1.00 93.44 319 LEU A O 1
ATOM 2573 N N . ARG A 1 320 ? -10.307 4.085 69.858 1.00 92.19 320 ARG A N 1
ATOM 2574 C CA . ARG A 1 320 ? -9.725 5.296 70.463 1.00 92.19 320 ARG A CA 1
ATOM 2575 C C . ARG A 1 320 ? -9.504 6.400 69.436 1.00 92.19 320 ARG A C 1
ATOM 2577 O O . ARG A 1 320 ? -9.856 7.545 69.708 1.00 92.19 320 ARG A O 1
ATOM 2584 N N . ARG A 1 321 ? -8.945 6.062 68.270 1.00 92.19 321 ARG A N 1
ATOM 2585 C CA . ARG A 1 321 ? -8.701 7.034 67.195 1.00 92.19 321 ARG A CA 1
ATOM 2586 C C . ARG A 1 321 ? -10.005 7.625 66.656 1.00 92.19 321 ARG A C 1
ATOM 2588 O O . ARG A 1 321 ? -10.102 8.841 66.549 1.00 92.19 321 ARG A O 1
ATOM 2595 N N . VAL A 1 322 ? -11.028 6.799 66.407 1.00 89.19 322 VAL A N 1
ATOM 2596 C CA . VAL A 1 322 ? -12.347 7.266 65.931 1.00 89.19 322 VAL A CA 1
ATOM 2597 C C . VAL A 1 322 ? -13.008 8.209 66.944 1.00 89.19 322 VAL A C 1
ATOM 2599 O O . VAL A 1 322 ? -13.510 9.259 66.555 1.00 89.19 322 VAL A O 1
ATOM 2602 N N . CYS A 1 323 ? -12.958 7.902 68.244 1.00 87.62 323 CYS A N 1
ATOM 2603 C CA . CYS A 1 323 ? -13.488 8.793 69.286 1.00 87.62 323 CYS A CA 1
ATOM 2604 C C . CYS A 1 323 ? -12.684 10.104 69.421 1.00 87.62 323 CYS A C 1
ATOM 2606 O O . CYS A 1 323 ? -13.241 11.150 69.755 1.00 87.62 323 CYS A O 1
ATOM 2608 N N . ALA A 1 324 ? -11.379 10.076 69.131 1.00 87.12 324 ALA A N 1
ATOM 2609 C CA . ALA A 1 324 ? -10.509 11.252 69.179 1.00 87.12 324 ALA A CA 1
ATOM 2610 C C . ALA A 1 324 ? -10.688 12.216 67.987 1.00 87.12 324 ALA A C 1
ATOM 2612 O O . ALA A 1 324 ? -10.282 13.376 68.085 1.00 87.12 324 ALA A O 1
ATOM 2613 N N . LEU A 1 325 ? -11.332 11.791 66.891 1.00 84.69 325 LEU A N 1
ATOM 2614 C CA . LEU A 1 325 ? -11.558 12.629 65.702 1.00 84.69 325 LEU A CA 1
ATOM 2615 C C . LEU A 1 325 ? -12.306 13.937 66.007 1.00 84.69 325 LEU A C 1
ATOM 2617 O O . LEU A 1 325 ? -12.076 14.944 65.345 1.00 84.69 325 LEU A O 1
ATOM 2621 N N . GLN A 1 326 ? -13.180 13.953 67.019 1.00 74.12 326 GLN A N 1
ATOM 2622 C CA . GLN A 1 326 ? -13.973 15.138 67.366 1.00 74.12 326 GLN A CA 1
ATOM 2623 C C . GLN A 1 326 ? -13.188 16.184 68.180 1.00 74.12 326 GLN A C 1
ATOM 2625 O O . GLN A 1 326 ? -13.511 17.371 68.141 1.00 74.12 326 GLN A O 1
ATOM 2630 N N . SER A 1 327 ? -12.177 15.762 68.943 1.00 67.81 327 SER A N 1
ATOM 2631 C CA . SER A 1 327 ? -11.383 16.647 69.808 1.00 67.81 327 SER A CA 1
ATOM 2632 C C . SER A 1 327 ? -10.109 17.158 69.133 1.00 67.81 327 SER A C 1
ATOM 2634 O O . SER A 1 327 ? -9.523 18.149 69.580 1.00 67.81 327 SER A O 1
ATOM 2636 N N . ALA A 1 328 ? -9.687 16.521 68.042 1.00 66.50 328 ALA A N 1
ATOM 2637 C CA . ALA A 1 328 ? -8.478 16.874 67.327 1.00 66.50 328 ALA A CA 1
ATOM 2638 C C . ALA A 1 328 ? -8.707 18.108 66.426 1.00 66.50 328 ALA A C 1
ATOM 2640 O O . ALA A 1 328 ? -9.351 18.034 65.382 1.00 66.50 328 ALA A O 1
ATOM 2641 N N . ARG A 1 329 ? -8.144 19.267 66.805 1.00 64.31 329 ARG A N 1
ATOM 2642 C CA . ARG A 1 329 ? -7.991 20.435 65.910 1.00 64.31 329 ARG A CA 1
ATOM 2643 C C . ARG A 1 329 ? -6.898 20.149 64.874 1.00 64.31 329 ARG A C 1
ATOM 2645 O O . ARG A 1 329 ? -5.807 20.711 64.947 1.00 64.31 329 ARG A O 1
ATOM 2652 N N . LEU A 1 330 ? -7.154 19.218 63.963 1.00 70.25 330 LEU A N 1
ATOM 2653 C CA . LEU A 1 330 ? -6.210 18.857 62.908 1.00 70.25 330 LEU A CA 1
ATOM 2654 C C . LEU A 1 330 ? -6.267 19.895 61.782 1.00 70.25 330 LEU A C 1
ATOM 2656 O O . LEU A 1 330 ? -7.336 20.381 61.418 1.00 70.25 330 LEU A O 1
ATOM 2660 N N . SER A 1 331 ? -5.103 20.243 61.230 1.00 71.50 331 SER A N 1
ATOM 2661 C CA . SER A 1 331 ? -5.031 20.932 59.941 1.00 71.50 331 SER A CA 1
ATOM 2662 C C . SER A 1 331 ? -5.585 20.020 58.838 1.00 71.50 331 SER A C 1
ATOM 2664 O O . SER A 1 331 ? -5.549 18.795 58.968 1.00 71.50 331 SER A O 1
ATOM 2666 N N . SER A 1 332 ? -6.072 20.600 57.738 1.00 67.94 332 SER A N 1
ATOM 2667 C CA . SER A 1 332 ? -6.681 19.856 56.622 1.00 67.94 332 SER A CA 1
ATOM 2668 C C . SER A 1 332 ? -5.799 18.715 56.089 1.00 67.94 332 SER A C 1
ATOM 2670 O O . SER A 1 332 ? -6.303 17.621 55.852 1.00 67.94 332 SER A O 1
ATOM 2672 N N . GLY A 1 333 ? -4.481 18.928 55.980 1.00 68.50 333 GLY A N 1
ATOM 2673 C CA . GLY A 1 333 ? -3.529 17.894 55.547 1.00 68.50 333 GLY A CA 1
ATOM 2674 C C . GLY A 1 333 ? -3.356 16.741 56.545 1.00 68.50 333 GLY A C 1
ATOM 2675 O O . GLY A 1 333 ? -3.334 15.579 56.149 1.00 68.50 333 GLY A O 1
ATOM 2676 N N . ASN A 1 334 ? -3.312 17.036 57.849 1.00 80.06 334 ASN A N 1
ATOM 2677 C CA . ASN A 1 334 ? -3.192 15.998 58.880 1.00 80.06 334 ASN A CA 1
ATOM 2678 C C . ASN A 1 334 ? -4.484 15.184 59.020 1.00 80.06 334 ASN A C 1
ATOM 2680 O O . ASN A 1 334 ? -4.435 13.995 59.323 1.00 80.06 334 ASN A O 1
ATOM 2684 N N . LEU A 1 335 ? -5.636 15.810 58.775 1.00 83.19 335 LEU A N 1
ATOM 2685 C CA . LEU A 1 335 ? -6.929 15.137 58.809 1.00 83.19 335 LEU A CA 1
ATOM 2686 C C . LEU A 1 335 ? -7.098 14.159 57.635 1.00 83.19 335 LEU A C 1
ATOM 2688 O O . LEU A 1 335 ? -7.607 13.060 57.839 1.00 83.19 335 LEU A O 1
ATOM 2692 N N . ALA A 1 336 ? -6.627 14.507 56.433 1.00 81.00 336 ALA A N 1
ATOM 2693 C CA . ALA A 1 336 ? -6.641 13.612 55.271 1.00 81.00 336 ALA A CA 1
ATOM 2694 C C . ALA A 1 336 ? -5.788 12.349 55.496 1.00 81.00 336 ALA A C 1
ATOM 2696 O O . ALA A 1 336 ? -6.255 11.235 55.246 1.00 81.00 336 ALA A O 1
ATOM 2697 N N . LEU A 1 337 ? -4.575 12.512 56.041 1.00 84.12 337 LEU A N 1
ATOM 2698 C CA . LEU A 1 337 ? -3.685 11.398 56.381 1.00 84.12 337 LEU A CA 1
ATOM 2699 C C . LEU A 1 337 ? -4.280 10.501 57.480 1.00 84.12 337 LEU A C 1
ATOM 2701 O O . LEU A 1 337 ? -4.326 9.282 57.322 1.00 84.12 337 LEU A O 1
ATOM 2705 N N . GLU A 1 338 ? -4.804 11.095 58.555 1.00 87.00 338 GLU A N 1
ATOM 2706 C CA . GLU A 1 338 ? -5.459 10.353 59.642 1.00 87.00 338 GLU A CA 1
ATOM 2707 C C . GLU A 1 338 ? -6.674 9.563 59.128 1.00 87.00 338 GLU A C 1
ATOM 2709 O O . GLU A 1 338 ? -6.871 8.401 59.482 1.00 87.00 338 GLU A O 1
ATOM 2714 N N . THR A 1 339 ? -7.462 10.162 58.231 1.00 86.56 339 THR A N 1
ATOM 2715 C CA . THR A 1 339 ? -8.633 9.513 57.624 1.00 86.56 339 THR A CA 1
ATOM 2716 C C . THR A 1 339 ? -8.218 8.342 56.728 1.00 86.56 339 THR A C 1
ATOM 2718 O O . THR A 1 339 ? -8.830 7.277 56.798 1.00 86.56 339 THR A O 1
ATOM 2721 N N . LYS A 1 340 ? -7.141 8.474 55.943 1.00 85.56 340 LYS A N 1
ATOM 2722 C CA . LYS A 1 340 ? -6.570 7.365 55.154 1.00 85.56 340 LYS A CA 1
ATOM 2723 C C . LYS A 1 340 ? -6.179 6.185 56.037 1.00 85.56 340 LYS A C 1
ATOM 2725 O O . LYS A 1 340 ? -6.556 5.045 55.761 1.00 85.56 340 LYS A O 1
ATOM 2730 N N . GLU A 1 341 ? -5.432 6.450 57.103 1.00 88.44 341 GLU A N 1
ATOM 2731 C CA . GLU A 1 341 ? -4.986 5.405 58.023 1.00 88.44 341 GLU A CA 1
ATOM 2732 C C . GLU A 1 341 ? -6.157 4.727 58.741 1.00 88.44 341 GLU A C 1
ATOM 2734 O O . GLU A 1 341 ? -6.182 3.500 58.856 1.00 88.44 341 GLU A O 1
ATOM 2739 N N . LEU A 1 342 ? -7.151 5.504 59.181 1.00 90.31 342 LEU A N 1
ATOM 2740 C CA . LEU A 1 342 ? -8.373 4.992 59.799 1.00 90.31 342 LEU A CA 1
ATOM 2741 C C . LEU A 1 342 ? -9.196 4.130 58.842 1.00 90.31 342 LEU A C 1
ATOM 2743 O O . LEU A 1 342 ? -9.658 3.061 59.240 1.00 90.31 342 LEU A O 1
ATOM 2747 N N . ASN A 1 343 ? -9.346 4.553 57.586 1.00 88.62 343 ASN A N 1
ATOM 2748 C CA . ASN A 1 343 ? -10.067 3.799 56.562 1.00 88.62 343 ASN A CA 1
ATOM 2749 C C . ASN A 1 343 ? -9.402 2.433 56.314 1.00 88.62 343 ASN A C 1
ATOM 2751 O O . ASN A 1 343 ? -10.060 1.388 56.343 1.00 88.62 343 ASN A O 1
ATOM 2755 N N . ASN A 1 344 ? -8.072 2.425 56.182 1.00 86.19 344 ASN A N 1
ATOM 2756 C CA . ASN A 1 344 ? -7.287 1.198 56.044 1.00 86.19 344 ASN A CA 1
ATOM 2757 C C . ASN A 1 344 ? -7.423 0.291 57.275 1.00 86.19 344 ASN A C 1
ATOM 2759 O O . ASN A 1 344 ? -7.656 -0.913 57.133 1.00 86.19 344 ASN A O 1
ATOM 2763 N N . ALA A 1 345 ? -7.336 0.859 58.480 1.00 89.81 345 ALA A N 1
ATOM 2764 C CA . ALA A 1 345 ? -7.480 0.120 59.731 1.00 89.81 345 ALA A CA 1
ATOM 2765 C C . ALA A 1 345 ? -8.894 -0.466 59.912 1.00 89.81 345 ALA A C 1
ATOM 2767 O O . ALA A 1 345 ? -9.027 -1.604 60.365 1.00 89.81 345 ALA A O 1
ATOM 2768 N N . LEU A 1 346 ? -9.948 0.257 59.517 1.00 90.56 346 LEU A N 1
ATOM 2769 C CA . LEU A 1 346 ? -11.338 -0.224 59.520 1.00 90.56 346 LEU A CA 1
ATOM 2770 C C . LEU A 1 346 ? -11.529 -1.396 58.563 1.00 90.56 346 LEU A C 1
ATOM 2772 O O . LEU A 1 346 ? -12.145 -2.400 58.925 1.00 90.56 346 LEU A O 1
ATOM 2776 N N . HIS A 1 347 ? -10.979 -1.292 57.356 1.00 87.00 347 HIS A N 1
ATOM 2777 C CA . HIS A 1 347 ? -11.063 -2.351 56.361 1.00 87.00 347 HIS A CA 1
ATOM 2778 C C . HIS A 1 347 ? -10.303 -3.617 56.802 1.00 87.00 347 HIS A C 1
ATOM 2780 O O . HIS A 1 347 ? -10.832 -4.727 56.699 1.00 87.00 347 HIS A O 1
ATOM 2786 N N . GLN A 1 348 ? -9.101 -3.466 57.370 1.00 88.25 348 GLN A N 1
ATOM 2787 C CA . GLN A 1 348 ? -8.339 -4.576 57.962 1.00 88.25 348 GLN A CA 1
ATOM 2788 C C . GLN A 1 348 ? -9.076 -5.209 59.151 1.00 88.25 348 GLN A C 1
ATOM 2790 O O . GLN A 1 348 ? -9.204 -6.431 59.211 1.00 88.25 348 GLN A O 1
ATOM 2795 N N . SER A 1 349 ? -9.626 -4.388 60.050 1.00 91.31 349 SER A N 1
ATOM 2796 C CA . SER A 1 349 ? -10.399 -4.848 61.212 1.00 91.31 349 SER A CA 1
ATOM 2797 C C . SER A 1 349 ? -11.645 -5.627 60.798 1.00 91.31 349 SER A C 1
ATOM 2799 O O . SER A 1 349 ? -11.953 -6.661 61.386 1.00 91.31 349 SER A O 1
ATOM 2801 N N . ARG A 1 350 ? -12.343 -5.181 59.746 1.00 92.88 350 ARG A N 1
ATOM 2802 C CA . ARG A 1 350 ? -13.497 -5.898 59.195 1.00 92.88 350 ARG A CA 1
ATOM 2803 C C . ARG A 1 350 ? -13.104 -7.275 58.669 1.00 92.88 350 ARG A C 1
ATOM 2805 O O . ARG A 1 350 ? -13.747 -8.257 59.025 1.00 92.88 350 ARG A O 1
ATOM 2812 N N . ARG A 1 351 ? -12.025 -7.353 57.883 1.00 87.62 351 ARG A N 1
ATOM 2813 C CA . ARG A 1 351 ? -11.499 -8.631 57.382 1.00 87.62 351 ARG A CA 1
ATOM 2814 C C . ARG A 1 351 ? -11.110 -9.579 58.516 1.00 87.62 351 ARG A C 1
ATOM 2816 O O . ARG A 1 351 ? -11.391 -10.765 58.404 1.00 87.62 351 ARG A O 1
ATOM 2823 N N . ALA A 1 352 ? -10.501 -9.068 59.588 1.00 88.25 352 ALA A N 1
ATOM 2824 C CA . ALA A 1 352 ? -10.135 -9.871 60.755 1.00 88.25 352 ALA A CA 1
ATOM 2825 C C . ALA A 1 352 ? -11.367 -10.427 61.490 1.00 88.25 352 ALA A C 1
ATOM 2827 O O . ALA A 1 352 ? -11.387 -11.597 61.856 1.00 88.25 352 ALA A O 1
ATOM 2828 N N . VAL A 1 353 ? -12.423 -9.623 61.660 1.00 90.31 353 VAL A N 1
ATOM 2829 C CA . VAL A 1 353 ? -13.675 -10.094 62.276 1.00 90.31 353 VAL A CA 1
ATOM 2830 C C . VAL A 1 353 ? -14.398 -11.123 61.404 1.00 90.31 353 VAL A C 1
ATOM 2832 O O . VAL A 1 353 ? -14.941 -12.090 61.932 1.00 90.31 353 VAL A O 1
ATOM 2835 N N . ASP A 1 354 ? -14.411 -10.937 60.083 1.00 88.06 354 ASP A N 1
ATOM 2836 C CA . ASP A 1 354 ? -15.062 -11.880 59.166 1.00 88.06 354 ASP A CA 1
ATOM 2837 C C . ASP A 1 354 ? -14.294 -13.217 59.063 1.00 88.06 354 ASP A C 1
ATOM 2839 O O . ASP A 1 354 ? -14.903 -14.249 58.775 1.00 88.06 354 ASP A O 1
ATOM 2843 N N . SER A 1 355 ? -12.975 -13.225 59.310 1.00 87.69 355 SER A N 1
ATOM 2844 C CA . SER A 1 355 ? -12.131 -14.426 59.222 1.00 87.69 355 SER A CA 1
ATOM 2845 C C . SER A 1 355 ? -11.930 -15.175 60.546 1.00 87.69 355 SER A C 1
ATOM 2847 O O . SER A 1 355 ? -11.637 -16.371 60.510 1.00 87.69 355 SER A O 1
ATOM 2849 N N . MET A 1 356 ? -12.097 -14.518 61.702 1.00 90.44 356 MET A N 1
ATOM 2850 C CA . MET A 1 356 ? -11.841 -15.094 63.032 1.00 90.44 356 MET A CA 1
ATOM 2851 C C . MET A 1 356 ? -13.139 -15.247 63.838 1.00 90.44 356 MET A C 1
ATOM 2853 O O . MET A 1 356 ? -13.787 -14.265 64.205 1.00 90.44 356 MET A O 1
ATOM 2857 N N . ALA A 1 357 ? -13.513 -16.486 64.172 1.00 86.31 357 ALA A N 1
ATOM 2858 C CA . ALA A 1 357 ? -14.761 -16.784 64.883 1.00 86.31 357 ALA A CA 1
ATOM 2859 C C . ALA A 1 357 ? -14.808 -16.176 66.299 1.00 86.31 357 ALA A C 1
ATOM 2861 O O . ALA A 1 357 ? -15.880 -15.818 66.789 1.00 86.31 357 ALA A O 1
ATOM 2862 N N . GLU A 1 358 ? -13.650 -16.021 66.936 1.00 87.31 358 GLU A N 1
ATOM 2863 C CA . GLU A 1 358 ? -13.458 -15.470 68.279 1.00 87.31 358 GLU A CA 1
ATOM 2864 C C . GLU A 1 358 ? -13.781 -13.972 68.358 1.00 87.31 358 GLU A C 1
ATOM 2866 O O . GLU A 1 358 ? -14.090 -13.459 69.433 1.00 87.31 358 GLU A O 1
ATOM 2871 N N . LEU A 1 359 ? -13.748 -13.271 67.221 1.00 88.44 359 LEU A N 1
ATOM 2872 C CA . LEU A 1 359 ? -14.046 -11.841 67.122 1.00 88.44 359 LEU A CA 1
ATOM 2873 C C . LEU A 1 359 ? -15.477 -11.560 66.658 1.00 88.44 359 LEU A C 1
ATOM 2875 O O . LEU A 1 359 ? -15.857 -10.397 66.517 1.00 88.44 359 LEU A O 1
ATOM 2879 N N . LYS A 1 360 ? -16.295 -12.597 66.446 1.00 86.44 360 LYS A N 1
ATOM 2880 C CA . LYS A 1 360 ? -17.660 -12.469 65.915 1.00 86.44 360 LYS A CA 1
ATOM 2881 C C . LYS A 1 360 ? -18.523 -11.490 66.718 1.00 86.44 360 LYS A C 1
ATOM 2883 O O . LYS A 1 360 ? -19.271 -10.710 66.127 1.00 86.44 360 LYS A O 1
ATOM 2888 N N . ASP A 1 361 ? -18.370 -11.475 68.041 1.00 84.12 361 ASP A N 1
ATOM 2889 C CA . ASP A 1 361 ? -19.106 -10.573 68.938 1.00 84.12 361 ASP A CA 1
ATOM 2890 C C . ASP A 1 361 ? -18.722 -9.089 68.739 1.00 84.12 361 ASP A C 1
ATOM 2892 O O . ASP A 1 361 ? -19.531 -8.198 68.997 1.00 84.12 361 ASP A O 1
ATOM 2896 N N . MET A 1 362 ? -17.533 -8.804 68.189 1.00 88.94 362 MET A N 1
ATOM 2897 C CA . MET A 1 362 ? -17.082 -7.450 67.837 1.00 88.94 362 MET A CA 1
ATOM 2898 C C . MET A 1 362 ? -17.591 -6.968 66.474 1.00 88.94 362 MET A C 1
ATOM 2900 O O . MET A 1 362 ? -17.423 -5.792 66.145 1.00 88.94 362 MET A O 1
ATOM 2904 N N . GLY A 1 363 ? -18.240 -7.823 65.674 1.00 89.25 363 GLY A N 1
ATOM 2905 C CA . GLY A 1 363 ? -18.744 -7.440 64.350 1.00 89.25 363 GLY A CA 1
ATOM 2906 C C . GLY A 1 363 ? -19.721 -6.273 64.396 1.00 89.25 363 GLY A C 1
ATOM 2907 O O . GLY A 1 363 ? -19.688 -5.404 63.523 1.00 89.25 363 GLY A O 1
ATOM 2908 N N . ALA A 1 364 ? -20.524 -6.192 65.456 1.00 87.06 364 ALA A N 1
ATOM 2909 C CA . ALA A 1 364 ? -21.408 -5.060 65.699 1.00 87.06 364 ALA A CA 1
ATOM 2910 C C . ALA A 1 364 ? -20.633 -3.763 65.950 1.00 87.06 364 ALA A C 1
ATOM 2912 O O . ALA A 1 364 ? -20.954 -2.743 65.351 1.00 87.06 364 ALA A O 1
ATOM 2913 N N . LEU A 1 365 ? -19.577 -3.816 66.769 1.00 91.31 365 LEU A N 1
ATOM 2914 C CA . LEU A 1 365 ? -18.722 -2.664 67.042 1.00 91.31 365 LEU A CA 1
ATOM 2915 C C . LEU A 1 365 ? -18.013 -2.187 65.778 1.00 91.31 365 LEU A C 1
ATOM 2917 O O . LEU A 1 365 ? -18.084 -1.003 65.477 1.00 91.31 365 LEU A O 1
ATOM 2921 N N . VAL A 1 366 ? -17.368 -3.079 65.019 1.00 92.00 366 VAL A N 1
ATOM 2922 C CA . VAL A 1 366 ? -16.691 -2.693 63.768 1.00 92.00 366 VAL A CA 1
ATOM 2923 C C . VAL A 1 366 ? -17.694 -2.096 62.783 1.00 92.00 366 VAL A C 1
ATOM 2925 O O . VAL A 1 366 ? -17.406 -1.073 62.175 1.00 92.00 366 VAL A O 1
ATOM 2928 N N . THR A 1 367 ? -18.903 -2.654 62.690 1.00 89.88 367 THR A N 1
ATOM 2929 C CA . THR A 1 367 ? -19.977 -2.089 61.857 1.00 89.88 367 THR A CA 1
ATOM 2930 C C . THR A 1 367 ? -20.404 -0.700 62.343 1.00 89.88 367 THR A C 1
ATOM 2932 O O . THR A 1 367 ? -20.588 0.201 61.529 1.00 89.88 367 THR A O 1
ATOM 2935 N N . THR A 1 368 ? -20.542 -0.485 63.654 1.00 90.88 368 THR A N 1
ATOM 2936 C CA . THR A 1 368 ? -20.848 0.840 64.213 1.00 90.88 368 THR A CA 1
ATOM 2937 C C . THR A 1 368 ? -19.700 1.823 63.989 1.00 90.88 368 THR A C 1
ATOM 2939 O O . THR A 1 368 ? -19.960 2.955 63.605 1.00 90.88 368 THR A O 1
ATOM 2942 N N . LEU A 1 369 ? -18.440 1.407 64.140 1.00 91.31 369 LEU A N 1
ATOM 2943 C CA . LEU A 1 369 ? -17.273 2.241 63.838 1.00 91.31 369 LEU A CA 1
ATOM 2944 C C . LEU A 1 369 ? -17.232 2.634 62.360 1.00 91.31 369 LEU A C 1
ATOM 2946 O O . LEU A 1 369 ? -16.989 3.796 62.060 1.00 91.31 369 LEU A O 1
ATOM 2950 N N . GLN A 1 370 ? -17.530 1.701 61.450 1.00 91.75 370 GLN A N 1
ATOM 2951 C CA . GLN A 1 370 ? -17.670 1.988 60.021 1.00 91.75 370 GLN A CA 1
ATOM 2952 C C . GLN A 1 370 ? -18.774 3.021 59.775 1.00 91.75 370 GLN A C 1
ATOM 2954 O O . GLN A 1 370 ? -18.526 4.009 59.097 1.00 91.75 370 GLN A O 1
ATOM 2959 N N . LYS A 1 371 ? -19.961 2.844 60.369 1.00 90.56 371 LYS A N 1
ATOM 2960 C CA . LYS A 1 371 ? -21.077 3.801 60.251 1.00 90.56 371 LYS A CA 1
ATOM 2961 C C . LYS A 1 371 ? -20.710 5.193 60.762 1.00 90.56 371 LYS A C 1
ATOM 2963 O O . LYS A 1 371 ? -20.922 6.173 60.060 1.00 90.56 371 LYS A O 1
ATOM 2968 N N . VAL A 1 372 ? -20.133 5.272 61.960 1.00 91.00 372 VAL A N 1
ATOM 2969 C CA . VAL A 1 372 ? -19.710 6.530 62.589 1.00 91.00 372 VAL A CA 1
ATOM 2970 C C . VAL A 1 372 ? -18.630 7.224 61.759 1.00 91.00 372 VAL A C 1
ATOM 2972 O O . VAL A 1 372 ? -18.675 8.438 61.578 1.00 91.00 372 VAL A O 1
ATOM 2975 N N . PHE A 1 373 ? -17.676 6.460 61.230 1.00 90.56 373 PHE A N 1
ATOM 2976 C CA . PHE A 1 373 ? -16.618 6.976 60.369 1.00 90.56 373 PHE A CA 1
ATOM 2977 C C . PHE A 1 373 ? -17.152 7.464 59.017 1.00 90.56 373 PHE A C 1
ATOM 2979 O O . PHE A 1 373 ? -16.751 8.534 58.572 1.00 90.56 373 PHE A O 1
ATOM 2986 N N . ILE A 1 374 ? -18.093 6.738 58.402 1.00 88.12 374 ILE A N 1
ATOM 2987 C CA . ILE A 1 374 ? -18.794 7.166 57.181 1.00 88.12 374 ILE A CA 1
ATOM 2988 C C . ILE A 1 374 ? -19.524 8.488 57.436 1.00 88.12 374 ILE A C 1
ATOM 2990 O O . ILE A 1 374 ? -19.269 9.457 56.728 1.00 88.12 374 ILE A O 1
ATOM 2994 N N . ALA A 1 375 ? -20.334 8.571 58.497 1.00 87.06 375 ALA A N 1
ATOM 2995 C CA . ALA A 1 375 ? -21.051 9.796 58.856 1.00 87.06 375 ALA A CA 1
ATOM 2996 C C . ALA A 1 375 ? -20.094 10.979 59.103 1.00 87.06 375 ALA A C 1
ATOM 2998 O O . ALA A 1 375 ? -20.363 12.110 58.693 1.00 87.06 375 ALA A O 1
ATOM 2999 N N . PHE A 1 376 ? -18.944 10.724 59.737 1.00 89.25 376 PHE A N 1
ATOM 3000 C CA . PHE A 1 376 ? -17.904 11.733 59.924 1.00 89.25 376 PHE A CA 1
ATOM 3001 C C . PHE A 1 376 ? -17.310 12.195 58.589 1.00 89.25 376 PHE A C 1
ATOM 3003 O O . PHE A 1 376 ? -17.288 13.398 58.327 1.00 89.25 376 PHE A O 1
ATOM 3010 N N . ILE A 1 377 ? -16.879 11.270 57.729 1.00 87.69 377 ILE A N 1
ATOM 3011 C CA . ILE A 1 377 ? -16.308 11.587 56.414 1.00 87.69 377 ILE A CA 1
ATOM 3012 C C . ILE A 1 377 ? -17.297 12.362 55.549 1.00 87.69 377 ILE A C 1
ATOM 3014 O O . ILE A 1 377 ? -16.909 13.362 54.948 1.00 87.69 377 ILE A O 1
ATOM 3018 N N . GLU A 1 378 ? -18.559 11.940 55.505 1.00 84.06 378 GLU A N 1
ATOM 3019 C CA . GLU A 1 378 ? -19.617 12.622 54.756 1.00 84.06 378 GLU A CA 1
ATOM 3020 C C . GLU A 1 378 ? -19.828 14.050 55.274 1.00 84.06 378 GLU A C 1
ATOM 3022 O O . GLU A 1 378 ? -19.942 14.984 54.479 1.00 84.06 378 GLU A O 1
ATOM 3027 N N . SER A 1 379 ? -19.792 14.249 56.600 1.00 85.81 379 SER A N 1
ATOM 3028 C CA . SER A 1 379 ? -19.918 15.581 57.208 1.00 85.81 379 SER A CA 1
ATOM 3029 C C . SER A 1 379 ? -18.748 16.512 56.873 1.00 85.81 379 SER A C 1
ATOM 3031 O O . SER A 1 379 ? -18.946 17.720 56.733 1.00 85.81 379 SER A O 1
ATOM 3033 N N . GLN A 1 380 ? -17.537 15.961 56.739 1.00 85.00 380 GLN A N 1
ATOM 3034 C CA . GLN A 1 380 ? -16.316 16.725 56.477 1.00 85.00 380 GLN A CA 1
ATOM 3035 C C . GLN A 1 380 ? -15.947 16.792 54.985 1.00 85.00 380 GLN A C 1
ATOM 3037 O O . GLN A 1 380 ? -15.085 17.584 54.612 1.00 85.00 380 GLN A O 1
ATOM 3042 N N . LYS A 1 381 ? -16.589 15.980 54.132 1.00 82.31 381 LYS A N 1
ATOM 3043 C CA . LYS A 1 381 ? -16.275 15.785 52.704 1.00 82.31 381 LYS A CA 1
ATOM 3044 C C . LYS A 1 381 ? -14.814 15.380 52.444 1.00 82.31 381 LYS A C 1
ATOM 3046 O O . LYS A 1 381 ? -14.165 15.924 51.555 1.00 82.31 381 LYS A O 1
ATOM 3051 N N . ILE A 1 382 ? -14.288 14.442 53.237 1.00 83.06 382 ILE A N 1
ATOM 3052 C CA . ILE A 1 382 ? -12.873 14.021 53.189 1.00 83.06 382 ILE A CA 1
ATOM 3053 C C . ILE A 1 382 ? -12.753 12.637 52.559 1.00 83.06 382 ILE A C 1
ATOM 3055 O O . ILE A 1 382 ? -12.717 11.623 53.250 1.00 83.06 382 ILE A O 1
ATOM 3059 N N . TYR A 1 383 ? -12.703 12.603 51.235 1.00 86.12 383 TYR A N 1
ATOM 3060 C CA . TYR A 1 383 ? -12.467 11.407 50.429 1.00 86.12 383 TYR A CA 1
ATOM 3061 C C . TYR A 1 383 ? -11.810 11.821 49.105 1.00 86.12 383 TYR A C 1
ATOM 3063 O O . TYR A 1 383 ? -12.002 12.964 48.676 1.00 86.12 383 TYR A O 1
ATOM 3071 N N . PRO A 1 384 ? -11.031 10.938 48.450 1.00 88.88 384 PRO A N 1
ATOM 3072 C CA . PRO A 1 384 ? -10.437 11.254 47.163 1.00 88.88 384 PRO A CA 1
ATOM 3073 C C . PRO A 1 384 ? -11.544 11.473 46.136 1.00 88.88 384 PRO A C 1
ATOM 3075 O O . PRO A 1 384 ? -12.438 10.636 45.977 1.00 88.88 384 PRO A O 1
ATOM 3078 N N . VAL A 1 385 ? -11.482 12.604 45.439 1.00 91.75 385 VAL A N 1
ATOM 3079 C CA . VAL A 1 385 ? -12.299 12.864 44.254 1.00 91.75 385 VAL A CA 1
ATOM 3080 C C . VAL A 1 385 ? -11.376 12.669 43.055 1.00 91.75 385 VAL A C 1
ATOM 3082 O O . VAL A 1 385 ? -10.510 13.520 42.843 1.00 91.75 385 VAL A O 1
ATOM 3085 N N . PRO A 1 386 ? -11.494 11.559 42.302 1.00 92.56 386 PRO A N 1
ATOM 3086 C CA . PRO A 1 386 ? -10.680 11.356 41.111 1.00 92.56 386 PRO A CA 1
ATOM 3087 C C . PRO A 1 386 ? -10.908 12.510 40.138 1.00 92.56 386 PRO A C 1
ATOM 3089 O O . PRO A 1 386 ? -12.043 12.947 39.960 1.00 92.56 386 PRO A O 1
ATOM 3092 N N . GLN A 1 387 ? -9.837 13.020 39.543 1.00 92.06 387 GLN A N 1
ATOM 3093 C CA . GLN A 1 387 ? -9.851 14.181 38.657 1.00 92.06 387 GLN A CA 1
ATOM 3094 C C . GLN A 1 387 ? -9.639 13.727 37.218 1.00 92.06 387 GLN A C 1
ATOM 3096 O O . GLN A 1 387 ? -8.695 12.986 36.940 1.00 92.06 387 GLN A O 1
ATOM 3101 N N . LEU A 1 388 ? -10.502 14.174 36.310 1.00 89.00 388 LEU A N 1
ATOM 3102 C CA . LEU A 1 388 ? -10.255 14.043 34.881 1.00 89.00 388 LEU A CA 1
ATOM 3103 C C . LEU A 1 388 ? -9.195 15.049 34.450 1.00 89.00 388 LEU A C 1
ATOM 3105 O O . LEU A 1 388 ? -9.157 16.184 34.933 1.00 89.00 388 LEU A O 1
ATOM 3109 N N . GLN A 1 389 ? -8.350 14.641 33.511 1.00 81.00 389 GLN A N 1
ATOM 3110 C CA . GLN A 1 389 ? -7.574 15.611 32.757 1.00 81.00 389 GLN A CA 1
ATOM 3111 C C . GLN A 1 389 ? -8.514 16.485 31.909 1.00 81.00 389 GLN A C 1
ATOM 3113 O O . GLN A 1 389 ? -9.546 15.993 31.447 1.00 81.00 389 GLN A O 1
ATOM 3118 N N . PRO A 1 390 ? -8.188 17.782 31.745 1.00 58.75 390 PRO A N 1
ATOM 3119 C CA . PRO A 1 390 ? -9.084 18.762 31.132 1.00 58.75 390 PRO A CA 1
ATOM 3120 C C . PRO A 1 390 ? -9.478 18.413 29.691 1.00 58.75 390 PRO A C 1
ATOM 3122 O O . PRO A 1 390 ? -10.582 18.760 29.276 1.00 58.75 390 PRO A O 1
ATOM 3125 N N . ASP A 1 391 ? -8.624 17.668 28.983 1.00 62.78 391 ASP A N 1
ATOM 3126 C CA . ASP A 1 391 ? -8.847 17.254 27.604 1.00 62.78 391 ASP A CA 1
ATOM 3127 C C . ASP A 1 391 ? -8.936 15.726 27.505 1.00 62.78 391 ASP A C 1
ATOM 3129 O O . ASP A 1 391 ? -8.122 14.990 28.076 1.00 62.78 391 ASP A O 1
ATOM 3133 N N . ALA A 1 392 ? -9.923 15.233 26.752 1.00 57.91 392 ALA A N 1
ATOM 3134 C CA . ALA A 1 392 ? -9.938 13.835 26.340 1.00 57.91 392 ALA A CA 1
ATOM 3135 C C . ALA A 1 392 ? -8.690 13.537 25.491 1.00 57.91 392 ALA A C 1
ATOM 3137 O O . ALA A 1 392 ? -8.274 14.341 24.653 1.00 57.91 392 ALA A O 1
ATOM 3138 N N . LEU A 1 393 ? -8.082 12.366 25.692 1.00 54.97 393 LEU A N 1
ATOM 3139 C CA . LEU A 1 393 ? -6.886 11.949 24.959 1.00 54.97 393 LEU A CA 1
ATOM 3140 C C . LEU A 1 393 ? -7.280 11.474 23.551 1.00 54.97 393 LEU A C 1
ATOM 3142 O O . LEU A 1 393 ? -7.320 10.276 23.267 1.00 54.97 393 LEU A O 1
ATOM 3146 N N . GLY A 1 394 ? -7.567 12.434 22.674 1.00 56.34 394 GLY A N 1
ATOM 3147 C CA . GLY A 1 394 ? -8.049 12.217 21.310 1.00 56.34 394 GLY A CA 1
ATOM 3148 C C . GLY A 1 394 ? -9.542 12.518 21.151 1.00 56.34 394 GLY A C 1
ATOM 3149 O O . GLY A 1 394 ? -10.332 12.326 22.074 1.00 56.34 394 GLY A O 1
ATOM 3150 N N . GLY A 1 395 ? -9.916 13.009 19.968 1.00 65.50 395 GLY A N 1
ATOM 3151 C CA . GLY A 1 395 ? -11.301 13.311 19.609 1.00 65.50 395 GLY A CA 1
ATOM 3152 C C . GLY A 1 395 ? -12.083 12.107 19.071 1.00 65.50 395 GLY A C 1
ATOM 3153 O O . GLY A 1 395 ? -11.521 11.043 18.802 1.00 65.50 395 GLY A O 1
ATOM 3154 N N . LEU A 1 396 ? -13.395 12.279 18.910 1.00 67.19 396 LEU A N 1
ATOM 3155 C CA . LEU A 1 396 ? -14.318 11.280 18.381 1.00 67.19 396 LEU A CA 1
ATOM 3156 C C . LEU A 1 396 ? -14.470 11.380 16.858 1.00 67.19 396 LEU A C 1
ATOM 3158 O O . LEU A 1 396 ? -14.603 12.481 16.334 1.00 67.19 396 LEU A O 1
ATOM 3162 N N . PRO A 1 397 ? -14.521 10.245 16.146 1.00 61.09 397 PRO A N 1
ATOM 3163 C CA . PRO A 1 397 ? -14.689 10.210 14.700 1.00 61.09 397 PRO A CA 1
ATOM 3164 C C . PRO A 1 397 ? -16.076 10.737 14.271 1.00 61.09 397 PRO A C 1
ATOM 3166 O O . PRO A 1 397 ? -17.098 10.243 14.750 1.00 61.09 397 PRO A O 1
ATOM 3169 N N . LEU A 1 398 ? -16.129 11.709 13.351 1.00 66.94 398 LEU A N 1
ATOM 3170 C CA . LEU A 1 398 ? -17.369 12.221 12.727 1.00 66.94 398 LEU A CA 1
ATOM 3171 C C . LEU A 1 398 ? -18.017 11.220 11.758 1.00 66.94 398 LEU A C 1
ATOM 3173 O O . LEU A 1 398 ? -19.185 11.343 11.402 1.00 66.94 398 LEU A O 1
ATOM 3177 N N . ASP A 1 399 ? -17.247 10.257 11.281 1.00 58.41 399 ASP A N 1
ATOM 3178 C CA . ASP A 1 399 ? -17.570 9.338 10.191 1.00 58.41 399 ASP A CA 1
ATOM 3179 C C . ASP A 1 399 ? -17.821 7.900 10.668 1.00 58.41 399 ASP A C 1
ATOM 3181 O O . ASP A 1 399 ? -18.147 7.026 9.862 1.00 58.41 399 ASP A O 1
ATOM 3185 N N . VAL A 1 400 ? -17.732 7.644 11.977 1.00 55.31 400 VAL A N 1
ATOM 3186 C CA . VAL A 1 400 ? -17.945 6.315 12.565 1.00 55.31 400 VAL A CA 1
ATOM 3187 C C . VAL A 1 400 ? -18.998 6.399 13.666 1.00 55.31 400 VAL A C 1
ATOM 3189 O O . VAL A 1 400 ? -18.925 7.252 14.545 1.00 55.31 400 VAL A O 1
ATOM 3192 N N . SER A 1 401 ? -19.983 5.498 13.624 1.00 60.62 401 SER A N 1
ATOM 3193 C CA . SER A 1 401 ? -21.106 5.430 14.575 1.00 60.62 401 SER A CA 1
ATOM 3194 C C . SER A 1 401 ? -20.768 4.731 15.897 1.00 60.62 401 SER A C 1
ATOM 3196 O O . SER A 1 401 ? -21.533 4.826 16.854 1.00 60.62 401 SER A O 1
ATOM 3198 N N . ALA A 1 402 ? -19.654 4.000 15.960 1.00 61.53 402 ALA A N 1
ATOM 3199 C CA . ALA A 1 402 ? -19.179 3.292 17.144 1.00 61.53 402 ALA A CA 1
ATOM 3200 C C . ALA A 1 402 ? -17.697 3.603 17.379 1.00 61.53 402 ALA A C 1
ATOM 3202 O O . ALA A 1 402 ? -16.851 3.340 16.524 1.00 61.53 402 ALA A O 1
ATOM 3203 N N . SER A 1 403 ? -17.380 4.155 18.547 1.00 69.44 403 SER A N 1
ATOM 3204 C CA . SER A 1 403 ? -16.031 4.602 18.899 1.00 69.44 403 SER A CA 1
ATOM 3205 C C . SER A 1 403 ? -15.769 4.442 20.400 1.00 69.44 403 SER A C 1
ATOM 3207 O O . SER A 1 403 ? -16.460 3.690 21.093 1.00 69.44 403 SER A O 1
ATOM 3209 N N . ALA A 1 404 ? -14.751 5.117 20.925 1.00 68.94 404 ALA A N 1
ATOM 3210 C CA . ALA A 1 404 ? -14.486 5.200 22.346 1.00 68.94 404 ALA A CA 1
ATOM 3211 C C . ALA A 1 404 ? -13.921 6.568 22.746 1.00 68.94 404 ALA A C 1
ATOM 3213 O O . ALA A 1 404 ? -13.087 7.133 22.044 1.00 68.94 404 ALA A O 1
ATOM 3214 N N . VAL A 1 405 ? -14.350 7.067 23.905 1.00 74.50 405 VAL A N 1
ATOM 3215 C CA . VAL A 1 405 ? -13.777 8.254 24.551 1.00 74.50 405 VAL A CA 1
ATOM 3216 C C . VAL A 1 405 ? -12.615 7.804 25.432 1.00 74.50 405 VAL A C 1
ATOM 3218 O O . VAL A 1 405 ? -12.758 6.867 26.223 1.00 74.50 405 VAL A O 1
ATOM 3221 N N . VAL A 1 406 ? -11.461 8.457 25.303 1.00 73.88 406 VAL A N 1
ATOM 3222 C CA . VAL A 1 406 ? -10.266 8.148 26.099 1.00 73.88 406 VAL A CA 1
ATOM 3223 C C . VAL A 1 406 ? -10.042 9.245 27.131 1.00 73.88 406 VAL A C 1
ATOM 3225 O O . VAL A 1 406 ? -9.954 10.421 26.788 1.00 73.88 406 VAL A O 1
ATOM 3228 N N . LEU A 1 407 ? -9.939 8.858 28.400 1.00 79.50 407 LEU A N 1
ATOM 3229 C CA . LEU A 1 407 ? -9.863 9.777 29.533 1.00 79.50 407 LEU A CA 1
ATOM 3230 C C . LEU A 1 407 ? -8.632 9.471 30.387 1.00 79.50 407 LEU A C 1
ATOM 3232 O O . LEU A 1 407 ? -8.391 8.313 30.735 1.00 79.50 407 LEU A O 1
ATOM 3236 N N . GLY A 1 408 ? -7.875 10.507 30.747 1.00 82.31 408 GLY A N 1
ATOM 3237 C CA . GLY A 1 408 ? -6.874 10.442 31.812 1.00 82.31 408 GLY A CA 1
ATOM 3238 C C . GLY A 1 408 ? -7.531 10.712 33.165 1.00 82.31 408 GLY A C 1
ATOM 3239 O O . GLY A 1 408 ? -8.255 11.697 33.311 1.00 82.31 408 GLY A O 1
ATOM 3240 N N . ILE A 1 409 ? -7.305 9.837 34.145 1.00 89.62 409 ILE A N 1
ATOM 3241 C CA . ILE A 1 409 ? -7.846 9.949 35.504 1.00 89.62 409 ILE A CA 1
ATOM 3242 C C . ILE A 1 409 ? -6.690 9.998 36.491 1.00 89.62 409 ILE A C 1
ATOM 3244 O O . ILE A 1 409 ? -5.914 9.047 36.591 1.00 89.62 409 ILE A O 1
ATOM 3248 N N . HIS A 1 410 ? -6.625 11.075 37.261 1.00 92.25 410 HIS A N 1
ATOM 3249 C CA . HIS A 1 410 ? -5.684 11.260 38.355 1.00 92.25 410 HIS A CA 1
ATOM 3250 C C . HIS A 1 410 ? -6.369 11.009 39.703 1.00 92.25 410 HIS A C 1
ATOM 3252 O O . HIS A 1 410 ? -7.460 11.526 39.959 1.00 92.25 410 HIS A O 1
ATOM 3258 N N . ASN A 1 411 ? -5.736 10.229 40.580 1.00 93.75 411 ASN A N 1
ATOM 3259 C CA . ASN A 1 411 ? -6.164 10.092 41.971 1.00 93.75 411 ASN A CA 1
ATOM 3260 C C . ASN A 1 411 ? -5.327 11.024 42.867 1.00 93.75 411 ASN A C 1
ATOM 3262 O O . ASN A 1 411 ? -4.217 10.642 43.232 1.00 93.75 411 ASN A O 1
ATOM 3266 N N . PRO A 1 412 ? -5.846 12.196 43.281 1.00 89.50 412 PRO A N 1
ATOM 3267 C CA . PRO A 1 412 ? -5.106 13.141 44.123 1.00 89.50 412 PRO A CA 1
ATOM 3268 C C . PRO A 1 412 ? -4.990 12.699 45.591 1.00 89.50 412 PRO A C 1
ATOM 3270 O O . PRO A 1 412 ? -4.495 13.452 46.427 1.00 89.50 412 PRO A O 1
ATOM 3273 N N . GLY A 1 413 ? -5.526 11.525 45.934 1.00 86.25 413 GLY A N 1
ATOM 3274 C CA . GLY A 1 413 ? -5.598 11.060 47.305 1.00 86.25 413 GLY A CA 1
ATOM 3275 C C . GLY A 1 413 ? -6.661 11.783 48.146 1.00 86.25 413 GLY A C 1
ATOM 3276 O O . GLY A 1 413 ? -7.421 12.624 47.655 1.00 86.25 413 GLY A O 1
ATOM 3277 N N . PRO A 1 414 ? -6.768 11.414 49.431 1.00 88.94 414 PRO A N 1
ATOM 3278 C CA . PRO A 1 414 ? -5.871 10.490 50.123 1.00 88.94 414 PRO A CA 1
ATOM 3279 C C . PRO A 1 414 ? -6.220 9.004 49.885 1.00 88.94 414 PRO A C 1
ATOM 3281 O O . PRO A 1 414 ? -7.380 8.611 49.986 1.00 88.94 414 PRO A O 1
ATOM 3284 N N . GLY A 1 415 ? -5.218 8.147 49.662 1.00 87.44 415 GLY A N 1
ATOM 3285 C CA . GLY A 1 415 ? -5.361 6.688 49.511 1.00 87.44 415 GLY A CA 1
ATOM 3286 C C . GLY A 1 415 ? -5.835 6.188 48.138 1.00 87.44 415 GLY A C 1
ATOM 3287 O O . GLY A 1 415 ? -6.153 6.963 47.240 1.00 87.44 415 GLY A O 1
ATOM 3288 N N . ASP A 1 416 ? -5.875 4.863 47.982 1.00 90.06 416 ASP A N 1
ATOM 3289 C CA . ASP A 1 416 ? -6.136 4.210 46.695 1.00 90.06 416 ASP A CA 1
ATOM 3290 C C . ASP A 1 416 ? -7.631 4.147 46.367 1.00 90.06 416 ASP A C 1
ATOM 3292 O O . ASP A 1 416 ? -8.467 3.808 47.213 1.00 90.06 416 ASP A O 1
ATOM 3296 N N . ILE A 1 417 ? -7.962 4.403 45.105 1.00 92.44 417 ILE A N 1
ATOM 3297 C CA . ILE A 1 417 ? -9.299 4.186 44.554 1.00 92.44 417 ILE A CA 1
ATOM 3298 C C . ILE A 1 417 ? -9.369 2.766 43.990 1.00 92.44 417 ILE A C 1
ATOM 3300 O O . ILE A 1 417 ? -8.425 2.302 43.353 1.00 92.44 417 ILE A O 1
ATOM 3304 N N . SER A 1 418 ? -10.489 2.075 44.190 1.00 91.56 418 SER A N 1
ATOM 3305 C CA . SER A 1 418 ? -10.716 0.712 43.692 1.00 91.56 418 SER A CA 1
ATOM 3306 C C . SER A 1 418 ? -12.074 0.559 43.012 1.00 91.56 418 SER A C 1
ATOM 3308 O O . SER A 1 418 ? -12.976 1.367 43.231 1.00 91.56 418 SER A O 1
ATOM 3310 N N . GLU A 1 419 ? -12.190 -0.466 42.163 1.00 90.75 419 GLU A N 1
ATOM 3311 C CA . GLU A 1 419 ? -13.412 -0.833 41.424 1.00 90.75 419 GLU A CA 1
ATOM 3312 C C . GLU A 1 419 ? -14.089 0.348 40.710 1.00 90.75 419 GLU A C 1
ATOM 3314 O O . GLU A 1 419 ? -15.312 0.497 40.705 1.00 90.75 419 GLU A O 1
ATOM 3319 N N . MET A 1 420 ? -13.282 1.208 40.092 1.00 90.50 420 MET A N 1
ATOM 3320 C CA . MET A 1 420 ? -13.779 2.391 39.413 1.00 90.50 420 MET A CA 1
ATOM 3321 C C . MET A 1 420 ? -14.475 2.008 38.106 1.00 90.50 420 MET A C 1
ATOM 3323 O O . MET A 1 420 ? -13.920 1.282 37.280 1.00 90.50 420 MET A O 1
ATOM 3327 N N . ARG A 1 421 ? -15.684 2.529 37.903 1.00 92.00 421 ARG A N 1
ATOM 3328 C CA . ARG A 1 421 ? -16.460 2.395 36.669 1.00 92.00 421 ARG A CA 1
ATOM 3329 C C . ARG A 1 421 ? -16.796 3.773 36.132 1.00 92.00 421 ARG A C 1
ATOM 3331 O O . ARG A 1 421 ? -17.202 4.643 36.897 1.00 92.00 421 ARG A O 1
ATOM 3338 N N . LEU A 1 422 ? -16.642 3.952 34.827 1.00 91.69 422 LEU A N 1
ATOM 3339 C CA . LEU A 1 422 ? -16.911 5.206 34.139 1.00 91.69 422 LEU A CA 1
ATOM 3340 C C . LEU A 1 422 ? -17.926 4.999 33.029 1.00 91.69 422 LEU A C 1
ATOM 3342 O O . LEU A 1 422 ? -17.801 4.075 32.229 1.00 91.69 422 LEU A O 1
ATOM 3346 N N . THR A 1 423 ? -18.901 5.891 32.958 1.00 90.31 423 THR A N 1
ATOM 3347 C CA . THR A 1 423 ? -19.813 6.031 31.820 1.00 90.31 423 THR A CA 1
ATOM 3348 C C . THR A 1 423 ? -19.775 7.476 31.355 1.00 90.31 423 THR A C 1
ATOM 3350 O O . THR A 1 423 ? -19.490 8.368 32.152 1.00 90.31 423 THR A O 1
ATOM 3353 N N . CYS A 1 424 ? -20.025 7.716 30.075 1.00 88.69 424 CYS A N 1
ATOM 3354 C CA . CYS A 1 424 ? -20.020 9.060 29.523 1.00 88.69 424 CYS A CA 1
ATOM 3355 C C . CYS A 1 424 ? -21.211 9.254 28.582 1.00 88.69 424 CYS A C 1
ATOM 3357 O O . CYS A 1 424 ? -21.598 8.333 27.854 1.00 88.69 424 CYS A O 1
ATOM 3359 N N . GLN A 1 425 ? -21.826 10.429 28.643 1.00 89.31 425 GLN A N 1
ATOM 3360 C CA . GLN A 1 425 ? -22.959 10.793 27.800 1.00 89.31 425 GLN A CA 1
ATOM 3361 C C . GLN A 1 425 ? -23.045 12.310 27.625 1.00 89.31 425 GLN A C 1
ATOM 3363 O O . GLN A 1 425 ? -22.700 13.050 28.542 1.00 89.31 425 GLN A O 1
ATOM 3368 N N . ASP A 1 426 ? -23.552 12.773 26.490 1.00 85.75 426 ASP A N 1
ATOM 3369 C CA . ASP A 1 426 ? -23.879 14.194 26.259 1.00 85.75 426 ASP A CA 1
ATOM 3370 C C . ASP A 1 426 ? -25.388 14.433 26.029 1.00 85.75 426 ASP A C 1
ATOM 3372 O O . ASP A 1 426 ? -25.824 15.550 25.770 1.00 85.75 426 ASP A O 1
ATOM 3376 N N . GLY A 1 427 ? -26.198 13.373 26.146 1.00 72.00 427 GLY A N 1
ATOM 3377 C CA . GLY A 1 427 ? -27.653 13.410 26.006 1.00 72.00 427 GLY A CA 1
ATOM 3378 C C . GLY A 1 427 ? -28.189 13.130 24.598 1.00 72.00 427 GLY A C 1
ATOM 3379 O O . GLY A 1 427 ? -29.350 12.734 24.498 1.00 72.00 427 GLY A O 1
ATOM 3380 N N . GLU A 1 428 ? -27.383 13.249 23.535 1.00 73.62 428 GLU A N 1
ATOM 3381 C CA . GLU A 1 428 ? -27.844 13.027 22.148 1.00 73.62 428 GLU A CA 1
ATOM 3382 C C . GLU A 1 428 ? -26.784 12.411 21.213 1.00 73.62 428 GLU A C 1
ATOM 3384 O O . GLU A 1 428 ? -27.094 11.487 20.452 1.00 73.62 428 GLU A O 1
ATOM 3389 N N . ALA A 1 429 ? -25.544 12.901 21.244 1.00 78.69 429 ALA A N 1
ATOM 3390 C CA . ALA A 1 429 ? -24.506 12.591 20.264 1.00 78.69 429 ALA A CA 1
ATOM 3391 C C . ALA A 1 429 ? -23.450 11.594 20.764 1.00 78.69 429 ALA A C 1
ATOM 3393 O O . ALA A 1 429 ? -22.814 10.938 19.945 1.00 78.69 429 ALA A O 1
ATOM 3394 N N . ILE A 1 430 ? -23.283 11.414 22.070 1.00 83.19 430 ILE A N 1
ATOM 3395 C CA . ILE A 1 430 ? -22.358 10.463 22.687 1.00 83.19 430 ILE A CA 1
ATOM 3396 C C . ILE A 1 430 ? -23.135 9.666 23.725 1.00 83.19 430 ILE A C 1
ATOM 3398 O O . ILE A 1 430 ? -23.655 10.220 24.695 1.00 83.19 430 ILE A O 1
ATOM 3402 N N . LEU A 1 431 ? -23.171 8.345 23.554 1.00 84.81 431 LEU A N 1
ATOM 3403 C CA . LEU A 1 431 ? -23.785 7.431 24.511 1.00 84.81 431 LEU A CA 1
ATOM 3404 C C . LEU A 1 431 ? -22.852 6.258 24.807 1.00 84.81 431 LEU A C 1
ATOM 3406 O O . LEU A 1 431 ? -22.571 5.449 23.924 1.00 84.81 431 LEU A O 1
ATOM 3410 N N . ALA A 1 432 ? -22.399 6.120 26.053 1.00 82.94 432 ALA A N 1
ATOM 3411 C CA . ALA A 1 432 ? -21.631 4.948 26.463 1.00 82.94 432 ALA A CA 1
ATOM 3412 C C . ALA A 1 432 ? -22.418 3.648 26.226 1.00 82.94 432 ALA A C 1
ATOM 3414 O O . ALA A 1 432 ? -23.538 3.473 26.702 1.00 82.94 432 ALA A O 1
ATOM 3415 N N . THR A 1 433 ? -21.801 2.707 25.510 1.00 74.94 433 THR A N 1
ATOM 3416 C CA . THR A 1 433 ? -22.383 1.382 25.225 1.00 74.94 433 THR A CA 1
ATOM 3417 C C . THR A 1 433 ? -22.041 0.353 26.301 1.00 74.94 433 THR A C 1
ATOM 3419 O O . THR A 1 433 ? -22.737 -0.655 26.448 1.00 74.94 433 THR A O 1
ATOM 3422 N N . ALA A 1 434 ? -20.964 0.600 27.049 1.00 72.06 434 ALA A N 1
ATOM 3423 C CA . ALA A 1 434 ? -20.547 -0.148 28.225 1.00 72.06 434 ALA A CA 1
ATOM 3424 C C . ALA A 1 434 ? -19.682 0.747 29.133 1.00 72.06 434 ALA A C 1
ATOM 3426 O O . ALA A 1 434 ? -19.042 1.678 28.636 1.00 72.06 434 ALA A O 1
ATOM 3427 N N . PRO A 1 435 ? -19.631 0.479 30.450 1.00 83.06 435 PRO A N 1
ATOM 3428 C CA . PRO A 1 435 ? -18.751 1.216 31.343 1.00 83.06 435 PRO A CA 1
ATOM 3429 C C . PRO A 1 435 ? -17.279 0.848 31.110 1.00 83.06 435 PRO A C 1
ATOM 3431 O O . PRO A 1 435 ? -16.944 -0.329 30.954 1.00 83.06 435 PRO A O 1
ATOM 3434 N N . GLY A 1 436 ? -16.389 1.839 31.156 1.00 75.44 436 GLY A N 1
ATOM 3435 C CA . GLY A 1 436 ? -14.955 1.598 31.328 1.00 75.44 436 GLY A CA 1
ATOM 3436 C C . GLY A 1 436 ? -14.679 1.174 32.772 1.00 75.44 436 GLY A C 1
ATOM 3437 O O . GLY A 1 436 ? -15.248 1.762 33.690 1.00 75.44 436 GLY A O 1
ATOM 3438 N N . VAL A 1 437 ? -13.831 0.166 32.996 1.00 84.62 437 VAL A N 1
ATOM 3439 C CA . VAL A 1 437 ? -13.537 -0.357 34.344 1.00 84.62 437 VAL A CA 1
ATOM 3440 C C . VAL A 1 437 ? -12.039 -0.292 34.654 1.00 84.62 437 VAL A C 1
ATOM 3442 O O . VAL A 1 437 ? -11.225 -0.775 33.870 1.00 84.62 437 VAL A O 1
ATOM 3445 N N . ILE A 1 438 ? -11.682 0.251 35.822 1.00 83.12 438 ILE A N 1
ATOM 3446 C CA . ILE A 1 438 ? -10.335 0.186 36.408 1.00 83.12 438 ILE A CA 1
ATOM 3447 C C . ILE A 1 438 ? -10.410 -0.514 37.766 1.00 83.12 438 ILE A C 1
ATOM 3449 O O . ILE A 1 438 ? -11.183 -0.133 38.642 1.00 83.12 438 ILE A O 1
ATOM 3453 N N . SER A 1 439 ? -9.565 -1.526 37.966 1.00 84.75 439 SER A N 1
ATOM 3454 C CA . SER A 1 439 ? -9.509 -2.281 39.222 1.00 84.75 439 SER A CA 1
ATOM 3455 C C . SER A 1 439 ? -8.964 -1.456 40.391 1.00 84.75 439 SER A C 1
ATOM 3457 O O . SER A 1 439 ? -9.529 -1.525 41.482 1.00 84.75 439 SER A O 1
ATOM 3459 N N . ALA A 1 440 ? -7.902 -0.673 40.171 1.00 88.56 440 ALA A N 1
ATOM 3460 C CA . ALA A 1 440 ? -7.333 0.225 41.173 1.00 88.56 440 ALA A CA 1
ATOM 3461 C C . ALA A 1 440 ? -6.547 1.401 40.563 1.00 88.56 440 ALA A C 1
ATOM 3463 O O . ALA A 1 440 ? -5.855 1.244 39.552 1.00 88.56 440 ALA A O 1
ATOM 3464 N N . ILE A 1 441 ? -6.605 2.558 41.227 1.00 88.81 441 ILE A N 1
ATOM 3465 C CA . ILE A 1 441 ? -5.789 3.746 40.953 1.00 88.81 441 ILE A CA 1
ATOM 3466 C C . ILE A 1 441 ? -5.062 4.124 42.251 1.00 88.81 441 ILE A C 1
ATOM 3468 O O . ILE A 1 441 ? -5.702 4.652 43.167 1.00 88.81 441 ILE A O 1
ATOM 3472 N N . PRO A 1 442 ? -3.751 3.838 42.356 1.00 90.94 442 PRO A N 1
ATOM 3473 C CA . PRO A 1 442 ? -2.958 4.256 43.505 1.00 90.94 442 PRO A CA 1
ATOM 3474 C C . PRO A 1 442 ? -2.986 5.774 43.721 1.00 90.94 442 PRO A C 1
ATOM 3476 O O . PRO A 1 442 ? -3.174 6.538 42.772 1.00 90.94 442 PRO A O 1
ATOM 3479 N N . GLU A 1 443 ? -2.802 6.210 44.961 1.00 90.19 443 GLU A N 1
ATOM 3480 C CA . GLU A 1 443 ? -2.644 7.634 45.296 1.00 90.19 443 GLU A CA 1
ATOM 3481 C C . GLU A 1 443 ? -1.506 8.301 44.505 1.00 90.19 443 GLU A C 1
ATOM 3483 O O . GLU A 1 443 ? -0.466 7.683 44.277 1.00 90.19 443 GLU A O 1
ATOM 3488 N N . ASP A 1 444 ? -1.722 9.551 44.083 1.00 87.44 444 ASP A N 1
ATOM 3489 C CA . ASP A 1 444 ? -0.806 10.369 43.275 1.00 87.44 444 ASP A CA 1
ATOM 3490 C C . ASP A 1 444 ? -0.382 9.708 41.952 1.00 87.44 444 ASP A C 1
ATOM 3492 O O . ASP A 1 444 ? 0.706 9.947 41.422 1.00 87.44 444 ASP A O 1
ATOM 3496 N N . THR A 1 445 ? -1.244 8.849 41.398 1.00 84.38 445 THR A N 1
ATOM 3497 C CA . THR A 1 445 ? -1.018 8.231 40.089 1.00 84.38 445 THR A CA 1
ATOM 3498 C C . THR A 1 445 ? -2.127 8.542 39.103 1.00 84.38 445 THR A C 1
ATOM 3500 O O . THR A 1 445 ? -3.269 8.845 39.459 1.00 84.38 445 THR A O 1
ATOM 3503 N N . GLU A 1 446 ? -1.763 8.440 37.829 1.00 83.81 446 GLU A N 1
ATOM 3504 C CA . GLU A 1 446 ? -2.669 8.589 36.704 1.00 83.81 446 GLU A CA 1
ATOM 3505 C C . GLU A 1 446 ? -2.911 7.241 36.018 1.00 83.81 446 GLU A C 1
ATOM 3507 O O . GLU A 1 446 ? -2.001 6.417 35.850 1.00 83.81 446 GLU A O 1
ATOM 3512 N N . ARG A 1 447 ? -4.150 7.022 35.579 1.00 79.06 447 ARG A N 1
ATOM 3513 C CA . ARG A 1 447 ? -4.526 5.918 34.698 1.00 79.06 447 ARG A CA 1
ATOM 3514 C C . ARG A 1 447 ? -5.315 6.438 33.508 1.00 79.06 447 ARG A C 1
ATOM 3516 O O . ARG A 1 447 ? -6.181 7.290 33.652 1.00 79.06 447 ARG A O 1
ATOM 3523 N N . ILE A 1 448 ? -5.039 5.860 32.343 1.00 73.12 448 ILE A N 1
ATOM 3524 C CA . ILE A 1 448 ? -5.829 6.083 31.135 1.00 73.12 448 ILE A CA 1
ATOM 3525 C C . ILE A 1 448 ? -6.929 5.028 31.091 1.00 73.12 448 ILE A C 1
ATOM 3527 O O . ILE A 1 448 ? -6.659 3.840 31.293 1.00 73.12 448 ILE A O 1
ATOM 3531 N N . ILE A 1 449 ? -8.151 5.457 30.800 1.00 75.50 449 ILE A N 1
ATOM 3532 C CA . ILE A 1 449 ? -9.283 4.573 30.550 1.00 75.50 449 ILE A CA 1
ATOM 3533 C C . ILE A 1 449 ? -9.918 4.866 29.199 1.00 75.50 449 ILE A C 1
ATOM 3535 O O . ILE A 1 449 ? -9.895 5.991 28.706 1.00 75.50 449 ILE A O 1
ATOM 3539 N N . THR A 1 450 ? -10.537 3.841 28.629 1.00 72.25 450 THR A N 1
ATOM 3540 C CA . THR A 1 450 ? -11.308 3.934 27.396 1.00 72.25 450 THR A CA 1
ATOM 3541 C C . THR A 1 450 ? -12.756 3.553 27.686 1.00 72.25 450 THR A C 1
ATOM 3543 O O . THR A 1 450 ? -13.020 2.472 28.218 1.00 72.25 450 THR A O 1
ATOM 3546 N N . VAL A 1 451 ? -13.690 4.440 27.349 1.00 76.62 451 VAL A N 1
ATOM 3547 C CA . VAL A 1 451 ? -15.134 4.232 27.500 1.00 76.62 451 VAL A CA 1
ATOM 3548 C C . VAL A 1 451 ? -15.737 4.056 26.105 1.00 76.62 451 VAL A C 1
ATOM 3550 O O . VAL A 1 451 ? -15.726 5.008 25.326 1.00 76.62 451 VAL A O 1
ATOM 3553 N N . PRO A 1 452 ? -16.228 2.860 25.741 1.00 70.62 452 PRO A N 1
ATOM 3554 C CA . PRO A 1 452 ? -16.817 2.632 24.426 1.00 70.62 452 PRO A CA 1
ATOM 3555 C C . PRO A 1 452 ? -18.141 3.393 24.291 1.00 70.62 452 PRO A C 1
ATOM 3557 O O . PRO A 1 452 ? -19.018 3.287 25.152 1.00 70.62 452 PRO A O 1
ATOM 3560 N N . VAL A 1 453 ? -18.311 4.119 23.189 1.00 77.38 453 VAL A N 1
ATOM 3561 C CA . VAL A 1 453 ? -19.462 4.991 22.928 1.00 77.38 453 VAL A CA 1
ATOM 3562 C C . VAL A 1 453 ? -20.078 4.726 21.560 1.00 77.38 453 VAL A C 1
ATOM 3564 O O . VAL A 1 453 ? -19.399 4.351 20.607 1.00 77.38 453 VAL A O 1
ATOM 3567 N N . GLN A 1 454 ? -21.381 4.946 21.470 1.00 75.56 454 GLN A N 1
ATOM 3568 C CA . GLN A 1 454 ? -22.092 5.123 20.220 1.00 75.56 454 GLN A CA 1
ATOM 3569 C C . GLN A 1 454 ? -22.185 6.620 19.943 1.00 75.56 454 GLN A C 1
ATOM 3571 O O . GLN A 1 454 ? -22.493 7.399 20.849 1.00 75.56 454 GLN A O 1
ATOM 3576 N N . THR A 1 455 ? -21.880 7.001 18.710 1.00 78.44 455 THR A N 1
ATOM 3577 C CA . THR A 1 455 ? -21.738 8.391 18.291 1.00 78.44 455 THR A CA 1
ATOM 3578 C C . THR A 1 455 ? -22.772 8.758 17.232 1.00 78.44 455 THR A C 1
ATOM 3580 O O . THR A 1 455 ? -22.950 8.058 16.234 1.00 78.44 455 THR A O 1
ATOM 3583 N N . THR A 1 456 ? -23.446 9.885 17.443 1.00 80.12 456 THR A N 1
ATOM 3584 C CA . THR A 1 456 ? -24.369 10.522 16.499 1.00 80.12 456 THR A CA 1
ATOM 3585 C C . THR A 1 456 ? -23.873 11.947 16.248 1.00 80.12 456 THR A C 1
ATOM 3587 O O . THR A 1 456 ? -24.318 12.875 16.917 1.00 80.12 456 THR A O 1
ATOM 3590 N N . PRO A 1 457 ? -22.898 12.133 15.344 1.00 70.25 457 PRO A N 1
ATOM 3591 C CA . PRO A 1 457 ? -22.178 13.393 15.235 1.00 70.25 457 PRO A CA 1
ATOM 3592 C C . PRO A 1 457 ? -23.111 14.560 14.864 1.00 70.25 457 PRO A C 1
ATOM 3594 O O . PRO A 1 457 ? -23.961 14.412 13.976 1.00 70.25 457 PRO A O 1
ATOM 3597 N N . PRO A 1 458 ? -22.975 15.727 15.520 1.00 71.12 458 PRO A N 1
ATOM 3598 C CA . PRO A 1 458 ? -23.759 16.911 15.194 1.00 71.12 458 PRO A CA 1
ATOM 3599 C C . PRO A 1 458 ? -23.340 17.478 13.830 1.00 71.12 458 PRO A C 1
ATOM 3601 O O . PRO A 1 458 ? -22.168 17.458 13.460 1.00 71.12 458 PRO A O 1
ATOM 3604 N N . ALA A 1 459 ? -24.296 18.040 13.083 1.00 62.84 459 ALA A N 1
ATOM 3605 C CA . ALA A 1 459 ? -24.076 18.532 11.714 1.00 62.84 459 ALA A CA 1
ATOM 3606 C C . ALA A 1 459 ? -23.010 19.643 11.587 1.00 62.84 459 ALA A C 1
ATOM 3608 O O . ALA A 1 459 ? -22.563 19.937 10.482 1.00 62.84 459 ALA A O 1
ATOM 3609 N N . THR A 1 460 ? -22.636 20.282 12.696 1.00 62.53 460 THR A N 1
ATOM 3610 C CA . THR A 1 460 ? -21.716 21.424 12.754 1.00 62.53 460 THR A CA 1
ATOM 3611 C C . THR A 1 460 ? -20.265 21.041 13.058 1.00 62.53 460 THR A C 1
ATOM 3613 O O . THR A 1 460 ? -19.396 21.895 12.910 1.00 62.53 460 THR A O 1
ATOM 3616 N N . GLY A 1 461 ? -19.979 19.794 13.462 1.00 63.31 461 GLY A N 1
ATOM 3617 C CA . GLY A 1 461 ? -18.621 19.343 13.811 1.00 63.31 461 GLY A CA 1
ATOM 3618 C C . GLY A 1 461 ? -18.014 20.000 15.062 1.00 63.31 461 GLY A C 1
ATOM 3619 O O . GLY A 1 461 ? -16.817 19.880 15.301 1.00 63.31 461 GLY A O 1
ATOM 3620 N N . GLU A 1 462 ? -18.815 20.711 15.859 1.00 73.25 462 GLU A N 1
ATOM 3621 C CA . GLU A 1 462 ? -18.367 21.352 17.099 1.00 73.25 462 GLU A CA 1
ATOM 3622 C C . GLU A 1 462 ? -18.132 20.315 18.202 1.00 73.25 462 GLU A C 1
ATOM 3624 O O . GLU A 1 462 ? -18.928 19.392 18.351 1.00 73.25 462 GLU A O 1
ATOM 3629 N N . ALA A 1 463 ? -17.065 20.489 18.993 1.00 77.19 463 ALA A N 1
ATOM 3630 C CA . ALA A 1 463 ? -16.745 19.645 20.147 1.00 77.19 463 ALA A CA 1
ATOM 3631 C C . ALA A 1 463 ? -17.957 19.436 21.076 1.00 77.19 463 ALA A C 1
ATOM 3633 O O . ALA A 1 463 ? -18.678 20.385 21.380 1.00 77.19 463 ALA A O 1
ATOM 3634 N N . ALA A 1 464 ? -18.148 18.205 21.549 1.00 80.94 464 ALA A N 1
ATOM 3635 C CA . ALA A 1 464 ? -19.219 17.844 22.467 1.00 80.94 464 ALA A CA 1
ATOM 3636 C C . ALA A 1 464 ? -18.762 17.956 23.927 1.00 80.94 464 ALA A C 1
ATOM 3638 O O . ALA A 1 464 ? -17.702 17.448 24.299 1.00 80.94 464 ALA A O 1
ATOM 3639 N N . ASP A 1 465 ? -19.591 18.571 24.767 1.00 86.62 465 ASP A N 1
ATOM 3640 C CA . ASP A 1 465 ? -19.406 18.568 26.217 1.00 86.62 465 ASP A CA 1
ATOM 3641 C C . ASP A 1 465 ? -20.018 17.289 26.793 1.00 86.62 465 ASP A C 1
ATOM 3643 O O . ASP A 1 465 ? -21.235 17.141 26.912 1.00 86.62 465 ASP A O 1
ATOM 3647 N N . CYS A 1 466 ? -19.160 16.332 27.131 1.00 87.56 466 CYS A N 1
ATOM 3648 C CA . CYS A 1 466 ? -19.568 15.030 27.623 1.00 87.56 466 CYS A CA 1
ATOM 3649 C C . CYS A 1 466 ? -19.579 15.013 29.156 1.00 87.56 466 CYS A C 1
ATOM 3651 O O . CYS A 1 466 ? -18.581 15.338 29.804 1.00 87.56 466 CYS A O 1
ATOM 3653 N N . THR A 1 467 ? -20.693 14.589 29.751 1.00 92.50 467 THR A N 1
ATOM 3654 C CA . THR A 1 467 ? -20.790 14.312 31.185 1.00 92.50 467 THR A CA 1
ATOM 3655 C C . THR A 1 467 ? -20.255 12.915 31.468 1.00 92.50 467 THR A C 1
ATOM 3657 O O . THR A 1 467 ? -20.801 11.913 30.999 1.00 92.50 467 THR A O 1
ATOM 3660 N N . VAL A 1 468 ? -19.203 12.840 32.275 1.00 92.19 468 VAL A N 1
ATOM 366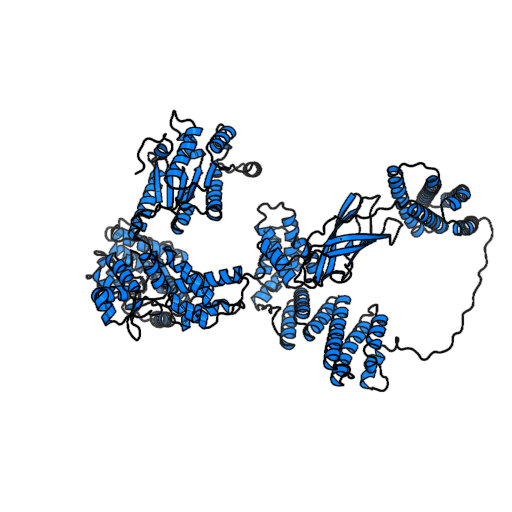1 C CA . VAL A 1 468 ? -18.580 11.601 32.732 1.00 92.19 468 VAL A CA 1
ATOM 3662 C C . VAL A 1 468 ? -19.043 11.306 34.155 1.00 92.19 468 VAL A C 1
ATOM 3664 O O . VAL A 1 468 ? -18.747 12.045 35.095 1.00 92.19 468 VAL A O 1
ATOM 3667 N N . LEU A 1 469 ? -19.749 10.190 34.310 1.00 93.94 469 LEU A N 1
ATOM 3668 C CA . LEU A 1 469 ? -20.202 9.659 35.590 1.00 93.94 469 LEU A CA 1
ATOM 3669 C C . LEU A 1 469 ? -19.250 8.557 36.044 1.00 93.94 469 LEU A C 1
ATOM 3671 O O . LEU A 1 469 ? -19.080 7.541 35.363 1.00 93.94 469 LEU A O 1
ATOM 3675 N N . MET A 1 470 ? -18.653 8.755 37.212 1.00 94.19 470 MET A N 1
ATOM 3676 C CA . MET A 1 470 ? -17.688 7.852 37.823 1.00 94.19 470 MET A CA 1
ATOM 3677 C C . MET A 1 470 ? -18.281 7.249 39.090 1.00 94.19 470 MET A C 1
ATOM 3679 O O . MET A 1 470 ? -18.688 7.994 39.977 1.00 94.19 470 MET A O 1
ATOM 3683 N N . SER A 1 471 ? -18.282 5.923 39.213 1.00 94.19 471 SER A N 1
ATOM 3684 C CA . SER A 1 471 ? -18.600 5.216 40.460 1.00 94.19 471 SER A CA 1
ATOM 3685 C C . SER A 1 471 ? -17.373 4.459 40.953 1.00 94.19 471 SER A C 1
ATOM 3687 O O . SER A 1 471 ? -16.777 3.726 40.165 1.00 94.19 471 SER A O 1
ATOM 3689 N N . TYR A 1 472 ? -16.986 4.605 42.216 1.00 94.94 472 TYR A N 1
ATOM 3690 C CA . TYR A 1 472 ? -15.753 4.011 42.736 1.00 94.94 472 TYR A CA 1
ATOM 3691 C C . TYR A 1 472 ? -15.833 3.657 44.221 1.00 94.94 472 TYR A C 1
ATOM 3693 O O . TYR A 1 472 ? -16.805 3.958 44.919 1.00 94.94 472 TYR A O 1
ATOM 3701 N N . HIS A 1 473 ? -14.811 2.958 44.708 1.00 92.31 473 HIS A N 1
ATOM 3702 C CA . HIS A 1 473 ? -14.668 2.560 46.103 1.00 92.31 473 HIS A CA 1
ATOM 3703 C C . HIS A 1 473 ? -13.398 3.150 46.703 1.00 92.31 473 HIS A C 1
ATOM 3705 O O . HIS A 1 473 ? -12.348 3.198 46.058 1.00 92.31 473 HIS A O 1
ATOM 3711 N N . TRP A 1 474 ? -13.485 3.548 47.968 1.00 90.56 474 TRP A N 1
ATOM 3712 C CA . TRP A 1 474 ? -12.355 4.030 48.750 1.00 90.56 474 TRP A CA 1
ATOM 3713 C C . TRP A 1 474 ? -12.357 3.377 50.135 1.00 90.56 474 TRP A C 1
ATOM 3715 O O . TRP A 1 474 ? -13.049 3.806 51.063 1.00 90.56 474 TRP A O 1
ATOM 3725 N N . GLY A 1 475 ? -11.580 2.302 50.280 1.00 85.31 475 GLY A N 1
ATOM 3726 C CA . GLY A 1 475 ? -11.539 1.488 51.497 1.00 85.31 475 GLY A CA 1
ATOM 3727 C C . GLY A 1 475 ? -12.917 0.931 51.868 1.00 85.31 475 GLY A C 1
ATOM 3728 O O . GLY A 1 475 ? -13.428 0.044 51.186 1.00 85.31 475 GLY A O 1
ATOM 3729 N N . ILE A 1 476 ? -13.515 1.414 52.962 1.00 82.81 476 ILE A N 1
ATOM 3730 C CA . ILE A 1 476 ? -14.852 0.974 53.398 1.00 82.81 476 ILE A CA 1
ATOM 3731 C C . ILE A 1 476 ? -16.010 1.718 52.719 1.00 82.81 476 ILE A C 1
ATOM 3733 O O . ILE A 1 476 ? -17.138 1.227 52.766 1.00 82.81 476 ILE A O 1
ATOM 3737 N N . LEU A 1 477 ? -15.753 2.886 52.123 1.00 84.44 477 LEU A N 1
ATOM 3738 C CA . LEU A 1 477 ? -16.760 3.662 51.401 1.00 84.44 477 LEU A CA 1
ATOM 3739 C C . LEU A 1 477 ? -16.958 3.045 50.020 1.00 84.44 477 LEU A C 1
ATOM 3741 O O . LEU A 1 477 ? -16.012 2.916 49.240 1.00 84.44 477 LEU A O 1
ATOM 3745 N N . ARG A 1 478 ? -18.195 2.642 49.743 1.00 86.25 478 ARG A N 1
ATOM 3746 C CA . ARG A 1 478 ? -18.596 2.015 48.485 1.00 86.25 478 ARG A CA 1
ATOM 3747 C C . ARG A 1 478 ? -19.527 2.934 47.723 1.00 86.25 478 ARG A C 1
ATOM 3749 O O . ARG A 1 478 ? -20.166 3.795 48.318 1.00 86.25 478 ARG A O 1
ATOM 3756 N N . ASP A 1 479 ? -19.577 2.710 46.418 1.00 86.75 479 ASP A N 1
ATOM 3757 C CA . ASP A 1 479 ? -20.496 3.387 45.506 1.00 86.75 479 ASP A CA 1
ATOM 3758 C C . ASP A 1 479 ? -20.403 4.923 45.566 1.00 86.75 479 ASP A C 1
ATOM 3760 O O . ASP A 1 479 ? -21.395 5.623 45.372 1.00 86.75 479 ASP A O 1
ATOM 3764 N N . LEU A 1 480 ? -19.201 5.459 45.824 1.00 89.88 480 LEU A N 1
ATOM 3765 C CA . LEU A 1 480 ? -18.955 6.895 45.730 1.00 89.88 480 LEU A CA 1
ATOM 3766 C C . LEU A 1 480 ? -19.128 7.322 44.278 1.00 89.88 480 LEU A C 1
ATOM 3768 O O . LEU A 1 480 ? -18.575 6.690 43.377 1.00 89.88 480 LEU A O 1
ATOM 3772 N N . THR A 1 481 ? -19.872 8.402 44.057 1.00 91.38 481 THR A N 1
ATOM 3773 C CA . THR A 1 481 ? -20.127 8.937 42.721 1.00 91.38 481 THR A CA 1
ATOM 3774 C C . THR A 1 481 ? -19.485 10.302 42.541 1.00 91.38 481 THR A C 1
ATOM 3776 O O . THR A 1 481 ? -19.592 11.163 43.415 1.00 91.38 481 THR A O 1
ATOM 3779 N N . SER A 1 482 ? -18.861 10.515 41.389 1.00 91.94 482 SER A N 1
ATOM 3780 C CA . SER A 1 482 ? -18.332 11.807 40.957 1.00 91.94 482 SER A CA 1
ATOM 3781 C C . SER A 1 482 ? -18.796 12.082 39.532 1.00 91.94 482 SER A C 1
ATOM 3783 O O . SER A 1 482 ? -18.819 11.176 38.698 1.00 91.94 482 SER A O 1
ATOM 3785 N N . GLU A 1 483 ? -19.184 13.323 39.271 1.00 92.94 483 GLU A N 1
ATOM 3786 C CA . GLU A 1 483 ? -19.629 13.796 37.964 1.00 92.94 483 GLU A CA 1
ATOM 3787 C C . GLU A 1 483 ? -18.699 14.919 37.517 1.00 92.94 483 GLU A C 1
ATOM 3789 O O . GLU A 1 483 ? -18.454 15.864 38.272 1.00 92.94 483 GLU A O 1
ATOM 3794 N N . GLN A 1 484 ? -18.145 14.792 36.314 1.00 92.75 484 GLN A N 1
ATOM 3795 C CA . GLN A 1 484 ? -17.266 15.794 35.714 1.00 92.75 484 GLN A CA 1
ATOM 3796 C C . GLN A 1 484 ? -17.584 15.948 34.232 1.00 92.75 484 GLN A C 1
ATOM 3798 O O . GLN A 1 484 ? -18.015 14.999 33.581 1.00 92.75 484 GLN A O 1
ATOM 3803 N N . HIS A 1 485 ? -17.357 17.146 33.703 1.00 90.19 485 HIS A N 1
ATOM 3804 C CA . HIS A 1 485 ? -17.541 17.439 32.288 1.00 90.19 485 HIS A CA 1
ATOM 3805 C C . HIS A 1 485 ? -16.189 17.447 31.591 1.00 90.19 485 HIS A C 1
ATOM 3807 O O . HIS A 1 485 ? -15.229 18.020 32.107 1.00 90.19 485 HIS A O 1
ATOM 3813 N N . VAL A 1 486 ? -16.133 16.823 30.422 1.00 88.00 486 VAL A N 1
ATOM 3814 C CA . VAL A 1 486 ? -14.961 16.832 29.553 1.00 88.00 486 VAL A CA 1
ATOM 3815 C C . VAL A 1 486 ? -15.386 17.269 28.167 1.00 88.00 486 VAL A C 1
ATOM 3817 O O . VAL A 1 486 ? -16.419 16.835 27.652 1.00 88.00 486 VAL A O 1
ATOM 3820 N N . ARG A 1 487 ? -14.577 18.128 27.558 1.00 84.88 487 ARG A N 1
ATOM 3821 C CA . ARG A 1 487 ? -14.785 18.530 26.178 1.00 84.88 487 ARG A CA 1
ATOM 3822 C C . ARG A 1 487 ? -14.146 17.490 25.267 1.00 84.88 487 ARG A C 1
ATOM 3824 O O . ARG A 1 487 ? -12.962 17.187 25.394 1.00 84.88 487 ARG A O 1
ATOM 3831 N N . VAL A 1 488 ? -14.940 16.928 24.366 1.00 81.94 488 VAL A N 1
ATOM 3832 C CA . VAL A 1 488 ? -14.505 15.917 23.403 1.00 81.94 488 VAL A CA 1
ATOM 3833 C C . VAL A 1 488 ? -14.607 16.515 22.011 1.00 81.94 488 VAL A C 1
ATOM 3835 O O . VAL A 1 488 ? -15.696 16.824 21.530 1.00 81.94 488 VAL A O 1
ATOM 3838 N N . GLU A 1 489 ? -13.467 16.717 21.362 1.00 80.31 489 GLU A N 1
ATOM 3839 C CA . GLU A 1 489 ? -13.456 17.225 19.993 1.00 80.31 489 GLU A CA 1
ATOM 3840 C C . GLU A 1 489 ? -13.984 16.172 19.026 1.00 80.31 489 GLU A C 1
ATOM 3842 O O . GLU A 1 489 ? -13.734 14.982 19.205 1.00 80.31 489 GLU A O 1
ATOM 3847 N N . TRP A 1 490 ? -14.696 16.604 17.990 1.00 74.06 490 TRP A N 1
ATOM 3848 C CA . TRP A 1 490 ? -15.005 15.731 16.870 1.00 74.06 490 TRP A CA 1
ATOM 3849 C C . TRP A 1 490 ? -13.923 15.886 15.813 1.00 74.06 490 TRP A C 1
ATOM 3851 O O . TRP A 1 490 ? -13.604 16.991 15.382 1.00 74.06 490 TRP A O 1
ATOM 3861 N N . LEU A 1 491 ? -13.361 14.767 15.392 1.00 63.75 491 LEU A N 1
ATOM 3862 C CA . LEU A 1 491 ? -12.366 14.681 14.343 1.00 63.75 491 LEU A CA 1
ATOM 3863 C C . LEU A 1 491 ? -13.009 13.927 13.190 1.00 63.75 491 LEU A C 1
ATOM 3865 O O . LEU A 1 491 ? -13.583 12.864 13.393 1.00 63.75 491 LEU A O 1
ATOM 3869 N N . ASN A 1 492 ? -12.920 14.430 11.966 1.00 57.78 492 ASN A N 1
ATOM 3870 C CA . ASN A 1 492 ? -13.163 13.569 10.815 1.00 57.78 492 ASN A CA 1
ATOM 3871 C C . ASN A 1 492 ? -12.026 12.543 10.813 1.00 57.78 492 ASN A C 1
ATOM 3873 O O . ASN A 1 492 ? -10.871 12.927 10.648 1.00 57.78 492 ASN A O 1
ATOM 3877 N N . PHE A 1 493 ? -12.320 11.273 11.105 1.00 49.28 493 PHE A N 1
ATOM 3878 C CA . PHE A 1 493 ? -11.284 10.259 11.271 1.00 49.28 493 PHE A CA 1
ATOM 3879 C C . PHE A 1 493 ? -10.487 10.145 9.980 1.00 49.28 493 PHE A C 1
ATOM 3881 O O . PHE A 1 493 ? -9.270 10.270 10.020 1.00 49.28 493 PHE A O 1
ATOM 3888 N N . GLY A 1 494 ? -11.165 10.085 8.832 1.00 49.16 494 GLY A N 1
ATOM 3889 C CA . GLY A 1 494 ? -10.531 10.171 7.518 1.00 49.16 494 GLY A CA 1
ATOM 3890 C C . GLY A 1 494 ? -9.583 11.370 7.347 1.00 49.16 494 GLY A C 1
ATOM 3891 O O . GLY A 1 494 ? -8.475 11.191 6.845 1.00 49.16 494 GLY A O 1
ATOM 3892 N N . GLU A 1 495 ? -9.951 12.573 7.802 1.00 48.72 495 GLU A N 1
ATOM 3893 C CA . GLU A 1 495 ? -9.080 13.766 7.734 1.00 48.72 495 GLU A CA 1
ATOM 3894 C C . GLU A 1 495 ? -7.952 13.762 8.771 1.00 48.72 495 GLU A C 1
ATOM 3896 O O . GLU A 1 495 ? -6.839 14.172 8.458 1.00 48.72 495 GLU A O 1
ATOM 3901 N N . TYR A 1 496 ? -8.200 13.292 9.993 1.00 44.66 496 TYR A N 1
ATOM 3902 C CA . TYR A 1 496 ? -7.182 13.140 11.033 1.00 44.66 496 TYR A CA 1
ATOM 3903 C C . TYR A 1 496 ? -6.104 12.153 10.580 1.00 44.66 496 TYR A C 1
ATOM 3905 O O . TYR A 1 496 ? -4.908 12.419 10.712 1.00 44.66 496 TYR A O 1
ATOM 3913 N N . LEU A 1 497 ? -6.532 11.041 9.984 1.00 44.38 497 LEU A N 1
ATOM 3914 C CA . LEU A 1 497 ? -5.662 10.058 9.361 1.00 44.38 497 LEU A CA 1
ATOM 3915 C C . LEU A 1 497 ? -4.906 10.662 8.167 1.00 44.38 497 LEU A C 1
ATOM 3917 O O . LEU A 1 497 ? -3.684 10.523 8.085 1.00 44.38 497 LEU A O 1
ATOM 3921 N N . ALA A 1 498 ? -5.588 11.443 7.325 1.00 44.91 498 ALA A N 1
ATOM 3922 C CA . ALA A 1 498 ? -4.977 12.149 6.201 1.00 44.91 498 ALA A CA 1
ATOM 3923 C C . ALA A 1 498 ? -3.918 13.187 6.617 1.00 44.91 498 ALA A C 1
ATOM 3925 O O . ALA A 1 498 ? -2.857 13.267 6.005 1.00 44.91 498 ALA A O 1
ATOM 3926 N N . GLN A 1 499 ? -4.161 13.948 7.685 1.00 40.66 499 GLN A N 1
ATOM 3927 C CA . GLN A 1 499 ? -3.221 14.937 8.229 1.00 40.66 499 GLN A CA 1
ATOM 3928 C C . GLN A 1 499 ? -1.966 14.297 8.836 1.00 40.66 499 GLN A C 1
ATOM 3930 O O . GLN A 1 499 ? -0.932 14.952 8.935 1.00 40.66 499 GLN A O 1
ATOM 3935 N N . HIS A 1 500 ? -2.042 13.021 9.217 1.00 40.38 500 HIS A N 1
ATOM 3936 C CA . HIS A 1 500 ? -0.923 12.258 9.772 1.00 40.38 500 HIS A CA 1
ATOM 3937 C C . HIS A 1 500 ? -0.306 11.287 8.749 1.00 40.38 500 HIS A C 1
ATOM 3939 O O . HIS A 1 500 ? 0.427 10.374 9.132 1.00 40.38 500 HIS A O 1
ATOM 3945 N N . GLY A 1 501 ? -0.585 11.481 7.452 1.00 36.62 501 GLY A N 1
ATOM 3946 C CA . GLY A 1 501 ? 0.005 10.702 6.359 1.00 36.62 501 GLY A CA 1
ATOM 3947 C C . GLY A 1 501 ? -0.438 9.240 6.335 1.00 36.62 501 GLY A C 1
ATOM 3948 O O . GLY A 1 501 ? 0.289 8.377 5.838 1.00 36.62 501 GLY A O 1
ATOM 3949 N N . ILE A 1 502 ? -1.602 8.936 6.912 1.00 40.03 502 ILE A N 1
ATOM 3950 C CA . ILE A 1 502 ? -2.198 7.609 6.864 1.00 40.03 502 ILE A CA 1
ATOM 3951 C C . ILE A 1 502 ? -3.522 7.692 6.121 1.00 40.03 502 ILE A C 1
ATOM 3953 O O . ILE A 1 502 ? -4.562 7.967 6.695 1.00 40.03 502 ILE A O 1
ATOM 3957 N N . HIS A 1 503 ? -3.510 7.440 4.824 1.00 48.41 503 HIS A N 1
ATOM 3958 C CA . HIS A 1 503 ? -4.737 7.408 4.041 1.00 48.41 503 HIS A CA 1
ATOM 3959 C C . HIS A 1 503 ? -5.228 5.956 3.956 1.00 48.41 503 HIS A C 1
ATOM 3961 O O . HIS A 1 503 ? -4.578 5.124 3.331 1.00 48.41 503 HIS A O 1
ATOM 3967 N N . GLU A 1 504 ? -6.385 5.631 4.545 1.00 42.19 504 GLU A N 1
ATOM 3968 C CA . GLU A 1 504 ? -7.032 4.310 4.372 1.00 42.19 504 GLU A CA 1
ATOM 3969 C C . GLU A 1 504 ? -7.475 4.035 2.911 1.00 42.19 504 GLU A C 1
ATOM 3971 O O . GLU A 1 504 ? -7.950 2.945 2.603 1.00 42.19 504 GLU A O 1
ATOM 3976 N N . TYR A 1 505 ? -7.328 5.004 1.997 1.00 48.97 505 TYR A N 1
ATOM 3977 C CA . TYR A 1 505 ? -7.937 4.989 0.661 1.00 48.97 505 TYR A CA 1
ATOM 3978 C C . TYR A 1 505 ? -7.053 5.589 -0.441 1.00 48.97 505 TYR A C 1
ATOM 3980 O O . TYR A 1 505 ? -7.574 6.135 -1.412 1.00 48.97 505 TYR A O 1
ATOM 3988 N N . GLU A 1 506 ? -5.725 5.510 -0.338 1.00 56.78 506 GLU A N 1
ATOM 3989 C CA . GLU A 1 506 ? -4.933 5.702 -1.555 1.00 56.78 506 GLU A CA 1
ATOM 3990 C C . GLU A 1 506 ? -5.076 4.466 -2.438 1.00 56.78 506 GLU A C 1
ATOM 3992 O O . GLU A 1 506 ? -4.732 3.349 -2.043 1.00 56.78 506 GLU A O 1
ATOM 3997 N N . PHE A 1 507 ? -5.595 4.658 -3.651 1.00 63.06 507 PHE A N 1
ATOM 3998 C CA . PHE A 1 507 ? -5.548 3.613 -4.656 1.00 63.06 507 PHE A CA 1
ATOM 3999 C C . PHE A 1 507 ? -4.072 3.291 -4.905 1.00 63.06 507 PHE A C 1
ATOM 4001 O O . PHE A 1 507 ? -3.319 4.201 -5.284 1.00 63.06 507 PHE A O 1
ATOM 4008 N N . PRO A 1 508 ? -3.632 2.032 -4.714 1.00 67.50 508 PRO A N 1
ATOM 4009 C CA . PRO A 1 508 ? -2.279 1.653 -5.072 1.00 67.50 508 PRO A CA 1
ATOM 4010 C C . PRO A 1 508 ? -2.106 1.940 -6.558 1.00 67.50 508 PRO A C 1
ATOM 4012 O O . PRO A 1 508 ? -2.953 1.564 -7.370 1.00 67.50 508 PRO A O 1
ATOM 4015 N N . ASN A 1 509 ? -1.034 2.641 -6.910 1.00 83.56 509 ASN A N 1
ATOM 4016 C CA . ASN A 1 509 ? -0.773 3.026 -8.285 1.00 83.56 509 ASN A CA 1
ATOM 4017 C C . ASN A 1 509 ? 0.102 1.955 -8.955 1.00 83.56 509 ASN A C 1
ATOM 4019 O O . ASN A 1 509 ? 1.306 1.918 -8.704 1.00 83.56 509 ASN A O 1
ATOM 4023 N N . PRO A 1 510 ? -0.456 1.057 -9.789 1.00 83.38 510 PRO A N 1
ATOM 4024 C CA . PRO A 1 510 ? 0.311 -0.008 -10.414 1.00 83.38 510 PRO A CA 1
ATOM 4025 C C . PRO A 1 510 ? 1.070 0.491 -11.640 1.00 83.38 510 PRO A C 1
ATOM 4027 O O . PRO A 1 510 ? 1.870 -0.256 -12.193 1.00 83.38 510 PRO A O 1
ATOM 4030 N N . TYR A 1 511 ? 0.792 1.702 -12.130 1.00 89.25 511 TYR A N 1
ATOM 4031 C CA . TYR A 1 511 ? 1.397 2.185 -13.360 1.00 89.25 511 TYR A CA 1
ATOM 4032 C C . TYR A 1 511 ? 2.875 2.476 -13.150 1.00 89.25 511 TYR A C 1
ATOM 4034 O O . TYR A 1 511 ? 3.278 3.110 -12.182 1.00 89.25 511 TYR A O 1
ATOM 4042 N N . VAL A 1 512 ? 3.688 2.040 -14.106 1.00 85.38 512 VAL A N 1
ATOM 4043 C CA . VAL A 1 512 ? 5.128 2.288 -14.113 1.00 85.38 512 VAL A CA 1
ATOM 4044 C C . VAL A 1 512 ? 5.487 2.931 -15.441 1.00 85.38 512 VAL A C 1
ATOM 4046 O O . VAL A 1 512 ? 5.014 2.512 -16.500 1.00 85.38 512 VAL A O 1
ATOM 4049 N N . PHE A 1 513 ? 6.315 3.968 -15.386 1.00 83.00 513 PHE A N 1
ATOM 4050 C CA . PHE A 1 513 ? 6.843 4.659 -16.556 1.00 83.00 513 PHE A CA 1
ATOM 4051 C C . PHE A 1 513 ? 8.331 4.985 -16.345 1.00 83.00 513 PHE A C 1
ATOM 4053 O O . PHE A 1 513 ? 8.860 4.826 -15.251 1.00 83.00 513 PHE A O 1
ATOM 4060 N N . ASP A 1 514 ? 9.025 5.375 -17.418 1.00 76.12 514 ASP A N 1
ATOM 4061 C CA . ASP A 1 514 ? 10.481 5.636 -17.479 1.00 76.12 514 ASP A CA 1
ATOM 4062 C C . ASP A 1 514 ? 11.421 4.438 -17.241 1.00 76.12 514 ASP A C 1
ATOM 4064 O O . ASP A 1 514 ? 12.603 4.515 -17.578 1.00 76.12 514 ASP A O 1
ATOM 4068 N N . THR A 1 515 ? 10.901 3.287 -16.819 1.00 79.56 515 THR A N 1
ATOM 4069 C CA . THR A 1 515 ? 11.640 2.019 -16.750 1.00 79.56 515 THR A CA 1
ATOM 4070 C C . THR A 1 515 ? 10.961 0.922 -17.572 1.00 79.56 515 THR A C 1
ATOM 4072 O O . THR A 1 515 ? 9.794 1.020 -17.962 1.00 79.56 515 THR A O 1
ATOM 4075 N N . ALA A 1 516 ? 11.719 -0.127 -17.904 1.00 81.94 516 ALA A N 1
ATOM 4076 C CA . ALA A 1 516 ? 11.145 -1.324 -18.506 1.00 81.94 516 ALA A CA 1
ATOM 4077 C C . ALA A 1 516 ? 10.335 -2.104 -17.461 1.00 81.94 516 ALA A C 1
ATOM 4079 O O . ALA A 1 516 ? 10.686 -2.126 -16.280 1.00 81.94 516 ALA A O 1
ATOM 4080 N N . LEU A 1 517 ? 9.270 -2.776 -17.901 1.00 85.62 517 LEU A N 1
ATOM 4081 C CA . LEU A 1 517 ? 8.452 -3.583 -17.000 1.00 85.62 517 LEU A CA 1
ATOM 4082 C C . LEU A 1 517 ? 9.227 -4.826 -16.546 1.00 85.62 517 LEU A C 1
ATOM 4084 O O . LEU A 1 517 ? 9.405 -5.777 -17.301 1.00 85.62 517 LEU A O 1
ATOM 4088 N N . ASP A 1 518 ? 9.645 -4.822 -15.285 1.00 81.44 518 ASP A N 1
ATOM 4089 C CA . ASP A 1 518 ? 10.074 -6.019 -14.563 1.00 81.44 518 ASP A CA 1
ATOM 4090 C C . ASP A 1 518 ? 8.866 -6.851 -14.105 1.00 81.44 518 ASP A C 1
ATOM 4092 O O . ASP A 1 518 ? 8.211 -6.550 -13.112 1.00 81.44 518 ASP A O 1
ATOM 4096 N N . PHE A 1 519 ? 8.583 -7.935 -14.814 1.00 80.62 519 PHE A N 1
ATOM 4097 C CA . PHE A 1 519 ? 7.467 -8.839 -14.527 1.00 80.62 519 PHE A CA 1
ATOM 4098 C C . PHE A 1 519 ? 7.654 -9.741 -13.294 1.00 80.62 519 PHE A C 1
ATOM 4100 O O . PHE A 1 519 ? 6.807 -10.606 -13.053 1.00 80.62 519 PHE A O 1
ATOM 4107 N N . SER A 1 520 ? 8.765 -9.614 -12.561 1.00 70.06 520 SER A N 1
ATOM 4108 C CA . SER A 1 520 ? 8.911 -10.202 -11.223 1.00 70.06 520 SER A CA 1
ATOM 4109 C C . SER A 1 520 ? 8.357 -9.291 -10.122 1.00 70.06 520 SER A C 1
ATOM 4111 O O . SER A 1 520 ? 7.981 -9.784 -9.063 1.00 70.06 520 SER A O 1
ATOM 4113 N N . ARG A 1 521 ? 8.272 -7.980 -10.388 1.00 71.56 521 ARG A N 1
ATOM 4114 C CA . ARG A 1 521 ? 7.848 -6.947 -9.428 1.00 71.56 521 ARG A CA 1
ATOM 4115 C C . ARG A 1 521 ? 6.551 -6.249 -9.825 1.00 71.56 521 ARG A C 1
ATOM 4117 O O . ARG A 1 521 ? 5.785 -5.846 -8.960 1.00 71.56 521 ARG A O 1
ATOM 4124 N N . HIS A 1 522 ? 6.309 -6.091 -11.121 1.00 81.56 522 HIS A N 1
ATOM 4125 C CA . HIS A 1 522 ? 5.179 -5.343 -11.656 1.00 81.56 522 HIS A CA 1
ATOM 4126 C C . HIS A 1 522 ? 4.041 -6.260 -12.109 1.00 81.56 522 HIS A C 1
ATOM 4128 O O . HIS A 1 522 ? 4.253 -7.403 -12.526 1.00 81.56 522 HIS A O 1
ATOM 4134 N N . ASP A 1 523 ? 2.823 -5.719 -12.089 1.00 78.06 523 ASP A N 1
ATOM 4135 C CA . ASP A 1 523 ? 1.627 -6.416 -12.549 1.00 78.06 523 ASP A CA 1
ATOM 4136 C C . ASP A 1 523 ? 1.719 -6.747 -14.049 1.00 78.06 523 ASP A C 1
ATOM 4138 O O . ASP A 1 523 ? 1.924 -5.879 -14.901 1.00 78.06 523 ASP A O 1
ATOM 4142 N N . ARG A 1 524 ? 1.520 -8.023 -14.395 1.00 81.94 524 ARG A N 1
ATOM 4143 C CA . ARG A 1 524 ? 1.527 -8.499 -15.787 1.00 81.94 524 ARG A CA 1
ATOM 4144 C C . ARG A 1 524 ? 0.456 -7.825 -16.643 1.00 81.94 524 ARG A C 1
ATOM 4146 O O . ARG A 1 524 ? 0.665 -7.682 -17.845 1.00 81.94 524 ARG A O 1
ATOM 4153 N N . ARG A 1 525 ? -0.640 -7.365 -16.033 1.00 85.69 525 ARG A N 1
ATOM 4154 C CA . ARG A 1 525 ? -1.725 -6.625 -16.696 1.00 85.69 525 ARG A CA 1
ATOM 4155 C C . ARG A 1 525 ? -1.304 -5.230 -17.172 1.00 85.69 525 ARG A C 1
ATOM 4157 O O . ARG A 1 525 ? -2.070 -4.582 -17.875 1.00 85.69 525 ARG A O 1
ATOM 4164 N N . LEU A 1 526 ? -0.104 -4.756 -16.835 1.00 86.25 526 LEU A N 1
ATOM 4165 C CA . LEU A 1 526 ? 0.443 -3.508 -17.382 1.00 86.25 526 LEU A CA 1
ATOM 4166 C C . LEU A 1 526 ? 0.980 -3.679 -18.807 1.00 86.25 526 LEU A C 1
ATOM 4168 O O . LEU A 1 526 ? 1.031 -2.713 -19.568 1.00 86.25 526 LEU A O 1
ATOM 4172 N N . PHE A 1 527 ? 1.387 -4.895 -19.188 1.00 90.69 527 PHE A N 1
ATOM 4173 C CA . PHE A 1 527 ? 1.868 -5.178 -20.537 1.00 90.69 527 PHE A CA 1
ATOM 4174 C C . PHE A 1 527 ? 0.717 -5.675 -21.405 1.00 90.69 527 PHE A C 1
ATOM 4176 O O . PHE A 1 527 ? 0.408 -6.864 -21.433 1.00 90.69 527 PHE A O 1
ATOM 4183 N N . GLN A 1 528 ? 0.085 -4.738 -22.107 1.00 90.44 528 GLN A N 1
ATOM 4184 C CA . GLN A 1 528 ? -1.044 -5.017 -22.986 1.00 90.44 528 GLN A CA 1
ATOM 4185 C C . GLN A 1 528 ? -0.692 -4.798 -24.447 1.00 90.44 528 GLN A C 1
ATOM 4187 O O . GLN A 1 528 ? 0.121 -3.936 -24.801 1.00 90.44 528 GLN A O 1
ATOM 4192 N N . GLY A 1 529 ? -1.369 -5.558 -25.299 1.00 85.75 529 GLY A N 1
ATOM 4193 C CA . GLY A 1 529 ? -1.062 -5.602 -26.712 1.00 85.75 529 GLY A CA 1
ATOM 4194 C C . GLY A 1 529 ? 0.152 -6.483 -26.999 1.00 85.75 529 GLY A C 1
ATOM 4195 O O . GLY A 1 529 ? 0.668 -7.208 -26.147 1.00 85.75 529 GLY A O 1
ATOM 4196 N N . ARG A 1 530 ? 0.655 -6.349 -28.224 1.00 90.44 530 ARG A N 1
ATOM 4197 C CA . ARG A 1 530 ? 1.818 -7.079 -28.745 1.00 90.44 530 ARG A CA 1
ATOM 4198 C C . ARG A 1 530 ? 1.621 -8.586 -28.908 1.00 90.44 530 ARG A C 1
ATOM 4200 O O . ARG A 1 530 ? 2.586 -9.349 -28.971 1.00 90.44 530 ARG A O 1
ATOM 4207 N N . GLU A 1 531 ? 0.376 -9.041 -28.988 1.00 88.94 531 GLU A N 1
ATOM 4208 C CA . GLU A 1 531 ? 0.047 -10.455 -29.154 1.00 88.94 531 GLU A CA 1
ATOM 4209 C C . GLU A 1 531 ? 0.600 -11.005 -30.477 1.00 88.94 531 GLU A C 1
ATOM 4211 O O . GLU A 1 531 ? 1.039 -12.151 -30.523 1.00 88.94 531 GLU A O 1
ATOM 4216 N N . ASN A 1 532 ? 0.660 -10.176 -31.525 1.00 88.69 532 ASN A N 1
ATOM 4217 C CA . ASN A 1 532 ? 1.243 -10.544 -32.816 1.00 88.69 532 ASN A CA 1
ATOM 4218 C C . ASN A 1 532 ? 2.755 -10.785 -32.714 1.00 88.69 532 ASN A C 1
ATOM 4220 O O . ASN A 1 532 ? 3.264 -11.772 -33.242 1.00 88.69 532 ASN A O 1
ATOM 4224 N N . GLU A 1 533 ? 3.474 -9.914 -32.007 1.00 90.62 533 GLU A N 1
ATOM 4225 C CA . GLU A 1 533 ? 4.909 -10.033 -31.750 1.00 90.62 533 GLU A CA 1
ATOM 4226 C C . GLU A 1 533 ? 5.205 -11.294 -30.937 1.00 90.62 533 GLU A C 1
ATOM 4228 O O . GLU A 1 533 ? 6.102 -12.063 -31.282 1.00 90.62 533 GLU A O 1
ATOM 4233 N N . LEU A 1 534 ? 4.425 -11.547 -29.884 1.00 89.50 534 LEU A N 1
ATOM 4234 C CA . LEU A 1 534 ? 4.573 -12.749 -29.063 1.00 89.50 534 LEU A CA 1
ATOM 4235 C C . LEU A 1 534 ? 4.220 -14.020 -29.846 1.00 89.50 534 LEU A C 1
ATOM 4237 O O . LEU A 1 534 ? 4.916 -15.028 -29.725 1.00 89.50 534 LEU A O 1
ATOM 4241 N N . ALA A 1 535 ? 3.185 -13.985 -30.688 1.00 87.88 535 ALA A N 1
ATOM 4242 C CA . ALA A 1 535 ? 2.842 -15.093 -31.577 1.00 87.88 535 ALA A CA 1
ATOM 4243 C C . ALA A 1 535 ? 3.956 -15.373 -32.596 1.00 87.88 535 ALA A C 1
ATOM 4245 O O . ALA A 1 535 ? 4.253 -16.538 -32.880 1.00 87.88 535 ALA A O 1
ATOM 4246 N N . LEU A 1 536 ? 4.617 -14.327 -33.100 1.00 86.94 536 LEU A N 1
ATOM 4247 C CA . LEU A 1 536 ? 5.787 -14.459 -33.962 1.00 86.94 536 LEU A CA 1
ATOM 4248 C C . LEU A 1 536 ? 6.927 -15.149 -33.208 1.00 86.94 536 LEU A C 1
ATOM 4250 O O . LEU A 1 536 ? 7.444 -16.144 -33.705 1.00 86.94 536 LEU A O 1
ATOM 4254 N N . ILE A 1 537 ? 7.259 -14.722 -31.987 1.00 86.75 537 ILE A N 1
ATOM 4255 C CA . ILE A 1 537 ? 8.278 -15.397 -31.164 1.00 86.75 537 ILE A CA 1
ATOM 4256 C C . ILE A 1 537 ? 7.940 -16.871 -30.948 1.00 86.75 537 ILE A C 1
ATOM 4258 O O . ILE A 1 537 ? 8.792 -17.734 -31.159 1.00 86.75 537 ILE A O 1
ATOM 4262 N N . ARG A 1 538 ? 6.690 -17.182 -30.597 1.00 84.31 538 ARG A N 1
ATOM 4263 C CA . ARG A 1 538 ? 6.242 -18.570 -30.427 1.00 84.31 538 ARG A CA 1
ATOM 4264 C C . ARG A 1 538 ? 6.432 -19.375 -31.711 1.00 84.31 538 ARG A C 1
ATOM 4266 O O . ARG A 1 538 ? 6.957 -20.480 -31.675 1.00 84.31 538 ARG A O 1
ATOM 4273 N N . THR A 1 539 ? 6.072 -18.805 -32.854 1.00 81.81 539 THR A N 1
ATOM 4274 C CA . THR A 1 539 ? 6.215 -19.472 -34.154 1.00 81.81 539 THR A CA 1
ATOM 4275 C C . THR A 1 539 ? 7.682 -19.693 -34.521 1.00 81.81 539 THR A C 1
ATOM 4277 O O . THR A 1 539 ? 8.037 -20.773 -34.983 1.00 81.81 539 THR A O 1
ATOM 4280 N N . PHE A 1 540 ? 8.546 -18.705 -34.296 1.00 78.56 540 PHE A N 1
ATOM 4281 C CA . PHE A 1 540 ? 9.957 -18.753 -34.683 1.00 78.56 540 PHE A CA 1
ATOM 4282 C C . PHE A 1 540 ? 10.781 -19.679 -33.792 1.00 78.56 540 PHE A C 1
ATOM 4284 O O . PHE A 1 540 ? 11.559 -20.488 -34.285 1.00 78.56 540 PHE A O 1
ATOM 4291 N N . PHE A 1 541 ? 10.585 -19.593 -32.480 1.00 75.75 541 PHE A N 1
ATOM 4292 C CA . PHE A 1 541 ? 11.469 -20.244 -31.520 1.00 75.75 541 PHE A CA 1
ATOM 4293 C C . PHE A 1 541 ? 10.931 -21.599 -31.043 1.00 75.75 541 PHE A C 1
ATOM 4295 O O . PHE A 1 541 ? 11.723 -22.506 -30.798 1.00 75.75 541 PHE A O 1
ATOM 4302 N N . LEU A 1 542 ? 9.604 -21.791 -30.990 1.00 71.12 542 LEU A N 1
ATOM 4303 C CA . LEU A 1 542 ? 9.001 -23.052 -30.524 1.00 71.12 542 LEU A CA 1
ATOM 4304 C C . LEU A 1 542 ? 8.800 -24.084 -31.637 1.00 71.12 542 LEU A C 1
ATOM 4306 O O . LEU A 1 542 ? 8.660 -25.269 -31.351 1.00 71.12 542 LEU A O 1
ATOM 4310 N N . SER A 1 543 ? 8.807 -23.673 -32.911 1.00 67.56 543 SER A N 1
ATOM 4311 C CA . SER A 1 543 ? 8.716 -24.613 -34.042 1.00 67.56 543 SER A CA 1
ATOM 4312 C C . SER A 1 543 ? 10.041 -25.323 -34.360 1.00 67.56 543 SER A C 1
ATOM 4314 O O . SER A 1 543 ? 10.084 -26.190 -35.236 1.00 67.56 543 SER A O 1
ATOM 4316 N N . GLY A 1 544 ? 11.127 -24.964 -33.663 1.00 62.41 544 GLY A N 1
ATOM 4317 C CA . GLY A 1 544 ? 12.438 -25.609 -33.758 1.00 62.41 544 GLY A CA 1
ATOM 4318 C C . GLY A 1 544 ? 13.213 -25.349 -35.055 1.00 62.41 544 GLY A C 1
ATOM 4319 O O . GLY A 1 544 ? 14.292 -25.920 -35.222 1.00 62.41 544 GLY A O 1
ATOM 4320 N N . ARG A 1 545 ? 12.702 -24.505 -35.964 1.00 59.44 545 ARG A N 1
ATOM 4321 C CA . ARG A 1 545 ? 13.339 -24.175 -37.250 1.00 59.44 545 ARG A CA 1
ATOM 4322 C C . ARG A 1 545 ? 14.064 -22.833 -37.177 1.00 59.44 545 ARG A C 1
ATOM 4324 O O . ARG A 1 545 ? 13.442 -21.816 -36.902 1.00 59.44 545 ARG A O 1
ATOM 4331 N N . ASN A 1 546 ? 15.356 -22.828 -37.505 1.00 63.88 546 ASN A N 1
ATOM 4332 C CA . ASN A 1 546 ? 16.115 -21.598 -37.718 1.00 63.88 546 ASN A CA 1
ATOM 4333 C C . ASN A 1 546 ? 15.572 -20.875 -38.968 1.00 63.88 546 ASN A C 1
ATOM 4335 O O . ASN A 1 546 ? 15.531 -21.447 -40.059 1.00 63.88 546 ASN A O 1
ATOM 4339 N N . SER A 1 547 ? 15.117 -19.632 -38.807 1.00 58.94 547 SER A N 1
ATOM 4340 C CA . SER A 1 547 ? 14.507 -18.808 -39.859 1.00 58.94 547 SER A CA 1
ATOM 4341 C C . SER A 1 547 ? 15.508 -18.183 -40.834 1.00 58.94 547 SER A C 1
ATOM 4343 O O . SER A 1 547 ? 15.120 -17.405 -41.705 1.00 58.94 547 SER A O 1
ATOM 4345 N N . GLY A 1 548 ? 16.799 -18.495 -40.707 1.00 71.44 548 GLY A N 1
ATOM 4346 C CA . GLY A 1 548 ? 17.863 -18.039 -41.602 1.00 71.44 548 GLY A CA 1
ATOM 4347 C C . GLY A 1 548 ? 18.342 -16.605 -41.344 1.00 71.44 548 GLY A C 1
ATOM 4348 O O . GLY A 1 548 ? 19.512 -16.316 -41.597 1.00 71.44 548 GLY A O 1
ATOM 4349 N N . ALA A 1 549 ? 17.485 -15.728 -40.810 1.00 86.75 549 ALA A N 1
ATOM 4350 C CA . ALA A 1 549 ? 17.803 -14.351 -40.429 1.00 86.75 549 ALA A CA 1
ATOM 4351 C C . ALA A 1 549 ? 17.325 -14.029 -38.995 1.00 86.75 549 ALA A C 1
ATOM 4353 O O . ALA A 1 549 ? 16.204 -14.415 -38.642 1.00 86.75 549 ALA A O 1
ATOM 4354 N N . PRO A 1 550 ? 18.115 -13.279 -38.194 1.00 90.56 550 PRO A N 1
ATOM 4355 C CA . PRO A 1 550 ? 17.699 -12.794 -36.879 1.00 90.56 550 PRO A CA 1
ATOM 4356 C C . PRO A 1 550 ? 16.486 -11.866 -36.924 1.00 90.56 550 PRO A C 1
ATOM 4358 O O . PRO A 1 550 ? 16.353 -11.034 -37.828 1.00 90.56 550 PRO A O 1
ATOM 4361 N N . LEU A 1 551 ? 15.645 -11.948 -35.894 1.00 92.12 551 LEU A N 1
ATOM 4362 C CA . LEU A 1 551 ? 14.501 -11.057 -35.730 1.00 92.12 551 LEU A CA 1
ATOM 4363 C C . LEU A 1 551 ? 14.949 -9.687 -35.212 1.00 92.12 551 LEU A C 1
ATOM 4365 O O . LEU A 1 551 ? 15.700 -9.605 -34.239 1.00 92.12 551 LEU A O 1
ATOM 4369 N N . TYR A 1 552 ? 14.449 -8.614 -35.825 1.00 93.69 552 TYR A N 1
ATOM 4370 C CA . TYR A 1 552 ? 14.768 -7.241 -35.447 1.00 93.69 552 TYR A CA 1
ATOM 4371 C C . TYR A 1 552 ? 13.515 -6.411 -35.159 1.00 93.69 552 TYR A C 1
ATOM 4373 O O . TYR A 1 552 ? 12.792 -6.013 -36.074 1.00 93.69 552 TYR A O 1
ATOM 4381 N N . PHE A 1 553 ? 13.290 -6.100 -33.883 1.00 94.44 553 PHE A N 1
ATOM 4382 C CA . PHE A 1 553 ? 12.230 -5.208 -33.431 1.00 94.44 553 PHE A CA 1
ATOM 4383 C C . PHE A 1 553 ? 12.671 -3.746 -33.505 1.00 94.44 553 PHE A C 1
ATOM 4385 O O . PHE A 1 553 ? 13.531 -3.304 -32.739 1.00 94.44 553 PHE A O 1
ATOM 4392 N N . HIS A 1 554 ? 12.046 -2.963 -34.382 1.00 90.69 554 HIS A N 1
ATOM 4393 C CA . HIS A 1 554 ? 12.389 -1.552 -34.545 1.00 90.69 554 HIS A CA 1
ATOM 4394 C C . HIS A 1 554 ? 11.234 -0.614 -34.204 1.00 90.69 554 HIS A C 1
ATOM 4396 O O . HIS A 1 554 ? 10.081 -0.873 -34.527 1.00 90.69 554 HIS A O 1
ATOM 4402 N N . GLY A 1 555 ? 11.537 0.524 -33.589 1.00 86.69 555 GLY A N 1
ATOM 4403 C CA . GLY A 1 555 ? 10.538 1.537 -33.243 1.00 86.69 555 GLY A CA 1
ATOM 4404 C C . GLY A 1 555 ? 11.133 2.645 -32.386 1.00 86.69 555 GLY A C 1
ATOM 4405 O O . GLY A 1 555 ? 12.209 2.478 -31.807 1.00 86.69 555 GLY A O 1
ATOM 4406 N N . ILE A 1 556 ? 10.454 3.785 -32.279 1.00 81.88 556 ILE A N 1
ATOM 4407 C CA . ILE A 1 556 ? 11.009 4.947 -31.569 1.00 81.88 556 ILE A CA 1
ATOM 4408 C C . ILE A 1 556 ? 11.316 4.671 -30.091 1.00 81.88 556 ILE A C 1
ATOM 4410 O O . ILE A 1 556 ? 10.905 3.667 -29.497 1.00 81.88 556 ILE A O 1
ATOM 4414 N N . ARG A 1 557 ? 12.085 5.567 -29.469 1.00 79.88 557 ARG A N 1
ATOM 4415 C CA . ARG A 1 557 ? 12.343 5.509 -28.027 1.00 79.88 557 ARG A CA 1
ATOM 4416 C C . ARG A 1 557 ? 11.034 5.553 -27.232 1.00 79.88 557 ARG A C 1
ATOM 4418 O O . ARG A 1 557 ? 10.076 6.208 -27.628 1.00 79.88 557 ARG A O 1
ATOM 4425 N N . LYS A 1 558 ? 11.020 4.827 -26.110 1.00 82.88 558 LYS A N 1
ATOM 4426 C CA . LYS A 1 558 ? 9.886 4.704 -25.179 1.00 82.88 558 LYS A CA 1
ATOM 4427 C C . LYS A 1 558 ? 8.591 4.069 -25.747 1.00 82.88 558 LYS A C 1
ATOM 4429 O O . LYS A 1 558 ? 7.535 4.189 -25.143 1.00 82.88 558 LYS A O 1
ATOM 4434 N N . VAL A 1 559 ? 8.667 3.305 -26.846 1.00 86.00 559 VAL A N 1
ATOM 4435 C CA . VAL A 1 559 ? 7.523 2.528 -27.397 1.00 86.00 559 VAL A CA 1
ATOM 4436 C C . VAL A 1 559 ? 7.351 1.119 -26.784 1.00 86.00 559 VAL A C 1
ATOM 4438 O O . VAL A 1 559 ? 6.546 0.314 -27.248 1.00 86.00 559 VAL A O 1
ATOM 4441 N N . GLY A 1 560 ? 8.119 0.792 -25.738 1.00 86.50 560 GLY A N 1
ATOM 4442 C CA . GLY A 1 560 ? 8.004 -0.486 -25.019 1.00 86.50 560 GLY A CA 1
ATOM 4443 C C . GLY A 1 560 ? 8.818 -1.655 -25.591 1.00 86.50 560 GLY A C 1
ATOM 4444 O O . GLY A 1 560 ? 8.507 -2.802 -25.290 1.00 86.50 560 GLY A O 1
ATOM 4445 N N . LYS A 1 561 ? 9.869 -1.395 -26.387 1.00 91.06 561 LYS A N 1
ATOM 4446 C CA . LYS A 1 561 ? 10.752 -2.448 -26.939 1.00 91.06 561 LYS A CA 1
ATOM 4447 C C . LYS A 1 561 ? 11.442 -3.274 -25.849 1.00 91.06 561 LYS A C 1
ATOM 4449 O O . LYS A 1 561 ? 11.364 -4.494 -25.879 1.00 91.06 561 LYS A O 1
ATOM 4454 N N . THR A 1 562 ? 12.060 -2.623 -24.863 1.00 90.75 562 THR A N 1
ATOM 4455 C CA . THR A 1 562 ? 12.729 -3.320 -23.754 1.00 90.75 562 THR A CA 1
ATOM 4456 C C . THR A 1 562 ? 11.730 -4.115 -22.905 1.00 90.75 562 THR A C 1
ATOM 4458 O O . THR A 1 562 ? 11.997 -5.267 -22.583 1.00 90.75 562 THR A O 1
ATOM 4461 N N . SER A 1 563 ? 10.535 -3.571 -22.632 1.00 91.19 563 SER A N 1
ATOM 4462 C CA . SER A 1 563 ? 9.459 -4.317 -21.953 1.00 91.19 563 SER A CA 1
ATOM 4463 C C . SER A 1 563 ? 8.989 -5.534 -22.765 1.00 91.19 563 SER A C 1
ATOM 4465 O O . SER A 1 563 ? 8.712 -6.583 -22.189 1.00 91.19 563 SER A O 1
ATOM 4467 N N . LEU A 1 564 ? 8.941 -5.433 -24.101 1.00 92.50 564 LEU A N 1
ATOM 4468 C CA . LEU A 1 564 ? 8.668 -6.577 -24.974 1.00 92.50 564 LEU A CA 1
ATOM 4469 C C . LEU A 1 564 ? 9.781 -7.628 -24.872 1.00 92.50 564 LEU A C 1
ATOM 4471 O O . LEU A 1 564 ? 9.464 -8.805 -24.740 1.00 92.50 564 LEU A O 1
ATOM 4475 N N . LEU A 1 565 ? 11.059 -7.234 -24.879 1.00 92.62 565 LEU A N 1
ATOM 4476 C CA . LEU A 1 565 ? 12.168 -8.178 -24.695 1.00 92.62 565 LEU A CA 1
ATOM 4477 C C . LEU A 1 565 ? 12.084 -8.908 -23.347 1.00 92.62 565 LEU A C 1
ATOM 4479 O O . LEU A 1 565 ? 12.285 -10.119 -23.313 1.00 92.62 565 LEU A O 1
ATOM 4483 N N . GLU A 1 566 ? 11.726 -8.221 -22.260 1.00 90.75 566 GLU A N 1
ATOM 4484 C CA . GLU A 1 566 ? 11.506 -8.868 -20.956 1.00 90.75 566 GLU A CA 1
ATOM 4485 C C . GLU A 1 566 ? 10.333 -9.853 -20.985 1.00 90.75 566 GLU A C 1
ATOM 4487 O O . GLU A 1 566 ? 10.416 -10.948 -20.424 1.00 90.75 566 GLU A O 1
ATOM 4492 N N . ARG A 1 567 ? 9.251 -9.524 -21.700 1.00 90.62 567 ARG A N 1
ATOM 4493 C CA . ARG A 1 567 ? 8.125 -10.450 -21.866 1.00 90.62 567 ARG A CA 1
ATOM 4494 C C . ARG A 1 567 ? 8.527 -11.678 -22.683 1.00 90.62 567 ARG A C 1
ATOM 4496 O O . ARG A 1 567 ? 8.177 -12.800 -22.322 1.00 90.62 567 ARG A O 1
ATOM 4503 N N . VAL A 1 568 ? 9.289 -11.472 -23.754 1.00 90.88 568 VAL A N 1
ATOM 4504 C CA . VAL A 1 568 ? 9.846 -12.537 -24.599 1.00 90.88 568 VAL A CA 1
ATOM 4505 C C . VAL A 1 568 ? 10.785 -13.435 -23.801 1.00 90.88 568 VAL A C 1
ATOM 4507 O O . VAL A 1 568 ? 10.694 -14.654 -23.916 1.00 90.88 568 VAL A O 1
ATOM 4510 N N . ARG A 1 569 ? 11.628 -12.860 -22.938 1.00 90.50 569 ARG A N 1
ATOM 4511 C CA . ARG A 1 569 ? 12.490 -13.610 -22.018 1.00 90.50 569 ARG A CA 1
ATOM 4512 C C . ARG A 1 569 ? 11.672 -14.585 -21.167 1.00 90.50 569 ARG A C 1
ATOM 4514 O O . ARG A 1 569 ? 12.030 -15.751 -21.058 1.00 90.50 569 ARG A O 1
ATOM 4521 N N . GLN A 1 570 ? 10.541 -14.151 -20.611 1.00 87.44 570 GLN A N 1
ATOM 4522 C CA . GLN A 1 570 ? 9.670 -15.048 -19.842 1.00 87.44 570 GLN A CA 1
ATOM 4523 C C . GLN A 1 570 ? 9.056 -16.167 -20.689 1.00 87.44 570 GLN A C 1
ATOM 4525 O O . GLN A 1 570 ? 9.020 -17.311 -20.248 1.00 87.44 570 GLN A O 1
ATOM 4530 N N . GLU A 1 571 ? 8.578 -15.854 -21.893 1.00 86.75 571 GLU A N 1
ATOM 4531 C CA . GLU A 1 571 ? 7.982 -16.850 -22.796 1.00 86.75 571 GLU A CA 1
ATOM 4532 C C . GLU A 1 571 ? 9.005 -17.908 -23.238 1.00 86.75 571 GLU A C 1
ATOM 4534 O O . GLU A 1 571 ? 8.678 -19.091 -23.284 1.00 86.75 571 GLU A O 1
ATOM 4539 N N . LEU A 1 572 ? 10.249 -17.505 -23.515 1.00 88.44 572 LEU A N 1
ATOM 4540 C CA . LEU A 1 572 ? 11.322 -18.423 -23.907 1.00 88.44 572 LEU A CA 1
ATOM 4541 C C . LEU A 1 572 ? 11.763 -19.329 -22.749 1.00 88.44 572 LEU A C 1
ATOM 4543 O O . LEU A 1 572 ? 11.975 -20.520 -22.967 1.00 88.44 572 LEU A O 1
ATOM 4547 N N . LEU A 1 573 ? 11.824 -18.805 -21.519 1.00 86.81 573 LEU A N 1
ATOM 4548 C CA . LEU A 1 573 ? 12.125 -19.614 -20.330 1.00 86.81 573 LEU A CA 1
ATOM 4549 C C . LEU A 1 573 ? 11.090 -20.725 -20.098 1.00 86.81 573 LEU A C 1
ATOM 4551 O O . LEU A 1 573 ? 11.455 -21.821 -19.684 1.00 86.81 573 LEU A O 1
ATOM 4555 N N . LEU A 1 574 ? 9.809 -20.474 -20.395 1.00 82.31 574 LEU A N 1
ATOM 4556 C CA . LEU A 1 574 ? 8.749 -21.492 -20.299 1.00 82.31 574 LEU A CA 1
ATOM 4557 C C . LEU A 1 574 ? 8.897 -22.619 -21.333 1.00 82.31 574 LEU A C 1
ATOM 4559 O O . LEU A 1 574 ? 8.284 -23.673 -21.178 1.00 82.31 574 LEU A O 1
ATOM 4563 N N . ALA A 1 575 ? 9.690 -22.396 -22.378 1.00 78.25 575 ALA A N 1
ATOM 4564 C CA . ALA A 1 575 ? 9.925 -23.334 -23.465 1.00 78.25 575 ALA A CA 1
ATOM 4565 C C . ALA A 1 575 ? 11.270 -24.071 -23.372 1.00 78.25 575 ALA A C 1
ATOM 4567 O O . ALA A 1 575 ? 11.702 -24.656 -24.363 1.00 78.25 575 ALA A O 1
ATOM 4568 N N . ASP A 1 576 ? 11.932 -24.022 -22.211 1.00 78.88 576 ASP A N 1
ATOM 4569 C CA . ASP A 1 576 ? 13.260 -24.612 -21.980 1.00 78.88 576 ASP A CA 1
ATOM 4570 C C . ASP A 1 576 ? 14.347 -24.077 -22.939 1.00 78.88 576 ASP A C 1
ATOM 4572 O O . ASP A 1 576 ? 15.293 -24.757 -23.334 1.00 78.88 576 ASP A O 1
ATOM 4576 N N . ILE A 1 577 ? 14.197 -22.813 -23.338 1.00 88.38 577 ILE A N 1
ATOM 4577 C CA . ILE A 1 577 ? 15.196 -22.039 -24.073 1.00 88.38 577 ILE A CA 1
ATOM 4578 C C . ILE A 1 577 ? 15.806 -21.045 -23.082 1.00 88.38 577 ILE A C 1
ATOM 4580 O O . ILE A 1 577 ? 15.089 -20.491 -22.249 1.00 88.38 577 ILE A O 1
ATOM 4584 N N . LEU A 1 578 ? 17.117 -20.799 -23.159 1.00 91.31 578 LEU A N 1
ATOM 4585 C CA . LEU A 1 578 ? 17.832 -19.872 -22.279 1.00 91.31 578 LEU A CA 1
ATOM 4586 C C . LEU A 1 578 ? 17.975 -18.484 -22.933 1.00 91.31 578 LEU A C 1
ATOM 4588 O O . LEU A 1 578 ? 18.890 -18.277 -23.735 1.00 91.31 578 LEU A O 1
ATOM 4592 N N . PRO A 1 579 ? 17.104 -17.511 -22.615 1.00 92.94 579 PRO A N 1
ATOM 4593 C CA . PRO A 1 579 ? 17.237 -16.146 -23.093 1.00 92.94 579 PRO A CA 1
ATOM 4594 C C . PRO A 1 579 ? 18.182 -15.321 -22.213 1.00 92.94 579 PRO A C 1
ATOM 4596 O O . PRO A 1 579 ? 17.988 -15.211 -21.003 1.00 92.94 579 PRO A O 1
ATOM 4599 N N . ILE A 1 580 ? 19.152 -14.666 -22.842 1.00 93.56 580 ILE A N 1
ATOM 4600 C CA . ILE A 1 580 ? 20.126 -13.774 -22.207 1.00 93.56 580 ILE A CA 1
ATOM 4601 C C . ILE A 1 580 ? 19.940 -12.384 -22.806 1.00 93.56 580 ILE A C 1
ATOM 4603 O O . ILE A 1 580 ? 20.161 -12.187 -24.003 1.00 93.56 580 ILE A O 1
ATOM 4607 N N . ARG A 1 581 ? 19.504 -11.415 -21.993 1.00 93.31 581 ARG A N 1
ATOM 4608 C CA . ARG A 1 581 ? 19.341 -10.027 -22.440 1.00 93.31 581 ARG A CA 1
ATOM 4609 C C . ARG A 1 581 ? 20.644 -9.269 -22.278 1.00 93.31 581 ARG A C 1
ATOM 4611 O O . ARG A 1 581 ? 21.202 -9.237 -21.196 1.00 93.31 581 ARG A O 1
ATOM 4618 N N . VAL A 1 582 ? 21.089 -8.616 -23.344 1.00 92.81 582 VAL A N 1
ATOM 4619 C CA . VAL A 1 582 ? 22.336 -7.853 -23.374 1.00 92.81 582 VAL A CA 1
ATOM 4620 C C . VAL A 1 582 ? 22.010 -6.410 -23.736 1.00 92.81 582 VAL A C 1
ATOM 4622 O O . VAL A 1 582 ? 21.586 -6.132 -24.857 1.00 92.81 582 VAL A O 1
ATOM 4625 N N . ASP A 1 583 ? 22.209 -5.487 -22.794 1.00 89.69 583 ASP A N 1
ATOM 4626 C CA . ASP A 1 583 ? 22.109 -4.048 -23.062 1.00 89.69 583 ASP A CA 1
ATOM 4627 C C . ASP A 1 583 ? 23.418 -3.540 -23.684 1.00 89.69 583 ASP A C 1
ATOM 4629 O O . ASP A 1 583 ? 24.485 -3.566 -23.055 1.00 89.69 583 ASP A O 1
ATOM 4633 N N . LEU A 1 584 ? 23.339 -3.078 -24.933 1.00 89.25 584 LEU A N 1
ATOM 4634 C CA . LEU A 1 584 ? 24.490 -2.620 -25.712 1.00 89.25 584 LEU A CA 1
ATOM 4635 C C . LEU A 1 584 ? 24.873 -1.160 -25.443 1.00 89.25 584 LEU A C 1
ATOM 4637 O O . LEU A 1 584 ? 25.834 -0.664 -26.034 1.00 89.25 584 LEU A O 1
ATOM 4641 N N . LYS A 1 585 ? 24.192 -0.466 -24.524 1.00 81.25 585 LYS A N 1
ATOM 4642 C CA . LYS A 1 585 ? 24.631 0.856 -24.064 1.00 81.25 585 LYS A CA 1
ATOM 4643 C C . LYS A 1 585 ? 26.063 0.817 -23.526 1.00 81.25 585 LYS A C 1
ATOM 4645 O O . LYS A 1 585 ? 26.479 -0.126 -22.840 1.00 81.25 585 LYS A O 1
ATOM 4650 N N . GLY A 1 586 ? 26.800 1.880 -23.837 1.00 76.94 586 GLY A N 1
ATOM 4651 C CA . GLY A 1 586 ? 28.218 2.029 -23.510 1.00 76.94 586 GLY A CA 1
ATOM 4652 C C . GLY A 1 586 ? 29.171 1.369 -24.509 1.00 76.94 586 GLY A C 1
ATOM 4653 O O . GLY A 1 586 ? 30.378 1.530 -24.355 1.00 76.94 586 GLY A O 1
ATOM 4654 N N . ILE A 1 587 ? 28.660 0.658 -25.523 1.00 82.94 587 ILE A N 1
ATOM 4655 C CA . ILE A 1 587 ? 29.457 0.220 -26.672 1.00 82.94 587 ILE A CA 1
ATOM 4656 C C . ILE A 1 587 ? 29.349 1.280 -27.765 1.00 82.94 587 ILE A C 1
ATOM 4658 O O . ILE A 1 587 ? 28.247 1.646 -28.175 1.00 82.94 587 ILE A O 1
ATOM 4662 N N . ASP A 1 588 ? 30.497 1.745 -28.243 1.00 83.19 588 ASP A N 1
ATOM 4663 C CA . ASP A 1 588 ? 30.592 2.717 -29.325 1.00 83.19 588 ASP A CA 1
ATOM 4664 C C . ASP A 1 588 ? 31.694 2.307 -30.315 1.00 83.19 588 ASP A C 1
ATOM 4666 O O . ASP A 1 588 ? 32.877 2.582 -30.097 1.00 83.19 588 ASP A O 1
ATOM 4670 N N . PRO A 1 589 ? 31.322 1.678 -31.441 1.00 83.31 589 PRO A N 1
ATOM 4671 C CA . PRO A 1 589 ? 32.269 1.265 -32.467 1.00 83.31 589 PRO A CA 1
ATOM 4672 C C . PRO A 1 589 ? 32.980 2.414 -33.193 1.00 83.31 589 PRO A C 1
ATOM 4674 O O . PRO A 1 589 ? 33.845 2.142 -34.022 1.00 83.31 589 PRO A O 1
ATOM 4677 N N . GLN A 1 590 ? 32.603 3.678 -32.964 1.00 79.25 590 GLN A N 1
ATOM 4678 C CA . GLN A 1 590 ? 33.317 4.830 -33.525 1.00 79.25 590 GLN A CA 1
ATOM 4679 C C . GLN A 1 590 ? 34.497 5.265 -32.650 1.00 79.25 590 GLN A C 1
ATOM 4681 O O . GLN A 1 590 ? 35.490 5.763 -33.179 1.00 79.25 590 GLN A O 1
ATOM 4686 N N . SER A 1 591 ? 34.403 5.077 -31.331 1.00 80.75 591 SER A N 1
ATOM 4687 C CA . SER A 1 591 ? 35.460 5.437 -30.377 1.00 80.75 591 SER A CA 1
ATOM 4688 C C . SER A 1 591 ? 36.268 4.242 -29.864 1.00 80.75 591 SER A C 1
ATOM 4690 O O . SER A 1 591 ? 37.379 4.431 -29.368 1.00 80.75 591 SER A O 1
ATOM 4692 N N . GLN A 1 592 ? 35.755 3.017 -30.005 1.00 82.94 592 GLN A N 1
ATOM 4693 C CA . GLN A 1 592 ? 36.407 1.778 -29.575 1.00 82.94 592 GLN A CA 1
ATOM 4694 C C . GLN A 1 592 ? 36.984 0.995 -30.761 1.00 82.94 592 GLN A C 1
ATOM 4696 O O . GLN A 1 592 ? 36.408 0.955 -31.848 1.00 82.94 592 GLN A O 1
ATOM 4701 N N . SER A 1 593 ? 38.108 0.305 -30.548 1.00 86.75 593 SER A N 1
ATOM 4702 C CA . SER A 1 593 ? 38.656 -0.615 -31.551 1.00 86.75 593 SER A CA 1
ATOM 4703 C C . SER A 1 593 ? 37.781 -1.876 -31.702 1.00 86.75 593 SER A C 1
ATOM 4705 O O . SER A 1 593 ? 37.096 -2.267 -30.753 1.00 86.75 593 SER A O 1
ATOM 4707 N N . PRO A 1 594 ? 37.814 -2.584 -32.851 1.00 87.00 594 PRO A N 1
ATOM 4708 C CA . PRO A 1 594 ? 36.996 -3.785 -33.060 1.00 87.00 594 PRO A CA 1
ATOM 4709 C C . PRO A 1 594 ? 37.174 -4.875 -31.991 1.00 87.00 594 PRO A C 1
ATOM 4711 O O . PRO A 1 594 ? 36.205 -5.524 -31.600 1.00 87.00 594 PRO A O 1
ATOM 4714 N N . VAL A 1 595 ? 38.396 -5.054 -31.476 1.00 89.44 595 VAL A N 1
ATOM 4715 C CA . VAL A 1 595 ? 38.678 -6.013 -30.396 1.00 89.44 595 VAL A CA 1
ATOM 4716 C C . VAL A 1 595 ? 38.086 -5.558 -29.058 1.00 89.44 595 VAL A C 1
ATOM 4718 O O . VAL A 1 595 ? 37.550 -6.385 -28.327 1.00 89.44 595 VAL A O 1
ATOM 4721 N N . GLN A 1 596 ? 38.077 -4.252 -28.766 1.00 89.50 596 GLN A N 1
ATOM 4722 C CA . GLN A 1 596 ? 37.431 -3.696 -27.569 1.00 89.50 596 GLN A CA 1
ATOM 4723 C C . GLN A 1 596 ? 35.905 -3.831 -27.624 1.00 89.50 596 GLN A C 1
ATOM 4725 O O . GLN A 1 596 ? 35.280 -4.132 -26.606 1.00 89.50 596 GLN A O 1
ATOM 4730 N N . VAL A 1 597 ? 35.304 -3.662 -28.807 1.00 89.56 597 VAL A N 1
ATOM 4731 C CA . VAL A 1 597 ? 33.865 -3.892 -29.026 1.00 89.56 597 VAL A CA 1
ATOM 4732 C C . VAL A 1 597 ? 33.512 -5.361 -28.771 1.00 89.56 597 VAL A C 1
ATOM 4734 O O . VAL A 1 597 ? 32.555 -5.643 -28.049 1.00 89.56 597 VAL A O 1
ATOM 4737 N N . ILE A 1 598 ? 34.299 -6.303 -29.305 1.00 91.81 598 ILE A N 1
ATOM 4738 C CA . ILE A 1 598 ? 34.088 -7.742 -29.076 1.00 91.81 598 ILE A CA 1
ATOM 4739 C C . ILE A 1 598 ? 34.306 -8.119 -27.610 1.00 91.81 598 ILE A C 1
ATOM 4741 O O . ILE A 1 598 ? 33.481 -8.838 -27.043 1.00 91.81 598 ILE A O 1
ATOM 4745 N N . ASN A 1 599 ? 35.369 -7.621 -26.978 1.00 93.00 599 ASN A N 1
ATOM 4746 C CA . ASN A 1 599 ? 35.606 -7.828 -25.552 1.00 93.00 599 ASN A CA 1
ATOM 4747 C C . ASN A 1 599 ? 34.396 -7.352 -24.731 1.00 93.00 599 ASN A C 1
ATOM 4749 O O . ASN A 1 599 ? 33.810 -8.149 -24.006 1.00 93.00 599 ASN A O 1
ATOM 4753 N N . SER A 1 600 ? 33.936 -6.116 -24.948 1.00 91.62 600 SER A N 1
ATOM 4754 C CA . SER A 1 600 ? 32.781 -5.541 -24.240 1.00 91.62 600 SER A CA 1
ATOM 4755 C C . SER A 1 600 ? 31.492 -6.343 -24.452 1.00 91.62 600 SER A C 1
ATOM 4757 O O . SER A 1 600 ? 30.722 -6.542 -23.513 1.00 91.62 600 SER A O 1
ATOM 4759 N N . LEU A 1 601 ? 31.246 -6.822 -25.677 1.00 92.38 601 LEU A N 1
ATOM 4760 C CA . LEU A 1 601 ? 30.088 -7.659 -25.992 1.00 92.38 601 LEU A CA 1
ATOM 4761 C C . LEU A 1 601 ? 30.157 -9.010 -25.264 1.00 92.38 601 LEU A C 1
ATOM 4763 O O . LEU A 1 601 ? 29.183 -9.412 -24.631 1.00 92.38 601 LEU A O 1
ATOM 4767 N N . THR A 1 602 ? 31.297 -9.699 -25.332 1.00 94.06 602 THR A N 1
ATOM 4768 C CA . THR A 1 602 ? 31.474 -11.018 -24.697 1.00 94.06 602 THR A CA 1
ATOM 4769 C C . THR A 1 602 ? 31.478 -10.945 -23.169 1.00 94.06 602 THR A C 1
ATOM 4771 O O . THR A 1 602 ? 30.897 -11.819 -22.530 1.00 94.06 602 THR A O 1
ATOM 4774 N N . GLU A 1 603 ? 32.019 -9.875 -22.580 1.00 92.62 603 GLU A N 1
ATOM 4775 C CA . GLU A 1 603 ? 31.926 -9.569 -21.143 1.00 92.62 603 GLU A CA 1
ATOM 4776 C C . GLU A 1 603 ? 30.473 -9.406 -20.685 1.00 92.62 603 GLU A C 1
ATOM 4778 O O . GLU A 1 603 ? 30.027 -10.059 -19.736 1.00 92.62 603 GLU A O 1
ATOM 4783 N N . LYS A 1 604 ? 29.693 -8.574 -21.390 1.00 93.06 604 LYS A N 1
ATOM 4784 C CA . LYS A 1 604 ? 28.273 -8.368 -21.068 1.00 93.06 604 LYS A CA 1
ATOM 4785 C C . LYS A 1 604 ? 27.470 -9.667 -21.199 1.00 93.06 604 LYS A C 1
ATOM 4787 O O . LYS A 1 604 ? 26.648 -9.953 -20.336 1.00 93.06 604 LYS A O 1
ATOM 4792 N N . ILE A 1 605 ? 27.737 -10.476 -22.229 1.00 93.56 605 ILE A N 1
ATOM 4793 C CA . ILE A 1 605 ? 27.106 -11.796 -22.404 1.00 93.56 605 ILE A CA 1
ATOM 4794 C C . ILE A 1 605 ? 27.450 -12.731 -21.237 1.00 93.56 605 ILE A C 1
ATOM 4796 O O . ILE A 1 605 ? 26.552 -13.354 -20.673 1.00 93.56 605 ILE A O 1
ATOM 4800 N N . LEU A 1 606 ? 28.729 -12.830 -20.854 1.00 91.69 606 LEU A N 1
ATOM 4801 C CA . LEU A 1 606 ? 29.162 -13.705 -19.761 1.00 91.69 606 LEU A CA 1
ATOM 4802 C C . LEU A 1 606 ? 28.614 -13.288 -18.406 1.00 91.69 606 LEU A C 1
ATOM 4804 O O . LEU A 1 606 ? 28.297 -14.156 -17.598 1.00 91.69 606 LEU A O 1
ATOM 4808 N N . THR A 1 607 ? 28.521 -11.986 -18.154 1.00 90.38 607 THR A N 1
ATOM 4809 C CA . THR A 1 607 ? 27.978 -11.459 -16.900 1.00 90.38 607 THR A CA 1
ATOM 4810 C C . THR A 1 607 ? 26.558 -11.980 -16.684 1.00 90.38 607 THR A C 1
ATOM 4812 O O . THR A 1 607 ? 26.280 -12.607 -15.666 1.00 90.38 607 THR A O 1
ATOM 4815 N N . GLU A 1 608 ? 25.700 -11.829 -17.691 1.00 89.75 608 GLU A N 1
ATOM 4816 C CA . GLU A 1 608 ? 24.308 -12.288 -17.648 1.00 89.75 608 GLU A CA 1
ATOM 4817 C C . GLU A 1 608 ? 24.197 -13.823 -17.648 1.00 89.75 608 GLU A C 1
ATOM 4819 O O . GLU A 1 608 ? 23.387 -14.406 -16.923 1.00 89.75 608 GLU A O 1
ATOM 4824 N N . LEU A 1 609 ? 25.052 -14.510 -18.415 1.00 88.81 609 LEU A N 1
ATOM 4825 C CA . LEU A 1 609 ? 25.101 -15.973 -18.440 1.00 88.81 609 LEU A CA 1
ATOM 4826 C C . LEU A 1 609 ? 25.482 -16.573 -17.086 1.00 88.81 609 LEU A C 1
ATOM 4828 O O . LEU A 1 609 ? 24.839 -17.527 -16.658 1.00 88.81 609 LEU A O 1
ATOM 4832 N N . ARG A 1 610 ? 26.493 -16.029 -16.401 1.00 87.94 610 ARG A N 1
ATOM 4833 C CA . ARG A 1 610 ? 26.956 -16.537 -15.098 1.00 87.94 610 ARG A CA 1
ATOM 4834 C C . ARG A 1 610 ? 25.899 -16.375 -14.013 1.00 87.94 610 ARG A C 1
ATOM 4836 O O . ARG A 1 610 ? 25.802 -17.229 -13.137 1.00 87.94 610 ARG A O 1
ATOM 4843 N N . THR A 1 611 ? 25.080 -15.328 -14.093 1.00 85.25 611 THR A N 1
ATOM 4844 C CA . THR A 1 611 ? 23.925 -15.155 -13.205 1.00 85.25 611 THR A CA 1
ATOM 4845 C C . THR A 1 611 ? 22.873 -16.245 -13.423 1.00 85.25 611 THR A C 1
ATOM 4847 O O . THR A 1 611 ? 22.281 -16.722 -12.457 1.00 85.25 611 THR A O 1
ATOM 4850 N N . ALA A 1 612 ? 22.646 -16.676 -14.668 1.00 83.94 612 ALA A N 1
ATOM 4851 C CA . ALA A 1 612 ? 21.647 -17.699 -14.994 1.00 83.94 612 ALA A CA 1
ATOM 4852 C C . ALA A 1 612 ? 22.161 -19.152 -14.876 1.00 83.94 612 ALA A C 1
ATOM 4854 O O . ALA A 1 612 ? 21.374 -20.076 -14.636 1.00 83.94 612 ALA A O 1
ATOM 4855 N N . ARG A 1 613 ? 23.465 -19.363 -15.093 1.00 85.25 613 ARG A N 1
ATOM 4856 C CA . ARG A 1 613 ? 24.157 -20.661 -15.176 1.00 85.25 613 ARG A CA 1
ATOM 4857 C C . ARG A 1 613 ? 25.569 -20.545 -14.571 1.00 85.25 613 ARG A C 1
ATOM 4859 O O . ARG A 1 613 ? 26.538 -20.312 -15.303 1.00 85.25 613 ARG A O 1
ATOM 4866 N N . PRO A 1 614 ? 25.710 -20.682 -13.239 1.00 83.81 614 PRO A N 1
ATOM 4867 C CA . PRO A 1 614 ? 26.998 -20.574 -12.546 1.00 83.81 614 PRO A CA 1
ATOM 4868 C C . PRO A 1 614 ? 28.069 -21.558 -13.043 1.00 83.81 614 PRO A C 1
ATOM 4870 O O . PRO A 1 614 ? 29.262 -21.287 -12.924 1.00 83.81 614 PRO A O 1
ATOM 4873 N N . GLU A 1 615 ? 27.665 -22.681 -13.637 1.00 80.44 615 GLU A N 1
ATOM 4874 C CA . GLU A 1 615 ? 28.548 -23.690 -14.229 1.00 80.44 615 GLU A CA 1
ATOM 4875 C C . GLU A 1 615 ? 29.402 -23.180 -15.406 1.00 80.44 615 GLU A C 1
ATOM 4877 O O . GLU A 1 615 ? 30.369 -23.838 -15.779 1.00 80.44 615 GLU A O 1
ATOM 4882 N N . LEU A 1 616 ? 29.099 -22.001 -15.963 1.00 82.50 616 LEU A N 1
ATOM 4883 C CA . LEU A 1 616 ? 29.870 -21.356 -17.038 1.00 82.50 616 LEU A CA 1
ATOM 4884 C C . LEU A 1 616 ? 30.988 -20.428 -16.522 1.00 82.50 616 LEU A C 1
ATOM 4886 O O . LEU A 1 616 ? 31.521 -19.610 -17.277 1.00 82.50 616 LEU A O 1
ATOM 4890 N N . ALA A 1 617 ? 31.333 -20.499 -15.232 1.00 75.69 617 ALA A N 1
ATOM 4891 C CA . ALA A 1 617 ? 32.320 -19.616 -14.605 1.00 75.69 617 ALA A CA 1
ATOM 4892 C C . ALA A 1 617 ? 33.728 -19.701 -15.230 1.00 75.69 617 ALA A C 1
ATOM 4894 O O . ALA A 1 617 ? 34.482 -18.731 -15.163 1.00 75.69 617 ALA A O 1
ATOM 4895 N N . ASP A 1 618 ? 34.071 -20.832 -15.848 1.00 83.69 618 ASP A N 1
ATOM 4896 C CA . ASP A 1 618 ? 35.379 -21.116 -16.445 1.00 83.69 618 ASP A CA 1
ATOM 4897 C C . ASP A 1 618 ? 35.567 -20.538 -17.860 1.00 83.69 618 ASP A C 1
ATOM 4899 O O . ASP A 1 618 ? 36.699 -20.435 -18.335 1.00 83.69 618 ASP A O 1
ATOM 4903 N N . ILE A 1 619 ? 34.487 -20.126 -18.533 1.00 88.50 619 ILE A N 1
ATOM 4904 C CA . ILE A 1 619 ? 34.580 -19.424 -19.817 1.00 88.50 619 ILE A CA 1
ATOM 4905 C C . ILE A 1 619 ? 35.055 -17.993 -19.570 1.00 88.50 619 ILE A C 1
ATOM 4907 O O . ILE A 1 619 ? 34.476 -17.264 -18.759 1.00 88.50 619 ILE A O 1
ATOM 4911 N N . THR A 1 620 ? 36.077 -17.568 -20.310 1.00 89.50 620 THR A N 1
ATOM 4912 C CA . THR A 1 620 ? 36.582 -16.194 -20.296 1.00 89.50 620 THR A CA 1
ATOM 4913 C C . THR A 1 620 ? 36.111 -15.402 -21.521 1.00 89.50 620 THR A C 1
ATOM 4915 O O . THR A 1 620 ? 35.894 -15.978 -22.591 1.00 89.50 620 THR A O 1
ATOM 4918 N N . PRO A 1 621 ? 35.930 -14.078 -21.385 1.00 91.50 621 PRO A N 1
ATOM 4919 C CA . PRO A 1 621 ? 35.609 -13.210 -22.511 1.00 91.50 621 PRO A CA 1
ATOM 4920 C C . PRO A 1 621 ? 36.821 -13.061 -23.432 1.00 91.50 621 PRO A C 1
ATOM 4922 O O . PRO A 1 621 ? 37.954 -13.376 -23.060 1.00 91.50 621 PRO A O 1
ATOM 4925 N N . VAL A 1 622 ? 36.592 -12.559 -24.646 1.00 92.12 622 VAL A N 1
ATOM 4926 C CA . VAL A 1 622 ? 37.674 -12.343 -25.617 1.00 92.12 622 VAL A CA 1
ATOM 4927 C C . VAL A 1 622 ? 38.605 -11.243 -25.095 1.00 92.12 622 VAL A C 1
ATOM 4929 O O . VAL A 1 622 ? 38.117 -10.137 -24.865 1.00 92.12 622 VAL A O 1
ATOM 4932 N N . PRO A 1 623 ? 39.919 -11.487 -24.921 1.00 88.75 623 PRO A N 1
ATOM 4933 C CA . PRO A 1 623 ? 40.839 -10.480 -24.393 1.00 88.75 623 PRO A CA 1
ATOM 4934 C C . PRO A 1 623 ? 40.952 -9.236 -25.293 1.00 88.75 623 PRO A C 1
ATOM 4936 O O . PRO A 1 623 ? 40.921 -9.369 -26.522 1.00 88.75 623 PRO A O 1
ATOM 4939 N N . PRO A 1 624 ? 41.123 -8.031 -24.716 1.00 85.06 624 PRO A N 1
ATOM 4940 C CA . PRO A 1 624 ? 41.179 -6.772 -25.465 1.00 85.06 624 PRO A CA 1
ATOM 4941 C C . PRO A 1 624 ? 42.431 -6.627 -26.353 1.00 85.06 624 PRO A C 1
ATOM 4943 O O . PRO A 1 624 ? 42.476 -5.742 -27.203 1.00 85.06 624 PRO A O 1
ATOM 4946 N N . ASP A 1 625 ? 43.434 -7.485 -26.179 1.00 85.06 625 ASP A N 1
ATOM 4947 C CA . ASP A 1 625 ? 44.710 -7.520 -26.900 1.00 85.06 625 ASP A CA 1
ATOM 4948 C C . ASP A 1 625 ? 44.849 -8.742 -27.836 1.00 85.06 625 ASP A C 1
ATOM 4950 O O . ASP A 1 625 ? 45.918 -8.993 -28.397 1.00 85.06 625 ASP A O 1
ATOM 4954 N N . HIS A 1 626 ? 43.772 -9.507 -28.048 1.00 86.50 626 HIS A N 1
ATOM 4955 C CA . HIS A 1 626 ? 43.832 -10.747 -28.821 1.00 86.50 626 HIS A CA 1
ATOM 4956 C C . HIS A 1 626 ? 44.070 -10.503 -30.327 1.00 86.50 626 HIS A C 1
ATOM 4958 O O . HIS A 1 626 ? 43.228 -9.939 -31.029 1.00 86.50 626 HIS A O 1
ATOM 4964 N N . GLY A 1 627 ? 45.189 -11.014 -30.861 1.00 80.75 627 GLY A N 1
ATOM 4965 C CA . GLY A 1 627 ? 45.625 -10.768 -32.246 1.00 80.75 627 GLY A CA 1
ATOM 4966 C C . GLY A 1 627 ? 44.678 -11.275 -33.346 1.00 80.75 627 GLY A C 1
ATOM 4967 O O . GLY A 1 627 ? 44.647 -10.709 -34.436 1.00 80.75 627 GLY A O 1
ATOM 4968 N N . ASN A 1 628 ? 43.868 -12.305 -33.069 1.00 89.25 628 ASN A N 1
ATOM 4969 C CA . ASN A 1 628 ? 42.785 -12.764 -33.952 1.00 89.25 628 ASN A CA 1
ATOM 4970 C C . ASN A 1 628 ? 41.449 -12.799 -33.198 1.00 89.25 628 ASN A C 1
ATOM 4972 O O . ASN A 1 628 ? 40.957 -13.854 -32.795 1.00 89.25 628 ASN A O 1
ATOM 4976 N N . TYR A 1 629 ? 40.913 -11.615 -32.922 1.00 89.75 629 TYR A N 1
ATOM 4977 C CA . TYR A 1 629 ? 39.731 -11.415 -32.084 1.00 89.75 629 TYR A CA 1
ATOM 4978 C C . TYR A 1 629 ? 38.444 -12.042 -32.657 1.00 89.75 629 TYR A C 1
ATOM 4980 O O . TYR A 1 629 ? 37.594 -12.475 -31.885 1.00 89.75 629 TYR A O 1
ATOM 4988 N N . LEU A 1 630 ? 38.307 -12.167 -33.986 1.00 89.81 630 LEU A N 1
ATOM 4989 C CA . LEU A 1 630 ? 37.149 -12.824 -34.617 1.00 89.81 630 LEU A CA 1
ATOM 4990 C C . LEU A 1 630 ? 37.149 -14.333 -34.370 1.00 89.81 630 LEU A C 1
ATOM 4992 O O . LEU A 1 630 ? 36.132 -14.888 -33.963 1.00 89.81 630 LEU A O 1
ATOM 4996 N N . HIS A 1 631 ? 38.299 -14.991 -34.545 1.00 90.38 631 HIS A N 1
ATOM 4997 C CA . HIS A 1 631 ? 38.422 -16.418 -34.246 1.00 90.38 631 HIS A CA 1
ATOM 4998 C C . HIS A 1 631 ? 38.221 -16.709 -32.751 1.00 90.38 631 HIS A C 1
ATOM 5000 O O . HIS A 1 631 ? 37.582 -17.700 -32.390 1.00 90.38 631 HIS A O 1
ATOM 5006 N N . ALA A 1 632 ? 38.723 -15.829 -31.878 1.00 91.69 632 ALA A N 1
ATOM 5007 C CA . ALA A 1 632 ? 38.483 -15.926 -30.440 1.00 91.69 632 ALA A CA 1
ATOM 5008 C C . ALA A 1 632 ? 36.991 -15.796 -30.101 1.00 91.69 632 ALA A C 1
ATOM 5010 O O . ALA A 1 632 ? 36.481 -16.578 -29.304 1.00 91.69 632 ALA A O 1
ATOM 5011 N N . ALA A 1 633 ? 36.274 -14.873 -30.748 1.00 92.94 633 ALA A N 1
ATOM 5012 C CA . ALA A 1 633 ? 34.837 -14.714 -30.560 1.00 92.94 633 ALA A CA 1
ATOM 5013 C C . ALA A 1 633 ? 34.033 -15.916 -31.088 1.00 92.94 633 ALA A C 1
ATOM 5015 O O . ALA A 1 633 ? 33.113 -16.371 -30.415 1.00 92.94 633 ALA A O 1
ATOM 5016 N N . GLU A 1 634 ? 34.400 -16.494 -32.238 1.00 93.69 634 GLU A N 1
ATOM 5017 C CA . GLU A 1 634 ? 33.799 -17.755 -32.708 1.00 93.69 634 GLU A CA 1
ATOM 5018 C C . GLU A 1 634 ? 34.008 -18.895 -31.704 1.00 93.69 634 GLU A C 1
ATOM 5020 O O . GLU A 1 634 ? 33.080 -19.647 -31.406 1.00 93.69 634 GLU A O 1
ATOM 5025 N N . THR A 1 635 ? 35.226 -19.017 -31.170 1.00 93.19 635 THR A N 1
ATOM 5026 C CA . THR A 1 635 ? 35.569 -20.042 -30.172 1.00 93.19 635 THR A CA 1
ATOM 5027 C C . THR A 1 635 ? 34.783 -19.833 -28.882 1.00 93.19 635 THR A C 1
ATOM 5029 O O . THR A 1 635 ? 34.288 -20.798 -28.306 1.00 93.19 635 THR A O 1
ATOM 5032 N N . PHE A 1 636 ? 34.611 -18.577 -28.467 1.00 94.81 636 PHE A N 1
ATOM 5033 C CA . PHE A 1 636 ? 33.789 -18.198 -27.325 1.00 94.81 636 PHE A CA 1
ATOM 5034 C C . PHE A 1 636 ? 32.335 -18.671 -27.486 1.00 94.81 636 PHE A C 1
ATOM 5036 O O . PHE A 1 636 ? 31.843 -19.404 -26.630 1.00 94.81 636 PHE A O 1
ATOM 5043 N N . PHE A 1 637 ? 31.662 -18.326 -28.592 1.00 94.81 637 PHE A N 1
ATOM 5044 C CA . PHE A 1 637 ? 30.266 -18.732 -28.810 1.00 94.81 637 PHE A CA 1
ATOM 5045 C C . PHE A 1 637 ? 30.104 -20.253 -28.869 1.00 94.81 637 PHE A C 1
ATOM 5047 O O . PHE A 1 637 ? 29.173 -20.787 -28.269 1.00 94.81 637 PHE A O 1
ATOM 5054 N N . ARG A 1 638 ? 31.043 -20.961 -29.508 1.00 92.94 638 ARG A N 1
ATOM 5055 C CA . ARG A 1 638 ? 31.027 -22.429 -29.558 1.00 92.94 638 ARG A CA 1
ATOM 5056 C C . ARG A 1 638 ? 31.196 -23.058 -28.176 1.00 92.94 638 ARG A C 1
ATOM 5058 O O . ARG A 1 638 ? 30.441 -23.953 -27.815 1.00 92.94 638 ARG A O 1
ATOM 5065 N N . ALA A 1 639 ? 32.145 -22.561 -27.384 1.00 92.38 639 ALA A N 1
ATOM 5066 C CA . ALA A 1 639 ? 32.402 -23.057 -26.035 1.00 92.38 639 ALA A CA 1
ATOM 5067 C C . ALA A 1 639 ? 31.207 -22.843 -25.087 1.00 92.38 639 ALA A C 1
ATOM 5069 O O . ALA A 1 639 ? 30.995 -23.648 -24.176 1.00 92.38 639 ALA A O 1
ATOM 5070 N N . VAL A 1 640 ? 30.437 -21.768 -25.293 1.00 92.44 640 VAL A N 1
ATOM 5071 C CA . VAL A 1 640 ? 29.171 -21.518 -24.588 1.00 92.44 640 VAL A CA 1
ATOM 5072 C C . VAL A 1 640 ? 28.094 -22.502 -25.056 1.00 92.44 640 VAL A C 1
ATOM 5074 O O . VAL A 1 640 ? 27.468 -23.155 -24.223 1.00 92.44 640 VAL A O 1
ATOM 5077 N N . ALA A 1 641 ? 27.906 -22.654 -26.370 1.00 91.12 641 ALA A N 1
ATOM 5078 C CA . ALA A 1 641 ? 26.892 -23.537 -26.949 1.00 91.12 641 ALA A CA 1
ATOM 5079 C C . ALA A 1 641 ? 27.083 -25.011 -26.543 1.00 91.12 641 ALA A C 1
ATOM 5081 O O . ALA A 1 641 ? 26.128 -25.672 -26.136 1.00 91.12 641 ALA A O 1
ATOM 5082 N N . GLU A 1 642 ? 28.322 -25.512 -26.585 1.00 90.75 642 GLU A N 1
ATOM 5083 C CA . GLU A 1 642 ? 28.665 -26.887 -26.198 1.00 90.75 642 GLU A CA 1
ATOM 5084 C C . GLU A 1 642 ? 28.334 -27.180 -24.728 1.00 90.75 642 GLU A C 1
ATOM 5086 O O . GLU A 1 642 ? 27.816 -28.253 -24.420 1.00 90.75 642 GLU A O 1
ATOM 5091 N N . ARG A 1 643 ? 28.584 -26.225 -23.820 1.00 89.88 643 ARG A N 1
ATOM 5092 C CA . ARG A 1 643 ? 28.277 -26.382 -22.388 1.00 89.88 643 ARG A CA 1
ATOM 5093 C C . ARG A 1 643 ? 26.787 -26.276 -22.075 1.00 89.88 643 ARG A C 1
ATOM 5095 O O . ARG A 1 643 ? 26.336 -26.868 -21.101 1.00 89.88 643 ARG A O 1
ATOM 5102 N N . LEU A 1 644 ? 26.028 -25.523 -22.869 1.00 87.75 644 LEU A N 1
ATOM 5103 C CA . LEU A 1 644 ? 24.588 -25.359 -22.665 1.00 87.75 644 LEU A CA 1
ATOM 5104 C C . LEU A 1 644 ? 23.764 -26.534 -23.209 1.00 87.75 644 LEU A C 1
ATOM 5106 O O . LEU A 1 644 ? 22.614 -26.700 -22.797 1.00 87.75 644 LEU A O 1
ATOM 5110 N N . HIS A 1 645 ? 24.332 -27.366 -24.088 1.00 83.12 645 HIS A N 1
ATOM 5111 C CA . HIS A 1 645 ? 23.633 -28.486 -24.714 1.00 83.12 645 HIS A CA 1
ATOM 5112 C C . HIS A 1 645 ? 22.995 -29.440 -23.674 1.00 83.12 645 HIS A C 1
ATOM 5114 O O . HIS A 1 645 ? 23.678 -29.879 -22.747 1.00 83.12 645 HIS A O 1
ATOM 5120 N N . PRO A 1 646 ? 21.711 -29.835 -23.831 1.00 83.56 646 PRO A N 1
ATOM 5121 C CA . PRO A 1 646 ? 20.838 -29.644 -25.001 1.00 83.56 646 PRO A CA 1
ATOM 5122 C C . PRO A 1 646 ? 20.067 -28.311 -25.043 1.00 83.56 646 PRO A C 1
ATOM 5124 O O . PRO A 1 646 ? 19.326 -28.069 -25.997 1.00 83.56 646 PRO A O 1
ATOM 5127 N N . THR A 1 647 ? 20.227 -27.450 -24.039 1.00 86.06 647 THR A N 1
ATOM 5128 C CA . THR A 1 647 ? 19.541 -26.153 -23.940 1.00 86.06 647 THR A CA 1
ATOM 5129 C C . THR A 1 647 ? 20.054 -25.195 -25.011 1.00 86.06 647 THR A C 1
ATOM 5131 O O . THR A 1 647 ? 21.261 -25.017 -25.175 1.00 86.06 647 THR A O 1
ATOM 5134 N N . ARG A 1 648 ? 19.145 -24.524 -25.724 1.00 86.25 648 ARG A N 1
ATOM 5135 C CA . ARG A 1 648 ? 19.512 -23.498 -26.715 1.00 86.25 648 ARG A CA 1
ATOM 5136 C C . ARG A 1 648 ? 19.584 -22.119 -26.073 1.00 86.25 648 ARG A C 1
ATOM 5138 O O . ARG A 1 648 ? 18.707 -21.762 -25.290 1.00 86.25 648 ARG A O 1
ATOM 5145 N N . MET A 1 649 ? 20.579 -21.323 -26.460 1.00 91.56 649 MET A N 1
ATOM 5146 C CA . MET A 1 649 ? 20.704 -19.927 -26.039 1.00 91.56 649 MET A CA 1
ATOM 5147 C C . MET A 1 649 ? 20.071 -18.974 -27.058 1.00 91.56 649 MET A C 1
ATOM 5149 O O . MET A 1 649 ? 20.320 -19.078 -28.262 1.00 91.56 649 MET A O 1
ATOM 5153 N N . VAL A 1 650 ? 19.311 -17.996 -26.566 1.00 93.12 650 VAL A N 1
ATOM 5154 C CA . VAL A 1 650 ? 18.817 -16.858 -27.353 1.00 93.12 650 VAL A CA 1
ATOM 5155 C C . VAL A 1 650 ? 19.364 -15.565 -26.758 1.00 93.12 650 VAL A C 1
ATOM 5157 O O . VAL A 1 650 ? 19.099 -15.239 -25.607 1.00 93.12 650 VAL A O 1
ATOM 5160 N N . LEU A 1 651 ? 20.101 -14.794 -27.547 1.00 95.19 651 LEU A N 1
ATOM 5161 C CA . LEU A 1 651 ? 20.625 -13.488 -27.170 1.00 95.19 651 LEU A CA 1
ATOM 5162 C C . LEU A 1 651 ? 19.627 -12.395 -27.559 1.00 95.19 651 LEU A C 1
ATOM 5164 O O . LEU A 1 651 ? 19.343 -12.190 -28.741 1.00 95.19 651 LEU A O 1
ATOM 5168 N N . LEU A 1 652 ? 19.101 -11.693 -26.556 1.00 95.56 652 LEU A N 1
ATOM 5169 C CA . LEU A 1 652 ? 18.220 -10.537 -26.711 1.00 95.56 652 LEU A CA 1
ATOM 5170 C C . LEU A 1 652 ? 19.080 -9.263 -26.687 1.00 95.56 652 LEU A C 1
ATOM 5172 O O . LEU A 1 652 ? 19.372 -8.730 -25.618 1.00 95.56 652 LEU A O 1
ATOM 5176 N N . LEU A 1 653 ? 19.525 -8.798 -27.854 1.00 95.44 653 LEU A N 1
ATOM 5177 C CA . LEU A 1 653 ? 20.393 -7.624 -27.983 1.00 95.44 653 LEU A CA 1
ATOM 5178 C C . LEU A 1 653 ? 19.558 -6.334 -27.995 1.00 95.44 653 LEU A C 1
ATOM 5180 O O . LEU A 1 653 ? 18.916 -6.013 -29.001 1.00 95.44 653 LEU A O 1
ATOM 5184 N N . ASP A 1 654 ? 19.571 -5.589 -26.892 1.00 93.81 654 ASP A N 1
ATOM 5185 C CA . ASP A 1 654 ? 18.858 -4.313 -26.774 1.00 93.81 654 ASP A CA 1
ATOM 5186 C C . ASP A 1 654 ? 19.706 -3.160 -27.335 1.00 93.81 654 ASP A C 1
ATOM 5188 O O . ASP A 1 654 ? 20.922 -3.130 -27.153 1.00 93.81 654 ASP A O 1
ATOM 5192 N N . GLU A 1 655 ? 19.076 -2.211 -28.033 1.00 89.19 655 GLU A N 1
ATOM 5193 C CA . GLU A 1 655 ? 19.747 -1.081 -28.701 1.00 89.19 655 GLU A CA 1
ATOM 5194 C C . GLU A 1 655 ? 20.828 -1.505 -29.741 1.00 89.19 655 GLU A C 1
ATOM 5196 O O . GLU A 1 655 ? 21.821 -0.813 -29.952 1.00 89.19 655 GLU A O 1
ATOM 5201 N N . PHE A 1 656 ? 20.590 -2.588 -30.494 1.00 93.31 656 PHE A N 1
ATOM 5202 C CA . PHE A 1 656 ? 21.477 -3.180 -31.520 1.00 93.31 656 PHE A CA 1
ATOM 5203 C C . PHE A 1 656 ? 22.098 -2.194 -32.518 1.00 93.31 656 PHE A C 1
ATOM 5205 O O . PHE A 1 656 ? 23.242 -2.354 -32.932 1.00 93.31 656 PHE A O 1
ATOM 5212 N N . HIS A 1 657 ? 21.363 -1.151 -32.893 1.00 87.25 657 HIS A N 1
ATOM 5213 C CA . HIS A 1 657 ? 21.848 -0.101 -33.790 1.00 87.25 657 HIS A CA 1
ATOM 5214 C C . HIS A 1 657 ? 23.139 0.600 -33.310 1.00 87.25 657 HIS A C 1
ATOM 5216 O O . HIS A 1 657 ? 23.786 1.246 -34.133 1.00 87.25 657 HIS A O 1
ATOM 5222 N N . LEU A 1 658 ? 23.515 0.482 -32.028 1.00 86.81 658 LEU A N 1
ATOM 5223 C CA . LEU A 1 658 ? 24.796 0.957 -31.490 1.00 86.81 658 LEU A CA 1
ATOM 5224 C C . LEU A 1 658 ? 25.998 0.152 -32.011 1.00 86.81 658 LEU A C 1
ATOM 5226 O O . LEU A 1 658 ? 27.084 0.699 -32.125 1.00 86.81 658 LEU A O 1
ATOM 5230 N N . LEU A 1 659 ? 25.815 -1.116 -32.397 1.00 87.62 659 LEU A N 1
ATOM 5231 C CA . LEU A 1 659 ? 26.876 -1.957 -32.976 1.00 87.62 659 LEU A CA 1
ATOM 5232 C C . LEU A 1 659 ? 27.103 -1.714 -34.477 1.00 87.62 659 LEU A C 1
ATOM 5234 O O . LEU A 1 659 ? 27.996 -2.311 -35.084 1.00 87.62 659 LEU A O 1
ATOM 5238 N N . VAL A 1 660 ? 26.285 -0.872 -35.107 1.00 86.75 660 VAL A N 1
ATOM 5239 C CA . VAL A 1 660 ? 26.282 -0.684 -36.560 1.00 86.75 660 VAL A CA 1
ATOM 5240 C C . VAL A 1 660 ? 26.986 0.622 -36.917 1.00 86.75 660 VAL A C 1
ATOM 5242 O O . VAL A 1 660 ? 26.456 1.710 -36.678 1.00 86.75 660 VAL A O 1
ATOM 5245 N N . SER A 1 661 ? 28.155 0.518 -37.547 1.00 84.25 661 SER A N 1
ATOM 5246 C CA . SER A 1 661 ? 28.899 1.654 -38.090 1.00 84.25 661 SER A CA 1
ATOM 5247 C C . SER A 1 661 ? 29.718 1.252 -39.325 1.00 84.25 661 SER A C 1
ATOM 5249 O O . SER A 1 661 ? 29.848 0.069 -39.667 1.00 84.25 661 SER A O 1
ATOM 5251 N N . HIS A 1 662 ? 30.316 2.247 -39.986 1.00 72.75 662 HIS A N 1
ATOM 5252 C CA . HIS A 1 662 ? 31.342 1.996 -40.992 1.00 72.75 662 HIS A CA 1
ATOM 5253 C C . HIS A 1 662 ? 32.533 1.280 -40.338 1.00 72.75 662 HIS A C 1
ATOM 5255 O O . HIS A 1 662 ? 33.197 1.836 -39.470 1.00 72.75 662 HIS A O 1
ATOM 5261 N N . GLY A 1 663 ? 32.794 0.040 -40.762 1.00 75.19 663 GLY A N 1
ATOM 5262 C CA . GLY A 1 663 ? 33.889 -0.788 -40.245 1.00 75.19 663 GLY A CA 1
ATOM 5263 C C . GLY A 1 663 ? 33.463 -1.954 -39.347 1.00 75.19 663 GLY A C 1
ATOM 5264 O O . GLY A 1 663 ? 34.291 -2.824 -39.084 1.00 75.19 663 GLY A O 1
ATOM 5265 N N . THR A 1 664 ? 32.188 -2.064 -38.944 1.00 86.00 664 THR A N 1
ATOM 5266 C CA . THR A 1 664 ? 31.720 -3.195 -38.110 1.00 86.00 664 THR A CA 1
ATOM 5267 C C . THR A 1 664 ? 31.309 -4.442 -38.893 1.00 86.00 664 THR A C 1
ATOM 5269 O O . THR A 1 664 ? 30.890 -5.426 -38.285 1.00 86.00 664 THR A O 1
ATOM 5272 N N . LYS A 1 665 ? 31.504 -4.466 -40.222 1.00 89.75 665 LYS A N 1
ATOM 5273 C CA . LYS A 1 665 ? 31.227 -5.627 -41.094 1.00 89.75 665 LYS A CA 1
ATOM 5274 C C . LYS A 1 665 ? 31.707 -6.962 -40.493 1.00 89.75 665 LYS A C 1
ATOM 5276 O O . LYS A 1 665 ? 30.884 -7.869 -40.406 1.00 89.75 665 LYS A O 1
ATOM 5281 N N . PRO A 1 666 ? 32.962 -7.111 -40.014 1.00 88.19 666 PRO A N 1
ATOM 5282 C CA . PRO A 1 666 ? 33.426 -8.404 -39.510 1.00 88.19 666 PRO A CA 1
ATOM 5283 C C . PRO A 1 666 ? 32.649 -8.902 -38.281 1.00 88.19 666 PRO A C 1
ATOM 5285 O O . PRO A 1 666 ? 32.430 -10.100 -38.136 1.00 88.19 666 PRO A O 1
ATOM 5288 N N . LEU A 1 667 ? 32.192 -7.989 -37.417 1.00 89.69 667 LEU A N 1
ATOM 5289 C CA . LEU A 1 667 ? 31.357 -8.319 -36.259 1.00 89.69 667 LEU A CA 1
ATOM 5290 C C . LEU A 1 667 ? 29.935 -8.712 -36.679 1.00 89.69 667 LEU A C 1
ATOM 5292 O O . LEU A 1 667 ? 29.374 -9.669 -36.151 1.00 89.69 667 LEU A O 1
ATOM 5296 N N . LEU A 1 668 ? 29.344 -7.989 -37.631 1.00 91.31 668 LEU A N 1
ATOM 5297 C CA . LEU A 1 668 ? 28.000 -8.295 -38.130 1.00 91.31 668 LEU A CA 1
ATOM 5298 C C . LEU A 1 668 ? 27.964 -9.649 -38.857 1.00 91.31 668 LEU A C 1
ATOM 5300 O O . LEU A 1 668 ? 27.032 -10.431 -38.662 1.00 91.31 668 LEU A O 1
ATOM 5304 N N . ASP A 1 669 ? 29.006 -9.961 -39.628 1.00 90.00 669 ASP A N 1
ATOM 5305 C CA . ASP A 1 669 ? 29.154 -11.260 -40.287 1.00 90.00 669 ASP A CA 1
ATOM 5306 C C . ASP A 1 669 ? 29.425 -12.391 -39.284 1.00 90.00 669 ASP A C 1
ATOM 5308 O O . ASP A 1 669 ? 28.927 -13.502 -39.468 1.00 90.00 669 ASP A O 1
ATOM 5312 N N . LEU A 1 670 ? 30.144 -12.116 -38.189 1.00 91.88 670 LEU A N 1
ATOM 5313 C CA . LEU A 1 670 ? 30.283 -13.058 -37.078 1.00 91.88 670 LEU A CA 1
ATOM 5314 C C . LEU A 1 670 ? 28.917 -13.383 -36.455 1.00 91.88 670 LEU A C 1
ATOM 5316 O O . LEU A 1 670 ? 28.600 -14.555 -36.268 1.00 91.88 670 LEU A O 1
ATOM 5320 N N . ILE A 1 671 ? 28.085 -12.374 -36.177 1.00 92.69 671 ILE A N 1
ATOM 5321 C CA . ILE A 1 671 ? 26.725 -12.580 -35.649 1.00 92.69 671 ILE A CA 1
ATOM 5322 C C . ILE A 1 671 ? 25.899 -13.443 -36.612 1.00 92.69 671 ILE A C 1
ATOM 5324 O O . ILE A 1 671 ? 25.231 -14.385 -36.182 1.00 92.69 671 ILE A O 1
ATOM 5328 N N . ARG A 1 672 ? 25.984 -13.175 -37.924 1.00 91.69 672 ARG A N 1
ATOM 5329 C CA . ARG A 1 672 ? 25.345 -14.003 -38.959 1.00 91.69 672 ARG A CA 1
ATOM 5330 C C . ARG A 1 672 ? 25.817 -15.457 -38.883 1.00 91.69 672 ARG A C 1
ATOM 5332 O O . ARG A 1 672 ? 24.993 -16.367 -38.938 1.00 91.69 672 ARG A O 1
ATOM 5339 N N . LEU A 1 673 ? 27.126 -15.674 -38.773 1.00 91.38 673 LEU A N 1
ATOM 5340 C CA . LEU A 1 673 ? 27.734 -17.003 -38.738 1.00 91.38 673 LEU A CA 1
ATOM 5341 C C . LEU A 1 673 ? 27.299 -17.800 -37.502 1.00 91.38 673 LEU A C 1
ATOM 5343 O O . LEU A 1 673 ? 26.886 -18.950 -37.640 1.00 91.38 673 LEU A O 1
ATOM 5347 N N . VAL A 1 674 ? 27.345 -17.176 -36.323 1.00 92.88 674 VAL A N 1
ATOM 5348 C CA . VAL A 1 674 ? 26.899 -17.762 -35.045 1.00 92.88 674 VAL A CA 1
ATOM 5349 C C . VAL A 1 674 ? 25.415 -18.133 -35.115 1.00 92.88 674 VAL A C 1
ATOM 5351 O O . VAL A 1 674 ? 25.029 -19.219 -34.687 1.00 92.88 674 VAL A O 1
ATOM 5354 N N . HIS A 1 675 ? 24.591 -17.278 -35.729 1.00 91.00 675 HIS A N 1
ATOM 5355 C CA . HIS A 1 675 ? 23.166 -17.548 -35.911 1.00 91.00 675 HIS A CA 1
ATOM 5356 C C . HIS A 1 675 ? 22.892 -18.747 -36.824 1.00 91.00 675 HIS A C 1
ATOM 5358 O O . HIS A 1 675 ? 22.044 -19.576 -36.513 1.00 91.00 675 HIS A O 1
ATOM 5364 N N . GLN A 1 676 ? 23.599 -18.850 -37.953 1.00 89.00 676 GLN A N 1
ATOM 5365 C CA . GLN A 1 676 ? 23.401 -19.919 -38.942 1.00 89.00 676 GLN A CA 1
ATOM 5366 C C . GLN A 1 676 ? 23.907 -21.285 -38.472 1.00 89.00 676 GLN A C 1
ATOM 5368 O O . GLN A 1 676 ? 23.415 -22.308 -38.943 1.00 89.00 676 GLN A O 1
ATOM 5373 N N . ARG A 1 677 ? 24.897 -21.307 -37.573 1.00 88.75 677 ARG A N 1
ATOM 5374 C CA . ARG A 1 677 ? 25.446 -22.535 -36.979 1.00 88.75 677 ARG A CA 1
ATOM 5375 C C . ARG A 1 677 ? 24.630 -23.064 -35.797 1.00 88.75 677 ARG A C 1
ATOM 5377 O O . ARG A 1 677 ? 24.985 -24.106 -35.266 1.00 88.75 677 ARG A O 1
ATOM 5384 N N . ASP A 1 678 ? 23.565 -22.364 -35.398 1.00 87.44 678 ASP A N 1
ATOM 5385 C CA . ASP A 1 678 ? 22.787 -22.646 -34.185 1.00 87.44 678 ASP A CA 1
ATOM 5386 C C . ASP A 1 678 ? 23.613 -22.583 -32.877 1.00 87.44 678 ASP A C 1
ATOM 5388 O O . ASP A 1 678 ? 23.163 -23.072 -31.843 1.00 87.44 678 ASP A O 1
ATOM 5392 N N . ASP A 1 679 ? 24.781 -21.922 -32.892 1.00 90.56 679 ASP A N 1
ATOM 5393 C CA . ASP A 1 679 ? 25.603 -21.684 -31.692 1.00 90.56 679 ASP A CA 1
ATOM 5394 C C . ASP A 1 679 ? 24.877 -20.726 -30.721 1.00 90.56 679 ASP A C 1
ATOM 5396 O O . ASP A 1 679 ? 24.913 -20.883 -29.500 1.00 90.56 679 ASP A O 1
ATOM 5400 N N . ALA A 1 680 ? 24.179 -19.725 -31.267 1.00 91.50 680 ALA A N 1
ATOM 5401 C CA . ALA A 1 680 ? 23.246 -18.875 -30.534 1.00 91.50 680 ALA A CA 1
ATOM 5402 C C . ALA A 1 680 ? 22.206 -18.276 -31.481 1.00 91.50 680 ALA A C 1
ATOM 5404 O O . ALA A 1 680 ? 22.512 -17.888 -32.611 1.00 91.50 680 ALA A O 1
ATOM 5405 N N . TRP A 1 681 ? 20.970 -18.127 -31.016 1.00 91.75 681 TRP A N 1
ATOM 5406 C CA . TRP A 1 681 ? 19.948 -17.395 -31.758 1.00 91.75 681 TRP A CA 1
ATOM 5407 C C . TRP A 1 681 ? 19.862 -15.942 -31.302 1.00 91.75 681 TRP A C 1
ATOM 5409 O O . TRP A 1 681 ? 20.184 -15.635 -30.162 1.00 91.75 681 TRP A O 1
ATOM 5419 N N . PHE A 1 682 ? 19.420 -15.038 -32.178 1.00 92.81 682 PHE A N 1
ATOM 5420 C CA . PHE A 1 682 ? 19.408 -13.606 -31.884 1.00 92.81 682 PHE A CA 1
ATOM 5421 C C . PHE A 1 682 ? 18.019 -12.999 -32.073 1.00 92.81 682 PHE A C 1
ATOM 5423 O O . PHE A 1 682 ? 17.366 -13.204 -33.100 1.00 92.81 682 PHE A O 1
ATOM 5430 N N . ILE A 1 683 ? 17.614 -12.196 -31.093 1.00 94.31 683 ILE A N 1
ATOM 5431 C CA . ILE A 1 683 ? 16.512 -11.240 -31.190 1.00 94.31 683 ILE A CA 1
ATOM 5432 C C . ILE A 1 683 ? 17.107 -9.876 -30.875 1.00 94.31 683 ILE A C 1
ATOM 5434 O O . ILE A 1 683 ? 17.759 -9.695 -29.852 1.00 94.31 683 ILE A O 1
ATOM 5438 N N . MET A 1 684 ? 16.904 -8.912 -31.755 1.00 94.81 684 MET A N 1
ATOM 5439 C CA . MET A 1 684 ? 17.545 -7.606 -31.670 1.00 94.81 684 MET A CA 1
ATOM 5440 C C . MET A 1 684 ? 16.487 -6.511 -31.554 1.00 94.81 684 MET A C 1
ATOM 5442 O O . MET A 1 684 ? 15.409 -6.630 -32.136 1.00 94.81 684 MET A O 1
ATOM 5446 N N . SER A 1 685 ? 16.794 -5.424 -30.848 1.00 95.00 685 SER A N 1
ATOM 5447 C CA . SER A 1 685 ? 15.938 -4.235 -30.785 1.00 95.00 685 SER A CA 1
ATOM 5448 C C . SER A 1 685 ? 16.688 -2.965 -31.199 1.00 95.00 685 SER A C 1
ATOM 5450 O O . SER A 1 685 ? 17.906 -2.866 -31.068 1.00 95.00 685 SER A O 1
ATOM 5452 N N . GLY A 1 686 ? 15.986 -1.951 -31.698 1.00 89.94 686 GLY A N 1
ATOM 5453 C CA . GLY A 1 686 ? 16.564 -0.616 -31.851 1.00 89.94 686 GLY A CA 1
ATOM 5454 C C . GLY A 1 686 ? 15.576 0.417 -32.370 1.00 89.94 686 GLY A C 1
ATOM 5455 O O . GLY A 1 686 ? 14.399 0.128 -32.569 1.00 89.94 686 GLY A O 1
ATOM 5456 N N . TRP A 1 687 ? 16.036 1.655 -32.549 1.00 83.06 687 TRP A N 1
ATOM 5457 C CA . TRP A 1 687 ? 15.186 2.722 -33.089 1.00 83.06 687 TRP A CA 1
ATOM 5458 C C . TRP A 1 687 ? 15.405 2.991 -34.578 1.00 83.06 687 TRP A C 1
ATOM 5460 O O . TRP A 1 687 ? 14.494 3.490 -35.239 1.00 83.06 687 TRP A O 1
ATOM 5470 N N . LYS A 1 688 ? 16.578 2.640 -35.121 1.00 82.69 688 LYS A N 1
ATOM 5471 C CA . LYS A 1 688 ? 16.854 2.758 -36.556 1.00 82.69 688 LYS A CA 1
ATOM 5472 C C . LYS A 1 688 ? 16.056 1.715 -37.331 1.00 82.69 688 LYS A C 1
ATOM 5474 O O . LYS A 1 688 ? 15.937 0.571 -36.911 1.00 82.69 688 LYS A O 1
ATOM 5479 N N . ARG A 1 689 ? 15.520 2.103 -38.484 1.00 82.62 689 ARG A N 1
ATOM 5480 C CA . ARG A 1 689 ? 14.907 1.140 -39.399 1.00 82.62 689 ARG A CA 1
ATOM 5481 C C . ARG A 1 689 ? 15.993 0.275 -40.066 1.00 82.62 689 ARG A C 1
ATOM 5483 O O . ARG A 1 689 ? 17.137 0.728 -40.173 1.00 82.62 689 ARG A O 1
ATOM 5490 N N . PRO A 1 690 ? 15.661 -0.940 -40.526 1.00 83.81 690 PRO A N 1
ATOM 5491 C CA . PRO A 1 690 ? 16.614 -1.846 -41.172 1.00 83.81 690 PRO A CA 1
ATOM 5492 C C . PRO A 1 690 ? 17.320 -1.227 -42.382 1.00 83.81 690 PRO A C 1
ATOM 5494 O O . PRO A 1 690 ? 18.494 -1.504 -42.610 1.00 83.81 690 PRO A O 1
ATOM 5497 N N . GLU A 1 691 ? 16.632 -0.365 -43.132 1.00 81.94 691 GLU A N 1
ATOM 5498 C CA . GLU A 1 691 ? 17.194 0.327 -44.296 1.00 81.94 691 GLU A CA 1
ATOM 5499 C C . GLU A 1 691 ? 18.346 1.249 -43.876 1.00 81.94 691 GLU A C 1
ATOM 5501 O O . GLU A 1 691 ? 19.413 1.210 -44.475 1.00 81.94 691 GLU A O 1
ATOM 5506 N N . ILE A 1 692 ? 18.179 1.981 -42.769 1.00 78.94 692 ILE A N 1
ATOM 5507 C CA . ILE A 1 692 ? 19.203 2.882 -42.213 1.00 78.94 692 ILE A CA 1
ATOM 5508 C C . ILE A 1 692 ? 20.386 2.080 -41.652 1.00 78.94 692 ILE A C 1
ATOM 5510 O O . ILE A 1 692 ? 21.539 2.494 -41.757 1.00 78.94 692 ILE A O 1
ATOM 5514 N N . ILE A 1 693 ? 20.119 0.918 -41.047 1.00 81.75 693 ILE A N 1
ATOM 5515 C CA . ILE A 1 693 ? 21.172 -0.005 -40.596 1.00 81.75 693 ILE A CA 1
ATOM 5516 C C . ILE A 1 693 ? 21.999 -0.490 -41.789 1.00 81.75 693 ILE A C 1
ATOM 5518 O O . ILE A 1 693 ? 23.227 -0.506 -41.717 1.00 81.75 693 ILE A O 1
ATOM 5522 N N . ARG A 1 694 ? 21.335 -0.840 -42.896 1.00 83.00 694 ARG A N 1
ATOM 5523 C CA . ARG A 1 694 ? 21.993 -1.275 -44.130 1.00 83.00 694 ARG A CA 1
ATOM 5524 C C . ARG A 1 694 ? 22.791 -0.145 -44.779 1.00 83.00 694 ARG A C 1
ATOM 5526 O O . ARG A 1 694 ? 23.900 -0.390 -45.229 1.00 83.00 694 ARG A O 1
ATOM 5533 N N . GLU A 1 695 ? 22.285 1.084 -44.777 1.00 83.00 695 GLU A N 1
ATOM 5534 C CA . GLU A 1 695 ? 23.024 2.259 -45.263 1.00 83.00 695 GLU A CA 1
ATOM 5535 C C . GLU A 1 695 ? 24.279 2.556 -44.429 1.00 83.00 695 GLU A C 1
ATOM 5537 O O . GLU A 1 695 ? 25.305 2.940 -44.984 1.00 83.00 695 GLU A O 1
ATOM 5542 N N . ALA A 1 696 ? 24.225 2.347 -43.110 1.00 81.06 696 ALA A N 1
ATOM 5543 C CA . ALA A 1 696 ? 25.360 2.578 -42.215 1.00 81.06 696 ALA A CA 1
ATOM 5544 C C . ALA A 1 696 ? 26.485 1.533 -42.360 1.00 81.06 696 ALA A C 1
ATOM 5546 O O . ALA A 1 696 ? 27.621 1.795 -41.961 1.00 81.06 696 ALA A O 1
ATOM 5547 N N . CYS A 1 697 ? 26.185 0.351 -42.906 1.00 84.94 697 CYS A N 1
ATOM 5548 C CA . CYS A 1 697 ? 27.164 -0.702 -43.168 1.00 84.94 697 CYS A CA 1
ATOM 5549 C C . CYS A 1 697 ? 26.767 -1.513 -44.421 1.00 84.94 697 CYS A C 1
ATOM 5551 O O . CYS A 1 697 ? 26.349 -2.664 -44.301 1.00 84.94 697 CYS A O 1
ATOM 5553 N N . PRO A 1 698 ? 26.880 -0.940 -45.634 1.00 83.62 698 PRO A N 1
ATOM 5554 C CA . PRO A 1 698 ? 26.331 -1.542 -46.857 1.00 83.62 698 PRO A CA 1
ATOM 5555 C C . PRO A 1 698 ? 27.046 -2.829 -47.281 1.00 83.62 698 PRO A C 1
ATOM 5557 O O . PRO A 1 698 ? 26.479 -3.641 -48.002 1.00 83.62 698 PRO A O 1
ATOM 5560 N N . GLU A 1 699 ? 28.273 -3.025 -46.798 1.00 84.50 699 GLU A N 1
ATOM 5561 C CA . GLU A 1 699 ? 29.115 -4.194 -47.062 1.00 84.50 699 GLU A CA 1
ATOM 5562 C C . GLU A 1 699 ? 28.689 -5.444 -46.263 1.00 84.50 699 GLU A C 1
ATOM 5564 O O . GLU A 1 699 ? 29.234 -6.523 -46.479 1.00 84.50 699 GLU A O 1
ATOM 5569 N N . THR A 1 700 ? 27.779 -5.325 -45.287 1.00 84.00 700 THR A N 1
ATOM 5570 C CA . THR A 1 700 ? 27.390 -6.448 -44.415 1.00 84.00 700 THR A CA 1
ATOM 5571 C C . THR A 1 700 ? 26.507 -7.474 -45.127 1.00 84.00 700 THR A C 1
ATOM 5573 O O . THR A 1 700 ? 25.574 -7.114 -45.846 1.00 84.00 700 THR A O 1
ATOM 5576 N N . GLU A 1 701 ? 26.738 -8.765 -44.873 1.00 85.44 701 GLU A N 1
ATOM 5577 C CA . GLU A 1 701 ? 25.857 -9.842 -45.352 1.00 85.44 701 GLU A CA 1
ATOM 5578 C C . GLU A 1 701 ? 24.749 -10.184 -44.342 1.00 85.44 701 GLU A C 1
ATOM 5580 O O . GLU A 1 701 ? 23.879 -11.020 -44.616 1.00 85.44 701 GLU A O 1
ATOM 5585 N N . LEU A 1 702 ? 24.762 -9.562 -43.157 1.00 88.00 702 LEU A N 1
ATOM 5586 C CA . LEU A 1 702 ? 23.746 -9.776 -42.133 1.00 88.00 702 LEU A CA 1
ATOM 5587 C C . LEU A 1 702 ? 22.383 -9.262 -42.619 1.00 88.00 702 LEU A C 1
ATOM 5589 O O . LEU A 1 702 ? 22.114 -8.061 -42.666 1.00 88.00 702 LEU A O 1
ATOM 5593 N N . SER A 1 703 ? 21.495 -10.198 -42.947 1.00 88.81 703 SER A N 1
ATOM 5594 C CA . SER A 1 703 ? 20.088 -9.909 -43.217 1.00 88.81 703 SER A CA 1
ATOM 5595 C C . SER A 1 703 ? 19.286 -9.983 -41.923 1.00 88.81 703 SER A C 1
ATOM 5597 O O . SER A 1 703 ? 19.409 -10.949 -41.177 1.00 88.81 703 SER A O 1
ATOM 5599 N N . LEU A 1 704 ? 18.464 -8.966 -41.667 1.00 90.62 704 LEU A N 1
ATOM 5600 C CA . LEU A 1 704 ? 17.548 -8.912 -40.529 1.00 90.62 704 LEU A CA 1
ATOM 5601 C C . LEU A 1 704 ? 16.125 -9.154 -41.018 1.00 90.62 704 LEU A C 1
ATOM 5603 O O . LEU A 1 704 ? 15.754 -8.663 -42.086 1.00 90.62 704 LEU A O 1
ATOM 5607 N N . GLN A 1 705 ? 15.322 -9.851 -40.220 1.00 90.75 705 GLN A N 1
ATOM 5608 C CA . GLN A 1 705 ? 13.882 -9.910 -40.416 1.00 90.75 705 GLN A CA 1
ATOM 5609 C C . GLN A 1 705 ? 13.224 -8.796 -39.598 1.00 90.75 705 GLN A C 1
ATOM 5611 O O . GLN A 1 705 ? 13.179 -8.885 -38.368 1.00 90.75 705 GLN A O 1
ATOM 5616 N N . PRO A 1 706 ? 12.733 -7.730 -40.243 1.00 90.75 706 PRO A N 1
ATOM 5617 C CA . PRO A 1 706 ? 12.286 -6.561 -39.516 1.00 90.75 706 PRO A CA 1
ATOM 5618 C C . PRO A 1 706 ? 10.844 -6.691 -39.048 1.00 90.75 706 PRO A C 1
ATOM 5620 O O . PRO A 1 706 ? 9.979 -7.165 -39.783 1.00 90.75 706 PRO A O 1
ATOM 5623 N N . HIS A 1 707 ? 10.583 -6.215 -37.836 1.00 91.12 707 HIS A N 1
ATOM 5624 C CA . HIS A 1 707 ? 9.242 -6.117 -37.281 1.00 91.12 707 HIS A CA 1
ATOM 5625 C C . HIS A 1 707 ? 9.070 -4.780 -36.557 1.00 91.12 707 HIS A C 1
ATOM 5627 O O . HIS A 1 707 ? 9.808 -4.457 -35.622 1.00 91.12 707 HIS A O 1
ATOM 5633 N N . ALA A 1 708 ? 8.111 -3.978 -37.013 1.00 89.38 708 ALA A N 1
ATOM 5634 C CA . ALA A 1 708 ? 7.883 -2.640 -36.487 1.00 89.38 708 ALA A CA 1
ATOM 5635 C C . ALA A 1 708 ? 7.073 -2.688 -35.184 1.00 89.38 708 ALA A C 1
ATOM 5637 O O . ALA A 1 708 ? 6.000 -3.281 -35.135 1.00 89.38 708 ALA A O 1
ATOM 5638 N N . ILE A 1 709 ? 7.554 -2.003 -34.149 1.00 90.38 709 ILE A N 1
ATOM 5639 C CA . ILE A 1 709 ? 6.841 -1.790 -32.889 1.00 90.38 709 ILE A CA 1
ATOM 5640 C C . ILE A 1 709 ? 6.241 -0.384 -32.916 1.00 90.38 709 ILE A C 1
ATOM 5642 O O . ILE A 1 709 ? 6.941 0.602 -32.671 1.00 90.38 709 ILE A O 1
ATOM 5646 N N . ASP A 1 710 ? 4.948 -0.304 -33.237 1.00 88.56 710 ASP A N 1
ATOM 5647 C CA . ASP A 1 710 ? 4.219 0.965 -33.374 1.00 88.56 710 ASP A CA 1
ATOM 5648 C C . ASP A 1 710 ? 3.428 1.351 -32.104 1.00 88.56 710 ASP A C 1
ATOM 5650 O O . ASP A 1 710 ? 3.494 0.645 -31.104 1.00 88.56 710 ASP A O 1
ATOM 5654 N N . PHE A 1 711 ? 2.702 2.467 -32.083 1.00 91.50 711 PHE A N 1
ATOM 5655 C CA . PHE A 1 711 ? 1.863 2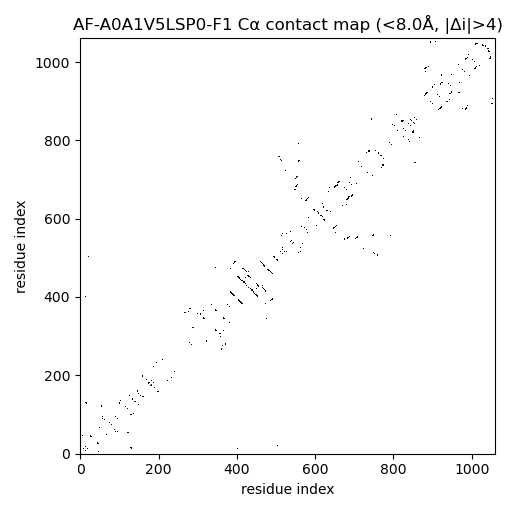.889 -30.951 1.00 91.50 711 PHE A CA 1
ATOM 5656 C C . PHE A 1 711 ? 0.689 1.932 -30.694 1.00 91.50 711 PHE A C 1
ATOM 5658 O O . PHE A 1 711 ? 0.335 1.108 -31.536 1.00 91.50 711 PHE A O 1
ATOM 5665 N N . LEU A 1 712 ? 0.115 2.012 -29.494 1.00 92.94 712 LEU A N 1
ATOM 5666 C CA . LEU A 1 712 ? -1.003 1.171 -29.081 1.00 92.94 712 LEU A CA 1
ATOM 5667 C C . LEU A 1 712 ? -2.295 1.625 -29.778 1.00 92.94 712 LEU A C 1
ATOM 5669 O O . LEU A 1 712 ? -2.584 2.826 -29.812 1.00 92.94 712 LEU A O 1
ATOM 5673 N N . PRO A 1 713 ? -3.103 0.696 -30.313 1.00 93.00 713 PRO A N 1
ATOM 5674 C CA . PRO A 1 713 ? -4.441 1.033 -30.775 1.00 93.00 713 PRO A CA 1
ATOM 5675 C C . PRO A 1 713 ? -5.353 1.361 -29.582 1.00 93.00 713 PRO A C 1
ATOM 5677 O O . PRO A 1 713 ? -5.086 0.956 -28.450 1.00 93.00 713 PRO A O 1
ATOM 5680 N N . MET A 1 714 ? -6.463 2.056 -29.854 1.00 93.69 714 MET A N 1
ATOM 5681 C CA . MET A 1 714 ? -7.439 2.498 -28.843 1.00 93.69 714 MET A CA 1
ATOM 5682 C C . MET A 1 714 ? -7.876 1.364 -27.902 1.00 93.69 714 MET A C 1
ATOM 5684 O O . MET A 1 714 ? -7.869 1.530 -26.687 1.00 93.69 714 MET A O 1
ATOM 5688 N N . GLU A 1 715 ? -8.206 0.195 -28.456 1.00 95.00 715 GLU A N 1
ATOM 5689 C CA . GLU A 1 715 ? -8.640 -0.973 -27.676 1.00 95.00 715 GLU A CA 1
ATOM 5690 C C . GLU A 1 715 ? -7.563 -1.433 -26.685 1.00 95.00 715 GLU A C 1
ATOM 5692 O O . GLU A 1 715 ? -7.857 -1.769 -25.539 1.00 95.00 715 GLU A O 1
ATOM 5697 N N . THR A 1 716 ? -6.292 -1.395 -27.090 1.00 95.38 716 THR A N 1
ATOM 5698 C CA . THR A 1 716 ? -5.176 -1.721 -26.201 1.00 95.38 716 THR A CA 1
ATOM 5699 C C . THR A 1 716 ? -4.964 -0.637 -25.151 1.00 95.38 716 THR A C 1
ATOM 5701 O O . THR A 1 716 ? -4.701 -0.974 -24.002 1.00 95.38 716 THR A O 1
ATOM 5704 N N . VAL A 1 717 ? -5.125 0.646 -25.491 1.00 96.38 717 VAL A N 1
ATOM 5705 C CA . VAL A 1 717 ? -5.071 1.736 -24.499 1.00 96.38 717 VAL A CA 1
ATOM 5706 C C . VAL A 1 717 ? -6.160 1.570 -23.442 1.00 96.38 717 VAL A C 1
ATOM 5708 O O . VAL A 1 717 ? -5.861 1.682 -22.255 1.00 96.38 717 VAL A O 1
ATOM 5711 N N . ALA A 1 718 ? -7.382 1.204 -23.837 1.00 96.19 718 ALA A N 1
ATOM 5712 C CA . ALA A 1 718 ? -8.459 0.892 -22.898 1.00 96.19 718 ALA A CA 1
ATOM 5713 C C . ALA A 1 718 ? -8.047 -0.211 -21.911 1.00 96.19 718 ALA A C 1
ATOM 5715 O O . ALA A 1 718 ? -8.242 -0.074 -20.704 1.00 96.19 718 ALA A O 1
ATOM 5716 N N . ARG A 1 719 ? -7.430 -1.286 -22.418 1.00 95.56 719 ARG A N 1
ATOM 5717 C CA . ARG A 1 719 ? -6.944 -2.408 -21.601 1.00 95.56 719 ARG A CA 1
ATOM 5718 C C . ARG A 1 719 ? -5.814 -1.999 -20.660 1.00 95.56 719 ARG A C 1
ATOM 5720 O O . ARG A 1 719 ? -5.877 -2.346 -19.485 1.00 95.56 719 ARG A O 1
ATOM 5727 N N . VAL A 1 720 ? -4.830 -1.224 -21.138 1.00 94.62 720 VAL A N 1
ATOM 5728 C CA . VAL A 1 720 ? -3.744 -0.687 -20.292 1.00 94.62 720 VAL A CA 1
ATOM 5729 C C . VAL A 1 720 ? -4.321 0.108 -19.128 1.00 94.62 720 VAL A C 1
ATOM 5731 O O . VAL A 1 720 ? -3.851 -0.053 -18.012 1.00 94.62 720 VAL A O 1
ATOM 5734 N N . LEU A 1 721 ? -5.339 0.935 -19.373 1.00 95.19 721 LEU A N 1
ATOM 5735 C CA . LEU A 1 721 ? -5.943 1.781 -18.343 1.00 95.19 721 LEU A CA 1
ATOM 5736 C C . LEU A 1 721 ? -6.866 1.008 -17.386 1.00 95.19 721 LEU A C 1
ATOM 5738 O O . LEU A 1 721 ? -6.988 1.368 -16.222 1.00 95.19 721 LEU A O 1
ATOM 5742 N N . ARG A 1 722 ? -7.561 -0.033 -17.848 1.00 94.50 722 ARG A N 1
ATOM 5743 C CA . ARG A 1 722 ? -8.621 -0.679 -17.052 1.00 94.50 722 ARG A CA 1
ATOM 5744 C C . ARG A 1 722 ? -8.177 -1.955 -16.357 1.00 94.50 722 ARG A C 1
ATOM 5746 O O . ARG A 1 722 ? -8.548 -2.176 -15.209 1.00 94.50 722 ARG A O 1
ATOM 5753 N N . GLU A 1 723 ? -7.391 -2.806 -17.012 1.00 93.19 723 GLU A N 1
ATOM 5754 C CA . GLU A 1 723 ? -7.066 -4.132 -16.469 1.00 93.19 723 GLU A CA 1
ATOM 5755 C C . GLU A 1 723 ? -6.249 -4.093 -15.163 1.00 93.19 723 GLU A C 1
ATOM 5757 O O . GLU A 1 723 ? -6.593 -4.846 -14.245 1.00 93.19 723 GLU A O 1
ATOM 5762 N N . PRO A 1 724 ? -5.234 -3.215 -15.004 1.00 87.25 724 PRO A N 1
ATOM 5763 C CA . PRO A 1 724 ? -4.528 -3.059 -13.727 1.00 87.25 724 PRO A CA 1
ATOM 5764 C C . PRO A 1 724 ? -5.431 -2.528 -12.602 1.00 87.25 724 PRO A C 1
ATOM 5766 O O . PRO A 1 724 ? -5.171 -2.779 -11.429 1.00 87.25 724 PRO A O 1
ATOM 5769 N N . MET A 1 725 ? -6.504 -1.816 -12.961 1.00 83.75 725 MET A N 1
ATOM 5770 C CA . MET A 1 725 ? -7.442 -1.143 -12.053 1.00 83.75 725 MET A CA 1
ATOM 5771 C C . MET A 1 725 ? -8.720 -1.933 -11.764 1.00 83.75 725 MET A C 1
ATOM 5773 O O . MET A 1 725 ? -9.547 -1.479 -10.982 1.00 83.75 725 MET A O 1
ATOM 5777 N N . ALA A 1 726 ? -8.899 -3.128 -12.331 1.00 79.31 726 ALA A N 1
ATOM 5778 C CA . ALA A 1 726 ? -10.171 -3.856 -12.253 1.00 79.31 726 ALA A CA 1
ATOM 5779 C C . ALA A 1 726 ? -10.685 -4.097 -10.814 1.00 79.31 726 ALA A C 1
ATOM 5781 O O . ALA A 1 726 ? -11.890 -4.201 -10.605 1.00 79.31 726 ALA A O 1
ATOM 5782 N N . ASN A 1 727 ? -9.781 -4.144 -9.827 1.00 69.06 727 ASN A N 1
ATOM 5783 C CA . ASN A 1 727 ? -10.106 -4.400 -8.421 1.00 69.06 727 ASN A CA 1
ATOM 5784 C C . ASN A 1 727 ? -9.984 -3.159 -7.517 1.00 69.06 727 ASN A C 1
ATOM 5786 O O . ASN A 1 727 ? -10.170 -3.287 -6.310 1.00 69.06 727 ASN A O 1
ATOM 5790 N N . SER A 1 728 ? -9.641 -1.981 -8.053 1.00 66.50 728 SER A N 1
ATOM 5791 C CA . SER A 1 728 ? -9.413 -0.773 -7.241 1.00 66.50 728 SER A CA 1
ATOM 5792 C C . SER A 1 728 ? -10.688 0.023 -6.957 1.00 66.50 728 SER A C 1
ATOM 5794 O O . SER A 1 728 ? -10.674 0.908 -6.111 1.00 66.50 728 SER A O 1
ATOM 5796 N N . GLY A 1 729 ? -11.790 -0.269 -7.657 1.00 72.31 729 GLY A N 1
ATOM 5797 C CA . GLY A 1 729 ? -13.016 0.531 -7.582 1.00 72.31 729 GLY A CA 1
ATOM 5798 C C . GLY A 1 729 ? -12.933 1.869 -8.329 1.00 72.31 729 GLY A C 1
ATOM 5799 O O . GLY A 1 729 ? -13.869 2.661 -8.234 1.00 72.31 729 GLY A O 1
ATOM 5800 N N . ILE A 1 730 ? -11.849 2.117 -9.079 1.00 82.06 730 ILE A N 1
ATOM 5801 C CA . ILE A 1 730 ? -11.731 3.279 -9.965 1.00 82.06 730 ILE A CA 1
ATOM 5802 C C . ILE A 1 730 ? -12.507 3.026 -11.262 1.00 82.06 730 ILE A C 1
ATOM 5804 O O . ILE A 1 730 ? -12.264 2.051 -11.975 1.00 82.06 730 ILE A O 1
ATOM 5808 N N . GLU A 1 731 ? -13.396 3.950 -11.609 1.00 89.75 731 GLU A N 1
ATOM 5809 C CA . GLU A 1 731 ? -14.096 3.980 -12.885 1.00 89.75 731 GLU A CA 1
ATOM 5810 C C . GLU A 1 731 ? -13.304 4.789 -13.924 1.00 89.75 731 GLU A C 1
ATOM 5812 O O . GLU A 1 731 ? -12.878 5.924 -13.686 1.00 89.75 731 GLU A O 1
ATOM 5817 N N . ILE A 1 732 ? -13.110 4.199 -15.107 1.00 94.88 732 ILE A N 1
ATOM 5818 C CA . ILE A 1 732 ? -12.447 4.843 -16.247 1.00 94.88 732 ILE A CA 1
ATOM 5819 C C . ILE A 1 732 ? -13.381 4.737 -17.459 1.00 94.88 732 ILE A C 1
ATOM 5821 O O . ILE A 1 732 ? -13.353 3.717 -18.163 1.00 94.88 732 ILE A O 1
ATOM 5825 N N . PRO A 1 733 ? -14.220 5.756 -17.703 1.00 95.38 733 PRO A N 1
ATOM 5826 C CA . PRO A 1 733 ? -15.224 5.740 -18.760 1.00 95.38 733 PRO A CA 1
ATOM 5827 C C . PRO A 1 733 ? -14.583 5.817 -20.157 1.00 95.38 733 PRO A C 1
ATOM 5829 O O . PRO A 1 733 ? -13.404 6.164 -20.295 1.00 95.38 733 PRO A O 1
ATOM 5832 N N . ASP A 1 734 ? -15.327 5.442 -21.202 1.00 96.62 734 ASP A N 1
ATOM 5833 C CA . ASP A 1 734 ? -14.809 5.377 -22.581 1.00 96.62 734 ASP A CA 1
ATOM 5834 C C . ASP A 1 734 ? -14.325 6.745 -23.067 1.00 96.62 734 ASP A C 1
ATOM 5836 O O . ASP A 1 734 ? -13.267 6.837 -23.685 1.00 96.62 734 ASP A O 1
ATOM 5840 N N . GLU A 1 735 ? -14.994 7.827 -22.679 1.00 96.44 735 GLU A N 1
ATOM 5841 C CA . GLU A 1 735 ? -14.611 9.191 -23.039 1.00 96.44 735 GLU A CA 1
ATOM 5842 C C . GLU A 1 735 ? -13.232 9.570 -22.477 1.00 96.44 735 GLU A C 1
ATOM 5844 O O . GLU A 1 735 ? -12.492 10.339 -23.097 1.00 96.44 735 GLU A O 1
ATOM 5849 N N . ALA A 1 736 ? -12.862 9.043 -21.302 1.00 96.25 736 ALA A N 1
ATOM 5850 C CA . ALA A 1 736 ? -11.540 9.268 -20.718 1.00 96.25 736 ALA A CA 1
ATOM 5851 C C . ALA A 1 736 ? -10.466 8.488 -21.489 1.00 96.25 736 ALA A C 1
ATOM 5853 O O . ALA A 1 736 ? -9.405 9.038 -21.787 1.00 96.25 736 ALA A O 1
ATOM 5854 N N . VAL A 1 737 ? -10.759 7.246 -21.887 1.00 97.44 737 VAL A N 1
ATOM 5855 C CA . VAL A 1 737 ? -9.879 6.434 -22.744 1.00 97.44 737 VAL A CA 1
ATOM 5856 C C . VAL A 1 737 ? -9.679 7.099 -24.105 1.00 97.44 737 VAL A C 1
ATOM 5858 O O . VAL A 1 737 ? -8.541 7.267 -24.552 1.00 97.44 737 VAL A O 1
ATOM 5861 N N . GLU A 1 738 ? -10.762 7.548 -24.738 1.00 96.38 738 GLU A N 1
ATOM 5862 C CA . GLU A 1 738 ? -10.723 8.290 -25.997 1.00 96.38 738 GLU A CA 1
ATOM 5863 C C . GLU A 1 738 ? -9.870 9.548 -25.870 1.00 96.38 738 GLU A C 1
ATOM 5865 O O . GLU A 1 738 ? -9.084 9.870 -26.768 1.00 96.38 738 GLU A O 1
ATOM 5870 N N . ARG A 1 739 ? -9.971 10.242 -24.730 1.00 96.12 739 ARG A N 1
ATOM 5871 C CA . ARG A 1 739 ? -9.162 11.428 -24.465 1.00 96.12 739 ARG A CA 1
ATOM 5872 C C . ARG A 1 739 ? -7.684 11.094 -24.297 1.00 96.12 739 ARG A C 1
ATOM 5874 O O . ARG A 1 739 ? -6.852 11.796 -24.871 1.00 96.12 739 ARG A O 1
ATOM 5881 N N . VAL A 1 740 ? -7.342 10.010 -23.597 1.00 97.25 740 VAL A N 1
ATOM 5882 C CA . VAL A 1 740 ? -5.953 9.530 -23.497 1.00 97.25 740 VAL A CA 1
ATOM 5883 C C . VAL A 1 740 ? -5.410 9.181 -24.882 1.00 97.25 740 VAL A C 1
ATOM 5885 O O . VAL A 1 740 ? -4.303 9.604 -25.226 1.00 97.25 740 VAL A O 1
ATOM 5888 N N . GLN A 1 741 ? -6.181 8.479 -25.716 1.00 95.44 741 GLN A N 1
ATOM 5889 C CA . GLN A 1 741 ? -5.768 8.154 -27.083 1.00 95.44 741 GLN A CA 1
ATOM 5890 C C . GLN A 1 741 ? -5.589 9.409 -27.939 1.00 95.44 741 GLN A C 1
ATOM 5892 O O . GLN A 1 741 ? -4.603 9.511 -28.665 1.00 95.44 741 GLN A O 1
ATOM 5897 N N . LEU A 1 742 ? -6.493 10.386 -27.853 1.00 92.56 742 LEU A N 1
ATOM 5898 C CA . LEU A 1 742 ? -6.370 11.652 -28.578 1.00 92.56 742 LEU A CA 1
ATOM 5899 C C . LEU A 1 742 ? -5.094 12.406 -28.180 1.00 92.56 742 LEU A C 1
ATOM 5901 O O . LEU A 1 742 ? -4.373 12.920 -29.040 1.00 92.56 742 LEU A O 1
ATOM 5905 N N . GLN A 1 743 ? -4.807 12.471 -26.879 1.00 93.69 743 GLN A N 1
ATOM 5906 C CA . GLN A 1 743 ? -3.649 13.190 -26.356 1.00 93.69 743 GLN A CA 1
ATOM 5907 C C . GLN A 1 743 ? -2.332 12.501 -26.722 1.00 93.69 743 GLN A C 1
ATOM 5909 O O . GLN A 1 743 ? -1.392 13.164 -27.163 1.00 93.69 743 GLN A O 1
ATOM 5914 N N . THR A 1 744 ? -2.273 11.175 -26.608 1.00 93.19 744 THR A N 1
ATOM 5915 C CA . THR A 1 744 ? -1.021 10.405 -26.701 1.00 93.19 744 THR A CA 1
ATOM 5916 C C . THR A 1 744 ? -0.797 9.698 -28.036 1.00 93.19 744 THR A C 1
ATOM 5918 O O . THR A 1 744 ? 0.299 9.184 -28.262 1.00 93.19 744 THR A O 1
ATOM 5921 N N . ALA A 1 745 ? -1.825 9.613 -28.889 1.00 91.62 745 ALA A N 1
ATOM 5922 C CA . ALA A 1 745 ? -1.901 8.707 -30.041 1.00 91.62 745 ALA A CA 1
ATOM 5923 C C . ALA A 1 745 ? -1.610 7.229 -29.701 1.00 91.62 745 ALA A C 1
ATOM 5925 O O . ALA A 1 745 ? -1.253 6.453 -30.584 1.00 91.62 745 ALA A O 1
ATOM 5926 N N . GLY A 1 746 ? -1.737 6.840 -28.427 1.00 91.50 746 GLY A N 1
ATOM 5927 C CA . GLY A 1 746 ? -1.419 5.498 -27.949 1.00 91.50 746 GLY A CA 1
ATOM 5928 C C . GLY A 1 746 ? 0.069 5.251 -27.712 1.00 91.50 746 GLY A C 1
ATOM 5929 O O . GLY A 1 746 ? 0.495 4.100 -27.636 1.00 91.50 746 GLY A O 1
ATOM 5930 N N . ASN A 1 747 ? 0.899 6.292 -27.598 1.00 91.12 747 ASN A N 1
ATOM 5931 C CA . ASN A 1 747 ? 2.291 6.117 -27.190 1.00 91.12 747 ASN A CA 1
ATOM 5932 C C . ASN A 1 747 ? 2.347 5.474 -25.782 1.00 91.12 747 ASN A C 1
ATOM 5934 O O . ASN A 1 747 ? 1.926 6.132 -24.827 1.00 91.12 747 ASN A O 1
ATOM 5938 N N . PRO A 1 748 ? 2.894 4.249 -25.619 1.00 91.50 748 PRO A N 1
ATOM 5939 C CA . PRO A 1 748 ? 2.854 3.518 -24.349 1.00 91.50 748 PRO A CA 1
ATOM 5940 C C . PRO A 1 748 ? 3.405 4.304 -23.158 1.00 91.50 748 PRO A C 1
ATOM 5942 O O . PRO A 1 748 ? 2.846 4.242 -22.069 1.00 91.50 748 PRO A O 1
ATOM 5945 N N . TYR A 1 749 ? 4.476 5.075 -23.368 1.00 90.00 749 TYR A N 1
ATOM 5946 C CA . TYR A 1 749 ? 5.085 5.886 -22.318 1.00 90.00 749 TYR A CA 1
ATOM 5947 C C . TYR A 1 749 ? 4.159 6.994 -21.833 1.00 90.00 749 TYR A C 1
ATOM 5949 O O . TYR A 1 749 ? 3.957 7.154 -20.634 1.00 90.00 749 TYR A O 1
ATOM 5957 N N . HIS A 1 750 ? 3.567 7.742 -22.764 1.00 91.94 750 HIS A N 1
ATOM 5958 C CA . HIS A 1 750 ? 2.653 8.823 -22.410 1.00 91.94 750 HIS A CA 1
ATOM 5959 C C . HIS A 1 750 ? 1.334 8.291 -21.846 1.00 91.94 750 HIS A C 1
ATOM 5961 O O . HIS A 1 750 ? 0.792 8.902 -20.932 1.00 91.94 750 HIS A O 1
ATOM 5967 N N . VAL A 1 751 ? 0.844 7.150 -22.344 1.00 95.00 751 VAL A N 1
ATOM 5968 C CA . VAL A 1 751 ? -0.331 6.464 -21.785 1.00 95.00 751 VAL A CA 1
ATOM 5969 C C . VAL A 1 751 ? -0.064 6.076 -20.331 1.00 95.00 751 VAL A C 1
ATOM 5971 O O . VAL A 1 751 ? -0.840 6.457 -19.462 1.00 95.00 751 VAL A O 1
ATOM 5974 N N . ALA A 1 752 ? 1.054 5.397 -20.047 1.00 92.75 752 ALA A N 1
ATOM 5975 C CA . ALA A 1 752 ? 1.416 4.995 -18.688 1.00 92.75 752 ALA A CA 1
ATOM 5976 C C . ALA A 1 752 ? 1.647 6.201 -17.762 1.00 92.75 752 ALA A C 1
ATOM 5978 O O . ALA A 1 752 ? 1.171 6.202 -16.630 1.00 92.75 752 ALA A O 1
ATOM 5979 N N . LYS A 1 753 ? 2.317 7.255 -18.250 1.00 93.44 753 LYS A N 1
ATOM 5980 C CA . LYS A 1 753 ? 2.563 8.479 -17.473 1.00 93.44 753 LYS A CA 1
ATOM 5981 C C . LYS A 1 753 ? 1.267 9.227 -17.148 1.00 93.44 753 LYS A C 1
ATOM 5983 O O . LYS A 1 753 ? 1.081 9.641 -16.008 1.00 93.44 753 LYS A O 1
ATOM 5988 N N . LEU A 1 754 ? 0.350 9.365 -18.110 1.00 95.25 754 LEU A N 1
ATOM 5989 C CA . LEU A 1 754 ? -0.972 9.949 -17.856 1.00 95.25 754 LEU A CA 1
ATOM 5990 C C . LEU A 1 754 ? -1.800 9.086 -16.905 1.00 95.25 754 LEU A C 1
ATOM 5992 O O . LEU A 1 754 ? -2.445 9.639 -16.021 1.00 95.25 754 LEU A O 1
ATOM 5996 N N . ALA A 1 755 ? -1.767 7.759 -17.045 1.00 94.56 755 ALA A N 1
ATOM 5997 C CA . ALA A 1 755 ? -2.471 6.844 -16.150 1.00 94.56 755 ALA A CA 1
ATOM 5998 C C . ALA A 1 755 ? -1.969 6.977 -14.705 1.00 94.56 755 ALA A C 1
ATOM 6000 O O . ALA A 1 755 ? -2.767 7.170 -13.790 1.00 94.56 755 ALA A O 1
ATOM 6001 N N . TRP A 1 756 ? -0.645 6.981 -14.520 1.00 93.81 756 TRP A N 1
ATOM 6002 C CA . TRP A 1 756 ? -0.010 7.187 -13.221 1.00 93.81 756 TRP A CA 1
ATOM 6003 C C . TRP A 1 756 ? -0.405 8.528 -12.597 1.00 93.81 756 TRP A C 1
ATOM 6005 O O . TRP A 1 756 ? -0.850 8.567 -11.451 1.00 93.81 756 TRP A O 1
ATOM 6015 N N . LEU A 1 757 ? -0.302 9.621 -13.362 1.00 93.12 757 LEU A N 1
ATOM 6016 C CA . LEU A 1 757 ? -0.680 10.956 -12.890 1.00 93.12 757 LEU A CA 1
ATOM 6017 C C . LEU A 1 757 ? -2.171 11.054 -12.566 1.00 93.12 757 LEU A C 1
ATOM 6019 O O . LEU A 1 757 ? -2.545 11.741 -11.621 1.00 93.12 757 LEU A O 1
ATOM 6023 N N . SER A 1 758 ? -3.016 10.361 -13.328 1.00 93.62 758 SER A N 1
ATOM 6024 C CA . SER A 1 758 ? -4.459 10.357 -13.102 1.00 93.62 758 SER A CA 1
ATOM 6025 C C . SER A 1 758 ? -4.809 9.668 -11.789 1.00 93.62 758 SER A C 1
ATOM 6027 O O . SER A 1 758 ? -5.586 10.226 -11.024 1.00 93.62 758 SER A O 1
ATOM 6029 N N . VAL A 1 759 ? -4.202 8.516 -11.478 1.00 89.25 759 VAL A N 1
ATOM 6030 C CA . VAL A 1 759 ? -4.413 7.830 -10.188 1.00 89.25 759 VAL A CA 1
ATOM 6031 C C . VAL A 1 759 ? -3.937 8.693 -9.021 1.00 89.25 759 VAL A C 1
ATOM 6033 O O . VAL A 1 759 ? -4.668 8.861 -8.052 1.00 89.25 759 VAL A O 1
ATOM 6036 N N . ASN A 1 760 ? -2.769 9.328 -9.131 1.00 85.00 760 ASN A N 1
ATOM 6037 C CA . ASN A 1 760 ? -2.289 10.222 -8.073 1.00 85.00 760 ASN A CA 1
ATOM 6038 C C . ASN A 1 760 ? -3.185 11.446 -7.893 1.00 85.00 760 ASN A C 1
ATOM 6040 O O . ASN A 1 760 ? -3.416 11.889 -6.772 1.00 85.00 760 ASN A O 1
ATOM 6044 N N . ARG A 1 761 ? -3.729 11.983 -8.988 1.00 85.94 761 ARG A N 1
ATOM 6045 C CA . ARG A 1 761 ? -4.705 13.069 -8.928 1.00 85.94 761 ARG A CA 1
ATOM 6046 C C . ARG A 1 761 ? -6.013 12.613 -8.284 1.00 85.94 761 ARG A C 1
ATOM 6048 O O . ARG A 1 761 ? -6.566 13.362 -7.490 1.00 85.94 761 ARG A O 1
ATOM 6055 N N . LEU A 1 762 ? -6.487 11.404 -8.585 1.00 81.00 762 LEU A N 1
ATOM 6056 C CA . LEU A 1 762 ? -7.644 10.811 -7.914 1.00 81.00 762 LEU A CA 1
ATOM 6057 C C . LEU A 1 762 ? -7.408 10.646 -6.413 1.00 81.00 762 LEU A C 1
ATOM 6059 O O . LEU A 1 762 ? -8.290 11.010 -5.640 1.00 81.00 762 LEU A O 1
ATOM 6063 N N . ASN A 1 763 ? -6.223 10.173 -6.014 1.00 74.62 763 ASN A N 1
ATOM 6064 C CA . ASN A 1 763 ? -5.818 10.080 -4.611 1.00 74.62 763 ASN A CA 1
ATOM 6065 C C . ASN A 1 763 ? -5.821 11.464 -3.947 1.00 74.62 763 ASN A C 1
ATOM 6067 O O . ASN A 1 763 ? -6.458 11.639 -2.913 1.00 74.62 763 ASN A O 1
ATOM 6071 N N . ALA A 1 764 ? -5.208 12.468 -4.585 1.00 73.00 764 ALA A N 1
ATOM 6072 C CA . ALA A 1 764 ? -5.136 13.837 -4.070 1.00 73.00 764 ALA A CA 1
ATOM 6073 C C . ALA A 1 764 ? -6.496 14.559 -4.011 1.00 73.00 764 ALA A C 1
ATOM 6075 O O . ALA A 1 764 ? -6.684 15.461 -3.203 1.00 73.00 764 ALA A O 1
ATOM 6076 N N . GLN A 1 765 ? -7.436 14.204 -4.892 1.00 76.69 765 GLN A N 1
ATOM 6077 C CA . GLN A 1 765 ? -8.770 14.814 -4.968 1.00 76.69 765 GLN A CA 1
ATOM 6078 C C . GLN A 1 765 ? -9.868 13.948 -4.344 1.00 76.69 765 GLN A C 1
ATOM 6080 O O . GLN A 1 765 ? -11.036 14.330 -4.387 1.00 76.69 765 GLN A O 1
ATOM 6085 N N . HIS A 1 766 ? -9.510 12.782 -3.806 1.00 68.31 766 HIS A N 1
ATOM 6086 C CA . HIS A 1 766 ? -10.422 11.806 -3.210 1.00 68.31 766 HIS A CA 1
ATOM 6087 C C . HIS A 1 766 ? -11.599 11.428 -4.124 1.00 68.31 766 HIS A C 1
ATOM 6089 O O . HIS A 1 766 ? -12.760 11.385 -3.713 1.00 68.31 766 HIS A O 1
ATOM 6095 N N . ARG A 1 767 ? -11.306 11.167 -5.400 1.00 82.81 767 ARG A N 1
ATOM 6096 C CA . ARG A 1 767 ? -12.300 10.797 -6.418 1.00 82.81 767 ARG A CA 1
ATOM 6097 C C . ARG A 1 767 ? -12.070 9.380 -6.924 1.00 82.81 767 ARG A C 1
ATOM 6099 O O . ARG A 1 767 ? -10.938 8.943 -7.050 1.00 82.81 767 ARG A O 1
ATOM 6106 N N . THR A 1 768 ? -13.142 8.692 -7.305 1.00 81.00 768 THR A N 1
ATOM 6107 C CA . THR A 1 768 ? -13.094 7.320 -7.845 1.00 81.00 768 THR A CA 1
ATOM 6108 C C . THR A 1 768 ? -13.242 7.257 -9.365 1.00 81.00 768 THR A C 1
ATOM 6110 O O . THR A 1 768 ? -13.223 6.171 -9.923 1.00 81.00 768 THR A O 1
ATOM 6113 N N . ILE A 1 769 ? -13.406 8.389 -10.058 1.00 88.88 769 ILE A N 1
ATOM 6114 C CA . ILE A 1 769 ? -13.627 8.422 -11.511 1.00 88.88 769 ILE A CA 1
ATOM 6115 C C . ILE A 1 769 ? -12.635 9.345 -12.216 1.00 88.88 769 ILE A C 1
ATOM 6117 O O . ILE A 1 769 ? -12.569 10.548 -11.920 1.00 88.88 769 ILE A O 1
ATOM 6121 N N . ILE A 1 770 ? -11.892 8.785 -13.177 1.00 92.31 770 ILE A N 1
ATOM 6122 C CA . ILE A 1 770 ? -11.020 9.549 -14.079 1.00 92.31 770 ILE A CA 1
ATOM 6123 C C . ILE A 1 770 ? -11.896 10.182 -15.158 1.00 92.31 770 ILE A C 1
ATOM 6125 O O . ILE A 1 770 ? -12.543 9.474 -15.925 1.00 92.31 770 ILE A O 1
ATOM 6129 N N . THR A 1 771 ? -11.912 11.510 -15.255 1.00 93.88 771 THR A N 1
ATOM 6130 C CA . THR A 1 771 ? -12.716 12.207 -16.272 1.00 93.88 771 THR A CA 1
ATOM 6131 C C . THR A 1 771 ? -11.871 12.651 -17.467 1.00 93.88 771 THR A C 1
ATOM 6133 O O . THR A 1 771 ? -10.664 12.852 -17.329 1.00 93.88 771 THR A O 1
ATOM 6136 N N . PRO A 1 772 ? -12.481 12.892 -18.646 1.00 94.94 772 PRO A N 1
ATOM 6137 C CA . PRO A 1 772 ? -11.768 13.452 -19.798 1.00 94.94 772 PRO A CA 1
ATOM 6138 C C . PRO A 1 772 ? -11.063 14.780 -19.487 1.00 94.94 772 PRO A C 1
ATOM 6140 O O . PRO A 1 772 ? -9.999 15.062 -20.032 1.00 94.94 772 PRO A O 1
ATOM 6143 N N . HIS A 1 773 ? -11.643 15.587 -18.595 1.00 93.50 773 HIS A N 1
ATOM 6144 C CA . HIS A 1 773 ? -11.062 16.857 -18.178 1.00 93.50 773 HIS A CA 1
ATOM 6145 C C . HIS A 1 773 ? -9.746 16.669 -17.409 1.00 93.50 773 HIS A C 1
ATOM 6147 O O . HIS A 1 773 ? -8.783 17.377 -17.696 1.00 93.50 773 HIS A O 1
ATOM 6153 N N . ASP A 1 774 ? -9.671 15.670 -16.519 1.00 92.94 774 ASP A N 1
ATOM 6154 C CA . ASP A 1 774 ? -8.433 15.334 -15.799 1.00 92.94 774 ASP A CA 1
ATOM 6155 C C . ASP A 1 774 ? -7.303 15.007 -16.787 1.00 92.94 774 ASP A C 1
ATOM 6157 O O . ASP A 1 774 ? -6.178 15.485 -16.644 1.00 92.94 774 ASP A O 1
ATOM 6161 N N . ILE A 1 775 ? -7.623 14.255 -17.845 1.00 97.19 775 ILE A N 1
ATOM 6162 C CA . ILE A 1 775 ? -6.667 13.893 -18.897 1.00 97.19 775 ILE A CA 1
ATOM 6163 C C . ILE A 1 775 ? -6.183 15.120 -19.674 1.00 97.19 775 ILE A C 1
ATOM 6165 O O . ILE A 1 775 ? -4.987 15.239 -19.939 1.00 97.19 775 ILE A O 1
ATOM 6169 N N . ASP A 1 776 ? -7.085 16.031 -20.047 1.00 93.88 776 ASP A N 1
ATOM 6170 C CA . ASP A 1 776 ? -6.729 17.244 -20.790 1.00 93.88 776 ASP A CA 1
ATOM 6171 C C . ASP A 1 776 ? -5.821 18.177 -19.978 1.00 93.88 776 ASP A C 1
ATOM 6173 O O . ASP A 1 776 ? -4.845 18.703 -20.521 1.00 93.88 776 ASP A O 1
ATOM 6177 N N . GLU A 1 777 ? -6.098 18.355 -18.684 1.00 93.38 777 GLU A N 1
ATOM 6178 C CA . GLU A 1 777 ? -5.249 19.164 -17.805 1.00 93.38 777 GLU A CA 1
ATOM 6179 C C . GLU A 1 777 ? -3.859 18.550 -17.635 1.00 93.38 777 GLU A C 1
ATOM 6181 O O . GLU A 1 777 ? -2.850 19.232 -17.840 1.00 93.38 777 GLU A O 1
ATOM 6186 N N . LEU A 1 778 ? -3.791 17.255 -17.310 1.00 94.56 778 LEU A N 1
ATOM 6187 C CA . LEU A 1 778 ? -2.521 16.557 -17.111 1.00 94.56 778 LEU A CA 1
ATOM 6188 C C . LEU A 1 778 ? -1.699 16.516 -18.406 1.00 94.56 778 LEU A C 1
ATOM 6190 O O . LEU A 1 778 ? -0.494 16.761 -18.376 1.00 94.56 778 LEU A O 1
ATOM 6194 N N . ALA A 1 779 ? -2.336 16.295 -19.559 1.00 93.19 779 ALA A N 1
ATOM 6195 C CA . ALA A 1 779 ? -1.669 16.376 -20.857 1.00 93.19 779 ALA A CA 1
ATOM 6196 C C . ALA A 1 779 ? -1.162 17.797 -21.155 1.00 93.19 779 ALA A C 1
ATOM 6198 O O . ALA A 1 779 ? -0.073 17.959 -21.707 1.00 93.19 779 ALA A O 1
ATOM 6199 N N . GLY A 1 780 ? -1.911 18.831 -20.764 1.00 89.00 780 GLY A N 1
ATOM 6200 C CA . GLY A 1 780 ? -1.488 20.226 -20.875 1.00 89.00 780 GLY A CA 1
ATOM 6201 C C . GLY A 1 780 ? -0.234 20.537 -20.054 1.00 89.00 780 GLY A C 1
ATOM 6202 O O . GLY A 1 780 ? 0.655 21.229 -20.551 1.00 89.00 780 GLY A O 1
ATOM 6203 N N . LEU A 1 781 ? -0.136 19.996 -18.836 1.00 86.81 781 LEU A N 1
ATOM 6204 C CA . LEU A 1 781 ? 1.060 20.101 -17.991 1.00 86.81 781 LEU A CA 1
ATOM 6205 C C . LEU A 1 781 ? 2.248 19.359 -18.616 1.00 86.81 781 LEU A C 1
ATOM 6207 O O . LEU A 1 781 ? 3.318 19.942 -18.787 1.00 86.81 781 LEU A O 1
ATOM 6211 N N . LEU A 1 782 ? 2.044 18.110 -19.048 1.00 87.88 782 LEU A N 1
ATOM 6212 C CA . LEU A 1 782 ? 3.089 17.309 -19.693 1.00 87.88 782 LEU A CA 1
ATOM 6213 C C . LEU A 1 782 ? 3.597 17.932 -21.002 1.00 87.88 782 LEU A C 1
ATOM 6215 O O . LEU A 1 782 ? 4.776 17.808 -21.322 1.00 87.88 782 LEU A O 1
ATOM 6219 N N . ALA A 1 783 ? 2.737 18.624 -21.750 1.00 86.88 783 ALA A N 1
ATOM 6220 C CA . ALA A 1 783 ? 3.117 19.336 -22.969 1.00 86.88 783 ALA A CA 1
ATOM 6221 C C . ALA A 1 783 ? 3.937 20.615 -22.719 1.00 86.88 783 ALA A C 1
ATOM 6223 O O . ALA A 1 783 ? 4.484 21.168 -23.673 1.00 86.88 783 ALA A O 1
ATOM 6224 N N . ARG A 1 784 ? 4.000 21.129 -21.484 1.00 81.75 784 ARG A N 1
ATOM 6225 C CA . ARG A 1 784 ? 4.842 22.286 -21.120 1.00 81.75 784 ARG A CA 1
ATOM 6226 C C . ARG A 1 784 ? 6.219 21.873 -20.610 1.00 81.75 784 ARG A C 1
ATOM 6228 O O . ARG A 1 784 ? 7.155 22.654 -20.712 1.00 81.75 784 ARG A O 1
ATOM 6235 N N . ASP A 1 785 ? 6.331 20.661 -20.086 1.00 76.69 785 ASP A N 1
ATOM 6236 C CA . ASP A 1 785 ? 7.589 20.090 -19.621 1.00 76.69 785 ASP A CA 1
ATOM 6237 C C . ASP A 1 785 ? 8.436 19.607 -20.814 1.00 76.69 785 ASP A C 1
ATOM 6239 O O . ASP A 1 785 ? 8.073 18.677 -21.546 1.00 76.69 785 ASP A O 1
ATOM 6243 N N . GLU A 1 786 ? 9.585 20.259 -21.011 1.00 67.69 786 GLU A N 1
ATOM 6244 C CA . GLU A 1 786 ? 10.492 19.987 -22.127 1.00 67.69 786 GLU A CA 1
ATOM 6245 C C . GLU A 1 786 ? 11.084 18.571 -22.101 1.00 67.69 786 GLU A C 1
ATOM 6247 O O . GLU A 1 786 ? 11.386 18.012 -23.165 1.00 67.69 786 GLU A O 1
ATOM 6252 N N . GLY A 1 787 ? 11.200 17.959 -20.919 1.00 67.38 787 GLY A N 1
ATOM 6253 C CA . GLY A 1 787 ? 11.775 16.628 -20.737 1.00 67.38 787 GLY A CA 1
ATOM 6254 C C . GLY A 1 787 ? 10.938 15.508 -21.361 1.00 67.38 787 GLY A C 1
ATOM 6255 O O . GLY A 1 787 ? 11.491 14.506 -21.824 1.00 67.38 787 GLY A O 1
ATOM 6256 N N . ASN A 1 788 ? 9.616 15.684 -21.465 1.00 74.62 788 ASN A N 1
ATOM 6257 C CA . ASN A 1 788 ? 8.701 14.636 -21.940 1.00 74.62 788 ASN A CA 1
ATOM 6258 C C . ASN A 1 788 ? 8.934 14.248 -23.402 1.00 74.62 788 ASN A C 1
ATOM 6260 O O . ASN A 1 788 ? 9.023 13.062 -23.748 1.00 74.62 788 ASN A O 1
ATOM 6264 N N . PHE A 1 789 ? 9.082 15.252 -24.264 1.00 75.94 789 PHE A N 1
ATOM 6265 C CA . PHE A 1 789 ? 9.296 15.055 -25.697 1.00 75.94 789 PHE A CA 1
ATOM 6266 C C . PHE A 1 789 ? 10.773 15.163 -26.091 1.00 75.94 789 PHE A C 1
ATOM 6268 O O . PHE A 1 789 ? 11.205 14.434 -26.990 1.00 75.94 789 PHE A O 1
ATOM 6275 N N . GLY A 1 790 ? 11.566 15.983 -25.387 1.00 66.06 790 GLY A N 1
ATOM 6276 C CA . GLY A 1 790 ? 12.997 16.174 -25.649 1.00 66.06 790 GLY A CA 1
ATOM 6277 C C . GLY A 1 790 ? 13.851 14.927 -25.395 1.00 66.06 790 GLY A C 1
ATOM 6278 O O . GLY A 1 790 ? 14.853 14.714 -26.075 1.00 66.06 790 GLY A O 1
ATOM 6279 N N . ALA A 1 791 ? 13.422 14.041 -24.491 1.00 63.12 791 ALA A N 1
ATOM 6280 C CA . ALA A 1 791 ? 14.071 12.748 -24.253 1.00 63.12 791 ALA A CA 1
ATOM 6281 C C . ALA A 1 791 ? 13.480 11.589 -25.090 1.00 63.12 791 ALA A C 1
ATOM 6283 O O . ALA A 1 791 ? 13.907 10.439 -24.949 1.00 63.12 791 ALA A O 1
ATOM 6284 N N . SER A 1 792 ? 12.475 11.852 -25.937 1.00 69.50 792 SER A N 1
ATOM 6285 C CA . SER A 1 792 ? 11.742 10.831 -26.697 1.00 69.50 792 SER A CA 1
ATOM 6286 C C . SER A 1 792 ? 11.616 11.195 -28.187 1.00 69.50 792 SER A C 1
ATOM 6288 O O . SER A 1 792 ? 12.623 11.268 -28.885 1.00 69.50 792 SER A O 1
ATOM 6290 N N . SER A 1 793 ? 10.395 11.389 -28.688 1.00 71.81 793 SER A N 1
ATOM 6291 C CA . SER A 1 793 ? 10.045 11.586 -30.104 1.00 71.81 793 SER A CA 1
ATOM 6292 C C . SER A 1 793 ? 10.554 12.894 -30.727 1.00 71.81 793 SER A C 1
ATOM 6294 O O . SER A 1 793 ? 10.664 12.963 -31.948 1.00 71.81 793 SER A O 1
ATOM 6296 N N . PHE A 1 794 ? 10.910 13.899 -29.917 1.00 75.31 794 PHE A N 1
ATOM 6297 C CA . PHE A 1 794 ? 11.470 15.177 -30.376 1.00 75.31 794 PHE A CA 1
ATOM 6298 C C . PHE A 1 794 ? 12.929 15.384 -29.929 1.00 75.31 794 PHE A C 1
ATOM 6300 O O . PHE A 1 794 ? 13.412 16.507 -29.815 1.00 75.31 794 PHE A O 1
ATOM 6307 N N . SER A 1 795 ? 13.644 14.292 -29.652 1.00 68.75 795 SER A N 1
ATOM 6308 C CA . SER A 1 795 ? 15.045 14.349 -29.239 1.00 68.75 795 SER A CA 1
ATOM 6309 C C . SER A 1 795 ? 15.973 14.782 -30.388 1.00 68.75 795 SER A C 1
ATOM 6311 O O . SER A 1 795 ? 15.784 14.309 -31.516 1.00 68.75 795 SER A O 1
ATOM 6313 N N . PRO A 1 796 ? 17.031 15.580 -30.123 1.00 62.66 796 PRO A N 1
ATOM 6314 C CA . PRO A 1 796 ? 18.067 15.914 -31.112 1.00 62.66 796 PRO A CA 1
ATOM 6315 C C . PRO A 1 796 ? 18.812 14.695 -31.685 1.00 62.66 796 PRO A C 1
ATOM 6317 O O . PRO A 1 796 ? 19.457 14.778 -32.723 1.00 62.66 796 PRO A O 1
ATOM 6320 N N . LEU A 1 797 ? 18.698 13.539 -31.029 1.00 60.12 797 LEU A N 1
ATOM 6321 C CA . LEU A 1 797 ? 19.229 12.261 -31.514 1.00 60.12 797 LEU A CA 1
ATOM 6322 C C . LEU A 1 797 ? 18.420 11.621 -32.620 1.00 60.12 797 LEU A C 1
ATOM 6324 O O . LEU A 1 797 ? 18.930 10.800 -33.381 1.00 60.12 797 LEU A O 1
ATOM 6328 N N . ILE A 1 798 ? 17.133 11.940 -32.643 1.00 67.31 798 ILE A N 1
ATOM 6329 C CA . ILE A 1 798 ? 16.197 11.410 -33.617 1.00 67.31 798 ILE A CA 1
ATOM 6330 C C . ILE A 1 798 ? 16.029 12.435 -34.733 1.00 67.31 798 ILE A C 1
ATOM 6332 O O . ILE A 1 798 ? 16.001 12.046 -35.899 1.00 67.31 798 ILE A O 1
ATOM 6336 N N . LEU A 1 799 ? 15.959 13.726 -34.395 1.00 73.94 799 LEU A N 1
ATOM 6337 C CA . LEU A 1 799 ? 15.714 14.814 -35.337 1.00 73.94 799 LEU A CA 1
ATOM 6338 C C . LEU A 1 799 ? 16.878 15.793 -35.406 1.00 73.94 799 LEU A C 1
ATOM 6340 O O . LEU A 1 799 ? 17.304 16.323 -34.383 1.00 73.94 799 LEU A O 1
ATOM 6344 N N . ASN A 1 800 ? 17.310 16.105 -36.624 1.00 78.88 800 ASN A N 1
ATOM 6345 C CA . ASN A 1 800 ? 18.218 17.219 -36.869 1.00 78.88 800 ASN A CA 1
ATOM 6346 C C . ASN A 1 800 ? 17.476 18.571 -36.805 1.00 78.88 800 ASN A C 1
ATOM 6348 O O . ASN A 1 800 ? 16.244 18.634 -36.773 1.00 78.88 800 ASN A O 1
ATOM 6352 N N . SER A 1 801 ? 18.229 19.672 -36.817 1.00 75.06 801 SER A N 1
ATOM 6353 C CA . SER A 1 801 ? 17.677 21.027 -36.686 1.00 75.06 801 SER A CA 1
ATOM 6354 C C . SER A 1 801 ? 16.689 21.406 -37.800 1.00 75.06 801 SER A C 1
ATOM 6356 O O . SER A 1 801 ? 15.754 22.168 -37.558 1.00 75.06 801 SER A O 1
ATOM 6358 N N . ASP A 1 802 ? 16.854 20.880 -39.016 1.00 81.19 802 ASP A N 1
ATOM 6359 C CA . ASP A 1 802 ? 15.941 21.147 -40.136 1.00 81.19 802 ASP A CA 1
ATOM 6360 C C . ASP A 1 802 ? 14.610 20.419 -39.962 1.00 81.19 802 ASP A C 1
ATOM 6362 O O . ASP A 1 802 ? 13.546 21.011 -40.146 1.00 81.19 802 ASP A O 1
ATOM 6366 N N . GLU A 1 803 ? 14.661 19.164 -39.530 1.00 85.44 803 GLU A N 1
ATOM 6367 C CA . GLU A 1 803 ? 13.488 18.342 -39.237 1.00 85.44 803 GLU A CA 1
ATOM 6368 C C . GLU A 1 803 ? 12.705 18.888 -38.041 1.00 85.44 803 GLU A C 1
ATOM 6370 O O . GLU A 1 803 ? 11.476 18.951 -38.086 1.00 85.44 803 GLU A O 1
ATOM 6375 N N . GLN A 1 804 ? 13.394 19.356 -36.995 1.00 84.50 804 GLN A N 1
ATOM 6376 C CA . GLN A 1 804 ? 12.753 20.029 -35.863 1.00 84.50 804 GLN A CA 1
ATOM 6377 C C . GLN A 1 804 ? 12.025 21.301 -36.312 1.00 84.50 804 GLN A C 1
ATOM 6379 O O . GLN A 1 804 ? 10.858 21.505 -35.965 1.00 84.50 804 GLN A O 1
ATOM 6384 N N . ARG A 1 805 ? 12.673 22.138 -37.137 1.00 84.44 805 ARG A N 1
ATOM 6385 C CA . ARG A 1 805 ? 12.048 23.338 -37.717 1.00 84.44 805 ARG A CA 1
ATOM 6386 C C . ARG A 1 805 ? 10.861 22.997 -38.609 1.00 84.44 805 ARG A C 1
ATOM 6388 O O . ARG A 1 805 ? 9.846 23.689 -38.548 1.00 84.44 805 ARG A O 1
ATOM 6395 N N . ALA A 1 806 ? 10.952 21.934 -39.401 1.00 86.19 806 ALA A N 1
ATOM 6396 C CA . ALA A 1 806 ? 9.858 21.476 -40.246 1.00 86.19 806 ALA A CA 1
ATOM 6397 C C . ALA A 1 806 ? 8.669 20.959 -39.427 1.00 86.19 806 ALA A C 1
ATOM 6399 O O . ALA A 1 806 ? 7.535 21.336 -39.712 1.00 86.19 806 ALA A O 1
ATOM 6400 N N . ALA A 1 807 ? 8.908 20.166 -38.381 1.00 87.31 807 ALA A N 1
ATOM 6401 C CA . ALA A 1 807 ? 7.866 19.680 -37.477 1.00 87.31 807 ALA A CA 1
ATOM 6402 C C . ALA A 1 807 ? 7.164 20.833 -36.741 1.00 87.31 807 ALA A C 1
ATOM 6404 O O . ALA A 1 807 ? 5.938 20.854 -36.638 1.00 87.31 807 ALA A O 1
ATOM 6405 N N . MET A 1 808 ? 7.927 21.837 -36.304 1.00 85.75 808 MET A N 1
ATOM 6406 C CA . MET A 1 808 ? 7.384 23.075 -35.749 1.00 85.75 808 MET A CA 1
ATOM 6407 C C . MET A 1 808 ? 6.565 23.861 -36.786 1.00 85.75 808 MET A C 1
ATOM 6409 O O . MET A 1 808 ? 5.437 24.272 -36.530 1.00 85.75 808 MET A O 1
ATOM 6413 N N . LYS A 1 809 ? 7.075 24.039 -38.008 1.00 85.56 809 LYS A N 1
ATOM 6414 C CA . LYS A 1 809 ? 6.313 24.691 -39.084 1.00 85.56 809 LYS A CA 1
ATOM 6415 C C . LYS A 1 809 ? 5.011 23.940 -39.382 1.00 85.56 809 LYS A C 1
ATOM 6417 O O . LYS A 1 809 ? 3.983 24.576 -39.591 1.00 85.56 809 LYS A O 1
ATOM 6422 N N . PHE A 1 810 ? 5.049 22.610 -39.363 1.00 88.50 810 PHE A N 1
ATOM 6423 C CA . PHE A 1 810 ? 3.885 21.754 -39.556 1.00 88.50 810 PHE A CA 1
ATOM 6424 C C . PHE A 1 810 ? 2.855 21.924 -38.430 1.00 88.50 810 PHE A C 1
ATOM 6426 O O . PHE A 1 810 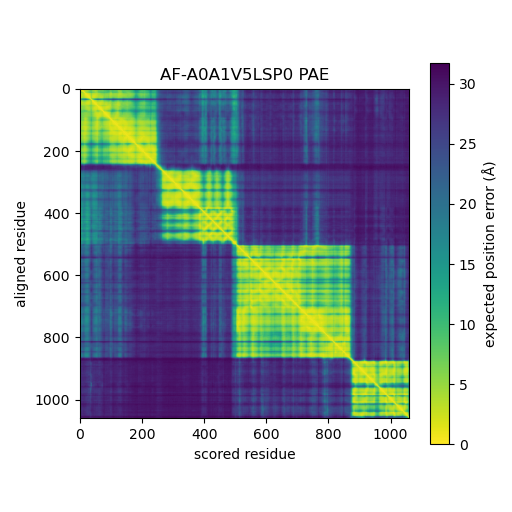? 1.669 22.060 -38.720 1.00 88.50 810 PHE A O 1
ATOM 6433 N N . SER A 1 811 ? 3.279 22.012 -37.163 1.00 88.69 811 SER A N 1
ATOM 6434 C CA . SER A 1 811 ? 2.357 22.212 -36.033 1.00 88.69 811 SER A CA 1
ATOM 6435 C C . SER A 1 811 ? 1.636 23.566 -36.061 1.00 88.69 811 SER A C 1
ATOM 6437 O O . SER A 1 811 ? 0.506 23.649 -35.582 1.00 88.69 811 SER A O 1
ATOM 6439 N N . ARG A 1 812 ? 2.226 24.612 -36.668 1.00 84.06 812 ARG A N 1
ATOM 6440 C CA . ARG A 1 812 ? 1.551 25.916 -36.880 1.00 84.06 812 ARG A CA 1
ATOM 6441 C C . ARG A 1 812 ? 0.334 25.819 -37.791 1.00 84.06 812 ARG A C 1
ATOM 6443 O O . ARG A 1 812 ? -0.591 26.611 -37.658 1.00 84.06 812 ARG A O 1
ATOM 6450 N N . LEU A 1 813 ? 0.363 24.888 -38.740 1.00 84.31 813 LEU A N 1
ATOM 6451 C CA . LEU A 1 813 ? -0.706 24.714 -39.724 1.00 84.31 813 LEU A CA 1
ATOM 6452 C C . LEU A 1 813 ? -1.897 23.938 -39.156 1.00 84.31 813 LEU A C 1
ATOM 6454 O O . LEU A 1 813 ? -2.965 23.934 -39.759 1.00 84.31 813 LEU A O 1
ATOM 6458 N N . LEU A 1 814 ? -1.719 23.309 -37.994 1.00 81.94 814 LEU A N 1
ATOM 6459 C CA . LEU A 1 814 ? -2.763 22.618 -37.250 1.00 81.94 814 LEU A CA 1
ATOM 6460 C C . LEU A 1 814 ? -3.357 23.606 -36.232 1.00 81.94 814 LEU A C 1
ATOM 6462 O O . LEU A 1 814 ? -2.850 23.724 -35.121 1.00 81.94 814 LEU A O 1
ATOM 6466 N N . SER A 1 815 ? -4.374 24.387 -36.608 1.00 63.06 815 SER A N 1
ATOM 6467 C CA . SER A 1 815 ? -4.991 25.391 -35.722 1.00 63.06 815 SER A CA 1
ATOM 6468 C C . SER A 1 815 ? -6.404 24.993 -35.264 1.00 63.06 815 SER A C 1
ATOM 6470 O O . SER A 1 815 ? -7.190 24.416 -36.015 1.00 63.06 815 SER A O 1
ATOM 6472 N N . GLY A 1 816 ? -6.737 25.301 -34.003 1.00 65.75 816 GLY A N 1
ATOM 6473 C CA . GLY A 1 816 ? -8.060 25.036 -33.421 1.00 65.75 816 GLY A CA 1
ATOM 6474 C C . GLY A 1 816 ? -8.390 23.542 -33.292 1.00 65.75 816 GLY A C 1
ATOM 6475 O O . GLY A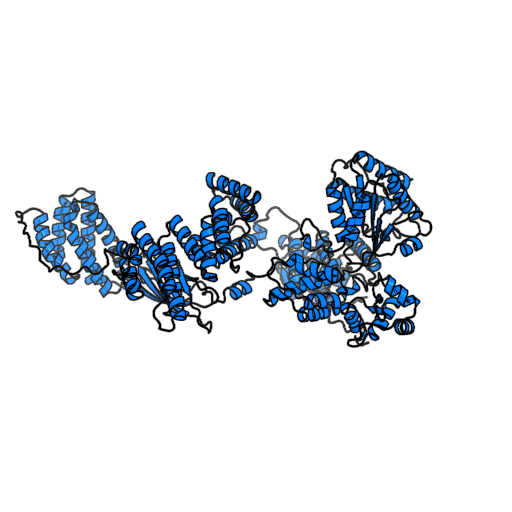 1 816 ? -7.630 22.784 -32.695 1.00 65.75 816 GLY A O 1
ATOM 6476 N N . GLU A 1 817 ? -9.535 23.118 -33.836 1.00 57.28 817 GLU A N 1
ATOM 6477 C CA . GLU A 1 817 ? -9.972 21.708 -33.881 1.00 57.28 817 GLU A CA 1
ATOM 6478 C C . GLU A 1 817 ? -9.357 20.920 -35.054 1.00 57.28 817 GLU A C 1
ATOM 6480 O O . GLU A 1 817 ? -9.511 19.697 -35.143 1.00 57.28 817 GLU A O 1
ATOM 6485 N N . GLN A 1 818 ? -8.645 21.593 -35.966 1.00 67.81 818 GLN A N 1
ATOM 6486 C CA . GLN A 1 818 ? -8.102 20.969 -37.166 1.00 67.81 818 GLN A CA 1
ATOM 6487 C C . GLN A 1 818 ? -6.804 20.212 -36.856 1.00 67.81 818 GLN A C 1
ATOM 6489 O O . GLN A 1 818 ? -5.694 20.725 -36.973 1.00 67.81 818 GLN A O 1
ATOM 6494 N N . MET A 1 819 ? -6.966 18.944 -36.480 1.00 79.56 819 MET A N 1
ATOM 6495 C CA . MET A 1 819 ? -5.869 18.024 -36.167 1.00 79.56 819 MET A CA 1
ATOM 6496 C C . MET A 1 819 ? -5.286 17.313 -37.399 1.00 79.56 819 MET A C 1
ATOM 6498 O O . MET A 1 819 ? -4.316 16.579 -37.253 1.00 79.56 819 MET A O 1
ATOM 6502 N N . VAL A 1 820 ? -5.859 17.491 -38.596 1.00 87.00 820 VAL A N 1
ATOM 6503 C CA . VAL A 1 820 ? -5.442 16.817 -39.841 1.00 87.00 820 VAL A CA 1
ATOM 6504 C C . VAL A 1 820 ? -5.262 17.839 -40.962 1.00 87.00 820 VAL A C 1
ATOM 6506 O O . VAL A 1 820 ? -6.154 18.648 -41.223 1.00 87.00 820 VAL A O 1
ATOM 6509 N N . LEU A 1 821 ? -4.128 17.762 -41.660 1.00 89.19 821 LEU A N 1
ATOM 6510 C CA . LEU A 1 821 ? -3.799 18.604 -42.806 1.00 89.19 821 LEU A CA 1
ATOM 6511 C C . LEU A 1 821 ? -3.835 17.777 -44.105 1.00 89.19 821 LEU A C 1
ATOM 6513 O O . LEU A 1 821 ? -3.179 16.735 -44.167 1.00 89.19 821 LEU A O 1
ATOM 6517 N N . PRO A 1 822 ? -4.543 18.204 -45.167 1.00 90.88 822 PRO A N 1
ATOM 6518 C CA . PRO A 1 822 ? -4.525 17.505 -46.452 1.00 90.88 822 PRO A CA 1
ATOM 6519 C C . PRO A 1 822 ? -3.097 17.303 -46.985 1.00 90.88 822 PRO A C 1
ATOM 6521 O O . PRO A 1 822 ? -2.282 18.224 -46.932 1.00 90.88 822 PRO A O 1
ATOM 6524 N N . ILE A 1 823 ? -2.797 16.124 -47.553 1.00 88.31 823 ILE A N 1
ATOM 6525 C CA . ILE A 1 823 ? -1.439 15.763 -48.021 1.00 88.31 823 ILE A CA 1
ATOM 6526 C C . ILE A 1 823 ? -0.856 16.823 -48.967 1.00 88.31 823 ILE A C 1
ATOM 6528 O O . ILE A 1 823 ? 0.308 17.182 -48.829 1.00 88.31 823 ILE A O 1
ATOM 6532 N N . ALA A 1 824 ? -1.659 17.359 -49.893 1.00 87.12 824 ALA A N 1
ATOM 6533 C CA . ALA A 1 824 ? -1.205 18.384 -50.835 1.00 87.12 824 ALA A CA 1
ATOM 6534 C C . ALA A 1 824 ? -0.714 19.660 -50.125 1.00 87.12 824 ALA A C 1
ATOM 6536 O O . ALA A 1 824 ? 0.358 20.165 -50.443 1.00 87.12 824 ALA A O 1
ATOM 6537 N N . GLN A 1 825 ? -1.450 20.124 -49.111 1.00 87.81 825 GLN A N 1
ATOM 6538 C CA . GLN A 1 825 ? -1.079 21.300 -48.315 1.00 87.81 825 GLN A CA 1
ATOM 6539 C C . GLN A 1 825 ? 0.137 21.016 -47.427 1.00 87.81 825 GLN A C 1
ATOM 6541 O O . GLN A 1 825 ? 1.021 21.856 -47.281 1.00 87.81 825 GLN A O 1
ATOM 6546 N N . ALA A 1 826 ? 0.222 19.807 -46.869 1.00 86.94 826 ALA A N 1
ATOM 6547 C CA . ALA A 1 826 ? 1.384 19.370 -46.107 1.00 86.94 826 ALA A CA 1
ATOM 6548 C C . ALA A 1 826 ? 2.661 19.339 -46.972 1.00 86.94 826 ALA A C 1
ATOM 6550 O O . ALA A 1 826 ? 3.715 19.814 -46.545 1.00 86.94 826 ALA A O 1
ATOM 6551 N N . MET A 1 827 ? 2.563 18.834 -48.206 1.00 88.00 827 MET A N 1
ATOM 6552 C CA . MET A 1 827 ? 3.671 18.811 -49.166 1.00 88.00 827 MET A CA 1
ATOM 6553 C C . MET A 1 827 ? 4.098 20.217 -49.592 1.00 88.00 827 MET A C 1
ATOM 6555 O O . MET A 1 827 ? 5.296 20.468 -49.693 1.00 88.00 827 MET A O 1
ATOM 6559 N N . GLU A 1 828 ? 3.152 21.132 -49.806 1.00 89.00 828 GLU A N 1
ATOM 6560 C CA . GLU A 1 828 ? 3.443 22.537 -50.120 1.00 89.00 828 GLU A CA 1
ATOM 6561 C C . GLU A 1 828 ? 4.163 23.244 -48.959 1.00 89.00 828 GLU A C 1
ATOM 6563 O O . GLU A 1 828 ? 5.101 24.013 -49.165 1.00 89.00 828 GLU A O 1
ATOM 6568 N N . ALA A 1 829 ? 3.773 22.941 -47.720 1.00 84.69 829 ALA A N 1
ATOM 6569 C CA . ALA A 1 829 ? 4.300 23.606 -46.538 1.00 84.69 829 ALA A CA 1
ATOM 6570 C C . ALA A 1 829 ? 5.732 23.208 -46.161 1.00 84.69 829 ALA A C 1
ATOM 6572 O O . ALA A 1 829 ? 6.540 24.081 -45.822 1.00 84.69 829 ALA A O 1
ATOM 6573 N N . ILE A 1 830 ? 6.038 21.909 -46.139 1.00 89.38 830 ILE A N 1
ATOM 6574 C CA . ILE A 1 830 ? 7.319 21.390 -45.622 1.00 89.38 830 ILE A CA 1
ATOM 6575 C C . ILE A 1 830 ? 8.120 20.588 -46.653 1.00 89.38 830 ILE A C 1
ATOM 6577 O O . ILE A 1 830 ? 9.271 20.254 -46.390 1.00 89.38 830 ILE A O 1
ATOM 6581 N N . GLY A 1 831 ? 7.562 20.330 -47.837 1.00 89.69 831 GLY A N 1
ATOM 6582 C CA . GLY A 1 831 ? 8.196 19.534 -48.886 1.00 89.69 831 GLY A CA 1
ATOM 6583 C C . GLY A 1 831 ? 7.947 18.031 -48.733 1.00 89.69 831 GLY A C 1
ATOM 6584 O O . GLY A 1 831 ? 7.844 17.493 -47.630 1.00 89.69 831 GLY A O 1
ATOM 6585 N N . SER A 1 832 ? 7.875 17.327 -49.865 1.00 87.56 832 SER A N 1
ATOM 6586 C CA . SER A 1 832 ? 7.596 15.883 -49.925 1.00 87.56 832 SER A CA 1
ATOM 6587 C C . SER A 1 832 ? 8.654 15.033 -49.217 1.00 87.56 832 SER A C 1
ATOM 6589 O O . SER A 1 832 ? 8.308 14.116 -48.475 1.00 87.56 832 SER A O 1
ATOM 6591 N N . GLN A 1 833 ? 9.935 15.364 -49.399 1.00 88.00 833 GLN A N 1
ATOM 6592 C CA . GLN A 1 833 ? 11.045 14.623 -48.798 1.00 88.00 833 GLN A CA 1
ATOM 6593 C C . GLN A 1 833 ? 11.046 14.732 -47.269 1.00 88.00 833 GLN A C 1
ATOM 6595 O O . GLN A 1 833 ? 11.203 13.730 -46.578 1.00 88.00 833 GLN A O 1
ATOM 6600 N N . MET A 1 834 ? 10.810 15.934 -46.742 1.00 89.69 834 MET A N 1
ATOM 6601 C CA . MET A 1 834 ? 10.743 16.180 -45.301 1.00 89.69 834 MET A CA 1
ATOM 6602 C C . MET A 1 834 ? 9.531 15.489 -44.670 1.00 89.69 834 MET A C 1
ATOM 6604 O O . MET A 1 834 ? 9.620 14.931 -43.582 1.00 89.69 834 MET A O 1
ATOM 6608 N N . LEU A 1 835 ? 8.398 15.467 -45.375 1.00 88.56 835 LEU A N 1
ATOM 6609 C CA . LEU A 1 835 ? 7.201 14.760 -44.928 1.00 88.56 835 LEU A CA 1
ATOM 6610 C C . LEU A 1 835 ? 7.460 13.250 -44.804 1.00 88.56 835 LEU A C 1
ATOM 6612 O O . LEU A 1 835 ? 7.111 12.648 -43.791 1.00 88.56 835 LEU A O 1
ATOM 6616 N N . ILE A 1 836 ? 8.155 12.653 -45.778 1.00 85.31 836 ILE A N 1
ATOM 6617 C CA . ILE A 1 836 ? 8.596 11.252 -45.702 1.00 85.31 836 ILE A CA 1
ATOM 6618 C C . ILE A 1 836 ? 9.555 11.044 -44.518 1.00 85.31 836 ILE A C 1
ATOM 6620 O O . ILE A 1 836 ? 9.396 10.076 -43.779 1.00 85.31 836 ILE A O 1
ATOM 6624 N N . GLN A 1 837 ? 10.508 11.953 -44.288 1.00 85.38 837 GLN A N 1
ATOM 6625 C CA . GLN A 1 837 ? 11.457 11.860 -43.167 1.00 85.38 837 GLN A CA 1
ATOM 6626 C C . GLN A 1 837 ? 10.757 11.917 -41.798 1.00 85.38 837 GLN A C 1
ATOM 6628 O O . GLN A 1 837 ? 11.029 11.089 -40.926 1.00 85.38 837 GLN A O 1
ATOM 6633 N N . LEU A 1 838 ? 9.812 12.842 -41.609 1.00 86.94 838 LEU A N 1
ATOM 6634 C CA . LEU A 1 838 ? 9.045 12.965 -40.365 1.00 86.94 838 LEU A CA 1
ATOM 6635 C C . LEU A 1 838 ? 8.103 11.770 -40.137 1.00 86.94 838 LEU A C 1
ATOM 6637 O O . LEU A 1 838 ? 7.927 11.340 -38.994 1.00 86.94 838 LEU A O 1
ATOM 6641 N N . GLU A 1 839 ? 7.525 11.201 -41.202 1.00 86.38 839 GLU A N 1
ATOM 6642 C CA . GLU A 1 839 ? 6.740 9.959 -41.131 1.00 86.38 839 GLU A CA 1
ATOM 6643 C C . GLU A 1 839 ? 7.639 8.781 -40.738 1.00 86.38 839 GLU A C 1
ATOM 6645 O O . GLU A 1 839 ? 7.306 7.989 -39.854 1.00 86.38 839 GLU A O 1
ATOM 6650 N N . GLN A 1 840 ? 8.827 8.689 -41.342 1.00 78.81 840 GLN A N 1
ATOM 6651 C CA . GLN A 1 840 ? 9.794 7.635 -41.046 1.00 78.81 840 GLN A CA 1
ATOM 6652 C C . GLN A 1 840 ? 10.253 7.645 -39.581 1.00 78.81 840 GLN A C 1
ATOM 6654 O O . GLN A 1 840 ? 10.521 6.577 -39.016 1.00 78.81 840 GLN A O 1
ATOM 6659 N N . LYS A 1 841 ? 10.281 8.832 -38.966 1.00 80.12 841 LYS A N 1
ATOM 6660 C CA . LYS A 1 841 ? 10.642 9.084 -37.564 1.00 80.12 841 LYS A CA 1
ATOM 6661 C C . LYS A 1 841 ? 9.445 9.116 -36.605 1.00 80.12 841 LYS A C 1
ATOM 6663 O O . LYS A 1 841 ? 9.625 9.426 -35.432 1.00 80.12 841 LYS A O 1
ATOM 6668 N N . TYR A 1 842 ? 8.258 8.717 -37.071 1.00 81.00 842 TYR A N 1
ATOM 6669 C CA . TYR A 1 842 ? 7.035 8.571 -36.270 1.00 81.00 842 TYR A CA 1
ATOM 6670 C C . TYR A 1 842 ? 6.557 9.876 -35.600 1.00 81.00 842 TYR A C 1
ATOM 6672 O O . TYR A 1 842 ? 5.928 9.832 -34.544 1.00 81.00 842 TYR A O 1
ATOM 6680 N N . LEU A 1 843 ? 6.826 11.042 -36.197 1.00 86.50 843 LEU A N 1
ATOM 6681 C CA . LEU A 1 843 ? 6.233 12.312 -35.742 1.00 86.50 843 LEU A CA 1
ATOM 6682 C C . LEU A 1 843 ? 4.870 12.569 -36.361 1.00 86.50 843 LEU A C 1
ATOM 6684 O O . LEU A 1 843 ? 3.986 13.123 -35.707 1.00 86.50 843 LEU A O 1
ATOM 6688 N N . ILE A 1 844 ? 4.708 12.157 -37.615 1.00 89.38 844 ILE A N 1
ATOM 6689 C CA . ILE A 1 844 ? 3.460 12.291 -38.352 1.00 89.38 844 ILE A CA 1
ATOM 6690 C C . ILE A 1 844 ? 2.918 10.927 -38.754 1.00 89.38 844 ILE A C 1
ATOM 6692 O O . ILE A 1 844 ? 3.655 9.948 -38.883 1.00 89.38 844 ILE A O 1
ATOM 6696 N N . GLU A 1 845 ? 1.615 10.875 -38.980 1.00 87.62 845 GLU A N 1
ATOM 6697 C CA . GLU A 1 845 ? 0.944 9.718 -39.549 1.00 87.62 845 GLU A CA 1
ATOM 6698 C C . GLU A 1 845 ? -0.042 10.114 -40.636 1.00 87.62 845 GLU A C 1
ATOM 6700 O O . GLU A 1 845 ? -0.672 11.177 -40.594 1.00 87.62 845 GLU A O 1
ATOM 6705 N N . LYS A 1 846 ? -0.187 9.215 -41.607 1.00 87.12 846 LYS A N 1
ATOM 6706 C CA . LYS A 1 846 ? -1.244 9.286 -42.607 1.00 87.12 846 LYS A CA 1
ATOM 6707 C C . LYS A 1 846 ? -2.548 8.830 -41.973 1.00 87.12 846 LYS A C 1
ATOM 6709 O O . LYS A 1 846 ? -2.605 7.787 -41.328 1.00 87.12 846 LYS A O 1
ATOM 6714 N N . CYS A 1 847 ? -3.599 9.601 -42.187 1.00 85.12 847 CYS A N 1
ATOM 6715 C CA . CYS A 1 847 ? -4.940 9.294 -41.714 1.00 85.12 847 CYS A CA 1
ATOM 6716 C C . CYS A 1 847 ? -5.963 9.595 -42.820 1.00 85.12 847 CYS A C 1
ATOM 6718 O O . CYS A 1 847 ? -5.644 10.298 -43.787 1.00 85.12 847 CYS A O 1
ATOM 6720 N N . PRO A 1 848 ? -7.192 9.058 -42.729 1.00 81.62 848 PRO A N 1
ATOM 6721 C CA . PRO A 1 848 ? -8.249 9.409 -43.668 1.00 81.62 848 PRO A CA 1
ATOM 6722 C C . PRO A 1 848 ? -8.424 10.934 -43.723 1.00 81.62 848 PRO A C 1
ATOM 6724 O O . PRO A 1 848 ? -8.681 11.570 -42.706 1.00 81.62 848 PRO A O 1
ATOM 6727 N N . GLY A 1 849 ? -8.236 11.524 -44.906 1.00 82.50 849 GLY A N 1
ATOM 6728 C CA . GLY A 1 849 ? -8.333 12.973 -45.118 1.00 82.50 849 GLY A CA 1
ATOM 6729 C C . GLY A 1 849 ? -7.010 13.749 -45.087 1.00 82.50 849 GLY A C 1
ATOM 6730 O O . GLY A 1 849 ? -7.009 14.916 -45.477 1.00 82.50 849 GLY A O 1
ATOM 6731 N N . GLY A 1 850 ? -5.874 13.142 -44.715 1.00 89.94 850 GLY A N 1
ATOM 6732 C CA . GLY A 1 850 ? -4.591 13.845 -44.760 1.00 89.94 850 GLY A CA 1
ATOM 6733 C C . GLY A 1 850 ? -3.470 13.256 -43.904 1.00 89.94 850 GLY A C 1
ATOM 6734 O O . GLY A 1 850 ? -3.276 12.044 -43.815 1.00 89.94 850 GLY A O 1
ATOM 6735 N N . VAL A 1 851 ? -2.693 14.149 -43.302 1.00 91.06 851 VAL A N 1
ATOM 6736 C CA . VAL A 1 851 ? -1.545 13.864 -42.443 1.00 91.06 851 VAL A CA 1
ATOM 6737 C C . VAL A 1 851 ? -1.713 14.636 -41.143 1.00 91.06 851 VAL A C 1
ATOM 6739 O O . VAL A 1 851 ? -2.133 15.793 -41.159 1.00 91.06 851 VAL A O 1
ATOM 6742 N N . ARG A 1 852 ? -1.365 14.021 -40.017 1.00 90.50 852 ARG A N 1
ATOM 6743 C CA . ARG A 1 852 ? -1.398 14.673 -38.702 1.00 90.50 852 ARG A CA 1
ATOM 6744 C C . ARG A 1 852 ? -0.152 14.390 -37.892 1.00 90.50 852 ARG A C 1
ATOM 6746 O O . ARG A 1 852 ? 0.536 13.408 -38.155 1.00 90.50 852 ARG A O 1
ATOM 6753 N N . LEU A 1 853 ? 0.099 15.221 -36.882 1.00 90.44 853 LEU A N 1
ATOM 6754 C CA . LEU A 1 853 ? 1.042 14.880 -35.820 1.00 90.44 853 LEU A CA 1
ATOM 6755 C C . LEU A 1 853 ? 0.473 13.748 -34.966 1.00 90.44 853 LEU A C 1
ATOM 6757 O O . LEU A 1 853 ? -0.734 13.680 -34.715 1.00 90.44 853 LEU A O 1
ATOM 6761 N N . ARG A 1 854 ? 1.352 12.865 -34.497 1.00 88.62 854 ARG A N 1
ATOM 6762 C CA . ARG A 1 854 ? 0.968 11.754 -33.629 1.00 88.62 854 ARG A CA 1
ATOM 6763 C C . ARG A 1 854 ? 0.688 12.241 -32.207 1.00 88.62 854 ARG A C 1
ATOM 6765 O O . ARG A 1 854 ? 1.562 12.239 -31.344 1.00 88.62 854 ARG A O 1
ATOM 6772 N N . GLY A 1 855 ? -0.562 12.638 -31.987 1.00 89.44 855 GLY A N 1
ATOM 6773 C CA . GLY A 1 855 ? -1.115 13.010 -30.687 1.00 89.44 855 GLY A CA 1
ATOM 6774 C C . GLY A 1 855 ? -1.276 14.519 -30.512 1.00 89.44 855 GLY A C 1
ATOM 6775 O O . GLY A 1 855 ? -0.455 15.328 -30.962 1.00 89.44 855 GLY A O 1
ATOM 6776 N N . LYS A 1 856 ? -2.352 14.911 -29.826 1.00 90.56 856 LYS A N 1
ATOM 6777 C CA . LYS A 1 856 ? -2.627 16.316 -29.502 1.00 90.56 856 LYS A CA 1
ATOM 6778 C C . LYS A 1 856 ? -1.587 16.897 -28.546 1.00 90.56 856 LYS A C 1
ATOM 6780 O O . LYS A 1 856 ? -1.163 18.029 -28.747 1.00 90.56 856 LYS A O 1
ATOM 6785 N N . MET A 1 857 ? -1.091 16.111 -27.593 1.00 91.12 857 MET A N 1
ATOM 6786 C CA . MET A 1 857 ? -0.093 16.559 -26.619 1.00 91.12 857 MET A CA 1
ATOM 6787 C C . MET A 1 857 ? 1.225 16.986 -27.289 1.00 91.12 857 MET A C 1
ATOM 6789 O O . MET A 1 857 ? 1.777 18.028 -26.944 1.00 91.12 857 MET A O 1
ATOM 6793 N N . LEU A 1 858 ? 1.687 16.242 -28.306 1.00 90.25 858 LEU A N 1
ATOM 6794 C CA . LEU A 1 858 ? 2.862 16.606 -29.114 1.00 90.25 858 LEU A CA 1
ATOM 6795 C C . LEU A 1 858 ? 2.621 17.893 -29.917 1.00 90.25 858 LEU A C 1
ATOM 6797 O O . LEU A 1 858 ? 3.502 18.742 -30.019 1.00 90.25 858 LEU A O 1
ATOM 6801 N N . THR A 1 859 ? 1.416 18.051 -30.468 1.00 89.94 859 THR A N 1
ATOM 6802 C CA . THR A 1 859 ? 1.028 19.262 -31.207 1.00 89.94 859 THR A CA 1
ATOM 6803 C C . THR A 1 859 ? 1.094 20.490 -30.300 1.00 89.94 859 THR A C 1
ATOM 6805 O O . THR A 1 859 ? 1.754 21.469 -30.648 1.00 89.94 859 THR A O 1
ATOM 6808 N N . THR A 1 860 ? 0.502 20.400 -29.105 1.00 88.62 860 THR A N 1
ATOM 6809 C CA . THR A 1 860 ? 0.541 21.450 -28.078 1.00 88.62 860 THR A CA 1
ATOM 6810 C C . THR A 1 860 ? 1.973 21.775 -27.658 1.00 88.62 860 THR A C 1
ATOM 6812 O O . THR A 1 860 ? 2.337 22.946 -27.595 1.00 88.62 860 THR A O 1
ATOM 6815 N N . TYR A 1 861 ? 2.812 20.760 -27.426 1.00 88.94 861 TYR A N 1
ATOM 6816 C CA . TYR A 1 861 ? 4.225 20.950 -27.085 1.00 88.94 861 TYR A CA 1
ATOM 6817 C C . TYR A 1 861 ? 4.970 21.765 -28.154 1.00 88.94 861 TYR A C 1
ATOM 6819 O O . TYR A 1 861 ? 5.623 22.764 -27.844 1.00 88.94 861 TYR A O 1
ATOM 6827 N N . LEU A 1 862 ? 4.823 21.394 -29.430 1.00 88.31 862 LEU A N 1
ATOM 6828 C CA . LEU A 1 862 ? 5.473 22.109 -30.529 1.00 88.31 862 LEU A CA 1
ATOM 6829 C C . LEU A 1 862 ? 4.938 23.538 -30.678 1.00 88.31 862 LEU A C 1
ATOM 6831 O O . LEU A 1 862 ? 5.713 24.452 -30.939 1.00 88.31 862 LEU A O 1
ATOM 6835 N N . GLN A 1 863 ? 3.634 23.751 -30.497 1.00 86.06 863 GLN A N 1
ATOM 6836 C CA . GLN A 1 863 ? 3.023 25.084 -30.540 1.00 86.06 863 GLN A CA 1
ATOM 6837 C C . GLN A 1 863 ? 3.490 25.983 -29.392 1.00 86.06 863 GLN A C 1
ATOM 6839 O O . GLN A 1 863 ? 3.783 27.154 -29.625 1.00 86.06 863 GLN A O 1
ATOM 6844 N N . ASN A 1 864 ? 3.633 25.444 -28.178 1.00 82.50 864 ASN A N 1
ATOM 6845 C CA . ASN A 1 864 ? 4.172 26.182 -27.034 1.00 82.50 864 ASN A CA 1
ATOM 6846 C C . ASN A 1 864 ? 5.600 26.668 -27.309 1.00 82.50 864 ASN A C 1
ATOM 6848 O O . ASN A 1 864 ? 5.908 27.829 -27.052 1.00 82.50 864 ASN A O 1
ATOM 6852 N N . ARG A 1 865 ? 6.444 25.824 -27.916 1.00 76.75 865 ARG A N 1
ATOM 6853 C CA . ARG A 1 865 ? 7.803 26.217 -28.326 1.00 76.75 865 ARG A CA 1
ATOM 6854 C C . ARG A 1 865 ? 7.842 27.286 -29.417 1.00 76.75 865 ARG A C 1
ATOM 6856 O O . ARG A 1 865 ? 8.827 28.003 -29.525 1.00 76.75 865 ARG A O 1
ATOM 6863 N N . LEU A 1 866 ? 6.787 27.404 -30.218 1.00 73.00 866 LEU A N 1
ATOM 6864 C CA . LEU A 1 866 ? 6.695 28.389 -31.299 1.00 73.00 866 LEU A CA 1
ATOM 6865 C C . LEU A 1 866 ? 6.127 29.732 -30.866 1.00 73.00 866 LEU A C 1
ATOM 6867 O O . LEU A 1 866 ? 6.433 30.738 -31.501 1.00 73.00 866 LEU A O 1
ATOM 6871 N N . ASN A 1 867 ? 5.260 29.710 -29.855 1.00 62.78 867 ASN A N 1
ATOM 6872 C CA . ASN A 1 867 ? 4.621 30.884 -29.269 1.00 62.78 867 ASN A CA 1
ATOM 6873 C C . ASN A 1 867 ? 5.405 31.434 -28.074 1.00 62.78 867 ASN A C 1
ATOM 6875 O O . ASN A 1 867 ? 5.046 32.491 -27.556 1.00 62.78 867 ASN A O 1
ATOM 6879 N N . ALA A 1 868 ? 6.463 30.742 -27.639 1.00 54.16 868 ALA A N 1
ATOM 6880 C CA . ALA A 1 868 ? 7.491 31.351 -26.817 1.00 54.16 868 ALA A CA 1
ATOM 6881 C C . ALA A 1 868 ? 8.002 32.581 -27.587 1.00 54.16 868 ALA A C 1
ATOM 6883 O O . ALA A 1 868 ? 8.472 32.419 -28.718 1.00 54.16 868 ALA A O 1
ATOM 6884 N N . PRO A 1 869 ? 7.835 33.811 -27.065 1.00 40.28 869 PRO A N 1
ATOM 6885 C CA . PRO A 1 869 ? 8.334 34.985 -27.758 1.00 40.28 869 PRO A CA 1
ATOM 6886 C C . PRO A 1 869 ? 9.826 34.784 -28.042 1.00 40.28 869 PRO A C 1
ATOM 6888 O O . PRO A 1 869 ? 10.548 34.275 -27.182 1.00 40.28 869 PRO A O 1
ATOM 6891 N N . GLU A 1 870 ? 10.302 35.231 -29.211 1.00 39.44 870 GLU A N 1
ATOM 6892 C CA . GLU A 1 870 ? 11.695 35.675 -29.349 1.00 39.44 870 GLU A CA 1
ATOM 6893 C C . GLU A 1 870 ? 11.859 36.890 -28.424 1.00 39.44 870 GLU A C 1
ATOM 6895 O O . GLU A 1 870 ? 11.886 38.045 -28.842 1.00 39.44 870 GLU A O 1
ATOM 6900 N N . GLY A 1 871 ? 11.826 36.643 -27.119 1.00 31.67 871 GLY A N 1
ATOM 6901 C CA . GLY A 1 871 ? 12.203 37.623 -26.133 1.00 31.67 871 GLY A CA 1
ATOM 6902 C C . GLY A 1 871 ? 13.702 37.874 -26.263 1.00 31.67 871 GLY A C 1
ATOM 6903 O O . GLY A 1 871 ? 14.427 37.026 -26.801 1.00 31.67 871 GLY A O 1
ATOM 6904 N N . PRO A 1 872 ? 14.209 38.991 -25.712 1.00 30.73 872 PRO A N 1
ATOM 6905 C CA . PRO A 1 872 ? 15.621 39.019 -25.344 1.00 30.73 872 PRO A CA 1
ATOM 6906 C C . PRO A 1 872 ? 15.906 37.733 -24.551 1.00 30.73 872 PRO A C 1
ATOM 6908 O O . PRO A 1 872 ? 14.977 37.264 -23.882 1.00 30.73 872 PRO A O 1
ATOM 6911 N N . PRO A 1 873 ? 17.113 37.139 -24.675 1.00 28.81 873 PRO A N 1
ATOM 6912 C CA . PRO A 1 873 ? 17.422 35.827 -24.105 1.00 28.81 873 PRO A CA 1
ATOM 6913 C C . PRO A 1 873 ? 16.785 35.759 -22.731 1.00 28.81 873 PRO A C 1
ATOM 6915 O O . PRO A 1 873 ? 17.035 36.677 -21.945 1.00 28.81 873 PRO A O 1
ATOM 6918 N N . LEU A 1 874 ? 15.879 34.784 -22.531 1.00 30.55 874 LEU A N 1
ATOM 6919 C CA . LEU A 1 874 ? 15.187 34.559 -21.264 1.00 30.55 874 LEU A CA 1
ATOM 6920 C C . LEU A 1 874 ? 16.201 34.872 -20.178 1.00 30.55 874 LEU A C 1
ATOM 6922 O O . LEU A 1 874 ? 17.194 34.151 -20.070 1.00 30.55 874 LEU A O 1
ATOM 6926 N N . GLN A 1 875 ? 16.023 35.989 -19.460 1.00 34.19 875 GLN A N 1
ATOM 6927 C CA . GLN A 1 875 ? 16.820 36.177 -18.266 1.00 34.19 875 GLN A CA 1
ATOM 6928 C C . GLN A 1 875 ? 16.486 34.943 -17.443 1.00 34.19 875 GLN A C 1
ATOM 6930 O O . GLN A 1 875 ? 15.297 34.724 -17.177 1.00 34.19 875 GLN A O 1
ATOM 6935 N N . PRO A 1 876 ? 17.477 34.074 -17.183 1.00 38.50 876 PRO A N 1
ATOM 6936 C CA . PRO A 1 876 ? 17.215 32.843 -16.481 1.00 38.50 876 PRO A CA 1
ATOM 6937 C C . PRO A 1 876 ? 16.541 33.277 -15.191 1.00 38.50 876 PRO A C 1
ATOM 6939 O O . PRO A 1 876 ? 17.055 34.148 -14.485 1.00 38.50 876 PRO A O 1
ATOM 6942 N N . THR A 1 877 ? 15.364 32.726 -14.898 1.00 45.12 877 THR A N 1
ATOM 6943 C CA . THR A 1 877 ? 14.953 32.624 -13.502 1.00 45.12 877 THR A CA 1
ATOM 6944 C C . THR A 1 877 ? 16.187 32.096 -12.792 1.00 45.12 877 THR A C 1
ATOM 6946 O O . THR A 1 877 ? 16.661 31.025 -13.177 1.00 45.12 877 THR A O 1
ATOM 6949 N N . ALA A 1 878 ? 16.804 32.919 -11.935 1.00 61.00 878 ALA A N 1
ATOM 6950 C CA . ALA A 1 878 ? 18.099 32.603 -11.352 1.00 61.00 878 ALA A CA 1
ATOM 6951 C C . ALA A 1 878 ? 18.001 31.178 -10.809 1.00 61.00 878 ALA A C 1
ATOM 6953 O O . ALA A 1 878 ? 17.154 30.925 -9.951 1.00 61.00 878 ALA A O 1
ATOM 6954 N N . LYS A 1 879 ? 18.760 30.253 -11.413 1.00 82.25 879 LYS A N 1
ATOM 6955 C CA . LYS A 1 879 ? 18.648 28.819 -11.131 1.00 82.25 879 LYS A CA 1
ATOM 6956 C C . LYS A 1 879 ? 18.752 28.614 -9.624 1.00 82.25 879 LYS A C 1
ATOM 6958 O O . LYS A 1 879 ? 19.523 29.322 -8.977 1.00 82.25 879 LYS A O 1
A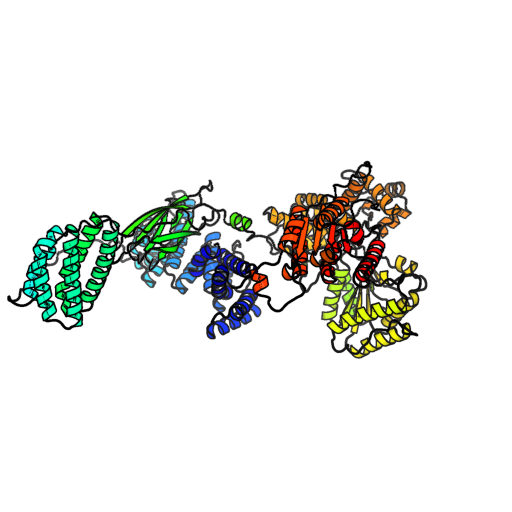TOM 6963 N N . SER A 1 880 ? 17.967 27.716 -9.045 1.00 90.56 880 SER A N 1
ATOM 6964 C CA . SER A 1 880 ? 18.141 27.401 -7.626 1.00 90.56 880 SER A CA 1
ATOM 6965 C C . SER A 1 880 ? 19.453 26.631 -7.444 1.00 90.56 880 SER A C 1
ATOM 6967 O O . SER A 1 880 ? 19.727 25.673 -8.168 1.00 90.56 880 SER A O 1
ATOM 6969 N N . VAL A 1 881 ? 20.297 27.073 -6.513 1.00 92.69 881 VAL A N 1
ATOM 6970 C CA . VAL A 1 881 ? 21.616 26.480 -6.256 1.00 92.69 881 VAL A CA 1
ATOM 6971 C C . VAL A 1 881 ? 21.646 25.904 -4.846 1.00 92.69 881 VAL A C 1
ATOM 6973 O O . VAL A 1 881 ? 21.308 26.593 -3.887 1.00 92.69 881 VAL A O 1
ATOM 6976 N N . GLY A 1 882 ? 22.052 24.647 -4.714 1.00 95.19 882 GLY A N 1
ATOM 6977 C CA . GLY A 1 882 ? 22.378 24.026 -3.435 1.00 95.19 882 GLY A CA 1
ATOM 6978 C C . GLY A 1 882 ? 23.881 23.804 -3.347 1.00 95.19 882 GLY A C 1
ATOM 6979 O O . GLY A 1 882 ? 24.440 23.173 -4.242 1.00 95.19 882 GLY A O 1
ATOM 6980 N N . ILE A 1 883 ? 24.540 24.311 -2.307 1.00 94.31 883 ILE A N 1
ATOM 6981 C CA . ILE A 1 883 ? 25.962 24.064 -2.040 1.00 94.31 883 ILE A CA 1
ATOM 6982 C C . ILE A 1 883 ? 26.125 23.172 -0.807 1.00 94.31 883 ILE A C 1
ATOM 6984 O O . ILE A 1 883 ? 25.543 23.429 0.244 1.00 94.31 883 ILE A O 1
ATOM 6988 N N . PHE A 1 884 ? 26.916 22.111 -0.962 1.00 93.31 884 PHE A N 1
ATOM 6989 C CA . PHE A 1 884 ? 27.128 21.057 0.025 1.00 93.31 884 PHE A CA 1
ATOM 6990 C C . PHE A 1 884 ? 28.627 20.870 0.226 1.00 93.31 884 PHE A C 1
ATOM 6992 O O . PHE A 1 884 ? 29.356 20.571 -0.722 1.00 93.31 884 PHE A O 1
ATOM 6999 N N . VAL A 1 885 ? 29.085 21.094 1.451 1.00 91.06 885 VAL A N 1
ATOM 7000 C CA . VAL A 1 885 ? 30.498 21.275 1.775 1.00 91.06 885 VAL A CA 1
ATOM 7001 C C . VAL A 1 885 ? 30.953 20.195 2.748 1.00 91.06 885 VAL A C 1
ATOM 7003 O O . VAL A 1 885 ? 30.461 20.142 3.875 1.00 91.06 885 VAL A O 1
ATOM 7006 N N . ASP A 1 886 ? 31.918 19.376 2.332 1.00 88.94 886 ASP A N 1
ATOM 7007 C CA . ASP A 1 886 ? 32.697 18.543 3.248 1.00 88.94 886 ASP A CA 1
ATOM 7008 C C . ASP A 1 886 ? 33.851 19.377 3.819 1.00 88.94 886 ASP A C 1
ATOM 7010 O O . ASP A 1 886 ? 34.834 19.693 3.142 1.00 88.94 886 ASP A O 1
ATOM 7014 N N . VAL A 1 887 ? 33.709 19.792 5.075 1.00 87.38 887 VAL A N 1
ATOM 7015 C CA . VAL A 1 887 ? 34.629 20.745 5.705 1.00 87.38 887 VAL A CA 1
ATOM 7016 C C . VAL A 1 887 ? 36.025 20.143 5.874 1.00 87.38 887 VAL A C 1
ATOM 7018 O O . VAL A 1 887 ? 37.024 20.856 5.737 1.00 87.38 887 VAL A O 1
ATOM 7021 N N . GLU A 1 888 ? 36.124 18.841 6.141 1.00 81.56 888 GLU A N 1
ATOM 7022 C CA . GLU A 1 888 ? 37.392 18.168 6.447 1.00 81.56 888 GLU A CA 1
ATOM 7023 C C . GLU A 1 888 ? 38.351 18.211 5.262 1.00 81.56 888 GLU A C 1
ATOM 7025 O O . GLU A 1 888 ? 39.554 18.460 5.414 1.00 81.56 888 GLU A O 1
ATOM 7030 N N . ASN A 1 889 ? 37.793 18.056 4.066 1.00 77.25 889 ASN A N 1
ATOM 7031 C CA . ASN A 1 889 ? 38.552 18.067 2.833 1.00 77.25 889 ASN A CA 1
ATOM 7032 C C . ASN A 1 889 ? 38.959 19.479 2.389 1.00 77.25 889 ASN A C 1
ATOM 7034 O O . ASN A 1 889 ? 39.877 19.615 1.583 1.00 77.25 889 ASN A O 1
ATOM 7038 N N . ILE A 1 890 ? 38.365 20.538 2.947 1.00 81.44 890 ILE A N 1
ATOM 7039 C CA . ILE A 1 890 ? 38.644 21.920 2.524 1.00 81.44 890 ILE A CA 1
ATOM 7040 C C . ILE A 1 890 ? 39.577 22.647 3.479 1.00 81.44 890 ILE A C 1
ATOM 7042 O O . ILE A 1 890 ? 40.397 23.440 3.020 1.00 81.44 890 ILE A O 1
ATOM 7046 N N . VAL A 1 891 ? 39.511 22.383 4.788 1.00 78.19 891 VAL A N 1
ATOM 7047 C CA . VAL A 1 891 ? 40.323 23.107 5.789 1.00 78.19 891 VAL A CA 1
ATOM 7048 C C . VAL A 1 891 ? 41.821 23.048 5.461 1.00 78.19 891 VAL A C 1
ATOM 7050 O O . VAL A 1 891 ? 42.534 24.033 5.640 1.00 78.19 891 VAL A O 1
ATOM 7053 N N . SER A 1 892 ? 42.298 21.926 4.917 1.00 74.62 892 SER A N 1
ATOM 7054 C CA . SER A 1 892 ? 43.697 21.763 4.489 1.00 74.62 892 SER A CA 1
ATOM 7055 C C . SER A 1 892 ? 44.045 22.443 3.153 1.00 74.62 892 SER A C 1
ATOM 7057 O O . SER A 1 892 ? 45.226 22.593 2.835 1.00 74.62 892 SER A O 1
ATOM 7059 N N . MET A 1 893 ? 43.040 22.870 2.384 1.00 75.50 893 MET A N 1
ATOM 7060 C CA . MET A 1 893 ? 43.162 23.465 1.047 1.00 75.50 893 MET A CA 1
ATOM 7061 C C . MET A 1 893 ? 43.034 24.997 1.044 1.00 75.50 893 MET A C 1
ATOM 7063 O O . MET A 1 893 ? 43.252 25.623 0.005 1.00 75.50 893 MET A O 1
ATOM 7067 N N . ILE A 1 894 ? 42.711 25.618 2.185 1.00 81.62 894 ILE A N 1
ATOM 7068 C CA . ILE A 1 894 ? 42.606 27.078 2.306 1.00 81.62 894 ILE A CA 1
ATOM 7069 C C . ILE A 1 894 ? 43.999 27.717 2.108 1.00 81.62 894 ILE A C 1
ATOM 7071 O O . ILE A 1 894 ? 44.940 27.376 2.832 1.00 81.62 894 ILE A O 1
ATOM 7075 N N . PRO A 1 895 ? 44.170 28.652 1.148 1.00 80.19 895 PRO A N 1
ATOM 7076 C CA . PRO A 1 895 ? 45.468 29.258 0.861 1.00 80.19 895 PRO A CA 1
ATOM 7077 C C . PRO A 1 895 ? 46.080 30.008 2.050 1.00 80.19 895 PRO A C 1
ATOM 7079 O O . PRO A 1 895 ? 45.393 30.692 2.811 1.00 80.19 895 PRO A O 1
ATOM 7082 N N . SER A 1 896 ? 47.412 29.958 2.155 1.00 72.50 896 SER A N 1
ATOM 7083 C CA . SER A 1 896 ? 48.184 30.679 3.173 1.00 72.50 896 SER A CA 1
ATOM 7084 C C . SER A 1 896 ? 48.012 32.197 3.006 1.00 72.50 896 SER A C 1
ATOM 7086 O O . SER A 1 896 ? 48.678 32.812 2.177 1.00 72.50 896 SER A O 1
ATOM 7088 N N . GLY A 1 897 ? 47.107 32.803 3.778 1.00 72.62 897 GLY A N 1
ATOM 7089 C CA . GLY A 1 897 ? 46.793 34.238 3.711 1.00 72.62 897 GLY A CA 1
ATOM 7090 C C . GLY A 1 897 ? 45.305 34.571 3.569 1.00 72.62 897 GLY A C 1
ATOM 7091 O O . GLY A 1 897 ? 44.950 35.737 3.718 1.00 72.62 897 GLY A O 1
ATOM 7092 N N . VAL A 1 898 ? 44.441 33.577 3.334 1.00 80.69 898 VAL A N 1
ATOM 7093 C CA . VAL A 1 898 ? 42.977 33.729 3.369 1.00 80.69 898 VAL A CA 1
ATOM 7094 C C . VAL A 1 898 ? 42.474 33.259 4.735 1.00 80.69 898 VAL A C 1
ATOM 7096 O O . VAL A 1 898 ? 42.860 32.188 5.203 1.00 80.69 898 VAL A O 1
ATOM 7099 N N . SER A 1 899 ? 41.654 34.068 5.413 1.00 84.25 899 SER A N 1
ATOM 7100 C CA . SER A 1 899 ? 41.034 33.634 6.670 1.00 84.25 899 SER A CA 1
ATOM 7101 C C . SER A 1 899 ? 39.982 32.554 6.390 1.00 84.25 899 SER A C 1
ATOM 7103 O O . SER A 1 899 ? 39.375 32.552 5.323 1.00 84.25 899 SER A O 1
ATOM 7105 N N . HIS A 1 900 ? 39.732 31.640 7.335 1.00 82.06 900 HIS A N 1
ATOM 7106 C CA . HIS A 1 900 ? 38.706 30.600 7.151 1.00 82.06 900 HIS A CA 1
ATOM 7107 C C . HIS A 1 900 ? 37.333 31.216 6.850 1.00 82.06 900 HIS A C 1
ATOM 7109 O O . HIS A 1 900 ? 36.630 30.768 5.953 1.00 82.06 900 HIS A O 1
ATOM 7115 N N . GLN A 1 901 ? 36.998 32.312 7.532 1.00 81.56 901 GLN A N 1
ATOM 7116 C CA . GLN A 1 901 ? 35.756 33.042 7.308 1.00 81.56 901 GLN A CA 1
ATOM 7117 C C . GLN A 1 901 ? 35.656 33.630 5.889 1.00 81.56 901 GLN A C 1
ATOM 7119 O O . GLN A 1 901 ? 34.593 33.566 5.272 1.00 81.56 901 GLN A O 1
ATOM 7124 N N . ASP A 1 902 ? 36.743 34.198 5.360 1.00 83.12 902 ASP A N 1
ATOM 7125 C CA . ASP A 1 902 ? 36.756 34.735 3.993 1.00 83.12 902 ASP A CA 1
ATOM 7126 C C . ASP A 1 902 ? 36.693 33.610 2.954 1.00 83.12 902 ASP A C 1
ATOM 7128 O O . ASP A 1 902 ? 36.008 33.747 1.944 1.00 83.12 902 ASP A O 1
ATOM 7132 N N . ALA A 1 903 ? 37.335 32.473 3.229 1.00 85.56 903 ALA A N 1
ATOM 7133 C CA . ALA A 1 903 ? 37.271 31.280 2.390 1.00 85.56 903 ALA A CA 1
ATOM 7134 C C . ALA A 1 903 ? 35.828 30.755 2.251 1.00 85.56 903 ALA A C 1
ATOM 7136 O O . ALA A 1 903 ? 35.372 30.499 1.137 1.00 85.56 903 ALA A O 1
ATOM 7137 N N . TRP A 1 904 ? 35.075 30.673 3.354 1.00 89.94 904 TRP A N 1
ATOM 7138 C CA . TRP A 1 904 ? 33.666 30.255 3.339 1.00 89.94 904 TRP A CA 1
ATOM 7139 C C . TRP A 1 904 ? 32.759 31.247 2.609 1.00 89.94 904 TRP A C 1
ATOM 7141 O O . TRP A 1 904 ? 31.908 30.840 1.819 1.00 89.94 904 TRP A O 1
ATOM 7151 N N . LYS A 1 905 ? 32.974 32.553 2.802 1.00 87.94 905 LYS A N 1
ATOM 7152 C CA . LYS A 1 905 ? 32.240 33.588 2.057 1.00 87.94 905 LYS A CA 1
ATOM 7153 C C . LYS A 1 905 ? 32.513 33.512 0.558 1.00 87.94 905 LYS A C 1
ATOM 7155 O O . LYS A 1 905 ? 31.581 33.645 -0.229 1.00 87.94 905 LYS A O 1
ATOM 7160 N N . ASN A 1 906 ? 33.758 33.257 0.161 1.00 88.50 906 ASN A N 1
ATOM 7161 C CA . ASN A 1 906 ? 34.115 33.109 -1.248 1.00 88.50 906 ASN A CA 1
ATOM 7162 C C . ASN A 1 906 ? 33.401 31.904 -1.893 1.00 88.50 906 ASN A C 1
ATOM 7164 O O . ASN A 1 906 ? 32.942 32.028 -3.026 1.00 88.50 906 ASN A O 1
ATOM 7168 N N . LEU A 1 907 ? 33.196 30.794 -1.166 1.00 89.00 907 LEU A N 1
ATOM 7169 C CA . LEU A 1 907 ? 32.410 29.652 -1.663 1.00 89.00 907 LEU A CA 1
ATOM 7170 C C . LEU A 1 907 ? 30.930 29.988 -1.896 1.00 89.00 907 LEU A C 1
ATOM 7172 O O . LEU A 1 907 ? 30.354 29.544 -2.890 1.00 89.00 907 LEU A O 1
ATOM 7176 N N . LEU A 1 908 ? 30.308 30.775 -1.014 1.00 88.88 908 LEU A N 1
ATOM 7177 C CA . LEU A 1 908 ? 28.924 31.219 -1.222 1.00 88.88 908 LEU A CA 1
ATOM 7178 C C . LEU A 1 908 ? 28.821 32.191 -2.396 1.00 88.88 908 LEU A C 1
ATOM 7180 O O . LEU A 1 908 ? 27.956 32.011 -3.246 1.00 88.88 908 LEU A O 1
ATOM 7184 N N . VAL A 1 909 ? 29.749 33.144 -2.511 1.00 87.19 909 VAL A N 1
ATOM 7185 C CA . VAL A 1 909 ? 29.824 34.058 -3.665 1.00 87.19 909 VAL A CA 1
ATOM 7186 C C . VAL A 1 909 ? 30.026 33.281 -4.971 1.00 87.19 909 VAL A C 1
ATOM 7188 O O . VAL A 1 909 ? 29.425 33.609 -5.995 1.00 87.19 909 VAL A O 1
ATOM 7191 N N . TYR A 1 910 ? 30.834 32.220 -4.944 1.00 88.12 910 TYR A N 1
ATOM 7192 C CA . TYR A 1 910 ? 30.988 31.308 -6.073 1.00 88.12 910 TYR A CA 1
ATOM 7193 C C . TYR A 1 910 ? 29.655 30.631 -6.435 1.00 88.12 910 TYR A C 1
ATOM 7195 O O . TYR A 1 910 ? 29.271 30.633 -7.604 1.00 88.12 910 TYR A O 1
ATOM 7203 N N . ALA A 1 911 ? 28.916 30.108 -5.452 1.00 86.75 911 ALA A N 1
ATOM 7204 C CA . ALA A 1 911 ? 27.609 29.484 -5.670 1.00 86.75 911 ALA A CA 1
ATOM 7205 C C . ALA A 1 911 ? 26.558 30.468 -6.216 1.00 86.75 911 ALA A C 1
ATOM 7207 O O . ALA A 1 911 ? 25.827 30.137 -7.154 1.00 86.75 911 ALA A O 1
ATOM 7208 N N . GLU A 1 912 ? 26.528 31.691 -5.686 1.00 87.00 912 GLU A N 1
ATOM 7209 C CA . GLU A 1 912 ? 25.666 32.787 -6.144 1.00 87.00 912 GLU A CA 1
ATOM 7210 C C . GLU A 1 912 ? 25.927 33.168 -7.608 1.00 87.00 912 GLU A C 1
ATOM 7212 O O . GLU A 1 912 ? 25.010 33.586 -8.321 1.00 87.00 912 GLU A O 1
ATOM 7217 N N . GLY A 1 913 ? 27.152 32.954 -8.099 1.00 82.56 913 GLY A N 1
ATOM 7218 C CA . GLY A 1 913 ? 27.508 33.131 -9.508 1.00 82.56 913 GLY A CA 1
ATOM 7219 C C . GLY A 1 913 ? 26.701 32.254 -10.474 1.00 82.56 913 GLY A C 1
ATOM 7220 O O . GLY A 1 913 ? 26.592 32.588 -11.654 1.00 82.56 913 GLY A O 1
ATOM 7221 N N . PHE A 1 914 ? 26.093 31.166 -9.989 1.00 81.50 914 PHE A N 1
ATOM 7222 C CA . PHE A 1 914 ? 25.293 30.240 -10.798 1.00 81.50 914 PHE A CA 1
ATOM 7223 C C . PHE A 1 914 ? 23.779 30.401 -10.620 1.00 81.50 914 PHE A C 1
ATOM 7225 O O . PHE A 1 914 ? 23.013 29.830 -11.403 1.00 81.50 914 PHE A O 1
ATOM 7232 N N . GLY A 1 915 ? 23.336 31.185 -9.635 1.00 85.81 915 GLY A N 1
ATOM 7233 C CA . GLY A 1 915 ? 21.922 31.431 -9.379 1.00 85.81 915 GLY A CA 1
ATOM 7234 C C . GLY A 1 915 ? 21.606 31.744 -7.915 1.00 85.81 915 GLY A C 1
ATOM 7235 O O . GLY A 1 915 ? 22.474 32.123 -7.138 1.00 85.81 915 GLY A O 1
ATOM 7236 N N . ARG A 1 916 ? 20.333 31.618 -7.527 1.00 91.31 916 ARG A N 1
ATOM 7237 C CA . ARG A 1 916 ? 19.900 31.887 -6.150 1.00 91.31 916 ARG A CA 1
ATOM 7238 C C . ARG A 1 916 ? 20.233 30.685 -5.276 1.00 91.31 916 ARG A C 1
ATOM 7240 O O . ARG A 1 916 ? 19.636 29.626 -5.463 1.00 91.31 916 ARG A O 1
ATOM 7247 N N . VAL A 1 917 ? 21.110 30.861 -4.292 1.00 90.94 917 VAL A N 1
ATOM 7248 C CA . VAL A 1 917 ? 21.393 29.820 -3.297 1.00 90.94 917 VAL A CA 1
ATOM 7249 C C . VAL A 1 917 ? 20.137 29.577 -2.453 1.00 90.94 917 VAL A C 1
ATOM 7251 O O . VAL A 1 917 ? 19.606 30.502 -1.842 1.00 90.94 917 VAL A O 1
ATOM 7254 N N . VAL A 1 918 ? 19.613 28.352 -2.497 1.00 92.12 918 VAL A N 1
ATOM 7255 C CA . VAL A 1 918 ? 18.428 27.903 -1.739 1.00 92.12 918 VAL A CA 1
ATOM 7256 C C . VAL A 1 918 ? 18.781 26.906 -0.638 1.00 92.12 918 VAL A C 1
ATOM 7258 O O . VAL A 1 918 ? 17.969 26.706 0.255 1.00 92.12 918 VAL A O 1
ATOM 7261 N N . ALA A 1 919 ? 19.977 26.313 -0.703 1.00 91.94 919 ALA A N 1
ATOM 7262 C CA . ALA A 1 919 ? 20.517 25.406 0.301 1.00 91.94 919 ALA A CA 1
ATOM 7263 C C . ALA A 1 919 ? 22.034 25.616 0.430 1.00 91.94 919 ALA A C 1
ATOM 7265 O O . ALA A 1 919 ? 22.732 25.722 -0.582 1.00 91.94 919 ALA A O 1
ATOM 7266 N N . HIS A 1 920 ? 22.545 25.673 1.658 1.00 94.19 920 HIS A N 1
ATOM 7267 C CA . HIS A 1 920 ? 23.964 25.903 1.946 1.00 94.19 920 HIS A CA 1
ATOM 7268 C C . HIS A 1 920 ? 24.399 25.117 3.188 1.00 94.19 920 HIS A C 1
ATOM 7270 O O . HIS A 1 920 ? 24.427 25.639 4.300 1.00 94.19 920 HIS A O 1
ATOM 7276 N N . TRP A 1 921 ? 24.748 23.847 2.997 1.00 94.12 921 TRP A N 1
ATOM 7277 C CA . TRP A 1 921 ? 25.091 22.930 4.085 1.00 94.12 921 TRP A CA 1
ATOM 7278 C C . TRP A 1 921 ? 26.594 22.687 4.185 1.00 94.12 921 TRP A C 1
ATOM 7280 O O . TRP A 1 921 ? 27.259 22.433 3.180 1.00 94.12 921 TRP A O 1
ATOM 7290 N N . ALA A 1 922 ? 27.109 22.687 5.413 1.00 90.69 922 ALA A N 1
ATOM 7291 C CA . ALA A 1 922 ? 28.468 22.274 5.737 1.00 90.69 922 ALA A CA 1
ATOM 7292 C C . ALA A 1 922 ? 28.450 21.119 6.747 1.00 90.69 922 ALA A C 1
ATOM 7294 O O . ALA A 1 922 ? 27.875 21.239 7.831 1.00 90.69 922 ALA A O 1
ATOM 7295 N N . CYS A 1 923 ? 29.073 19.997 6.387 1.00 88.88 923 CYS A N 1
ATOM 7296 C CA . CYS A 1 923 ? 29.132 18.787 7.207 1.00 88.88 923 CYS A CA 1
ATOM 7297 C C . CYS A 1 923 ? 30.578 18.492 7.619 1.00 88.88 923 CYS A C 1
ATOM 7299 O O . CYS A 1 923 ? 31.502 18.655 6.821 1.00 88.88 923 CYS A O 1
ATOM 7301 N N . ALA A 1 924 ? 30.773 18.076 8.871 1.00 84.75 924 ALA A N 1
ATOM 7302 C CA . ALA A 1 924 ? 32.083 17.683 9.392 1.00 84.75 924 ALA A CA 1
ATOM 7303 C C . ALA A 1 924 ? 31.946 16.729 10.583 1.00 84.75 924 ALA A C 1
ATOM 7305 O O . ALA A 1 924 ? 31.004 16.858 11.373 1.00 84.75 924 ALA A O 1
ATOM 7306 N N . ASP A 1 925 ? 32.918 15.841 10.787 1.00 83.75 925 ASP A N 1
ATOM 7307 C CA . ASP A 1 925 ? 33.117 15.171 12.067 1.00 83.75 925 ASP A CA 1
ATOM 7308 C C . ASP A 1 925 ? 33.927 16.096 12.997 1.00 83.75 925 ASP A C 1
ATOM 7310 O O . ASP A 1 925 ? 35.087 16.423 12.711 1.00 83.75 925 ASP A O 1
ATOM 7314 N N . PRO A 1 926 ? 33.377 16.512 14.154 1.00 81.25 926 PRO A N 1
ATOM 7315 C CA . PRO A 1 926 ? 34.102 17.363 15.094 1.00 81.25 926 PRO A CA 1
ATOM 7316 C C . PRO A 1 926 ? 35.400 16.716 15.608 1.00 81.25 926 PRO A C 1
ATOM 7318 O O . PRO A 1 926 ? 36.284 17.425 16.080 1.00 81.25 926 PRO A O 1
ATOM 7321 N N . ARG A 1 927 ? 35.576 15.391 15.507 1.00 79.81 927 ARG A N 1
ATOM 7322 C CA . ARG A 1 927 ? 36.825 14.702 15.887 1.00 79.81 927 ARG A CA 1
ATOM 7323 C C . ARG A 1 927 ? 37.980 14.976 14.919 1.00 79.81 927 ARG A C 1
ATOM 7325 O O . ARG A 1 927 ? 39.136 14.833 15.320 1.00 79.81 927 ARG A O 1
ATOM 7332 N N . ASN A 1 928 ? 37.678 15.364 13.680 1.00 78.25 928 ASN A N 1
ATOM 7333 C CA . ASN A 1 928 ? 38.659 15.607 12.620 1.00 78.25 928 ASN A CA 1
ATOM 7334 C C . ASN A 1 928 ? 39.053 17.090 12.503 1.00 78.25 928 ASN A C 1
ATOM 7336 O O . ASN A 1 928 ? 39.967 17.437 11.754 1.00 78.25 928 ASN A O 1
ATOM 7340 N N . LEU A 1 929 ? 38.420 17.967 13.287 1.00 80.62 929 LEU A N 1
ATOM 7341 C CA . LEU A 1 929 ? 38.702 19.399 13.320 1.00 80.62 929 LEU A CA 1
ATOM 7342 C C . LEU A 1 929 ? 39.547 19.766 14.547 1.00 80.62 929 LEU A C 1
ATOM 7344 O O . LEU A 1 929 ? 39.281 19.335 15.665 1.00 80.62 929 LEU A O 1
ATOM 7348 N N . ALA A 1 930 ? 40.563 20.612 14.348 1.00 78.25 930 ALA A N 1
ATOM 7349 C CA . ALA A 1 930 ? 41.431 21.070 15.438 1.00 78.25 930 ALA A CA 1
ATOM 7350 C C . ALA A 1 930 ? 40.702 21.970 16.459 1.00 78.25 930 ALA A C 1
ATOM 7352 O O . ALA A 1 930 ? 41.075 21.990 17.630 1.00 78.25 930 ALA A O 1
ATOM 7353 N N . ASP A 1 931 ? 39.682 22.710 16.011 1.00 82.75 931 ASP A N 1
ATOM 7354 C CA . ASP A 1 931 ? 38.832 23.582 16.832 1.00 82.75 931 ASP A CA 1
ATOM 7355 C C . ASP A 1 931 ? 37.401 23.610 16.244 1.00 82.75 931 ASP A C 1
ATOM 7357 O O . ASP A 1 931 ? 37.070 24.497 15.450 1.00 82.75 931 ASP A O 1
ATOM 7361 N N . PRO A 1 932 ? 36.567 22.595 16.547 1.00 83.94 932 PRO A N 1
ATOM 7362 C CA . PRO A 1 932 ? 35.276 22.385 15.883 1.00 83.94 932 PRO A CA 1
ATOM 7363 C C . PRO A 1 932 ? 34.287 23.527 16.118 1.00 83.94 932 PRO A C 1
ATOM 7365 O O . PRO A 1 932 ? 33.569 23.920 15.203 1.00 83.94 932 PRO A O 1
ATOM 7368 N N . GLU A 1 933 ? 34.281 24.089 17.329 1.00 82.88 933 GLU A N 1
ATOM 7369 C CA . GLU A 1 933 ? 33.391 25.190 17.713 1.00 82.88 933 GLU A CA 1
ATOM 7370 C C . GLU A 1 933 ? 33.752 26.479 16.979 1.00 82.88 933 GLU A C 1
ATOM 7372 O O . GLU A 1 933 ? 32.875 27.198 16.502 1.00 82.88 933 GLU A O 1
ATOM 7377 N N . ARG A 1 934 ? 35.050 26.757 16.818 1.00 83.75 934 ARG A N 1
ATOM 7378 C CA . ARG A 1 934 ? 35.494 27.903 16.027 1.00 83.75 934 ARG A CA 1
ATOM 7379 C C . ARG A 1 934 ? 35.185 27.730 14.543 1.00 83.75 934 ARG A C 1
ATOM 7381 O O . ARG A 1 934 ? 34.717 28.675 13.920 1.00 83.75 934 ARG A O 1
ATOM 7388 N N . VAL A 1 935 ? 35.413 26.541 13.981 1.00 84.25 935 VAL A N 1
ATOM 7389 C CA . VAL A 1 935 ? 35.098 26.252 12.569 1.00 84.25 935 VAL A CA 1
ATOM 7390 C C . VAL A 1 935 ? 33.594 26.356 12.311 1.00 84.25 935 VAL A C 1
ATOM 7392 O O . VAL A 1 935 ? 33.192 26.954 11.314 1.00 84.25 935 VAL A O 1
ATOM 7395 N N . ARG A 1 936 ? 32.768 25.847 13.232 1.00 86.50 936 ARG A N 1
ATOM 7396 C CA . ARG A 1 936 ? 31.311 26.012 13.206 1.00 86.50 936 ARG A CA 1
ATOM 7397 C C . ARG A 1 936 ? 30.914 27.482 13.211 1.00 86.50 936 ARG A C 1
ATOM 7399 O O . ARG A 1 936 ? 30.158 27.903 12.343 1.00 86.50 936 ARG A O 1
ATOM 7406 N N . LEU A 1 937 ? 31.459 28.263 14.143 1.00 84.88 937 LEU A N 1
ATOM 7407 C CA . LEU A 1 937 ? 31.169 29.690 14.241 1.00 84.88 937 LEU A CA 1
ATOM 7408 C C . LEU A 1 937 ? 31.575 30.439 12.963 1.00 84.88 937 LEU A C 1
ATOM 7410 O O . LEU A 1 937 ? 30.823 31.288 12.487 1.00 84.88 937 LEU A O 1
ATOM 7414 N N . ASP A 1 938 ? 32.735 30.116 12.387 1.00 85.75 938 ASP A N 1
ATOM 7415 C CA . ASP A 1 938 ? 33.218 30.729 11.146 1.00 85.75 938 ASP A CA 1
ATOM 7416 C C . ASP A 1 938 ? 32.295 30.407 9.949 1.00 85.75 938 ASP A C 1
ATOM 7418 O O . ASP A 1 938 ? 32.049 31.290 9.124 1.00 85.75 938 ASP A O 1
ATOM 7422 N N . LEU A 1 939 ? 31.754 29.182 9.867 1.00 88.69 939 LEU A N 1
ATOM 7423 C CA . LEU A 1 939 ? 30.802 28.738 8.835 1.00 88.69 939 LEU A CA 1
ATOM 7424 C C . LEU A 1 939 ? 29.413 29.373 8.998 1.00 88.69 939 LEU A C 1
ATOM 7426 O O . LEU A 1 939 ? 28.881 29.930 8.038 1.00 88.69 939 LEU A O 1
ATOM 7430 N N . GLU A 1 940 ? 28.855 29.360 10.210 1.00 89.44 940 GLU A N 1
ATOM 7431 C CA . GLU A 1 940 ? 27.559 29.989 10.515 1.00 89.44 940 GLU A CA 1
ATOM 7432 C C . GLU A 1 940 ? 27.623 31.506 10.269 1.00 89.44 940 GLU A C 1
ATOM 7434 O O . GLU A 1 940 ? 26.715 32.094 9.684 1.00 89.44 940 GLU A O 1
ATOM 7439 N N . THR A 1 941 ? 28.743 32.153 10.619 1.00 86.75 941 THR A N 1
ATOM 7440 C CA . THR A 1 941 ? 28.953 33.588 10.346 1.00 86.75 941 THR A CA 1
ATOM 7441 C C . THR A 1 941 ? 29.139 33.877 8.852 1.00 86.75 941 THR A C 1
ATOM 7443 O O . THR A 1 941 ? 28.887 34.998 8.400 1.00 86.75 941 THR A O 1
ATOM 7446 N N . ALA A 1 942 ? 29.611 32.904 8.071 1.00 84.56 942 ALA A N 1
ATOM 7447 C CA . ALA A 1 942 ? 29.670 33.014 6.618 1.00 84.56 942 ALA A CA 1
ATOM 7448 C C . ALA A 1 942 ? 28.301 32.788 5.957 1.00 84.56 942 ALA A C 1
ATOM 7450 O O . ALA A 1 942 ? 28.105 33.293 4.857 1.00 84.56 942 ALA A O 1
ATOM 7451 N N . GLY A 1 943 ? 27.362 32.124 6.642 1.00 86.62 943 GLY A N 1
ATOM 7452 C CA . GLY A 1 943 ? 25.993 31.889 6.179 1.00 86.62 943 GLY A CA 1
ATOM 7453 C C . GLY A 1 943 ? 25.664 30.431 5.855 1.00 86.62 943 GLY A C 1
ATOM 7454 O O . GLY A 1 943 ? 24.676 30.199 5.175 1.00 86.62 943 GLY A O 1
ATOM 7455 N N . PHE A 1 944 ? 26.471 29.461 6.300 1.00 92.12 944 PHE A N 1
ATOM 7456 C CA . PHE A 1 944 ? 26.173 28.032 6.143 1.00 92.12 944 PHE A CA 1
ATOM 7457 C C . PHE A 1 944 ? 25.344 27.482 7.305 1.00 92.12 944 PHE A C 1
ATOM 7459 O O . PHE A 1 944 ? 25.572 27.832 8.464 1.00 92.12 944 PHE A O 1
ATOM 7466 N N . ASP A 1 945 ? 24.478 26.521 6.994 1.00 91.50 945 ASP A N 1
ATOM 7467 C CA . ASP A 1 945 ? 23.878 25.629 7.977 1.00 91.50 945 ASP A CA 1
ATOM 7468 C C . ASP A 1 945 ? 24.864 24.495 8.273 1.00 91.50 945 ASP A C 1
ATOM 7470 O O . ASP A 1 945 ? 25.276 23.743 7.383 1.00 91.50 945 ASP A O 1
ATOM 7474 N N . VAL A 1 946 ? 25.290 24.388 9.532 1.00 88.56 946 VAL A N 1
ATOM 7475 C CA . VAL A 1 946 ? 26.317 23.425 9.948 1.00 88.56 946 VAL A CA 1
ATOM 7476 C C . VAL A 1 946 ? 25.666 22.198 10.572 1.00 88.56 946 VAL A C 1
ATOM 7478 O O . VAL A 1 946 ? 24.883 22.305 11.518 1.00 88.56 946 VAL A O 1
ATOM 7481 N N . SER A 1 947 ? 26.023 21.014 10.077 1.00 85.56 947 SER A N 1
ATOM 7482 C CA . SER A 1 947 ? 25.552 19.739 10.613 1.00 85.56 947 SER A CA 1
ATOM 7483 C C . SER A 1 947 ? 26.733 18.908 11.116 1.00 85.56 947 SER A C 1
ATOM 7485 O O . SER A 1 947 ? 27.673 18.632 10.373 1.00 85.56 947 SER A O 1
ATOM 7487 N N . PHE A 1 948 ? 26.678 18.514 12.391 1.00 82.69 948 PHE A N 1
ATOM 7488 C CA . PHE A 1 948 ? 27.629 17.596 13.022 1.00 82.69 948 PHE A CA 1
ATOM 7489 C C . PHE A 1 948 ? 26.900 16.317 13.469 1.00 82.69 948 PHE A C 1
ATOM 7491 O O . PHE A 1 948 ? 25.728 16.401 13.853 1.00 82.69 948 PHE A O 1
ATOM 7498 N N . PRO A 1 949 ? 27.571 15.149 13.482 1.00 74.69 949 PRO A N 1
ATOM 7499 C CA . PRO A 1 949 ? 27.024 13.924 14.061 1.00 74.69 949 PRO A CA 1
ATOM 7500 C C . PRO A 1 949 ? 26.595 14.134 15.522 1.00 74.69 949 PRO A C 1
ATOM 7502 O O . PRO A 1 949 ? 27.276 14.820 16.288 1.00 74.69 949 PRO A O 1
ATOM 7505 N N . SER A 1 950 ? 25.470 13.541 15.932 1.00 66.81 950 SER A N 1
ATOM 7506 C CA . SER A 1 950 ? 24.958 13.715 17.296 1.00 66.81 950 SER A CA 1
ATOM 7507 C C . SER A 1 950 ? 25.894 13.095 18.343 1.00 66.81 950 SER A C 1
ATOM 7509 O O . SER A 1 950 ? 26.541 12.070 18.118 1.00 66.81 950 SER A O 1
ATOM 7511 N N . SER A 1 951 ? 25.950 13.701 19.531 1.00 54.78 951 SER A N 1
ATOM 7512 C CA . SER A 1 951 ? 26.800 13.248 20.643 1.00 54.78 951 SER A CA 1
ATOM 7513 C C . SER A 1 951 ? 26.470 11.826 21.126 1.00 54.78 951 SER A C 1
ATOM 7515 O O . SER A 1 951 ? 27.364 11.109 21.575 1.00 54.78 951 SER A O 1
ATOM 7517 N N . GLU A 1 952 ? 25.215 11.391 20.992 1.00 52.75 952 GLU A N 1
ATOM 7518 C CA . GLU A 1 952 ? 24.758 10.027 21.297 1.00 52.75 952 GLU A CA 1
ATOM 7519 C C . GLU A 1 952 ? 25.198 9.010 20.229 1.00 52.75 952 GLU A C 1
ATOM 7521 O O . GLU A 1 952 ? 25.600 7.895 20.569 1.00 52.75 952 GLU A O 1
ATOM 7526 N N . TYR A 1 953 ? 25.216 9.405 18.951 1.00 54.00 953 TYR A N 1
ATOM 7527 C CA . TYR A 1 953 ? 25.710 8.579 17.843 1.00 54.00 953 TYR A CA 1
ATOM 7528 C C . TYR A 1 953 ? 27.236 8.390 17.916 1.00 54.00 953 TYR A C 1
ATOM 7530 O O . TYR A 1 953 ? 27.735 7.266 17.819 1.00 54.00 953 TYR A O 1
ATOM 7538 N N . LEU A 1 954 ? 27.974 9.459 18.237 1.00 54.88 954 LEU A N 1
ATOM 7539 C CA . LEU A 1 954 ? 29.423 9.422 18.485 1.00 54.88 954 LEU A CA 1
ATOM 7540 C C . LEU A 1 954 ? 29.807 8.539 19.692 1.00 54.88 954 LEU A C 1
ATOM 7542 O O . LEU A 1 954 ? 30.923 8.015 19.747 1.00 54.88 954 LEU A O 1
ATOM 7546 N N . ALA A 1 955 ? 28.901 8.351 20.660 1.00 54.16 955 ALA A N 1
ATOM 7547 C CA . ALA A 1 955 ? 29.114 7.483 21.821 1.00 54.16 955 ALA A CA 1
ATOM 7548 C C . ALA A 1 955 ? 28.886 5.989 21.514 1.00 54.16 955 ALA A C 1
ATOM 7550 O O . ALA A 1 955 ? 29.553 5.140 22.114 1.00 54.16 955 ALA A O 1
ATOM 7551 N N . ALA A 1 956 ? 27.986 5.667 20.579 1.00 52.12 956 ALA A N 1
ATOM 7552 C CA . ALA A 1 956 ? 27.659 4.297 20.176 1.00 52.12 956 ALA A CA 1
ATOM 7553 C C . ALA A 1 956 ? 28.706 3.672 19.231 1.00 52.12 956 ALA A C 1
ATOM 7555 O O . ALA A 1 956 ? 28.888 2.454 19.216 1.00 52.12 956 ALA A O 1
ATOM 7556 N N . VAL A 1 957 ? 29.437 4.495 18.474 1.00 50.66 957 VAL A N 1
ATOM 7557 C CA . VAL A 1 957 ? 30.353 4.055 17.410 1.00 50.66 957 VAL A CA 1
ATOM 7558 C C . VAL A 1 957 ? 31.812 4.298 17.824 1.00 50.66 957 VAL A C 1
ATOM 7560 O O . VAL A 1 957 ? 32.507 5.167 17.310 1.00 50.66 957 VAL A O 1
ATOM 7563 N N . ARG A 1 958 ? 32.320 3.519 18.790 1.00 49.97 958 ARG A N 1
ATOM 7564 C CA . ARG A 1 958 ? 33.739 3.600 19.210 1.00 49.97 958 ARG A CA 1
ATOM 7565 C C . ARG A 1 958 ? 34.736 2.961 18.226 1.00 49.97 958 ARG A C 1
ATOM 7567 O O . ARG A 1 958 ? 35.938 3.132 18.415 1.00 49.97 958 ARG A O 1
ATOM 7574 N N . GLU A 1 959 ? 34.272 2.255 17.188 1.00 50.00 959 GLU A N 1
ATOM 7575 C CA . GLU A 1 959 ? 35.130 1.405 16.337 1.00 50.00 959 GLU A CA 1
ATOM 7576 C C . GLU A 1 959 ? 35.180 1.751 14.834 1.00 50.00 959 GLU A C 1
ATOM 7578 O O . GLU A 1 959 ? 36.064 1.241 14.146 1.00 50.00 959 GLU A O 1
ATOM 7583 N N . ARG A 1 960 ? 34.328 2.638 14.296 1.00 48.84 960 ARG A N 1
ATOM 7584 C CA . ARG A 1 960 ? 34.440 3.099 12.893 1.00 48.84 960 ARG A CA 1
ATOM 7585 C C . ARG A 1 960 ? 35.030 4.503 12.869 1.00 48.84 960 ARG A C 1
ATOM 7587 O O . ARG A 1 960 ? 34.614 5.353 13.639 1.00 48.84 960 ARG A O 1
ATOM 7594 N N . ARG A 1 961 ? 36.070 4.720 12.063 1.00 51.41 961 ARG A N 1
ATOM 7595 C CA . ARG A 1 961 ? 36.941 5.900 12.194 1.00 51.41 961 ARG A CA 1
ATOM 7596 C C . ARG A 1 961 ? 37.083 6.756 10.934 1.00 51.41 961 ARG A C 1
ATOM 7598 O O . ARG A 1 961 ? 38.047 7.509 10.894 1.00 51.41 961 ARG A O 1
ATOM 7605 N N . LYS A 1 962 ? 36.226 6.640 9.904 1.00 51.50 962 LYS A N 1
ATOM 7606 C CA . LYS A 1 962 ? 36.555 7.298 8.622 1.00 51.50 962 LYS A CA 1
ATOM 7607 C C . LYS A 1 962 ? 35.462 7.775 7.648 1.00 51.50 962 LYS A C 1
ATOM 7609 O O . LYS A 1 962 ? 35.868 8.337 6.650 1.00 51.50 962 LYS A O 1
ATOM 7614 N N . GLU A 1 963 ? 34.158 7.600 7.889 1.00 58.97 963 GLU A N 1
ATOM 7615 C CA . GLU A 1 963 ? 33.131 7.831 6.831 1.00 58.97 963 GLU A CA 1
ATOM 7616 C C . GLU A 1 963 ? 31.839 8.522 7.347 1.00 58.97 963 GLU A C 1
ATOM 7618 O O . GLU A 1 963 ? 30.771 8.421 6.750 1.00 58.97 963 GLU A O 1
ATOM 7623 N N . GLU A 1 964 ? 31.877 9.179 8.515 1.00 66.94 964 GLU A N 1
ATOM 7624 C CA . GLU A 1 964 ? 30.653 9.689 9.172 1.00 66.94 964 GLU A CA 1
ATOM 7625 C C . GLU A 1 964 ? 30.171 11.043 8.623 1.00 66.94 964 GLU A C 1
ATOM 7627 O O . GLU A 1 964 ? 28.963 11.258 8.515 1.00 66.94 964 GLU A O 1
ATOM 7632 N N . ALA A 1 965 ? 31.092 11.933 8.237 1.00 66.25 965 ALA A N 1
ATOM 7633 C CA . ALA A 1 965 ? 30.753 13.201 7.588 1.00 66.25 965 ALA A CA 1
ATOM 7634 C C . ALA A 1 965 ? 30.147 12.979 6.189 1.00 66.25 965 ALA A C 1
ATOM 7636 O O . ALA A 1 965 ? 29.222 13.696 5.802 1.00 66.25 965 ALA A O 1
ATOM 7637 N N . ASP A 1 966 ? 30.588 11.930 5.483 1.00 72.00 966 ASP A N 1
ATOM 7638 C CA . ASP A 1 966 ? 30.100 11.591 4.144 1.00 72.00 966 ASP A CA 1
ATOM 7639 C C . ASP A 1 966 ? 28.634 11.154 4.147 1.00 72.00 966 ASP A C 1
ATOM 7641 O O . ASP A 1 966 ? 27.843 11.573 3.297 1.00 72.00 966 ASP A O 1
ATOM 7645 N N . PHE A 1 967 ? 28.242 10.350 5.139 1.00 75.00 967 PHE A N 1
ATOM 7646 C CA . PHE A 1 967 ? 26.852 9.929 5.304 1.00 75.00 967 PHE A CA 1
ATOM 7647 C C . PHE A 1 967 ? 25.931 11.124 5.575 1.00 75.00 967 PHE A C 1
ATOM 7649 O O . PHE A 1 967 ? 24.875 11.244 4.954 1.00 75.00 967 PHE A O 1
ATOM 7656 N N . LEU A 1 968 ? 26.364 12.034 6.453 1.00 77.88 968 LEU A N 1
ATOM 7657 C CA . LEU A 1 968 ? 25.620 13.244 6.802 1.00 77.88 968 LEU A CA 1
ATOM 7658 C C . LEU A 1 968 ? 25.447 14.167 5.585 1.00 77.88 968 LEU A C 1
ATOM 7660 O O . LEU A 1 968 ? 24.368 14.711 5.360 1.00 77.88 968 LEU A O 1
ATOM 7664 N N . LEU A 1 969 ? 26.488 14.313 4.760 1.00 80.50 969 LEU A N 1
ATOM 7665 C CA . LEU A 1 969 ? 26.422 15.125 3.547 1.00 80.50 969 LEU A CA 1
ATOM 7666 C C . LEU A 1 969 ? 25.470 14.511 2.504 1.00 80.50 969 LEU A C 1
ATOM 7668 O O . LEU A 1 969 ? 24.689 15.235 1.885 1.00 80.50 969 LEU A O 1
ATOM 7672 N N . ILE A 1 970 ? 25.475 13.182 2.337 1.00 81.81 970 ILE A N 1
ATOM 7673 C CA . ILE A 1 970 ? 24.529 12.465 1.459 1.00 81.81 970 ILE A CA 1
ATOM 7674 C C . ILE A 1 970 ? 23.084 12.613 1.953 1.00 81.81 970 ILE A C 1
ATOM 7676 O O . ILE A 1 970 ? 22.175 12.789 1.132 1.00 81.81 970 ILE A O 1
ATOM 7680 N N . GLU A 1 971 ? 22.866 12.552 3.266 1.00 80.94 971 GLU A N 1
ATOM 7681 C CA . GLU A 1 971 ? 21.565 12.790 3.896 1.00 80.94 971 GLU A CA 1
ATOM 7682 C C . GLU A 1 971 ? 21.074 14.208 3.587 1.00 80.94 971 GLU A C 1
ATOM 7684 O O . GLU A 1 971 ? 19.994 14.357 3.024 1.00 80.94 971 GLU A O 1
ATOM 7689 N N . ARG A 1 972 ? 21.903 15.242 3.784 1.00 85.75 972 ARG A N 1
ATOM 7690 C CA . ARG A 1 972 ? 21.526 16.635 3.468 1.00 85.75 972 ARG A CA 1
ATOM 7691 C C . ARG A 1 972 ? 21.266 16.881 1.990 1.00 85.75 972 ARG A C 1
ATOM 7693 O O . ARG A 1 972 ? 20.313 17.573 1.648 1.00 85.75 972 ARG A O 1
ATOM 7700 N N . ILE A 1 973 ? 22.050 16.277 1.098 1.00 82.75 973 ILE A N 1
ATOM 7701 C CA . ILE A 1 973 ? 21.764 16.306 -0.347 1.00 82.75 973 ILE A CA 1
ATOM 7702 C C . ILE A 1 973 ? 20.403 15.648 -0.646 1.00 82.75 973 ILE A C 1
ATOM 7704 O O . ILE A 1 973 ? 19.733 16.021 -1.611 1.00 82.75 973 ILE A O 1
ATOM 7708 N N . SER A 1 974 ? 19.995 14.653 0.144 1.00 80.62 974 SER A N 1
ATOM 7709 C CA . SER A 1 974 ? 18.707 13.972 -0.008 1.00 80.62 974 SER A CA 1
ATOM 7710 C C . SER A 1 974 ? 17.544 14.780 0.538 1.00 80.62 974 SER A C 1
ATOM 7712 O O . SER A 1 974 ? 16.567 14.955 -0.188 1.00 80.62 974 SER A O 1
ATOM 7714 N N . ASP A 1 975 ? 17.690 15.345 1.732 1.00 74.88 975 ASP A N 1
ATOM 7715 C CA . ASP A 1 975 ? 16.706 16.240 2.333 1.00 74.88 975 ASP A CA 1
ATOM 7716 C C . ASP A 1 975 ? 16.438 17.427 1.407 1.00 74.88 975 ASP A C 1
ATOM 7718 O O . ASP A 1 975 ? 15.299 17.690 1.026 1.00 74.88 975 ASP A O 1
ATOM 7722 N N . GLU A 1 976 ? 17.485 18.120 0.966 1.00 83.00 976 GLU A N 1
ATOM 7723 C CA . GLU A 1 976 ? 17.328 19.328 0.155 1.00 83.00 976 GLU A CA 1
ATOM 7724 C C . GLU A 1 976 ? 16.797 19.040 -1.242 1.00 83.00 976 GLU A C 1
ATOM 7726 O O . GLU A 1 976 ? 16.072 19.852 -1.813 1.00 83.00 976 GLU A O 1
ATOM 7731 N N . GLN A 1 977 ? 17.074 17.855 -1.783 1.00 78.69 977 GLN A N 1
ATOM 7732 C CA . GLN A 1 977 ? 16.413 17.423 -3.005 1.00 78.69 977 GLN A CA 1
ATOM 7733 C C . GLN A 1 977 ? 14.884 17.347 -2.842 1.00 78.69 977 GLN A C 1
ATOM 7735 O O . GLN A 1 977 ? 14.165 17.628 -3.798 1.00 78.69 977 GLN A O 1
ATOM 7740 N N . GLU A 1 978 ? 14.382 16.943 -1.679 1.00 71.75 978 GLU A N 1
ATOM 7741 C CA . GLU A 1 978 ? 12.942 16.821 -1.430 1.00 71.75 978 GLU A CA 1
ATOM 7742 C C . GLU A 1 978 ? 12.298 18.156 -1.032 1.00 71.75 978 GLU A C 1
ATOM 7744 O O . GLU A 1 978 ? 11.145 18.405 -1.385 1.00 71.75 978 GLU A O 1
ATOM 7749 N N . HIS A 1 979 ? 13.036 19.024 -0.335 1.00 70.88 979 HIS A N 1
ATOM 7750 C CA . HIS A 1 979 ? 12.497 20.258 0.241 1.00 70.88 979 HIS A CA 1
ATOM 7751 C C . HIS A 1 979 ? 12.674 21.483 -0.661 1.00 70.88 979 HIS A C 1
ATOM 7753 O O . HIS A 1 979 ? 11.713 22.221 -0.892 1.00 70.88 979 HIS A O 1
ATOM 7759 N N . THR A 1 980 ? 13.891 21.729 -1.152 1.00 75.50 980 THR A N 1
ATOM 7760 C CA . THR A 1 980 ? 14.227 22.940 -1.923 1.00 75.50 980 THR A CA 1
ATOM 7761 C C . THR A 1 980 ? 14.454 22.666 -3.409 1.00 75.50 980 THR A C 1
ATOM 7763 O O . THR A 1 980 ? 14.396 23.601 -4.211 1.00 75.50 980 THR A O 1
ATOM 7766 N N . ASP A 1 981 ? 14.664 21.397 -3.769 1.00 84.00 981 ASP A N 1
ATOM 7767 C CA . ASP A 1 981 ? 14.844 20.859 -5.120 1.00 84.00 981 ASP A CA 1
ATOM 7768 C C . ASP A 1 981 ? 15.750 21.722 -6.035 1.00 84.00 981 ASP A C 1
ATOM 7770 O O . ASP A 1 981 ? 15.290 22.242 -7.060 1.00 84.00 981 ASP A O 1
ATOM 7774 N N . PRO A 1 982 ? 17.043 21.915 -5.688 1.00 88.56 982 PRO A N 1
ATOM 7775 C CA . PRO A 1 982 ? 17.950 22.758 -6.466 1.00 88.56 982 PRO A CA 1
ATOM 7776 C C . PRO A 1 982 ? 18.082 22.341 -7.942 1.00 88.56 982 PRO A C 1
ATOM 7778 O O . PRO A 1 982 ? 18.168 21.160 -8.278 1.00 88.56 982 PRO A O 1
ATOM 7781 N N . ASP A 1 983 ? 18.183 23.314 -8.848 1.00 86.56 983 ASP A N 1
ATOM 7782 C CA . ASP A 1 983 ? 18.515 23.095 -10.261 1.00 86.56 983 ASP A CA 1
ATOM 7783 C C . ASP A 1 983 ? 20.001 22.740 -10.447 1.00 86.56 983 ASP A C 1
ATOM 7785 O O . ASP A 1 983 ? 20.362 21.950 -11.333 1.00 86.56 983 ASP A O 1
ATOM 7789 N N . ILE A 1 984 ? 20.860 23.342 -9.615 1.00 90.88 984 ILE A N 1
ATOM 7790 C CA . ILE A 1 984 ? 22.312 23.151 -9.593 1.00 90.88 984 ILE A CA 1
ATOM 7791 C C . ILE A 1 984 ? 22.743 22.673 -8.206 1.00 90.88 984 ILE A C 1
ATOM 7793 O O . ILE A 1 984 ? 22.500 23.356 -7.215 1.00 90.88 984 ILE A O 1
ATOM 7797 N N . PHE A 1 985 ? 23.451 21.547 -8.145 1.00 93.44 985 PHE A N 1
ATOM 7798 C CA . PHE A 1 985 ? 24.117 21.080 -6.930 1.00 93.44 985 PHE A CA 1
ATOM 7799 C C . PHE A 1 985 ? 25.618 21.322 -7.049 1.00 93.44 985 PHE A C 1
ATOM 7801 O O . PHE A 1 985 ? 26.258 20.839 -7.984 1.00 93.44 985 PHE A O 1
ATOM 7808 N N . ILE A 1 986 ? 26.179 22.048 -6.091 1.00 92.31 986 ILE A N 1
ATOM 7809 C CA . ILE A 1 986 ? 27.612 22.264 -5.936 1.00 92.31 986 ILE A CA 1
ATOM 7810 C C . ILE A 1 986 ? 28.081 21.386 -4.779 1.00 92.31 986 ILE A C 1
ATOM 7812 O O . ILE A 1 986 ? 27.663 21.591 -3.644 1.00 92.31 986 ILE A O 1
ATOM 7816 N N . ILE A 1 987 ? 28.931 20.405 -5.065 1.00 90.38 987 ILE A N 1
ATOM 7817 C CA . ILE A 1 987 ? 29.490 19.491 -4.063 1.00 90.38 987 ILE A CA 1
ATOM 7818 C C . ILE A 1 987 ? 30.969 19.828 -3.906 1.00 90.38 987 ILE A C 1
ATOM 7820 O O . ILE A 1 987 ? 31.749 19.691 -4.853 1.00 90.38 987 ILE A O 1
ATOM 7824 N N . VAL A 1 988 ? 31.348 20.305 -2.723 1.00 84.00 988 VAL A N 1
ATOM 7825 C CA . VAL A 1 988 ? 32.706 20.765 -2.432 1.00 84.00 988 VAL A CA 1
ATOM 7826 C C . VAL A 1 988 ? 33.478 19.663 -1.722 1.00 84.00 988 VAL A C 1
ATOM 7828 O O . VAL A 1 988 ? 33.163 19.310 -0.590 1.00 84.00 988 VAL A O 1
ATOM 7831 N N . ALA A 1 989 ? 34.493 19.166 -2.433 1.00 66.12 989 ALA A N 1
ATOM 7832 C CA . ALA A 1 989 ? 35.480 18.175 -2.025 1.00 66.12 989 ALA A CA 1
ATOM 7833 C C . ALA A 1 989 ? 34.913 16.795 -1.636 1.00 66.12 989 ALA A C 1
ATOM 7835 O O . ALA A 1 989 ? 35.055 16.350 -0.505 1.00 66.12 989 ALA A O 1
ATOM 7836 N N . GLY A 1 990 ? 34.307 16.097 -2.605 1.00 59.12 990 GLY A N 1
ATOM 7837 C CA . GLY A 1 990 ? 33.733 14.769 -2.380 1.00 59.12 990 GLY A CA 1
ATOM 7838 C C . GLY A 1 990 ? 34.644 13.584 -2.743 1.00 59.12 990 GLY A C 1
ATOM 7839 O O . GLY A 1 990 ? 35.144 13.532 -3.863 1.00 59.12 990 GLY A O 1
ATOM 7840 N N . ASP A 1 991 ? 34.782 12.581 -1.870 1.00 65.44 991 ASP A N 1
ATOM 7841 C CA . ASP A 1 991 ? 35.390 11.274 -2.185 1.00 65.44 991 ASP A CA 1
ATOM 7842 C C . ASP A 1 991 ? 34.552 10.452 -3.203 1.00 65.44 991 ASP A C 1
ATOM 7844 O O . ASP A 1 991 ? 33.439 10.818 -3.583 1.00 65.44 991 ASP A O 1
ATOM 7848 N N . ARG A 1 992 ? 35.069 9.320 -3.691 1.00 65.56 992 ARG A N 1
ATOM 7849 C CA . ARG A 1 992 ? 34.416 8.426 -4.667 1.00 65.56 992 ARG A CA 1
ATOM 7850 C C . ARG A 1 992 ? 32.998 8.005 -4.256 1.00 65.56 992 ARG A C 1
ATOM 7852 O O . ARG A 1 992 ? 32.180 7.698 -5.128 1.00 65.56 992 ARG A O 1
ATOM 7859 N N . ASP A 1 993 ? 32.704 8.001 -2.965 1.00 69.69 993 ASP A N 1
ATOM 7860 C CA . ASP A 1 993 ? 31.462 7.476 -2.402 1.00 69.69 993 ASP A CA 1
ATOM 7861 C C . ASP A 1 993 ? 30.234 8.350 -2.690 1.00 69.69 993 ASP A C 1
ATOM 7863 O O . ASP A 1 993 ? 29.105 7.859 -2.658 1.00 69.69 993 ASP A O 1
ATOM 7867 N N . TYR A 1 994 ? 30.427 9.599 -3.125 1.00 74.44 994 TYR A N 1
ATOM 7868 C CA . TYR A 1 994 ? 29.331 10.451 -3.602 1.00 74.44 994 TYR A CA 1
ATOM 7869 C C . TYR A 1 994 ? 28.860 10.101 -5.021 1.00 74.44 994 TYR A C 1
ATOM 7871 O O . TYR A 1 994 ? 27.788 10.537 -5.452 1.00 74.44 994 TYR A O 1
ATOM 7879 N N . TYR A 1 995 ? 29.623 9.295 -5.766 1.00 74.38 995 TYR A N 1
ATOM 7880 C CA . TYR A 1 995 ? 29.340 8.989 -7.169 1.00 74.38 995 TYR A CA 1
ATOM 7881 C C . TYR A 1 995 ? 27.945 8.389 -7.433 1.00 74.38 995 TYR A C 1
ATOM 7883 O O . TYR A 1 995 ? 27.276 8.861 -8.359 1.00 74.38 995 TYR A O 1
ATOM 7891 N N . PRO A 1 996 ? 27.439 7.412 -6.650 1.00 73.06 996 PRO A N 1
ATOM 7892 C CA . PRO A 1 996 ? 26.087 6.883 -6.839 1.00 73.06 996 PRO A CA 1
ATOM 7893 C C . PRO A 1 996 ? 25.015 7.970 -6.713 1.00 73.06 996 PRO A C 1
ATOM 7895 O O . PRO A 1 996 ? 24.050 7.992 -7.481 1.00 73.06 996 PRO A O 1
ATOM 7898 N N . ARG A 1 997 ? 25.206 8.915 -5.782 1.00 79.88 997 ARG A N 1
ATOM 7899 C CA . ARG A 1 997 ? 24.276 10.024 -5.567 1.00 79.88 997 ARG A CA 1
ATOM 7900 C C . ARG A 1 997 ? 24.343 11.041 -6.700 1.00 79.88 997 ARG A C 1
ATOM 7902 O O . ARG A 1 997 ? 23.301 11.424 -7.227 1.00 79.88 997 ARG A O 1
ATOM 7909 N N . ILE A 1 998 ? 25.551 11.402 -7.126 1.00 81.00 998 ILE A N 1
ATOM 7910 C CA . ILE A 1 998 ? 25.791 12.266 -8.289 1.00 81.00 998 ILE A CA 1
ATOM 7911 C C . ILE A 1 998 ? 25.121 11.671 -9.531 1.00 81.00 998 ILE A C 1
ATOM 7913 O O . ILE A 1 998 ? 24.380 12.370 -10.218 1.00 81.00 998 ILE A O 1
ATOM 7917 N N . SER A 1 999 ? 25.292 10.369 -9.782 1.00 75.06 999 SER A N 1
ATOM 7918 C CA . SER A 1 999 ? 24.644 9.687 -10.909 1.00 75.06 999 SER A CA 1
ATOM 7919 C C . SER A 1 999 ? 23.119 9.771 -10.827 1.00 75.06 999 SER A C 1
ATOM 7921 O O . SER A 1 999 ? 22.474 10.122 -11.812 1.00 75.06 999 SER A O 1
ATOM 7923 N N . SER A 1 1000 ? 22.538 9.523 -9.649 1.00 76.75 1000 SER A N 1
ATOM 7924 C CA . SER A 1 1000 ? 21.088 9.625 -9.441 1.00 76.75 1000 SER A CA 1
ATOM 7925 C C . SER A 1 1000 ? 20.548 11.038 -9.698 1.00 76.75 1000 SER A C 1
ATOM 7927 O O . SER A 1 1000 ? 19.453 11.189 -10.242 1.00 76.75 1000 SER A O 1
ATOM 7929 N N . LEU A 1 1001 ? 21.277 12.086 -9.302 1.00 78.50 1001 LEU A N 1
ATOM 7930 C CA . LEU A 1 1001 ? 20.865 13.474 -9.543 1.00 78.50 1001 LEU A CA 1
ATOM 7931 C C . LEU A 1 1001 ? 20.975 13.850 -11.029 1.00 78.50 1001 LEU A C 1
ATOM 7933 O O . LEU A 1 1001 ? 20.071 14.485 -11.576 1.00 78.50 1001 LEU A O 1
ATOM 7937 N N . LEU A 1 1002 ? 22.038 13.401 -11.697 1.00 78.62 1002 LEU A N 1
ATOM 7938 C CA . LEU A 1 1002 ? 22.244 13.585 -13.135 1.00 78.62 1002 LEU A CA 1
ATOM 7939 C C . LEU A 1 1002 ? 21.165 12.872 -13.968 1.00 78.62 1002 LEU A C 1
ATOM 7941 O O . LEU A 1 1002 ? 20.692 13.415 -14.967 1.00 78.62 1002 LEU A O 1
ATOM 7945 N N . ASP A 1 1003 ? 20.729 11.679 -13.561 1.00 73.19 1003 ASP A N 1
ATOM 7946 C CA . ASP A 1 1003 ? 19.657 10.933 -14.239 1.00 73.19 1003 ASP A CA 1
ATOM 7947 C C . ASP A 1 1003 ? 18.282 11.603 -14.091 1.00 73.19 1003 ASP A C 1
ATOM 7949 O O . ASP A 1 1003 ? 17.414 11.447 -14.952 1.00 73.19 1003 ASP A O 1
ATOM 7953 N N . ARG A 1 1004 ? 18.105 12.421 -13.047 1.00 71.38 1004 ARG A N 1
ATOM 7954 C CA . ARG A 1 1004 ? 16.934 13.291 -12.846 1.00 71.38 1004 ARG A CA 1
ATOM 7955 C C . ARG A 1 1004 ? 17.046 14.637 -13.577 1.00 71.38 1004 ARG A C 1
ATOM 7957 O O . ARG A 1 1004 ? 16.149 15.464 -13.456 1.00 71.38 1004 ARG A O 1
ATOM 7964 N N . GLY A 1 1005 ? 18.115 14.859 -14.343 1.00 76.00 1005 GLY A N 1
ATOM 7965 C CA . GLY A 1 1005 ? 18.301 16.058 -15.164 1.00 76.00 1005 GLY A CA 1
ATOM 7966 C C . GLY A 1 1005 ? 18.861 17.275 -14.424 1.00 76.00 1005 GLY A C 1
ATOM 7967 O O . GLY A 1 1005 ? 18.778 18.382 -14.956 1.00 76.00 1005 GLY A O 1
ATOM 7968 N N . ARG A 1 1006 ? 19.432 17.097 -13.226 1.00 86.00 1006 ARG A N 1
ATOM 7969 C CA . ARG A 1 1006 ? 20.066 18.182 -12.459 1.00 86.00 1006 ARG A CA 1
ATOM 7970 C C . ARG A 1 1006 ? 21.468 18.484 -12.970 1.00 86.00 1006 ARG A C 1
ATOM 7972 O O . ARG A 1 1006 ? 22.141 17.603 -13.502 1.00 86.00 1006 ARG A O 1
ATOM 7979 N N . THR A 1 1007 ? 21.910 19.728 -12.794 1.00 89.94 1007 THR A N 1
ATOM 7980 C CA . THR A 1 1007 ? 23.297 20.116 -13.079 1.00 89.94 1007 THR A CA 1
ATOM 7981 C C . THR A 1 1007 ? 24.146 19.947 -11.827 1.00 89.94 1007 THR A C 1
ATOM 7983 O O . THR A 1 1007 ? 23.781 20.446 -10.768 1.00 89.94 1007 THR A O 1
ATOM 7986 N N . ILE A 1 1008 ? 25.283 19.270 -11.942 1.00 90.25 1008 ILE A N 1
ATOM 7987 C CA . ILE A 1 1008 ? 26.208 19.022 -10.838 1.00 90.25 1008 ILE A CA 1
ATOM 7988 C C . ILE A 1 1008 ? 27.531 19.731 -11.118 1.00 90.25 1008 ILE A C 1
ATOM 7990 O O . ILE A 1 1008 ? 28.109 19.581 -12.196 1.00 90.25 1008 ILE A O 1
ATOM 7994 N N . ARG A 1 1009 ? 28.033 20.474 -10.134 1.00 90.06 1009 ARG A N 1
ATOM 7995 C CA . ARG A 1 1009 ? 29.382 21.040 -10.127 1.00 90.06 1009 ARG A CA 1
ATOM 7996 C C . ARG A 1 1009 ? 30.163 20.451 -8.964 1.00 90.06 1009 ARG A C 1
ATOM 7998 O O . ARG A 1 1009 ? 29.716 20.515 -7.823 1.00 90.06 1009 ARG A O 1
ATOM 8005 N N . ILE A 1 1010 ? 31.312 19.863 -9.254 1.00 88.38 1010 ILE A N 1
ATOM 8006 C CA . ILE A 1 1010 ? 32.219 19.322 -8.245 1.00 88.38 1010 ILE A CA 1
ATOM 8007 C C . ILE A 1 1010 ? 33.369 20.307 -8.092 1.00 88.38 1010 ILE A C 1
ATOM 8009 O O . ILE A 1 1010 ? 34.082 20.566 -9.060 1.00 88.38 1010 ILE A O 1
ATOM 8013 N N . LEU A 1 1011 ? 33.557 20.834 -6.886 1.00 85.94 1011 LEU A N 1
ATOM 8014 C CA . LEU A 1 1011 ? 34.708 21.665 -6.540 1.00 85.94 1011 LEU A CA 1
ATOM 8015 C C . LEU A 1 1011 ? 35.779 20.787 -5.892 1.00 85.94 1011 LEU A C 1
ATOM 8017 O O . LEU A 1 1011 ? 35.560 20.248 -4.808 1.00 85.94 1011 LEU A O 1
ATOM 8021 N N . ALA A 1 1012 ? 36.930 20.630 -6.542 1.00 82.50 1012 ALA A N 1
ATOM 8022 C CA . ALA A 1 1012 ? 38.041 19.825 -6.029 1.00 82.50 1012 ALA A CA 1
ATOM 8023 C C . ALA A 1 1012 ? 39.400 20.408 -6.449 1.00 82.50 1012 ALA A C 1
ATOM 8025 O O . ALA A 1 1012 ? 39.479 21.204 -7.382 1.00 82.50 1012 ALA A O 1
ATOM 8026 N N . ASP A 1 1013 ? 40.489 20.004 -5.787 1.00 80.12 1013 ASP A N 1
ATOM 8027 C CA . ASP A 1 1013 ? 41.843 20.385 -6.214 1.00 80.12 1013 ASP A CA 1
ATOM 8028 C C . ASP A 1 1013 ? 42.209 19.655 -7.517 1.00 80.12 1013 ASP A C 1
ATOM 8030 O O . ASP A 1 1013 ? 42.483 18.448 -7.524 1.00 80.12 1013 ASP A O 1
ATOM 8034 N N . THR A 1 1014 ? 42.239 20.387 -8.634 1.00 68.69 1014 THR A N 1
ATOM 8035 C CA . THR A 1 1014 ? 42.511 19.797 -9.954 1.00 68.69 1014 THR A CA 1
ATOM 8036 C C . THR A 1 1014 ? 43.978 19.409 -10.157 1.00 68.69 1014 THR A C 1
ATOM 8038 O O . THR A 1 1014 ? 44.295 18.697 -11.118 1.00 68.69 1014 THR A O 1
ATOM 8041 N N . SER A 1 1015 ? 44.866 19.813 -9.237 1.00 65.19 1015 SER A N 1
ATOM 8042 C CA . SER A 1 1015 ? 46.302 19.513 -9.255 1.00 65.19 1015 SER A CA 1
ATOM 8043 C C . SER A 1 1015 ? 46.687 18.193 -8.556 1.00 65.19 1015 SER A C 1
ATOM 8045 O O . SER A 1 1015 ? 47.843 17.770 -8.649 1.00 65.19 1015 SER A O 1
ATOM 8047 N N . GLY A 1 1016 ? 45.736 17.501 -7.904 1.00 60.38 1016 GLY A N 1
ATOM 8048 C CA . GLY A 1 1016 ? 45.930 16.217 -7.204 1.00 60.38 1016 GLY A CA 1
ATOM 8049 C C . GLY A 1 1016 ? 45.581 14.963 -8.035 1.00 60.38 1016 GLY A C 1
ATOM 8050 O O . GLY A 1 1016 ? 44.495 14.834 -8.592 1.00 60.38 1016 GLY A O 1
ATOM 8051 N N . ASN A 1 1017 ? 46.490 13.981 -8.086 1.00 57.91 1017 ASN A N 1
ATOM 8052 C CA . ASN A 1 1017 ? 46.572 12.956 -9.147 1.00 57.91 1017 ASN A CA 1
ATOM 8053 C C . ASN A 1 1017 ? 45.595 11.748 -9.122 1.00 57.91 1017 ASN A C 1
ATOM 8055 O O . ASN A 1 1017 ? 45.726 10.881 -9.985 1.00 57.91 1017 ASN A O 1
ATOM 8059 N N . ALA A 1 1018 ? 44.624 11.634 -8.208 1.00 61.59 1018 ALA A N 1
ATOM 8060 C CA . ALA A 1 1018 ? 43.723 10.459 -8.177 1.00 61.59 1018 ALA A CA 1
ATOM 8061 C C . ALA A 1 1018 ? 42.237 10.820 -8.311 1.00 61.59 1018 ALA A C 1
ATOM 8063 O O . ALA A 1 1018 ? 41.578 10.392 -9.257 1.00 61.59 1018 ALA A O 1
ATOM 8064 N N . LEU A 1 1019 ? 41.724 11.652 -7.405 1.00 64.62 1019 LEU A N 1
ATOM 8065 C CA . LEU A 1 1019 ? 40.307 12.014 -7.346 1.00 64.62 1019 LEU A CA 1
ATOM 8066 C C . LEU A 1 1019 ? 39.893 12.957 -8.492 1.00 64.62 1019 LEU A C 1
ATOM 8068 O O . LEU A 1 1019 ? 38.878 12.739 -9.148 1.00 64.62 1019 LEU A O 1
ATOM 8072 N N . ALA A 1 1020 ? 40.725 13.957 -8.810 1.00 66.12 1020 ALA A N 1
ATOM 8073 C CA . ALA A 1 1020 ? 40.475 14.858 -9.934 1.00 66.12 1020 ALA A CA 1
ATOM 8074 C C . ALA A 1 1020 ? 40.532 14.129 -11.285 1.00 66.12 1020 ALA A C 1
ATOM 8076 O O . ALA A 1 1020 ? 39.763 14.448 -12.186 1.00 66.12 1020 ALA A O 1
ATOM 8077 N N . ASN A 1 1021 ? 41.402 13.120 -11.423 1.00 70.75 1021 ASN A N 1
ATOM 8078 C CA . ASN A 1 1021 ? 41.452 12.278 -12.620 1.00 70.75 1021 ASN A CA 1
ATOM 8079 C C . ASN A 1 1021 ? 40.189 11.413 -12.740 1.00 70.75 1021 ASN A C 1
ATOM 8081 O O . ASN A 1 1021 ? 39.589 11.377 -13.808 1.00 70.75 1021 ASN A O 1
ATOM 8085 N N . LEU A 1 1022 ? 39.719 10.823 -11.636 1.00 72.62 1022 LEU A N 1
ATOM 8086 C CA . LEU A 1 1022 ? 38.464 10.068 -11.597 1.00 72.62 1022 LEU A CA 1
ATOM 8087 C C . LEU A 1 1022 ? 37.258 10.927 -12.018 1.00 72.62 1022 LEU A C 1
ATOM 8089 O O . LEU A 1 1022 ? 36.484 10.522 -12.885 1.00 72.62 1022 LEU A O 1
ATOM 8093 N N . TYR A 1 1023 ? 37.103 12.126 -11.449 1.00 73.69 1023 TYR A N 1
ATOM 8094 C CA . TYR A 1 1023 ? 36.001 13.016 -11.822 1.00 73.69 1023 TYR A CA 1
ATOM 8095 C C . TYR A 1 1023 ? 36.149 13.598 -13.223 1.00 73.69 1023 TYR A C 1
ATOM 8097 O O . TYR A 1 1023 ? 35.137 13.814 -13.888 1.00 73.69 1023 TYR A O 1
ATOM 8105 N N . ARG A 1 1024 ? 37.375 13.803 -13.715 1.00 79.06 1024 ARG A N 1
ATOM 8106 C CA . ARG A 1 1024 ? 37.620 14.204 -15.105 1.00 79.06 1024 ARG A CA 1
ATOM 8107 C C . ARG A 1 1024 ? 37.216 13.096 -16.074 1.00 79.06 1024 ARG A C 1
ATOM 8109 O O . ARG A 1 1024 ? 36.497 13.385 -17.025 1.00 79.06 1024 ARG A O 1
ATOM 8116 N N . ASP A 1 1025 ? 37.562 11.844 -15.785 1.00 76.88 1025 ASP A N 1
ATOM 8117 C CA . ASP A 1 1025 ? 37.159 10.681 -16.583 1.00 76.88 1025 ASP A CA 1
ATOM 8118 C C . ASP A 1 1025 ? 35.635 10.511 -16.595 1.00 76.88 1025 ASP A C 1
ATOM 8120 O O . ASP A 1 1025 ? 35.033 10.295 -17.649 1.00 76.88 1025 ASP A O 1
ATOM 8124 N N . ILE A 1 1026 ? 34.987 10.670 -15.438 1.00 76.00 1026 ILE A N 1
ATOM 8125 C CA . ILE A 1 1026 ? 33.524 10.656 -15.320 1.00 76.00 1026 ILE A CA 1
ATOM 8126 C C . ILE A 1 1026 ? 32.904 11.817 -16.102 1.00 76.00 1026 ILE A C 1
ATOM 8128 O O . ILE A 1 1026 ? 31.933 11.606 -16.825 1.00 76.00 1026 ILE A O 1
ATOM 8132 N N . THR A 1 1027 ? 33.451 13.028 -15.985 1.00 78.69 1027 THR A N 1
ATOM 8133 C CA . THR A 1 1027 ? 32.949 14.226 -16.673 1.00 78.69 1027 THR A CA 1
ATOM 8134 C C . THR A 1 1027 ? 33.103 14.089 -18.181 1.00 78.69 1027 THR A C 1
ATOM 8136 O O . THR A 1 1027 ? 32.173 14.387 -18.925 1.00 78.69 1027 THR A O 1
ATOM 8139 N N . GLU A 1 1028 ? 34.233 13.574 -18.664 1.00 78.25 1028 GLU A N 1
ATOM 8140 C CA . GLU A 1 1028 ? 34.440 13.287 -20.082 1.00 78.25 1028 GLU A CA 1
ATOM 8141 C C . GLU A 1 1028 ? 33.519 12.179 -20.584 1.00 78.25 1028 GLU A C 1
ATOM 8143 O O . GLU A 1 1028 ? 32.952 12.305 -21.671 1.00 78.25 1028 GLU A O 1
ATOM 8148 N N . LYS A 1 1029 ? 33.338 11.109 -19.804 1.00 77.44 1029 LYS A N 1
ATOM 8149 C CA . LYS A 1 1029 ? 32.402 10.031 -20.129 1.00 77.44 1029 LYS A CA 1
ATOM 8150 C C . LYS A 1 1029 ? 30.974 10.565 -20.205 1.00 77.44 1029 LYS A C 1
ATOM 8152 O O . LYS A 1 1029 ? 30.311 10.344 -21.213 1.00 77.44 1029 LYS A O 1
ATOM 8157 N N . ARG A 1 1030 ? 30.535 11.344 -19.215 1.00 77.75 1030 ARG A N 1
ATOM 8158 C CA . ARG A 1 1030 ? 29.201 11.957 -19.170 1.00 77.75 1030 ARG A CA 1
ATOM 8159 C C . ARG A 1 1030 ? 29.010 12.980 -20.282 1.00 77.75 1030 ARG A C 1
ATOM 8161 O O . ARG A 1 1030 ? 27.956 13.006 -20.904 1.00 77.75 1030 ARG A O 1
ATOM 8168 N N . ARG A 1 1031 ? 30.032 13.775 -20.605 1.00 76.25 1031 ARG A N 1
ATOM 8169 C CA . ARG A 1 1031 ? 30.020 14.705 -21.741 1.00 76.25 1031 ARG A CA 1
ATOM 8170 C C . ARG A 1 1031 ? 29.883 13.958 -23.063 1.00 76.25 1031 ARG A C 1
ATOM 8172 O O . ARG A 1 1031 ? 29.084 14.371 -23.895 1.00 76.25 1031 ARG A O 1
ATOM 8179 N N . LYS A 1 1032 ? 30.621 12.860 -23.255 1.00 70.06 1032 LYS A N 1
ATOM 8180 C CA . LYS A 1 1032 ? 30.500 11.996 -24.440 1.00 70.06 1032 LYS A CA 1
ATOM 8181 C C . LYS A 1 1032 ? 29.114 11.363 -24.506 1.00 70.06 1032 LYS A C 1
ATOM 8183 O O . LYS A 1 1032 ? 28.478 11.451 -25.546 1.00 70.06 1032 LYS A O 1
ATOM 8188 N N . GLU A 1 1033 ? 28.608 10.821 -23.402 1.00 68.62 1033 GLU A N 1
ATOM 8189 C CA . GLU A 1 1033 ? 27.247 10.285 -23.304 1.00 68.62 1033 GLU A CA 1
ATOM 8190 C C . GLU A 1 1033 ? 26.201 11.353 -23.632 1.00 68.62 1033 GLU A C 1
ATOM 8192 O O . GLU A 1 1033 ? 25.323 11.100 -24.443 1.00 68.62 1033 GLU A O 1
ATOM 8197 N N . ARG A 1 1034 ? 26.313 12.568 -23.088 1.00 64.75 1034 ARG A N 1
ATOM 8198 C CA . ARG A 1 1034 ? 25.382 13.675 -23.351 1.00 64.75 1034 ARG A CA 1
ATOM 8199 C C . ARG A 1 1034 ? 25.454 14.215 -24.761 1.00 64.75 1034 ARG A C 1
ATOM 8201 O O . ARG A 1 1034 ? 24.415 14.516 -25.340 1.00 64.75 1034 ARG A O 1
ATOM 8208 N N . PHE A 1 1035 ? 26.648 14.271 -25.330 1.00 54.31 1035 PHE A N 1
ATOM 8209 C CA . PHE A 1 1035 ? 26.849 14.619 -26.727 1.00 54.31 1035 PHE A CA 1
ATOM 8210 C C . PHE A 1 1035 ? 26.237 13.552 -27.647 1.00 54.31 1035 PHE A C 1
ATOM 8212 O O . PHE A 1 1035 ? 25.482 13.878 -28.561 1.00 54.31 1035 PHE A O 1
ATOM 8219 N N . VAL A 1 1036 ? 26.448 12.270 -27.327 1.00 49.12 1036 VAL A N 1
ATOM 8220 C CA . VAL A 1 1036 ? 25.769 11.114 -27.943 1.00 49.12 1036 VAL A CA 1
ATOM 8221 C C . VAL A 1 1036 ? 24.271 11.092 -27.625 1.00 49.12 1036 VAL A C 1
ATOM 8223 O O . VAL A 1 1036 ? 23.526 10.390 -28.304 1.00 49.12 1036 VAL A O 1
ATOM 8226 N N . LEU A 1 1037 ? 23.813 11.871 -26.636 1.00 43.25 1037 LEU A N 1
ATOM 8227 C CA . LEU A 1 1037 ? 22.409 12.120 -26.306 1.00 43.25 1037 LEU A CA 1
ATOM 8228 C C . LEU A 1 1037 ? 21.863 13.458 -26.856 1.00 43.25 1037 LEU A C 1
ATOM 8230 O O . LEU A 1 1037 ? 20.688 13.764 -26.654 1.00 43.25 1037 LEU A O 1
ATOM 8234 N N . GLY A 1 1038 ? 22.664 14.199 -27.632 1.00 39.81 1038 GLY A N 1
ATOM 8235 C CA . GLY A 1 1038 ? 22.230 15.366 -28.398 1.00 39.81 1038 GLY A CA 1
ATOM 8236 C C . GLY A 1 1038 ? 22.158 16.658 -27.588 1.00 39.81 1038 GLY A C 1
ATOM 8237 O O . GLY A 1 1038 ? 21.604 17.648 -28.065 1.00 39.81 1038 GLY A O 1
ATOM 8238 N N . PHE A 1 1039 ? 22.708 16.661 -26.375 1.00 52.50 1039 PHE A N 1
ATOM 8239 C CA . PHE A 1 1039 ? 22.858 17.866 -25.573 1.00 52.50 1039 PHE A CA 1
ATOM 8240 C C . PHE A 1 1039 ? 24.164 18.582 -25.959 1.00 52.50 1039 PHE A C 1
ATOM 8242 O O . PHE A 1 1039 ? 25.220 17.943 -25.973 1.00 52.50 1039 PHE A O 1
ATOM 8249 N N . PRO A 1 1040 ? 24.125 19.894 -26.262 1.00 42.88 1040 PRO A N 1
ATOM 8250 C CA . PRO A 1 1040 ? 25.328 20.663 -26.592 1.00 42.88 1040 PRO A CA 1
ATOM 8251 C C . PRO A 1 1040 ? 26.219 20.923 -25.366 1.00 42.88 1040 PRO A C 1
ATOM 8253 O O . PRO A 1 1040 ? 27.407 21.196 -25.517 1.00 42.88 1040 PRO A O 1
ATOM 8256 N N . GLU A 1 1041 ? 25.655 20.802 -24.161 1.00 63.75 1041 GLU A N 1
ATOM 8257 C CA . GLU A 1 1041 ? 26.301 21.119 -22.888 1.00 63.75 1041 GLU A CA 1
ATOM 8258 C C . GLU A 1 1041 ? 26.321 19.902 -21.945 1.00 63.75 1041 GLU A C 1
ATOM 8260 O O . GLU A 1 1041 ? 25.389 19.081 -21.915 1.00 63.75 1041 GLU A O 1
ATOM 8265 N N . THR A 1 1042 ? 27.407 19.785 -21.173 1.00 77.44 1042 THR A N 1
ATOM 8266 C CA . THR A 1 1042 ? 27.516 18.817 -20.072 1.00 77.44 1042 THR A CA 1
ATOM 8267 C C . THR A 1 1042 ? 26.615 19.246 -18.913 1.00 77.44 1042 THR A C 1
ATOM 8269 O O . THR A 1 1042 ? 26.372 20.433 -18.721 1.00 77.44 1042 THR A O 1
ATOM 8272 N N . ASP A 1 1043 ? 26.090 18.284 -18.161 1.00 83.19 1043 ASP A N 1
ATOM 8273 C CA . ASP A 1 1043 ? 25.373 18.507 -16.897 1.00 83.19 1043 ASP A CA 1
ATOM 8274 C C . ASP A 1 1043 ? 26.259 18.244 -15.674 1.00 83.19 1043 ASP A C 1
ATOM 8276 O O . ASP A 1 1043 ? 25.817 18.451 -14.551 1.00 83.19 1043 ASP A O 1
ATOM 8280 N N . LEU A 1 1044 ? 27.501 17.809 -15.890 1.00 87.75 1044 LEU A N 1
ATOM 8281 C CA . LEU A 1 1044 ? 28.505 17.588 -14.861 1.00 87.75 1044 LEU A CA 1
ATOM 8282 C C . LEU A 1 1044 ? 29.736 18.445 -15.161 1.00 87.75 1044 LEU A C 1
ATOM 8284 O O . LEU A 1 1044 ? 30.269 18.385 -16.274 1.00 87.75 1044 LEU A O 1
ATOM 8288 N N . PHE A 1 1045 ? 30.177 19.218 -14.174 1.00 87.25 1045 PHE A N 1
ATOM 8289 C CA . PHE A 1 1045 ? 31.343 20.094 -14.249 1.00 87.25 1045 PHE A CA 1
ATOM 8290 C C . PHE A 1 1045 ? 32.311 19.788 -13.104 1.00 87.25 1045 PHE A C 1
ATOM 8292 O O . PHE A 1 1045 ? 31.887 19.430 -12.006 1.00 87.25 1045 PHE A O 1
ATOM 8299 N N . LEU A 1 1046 ? 33.605 19.940 -13.378 1.00 85.75 1046 LEU A N 1
ATOM 8300 C CA . LEU A 1 1046 ? 34.679 19.856 -12.395 1.00 85.75 1046 LEU A CA 1
ATOM 8301 C C . LEU A 1 1046 ? 35.399 21.205 -12.387 1.00 85.75 1046 LEU A C 1
ATOM 8303 O O . LEU A 1 1046 ? 36.003 21.575 -13.394 1.00 85.75 1046 LEU A O 1
ATOM 8307 N N . ASP A 1 1047 ? 35.314 21.911 -11.269 1.00 85.81 1047 ASP A N 1
ATOM 8308 C CA . ASP A 1 1047 ? 35.873 23.244 -11.066 1.00 85.81 1047 ASP A CA 1
ATOM 8309 C C . ASP A 1 1047 ? 37.007 23.189 -10.030 1.00 85.81 1047 ASP A C 1
ATOM 8311 O O . ASP A 1 1047 ? 36.991 22.351 -9.121 1.00 85.81 1047 ASP A O 1
ATOM 8315 N N . ASP A 1 1048 ? 38.005 24.070 -10.164 1.00 84.25 1048 ASP A N 1
ATOM 8316 C CA . ASP A 1 1048 ? 39.119 24.117 -9.217 1.00 84.25 1048 ASP A CA 1
ATOM 8317 C C . ASP A 1 1048 ? 38.713 24.831 -7.929 1.00 84.25 1048 ASP A C 1
ATOM 8319 O O . ASP A 1 1048 ? 38.281 25.987 -7.928 1.00 84.25 1048 ASP A O 1
ATOM 8323 N N . ILE A 1 1049 ? 38.892 24.141 -6.805 1.00 85.31 1049 ILE A N 1
ATOM 8324 C CA . ILE A 1 1049 ? 38.585 24.695 -5.491 1.00 85.31 1049 ILE A CA 1
ATOM 8325 C C . ILE A 1 1049 ? 39.410 25.951 -5.174 1.00 85.31 1049 ILE A C 1
ATOM 8327 O O . ILE A 1 1049 ? 38.919 26.851 -4.498 1.00 85.31 1049 ILE A O 1
ATOM 8331 N N . ARG A 1 1050 ? 40.639 26.079 -5.689 1.00 82.12 1050 ARG A N 1
ATOM 8332 C CA . ARG A 1 1050 ? 41.491 27.257 -5.445 1.00 82.12 1050 ARG A CA 1
ATOM 8333 C C . ARG A 1 1050 ? 40.935 28.518 -6.100 1.00 82.12 1050 ARG A C 1
ATOM 8335 O O . ARG A 1 1050 ? 41.111 29.609 -5.550 1.00 82.12 1050 ARG A O 1
ATOM 8342 N N . ASP A 1 1051 ? 40.238 28.364 -7.222 1.00 82.56 1051 ASP A N 1
ATOM 8343 C CA . ASP A 1 1051 ? 39.569 29.468 -7.910 1.00 82.56 1051 ASP A CA 1
ATOM 8344 C C . ASP A 1 1051 ? 38.345 29.935 -7.112 1.00 82.56 1051 ASP A C 1
ATOM 8346 O O . ASP A 1 1051 ? 38.128 31.136 -6.966 1.00 82.56 1051 ASP A O 1
ATOM 8350 N N . ALA A 1 1052 ? 37.601 28.999 -6.511 1.00 83.94 1052 ALA A N 1
ATOM 8351 C CA . ALA A 1 1052 ? 36.447 29.308 -5.664 1.00 83.94 1052 ALA A CA 1
ATOM 8352 C C . ALA A 1 1052 ? 36.824 29.877 -4.281 1.00 83.94 1052 ALA A C 1
ATOM 8354 O O . ALA A 1 1052 ? 36.036 30.603 -3.682 1.00 83.94 1052 ALA A O 1
ATOM 8355 N N . LEU A 1 1053 ? 38.022 29.574 -3.766 1.00 82.75 1053 LEU A N 1
ATOM 8356 C CA . LEU A 1 1053 ? 38.509 30.077 -2.472 1.00 82.75 1053 LEU A CA 1
ATOM 8357 C C . LEU A 1 1053 ? 39.227 31.437 -2.567 1.00 82.75 1053 LEU A C 1
ATOM 8359 O O . LEU A 1 1053 ? 39.484 32.068 -1.536 1.00 82.75 1053 LEU A O 1
ATOM 8363 N N . SER A 1 1054 ? 39.552 31.909 -3.773 1.00 76.50 1054 SER A N 1
ATOM 8364 C CA . SER A 1 1054 ? 40.262 33.175 -3.992 1.00 76.50 1054 SER A CA 1
ATOM 8365 C C . SER A 1 1054 ? 39.307 34.383 -4.012 1.00 76.50 1054 SER A C 1
ATOM 8367 O O . SER A 1 1054 ? 38.202 34.284 -4.541 1.00 76.50 1054 SER A O 1
ATOM 8369 N N . PRO A 1 1055 ? 39.709 35.556 -3.482 1.00 61.28 1055 PRO A N 1
ATOM 8370 C CA . PRO A 1 1055 ? 38.883 36.761 -3.537 1.00 61.28 1055 PRO A CA 1
ATOM 8371 C C . PRO A 1 1055 ? 38.670 37.198 -4.995 1.00 61.28 1055 PRO A C 1
ATOM 8373 O O . PRO A 1 1055 ? 39.631 37.341 -5.750 1.00 61.28 1055 PRO A O 1
ATOM 8376 N N . ALA A 1 1056 ? 37.402 37.390 -5.373 1.00 51.47 1056 ALA A N 1
ATOM 8377 C CA . ALA A 1 1056 ? 36.927 37.588 -6.743 1.00 51.47 1056 ALA A CA 1
ATOM 8378 C C . ALA A 1 1056 ? 37.810 38.532 -7.584 1.00 51.47 1056 ALA A C 1
ATOM 8380 O O . ALA A 1 1056 ? 37.796 39.755 -7.435 1.00 51.47 1056 ALA A O 1
ATOM 8381 N N . GLY A 1 1057 ? 38.571 37.928 -8.497 1.00 45.34 1057 GLY A N 1
ATOM 8382 C CA . GLY A 1 1057 ? 39.505 38.612 -9.384 1.00 45.34 1057 GLY A CA 1
ATOM 8383 C C . GLY A 1 1057 ? 40.067 37.714 -10.486 1.00 45.34 1057 GLY A C 1
ATOM 8384 O O . GLY A 1 1057 ? 41.188 37.935 -10.928 1.00 45.34 1057 GLY A O 1
ATOM 8385 N N . ALA A 1 1058 ? 39.325 36.696 -10.926 1.00 33.72 1058 ALA A N 1
ATOM 8386 C CA . ALA A 1 1058 ? 39.625 35.941 -12.137 1.00 33.72 1058 ALA A CA 1
ATOM 8387 C C . ALA A 1 1058 ? 38.303 35.511 -12.785 1.00 33.72 1058 ALA A C 1
ATOM 8389 O O . ALA A 1 1058 ? 37.397 35.021 -12.123 1.00 33.72 1058 ALA A O 1
ATOM 8390 N N . SER A 1 1059 ? 38.182 35.813 -14.070 1.00 37.09 1059 SER A N 1
ATOM 8391 C CA . SER A 1 1059 ? 37.017 35.637 -14.935 1.00 37.09 1059 SER A CA 1
ATOM 8392 C C . SER A 1 1059 ? 36.313 34.283 -14.793 1.00 37.09 1059 SER A C 1
ATOM 8394 O O . SER A 1 1059 ? 36.922 33.249 -15.060 1.00 37.09 1059 SER A O 1
ATOM 8396 N N . VAL A 1 1060 ? 35.012 34.319 -14.490 1.00 36.91 1060 VAL A N 1
ATOM 8397 C CA . VAL A 1 1060 ? 34.083 33.215 -14.773 1.00 36.91 1060 VAL A CA 1
ATOM 8398 C C . VAL A 1 1060 ? 34.010 33.050 -16.305 1.00 36.91 1060 VAL A C 1
ATOM 8400 O O . VAL A 1 1060 ? 33.784 34.061 -16.978 1.00 36.91 1060 VAL A O 1
ATOM 8403 N N . PRO A 1 1061 ? 34.269 31.853 -16.868 1.00 32.91 1061 PRO A N 1
ATOM 8404 C CA . PRO A 1 1061 ? 34.155 31.595 -18.305 1.00 32.91 1061 PRO A CA 1
ATOM 8405 C C . PRO A 1 1061 ? 32.709 31.560 -18.811 1.00 32.91 1061 PRO A C 1
ATOM 8407 O O . PRO A 1 1061 ? 31.810 31.144 -18.042 1.00 32.91 1061 PRO A O 1
#

Sequence (1061 aa):
MALNVLRPGTTSLKAPFSHLQFALYCSIRIIEQANNRDGKAYRDALPFLAEHLPLYPDPLCYLAWIMITHEAEIEVEFGMQLRVLGKLVEVLASPITMPLLTGRYSDQELTDFSQQLLTRGLDKTWRIWIYDYAERTNVFKAWELYSEACERDADLDGAEKSLRRIIETQIASAKRAARGRPLSQQDQFRMRGNVNRLFAFYRRTNFPGVEEAFKHYYRLLPELWNRSERSNSYLIGLTSTYLPQPSPQPQQPPSQQLSSPPPGVPSVVWARLYQELMGVQDIQGLNPLCDRLLAAIDLVANAAPRDARDAAEAIKHLLRRVCALQSARLSSGNLALETKELNNALHQSRRAVDSMAELKDMGALVTTLQKVFIAFIESQKIYPVPQLQPDALGGLPLDVSASAVVLGIHNPGPGDISEMRLTCQDGEAILATAPGVISAIPEDTERIITVPVQTTPPATGEAADCTVLMSYHWGILRDLTSEQHVRVEWLNFGEYLAQHGIHEYEFPNPYVFDTALDFSRHDRRLFQGRENELALIRTFFLSGRNSGAPLYFHGIRKVGKTSLLERVRQELLLADILPIRVDLKGIDPQSQSPVQVINSLTEKILTELRTARPELADITPVPPDHGNYLHAAETFFRAVAERLHPTRMVLLLDEFHLLVSHGTKPLLDLIRLVHQRDDAWFIMSGWKRPEIIREACPETELSLQPHAIDFLPMETVARVLREPMANSGIEIPDEAVERVQLQTAGNPYHVAKLAWLSVNRLNAQHRTIITPHDIDELAGLLARDEGNFGASSFSPLILNSDEQRAAMKFSRLLSGEQMVLPIAQAMEAIGSQMLIQLEQKYLIEKCPGGVRLRGKMLTTYLQNRLNAPEGPPLQPTAKSVGIFVDVENIVSMIPSGVSHQDAWKNLLVYAEGFGRVVAHWACADPRNLADPERVRLDLETAGFDVSFPSSEYLAAVRERRKEEADFLLIERISDEQEHTDPDIFIIVAGDRDYYPRISSLLDRGRTIRILADTSGNALANLYRDITEKRRKERFVLGFPETDLFLDDIRDALSPAGASVP